Protein AF-A0A497SKI9-F1 (afdb_monomer)

Structure (mmCIF, N/CA/C/O backbone):
data_AF-A0A497SKI9-F1
#
_entry.id   AF-A0A497SKI9-F1
#
loop_
_atom_site.group_PDB
_atom_site.id
_atom_site.type_symbol
_atom_site.label_atom_id
_atom_site.label_alt_id
_atom_site.label_comp_id
_atom_site.label_asym_id
_atom_site.label_entity_id
_atom_site.label_seq_id
_atom_site.pdbx_PDB_ins_code
_atom_site.Cartn_x
_atom_site.Cartn_y
_atom_site.Cartn_z
_atom_site.occupancy
_atom_site.B_iso_or_equiv
_atom_site.auth_seq_id
_atom_site.auth_comp_id
_atom_site.auth_asym_id
_atom_site.auth_atom_id
_atom_site.pdbx_PDB_model_num
ATOM 1 N N . MET A 1 1 ? 0.895 -19.087 17.345 1.00 83.62 1 MET A N 1
ATOM 2 C CA . MET A 1 1 ? 0.773 -17.660 17.003 1.00 83.62 1 MET A CA 1
ATOM 3 C C . MET A 1 1 ? 1.154 -16.841 18.219 1.00 83.62 1 MET A C 1
ATOM 5 O O . MET A 1 1 ? 0.869 -17.272 19.336 1.00 83.62 1 MET A O 1
ATOM 9 N N . LYS A 1 2 ? 1.775 -15.691 17.990 1.00 93.12 2 LYS A N 1
ATOM 10 C CA . LYS A 1 2 ? 1.976 -14.620 18.953 1.00 93.12 2 LYS A CA 1
ATOM 11 C C . LYS A 1 2 ? 0.888 -13.569 18.758 1.00 93.12 2 LYS A C 1
ATOM 13 O O . LYS A 1 2 ? 0.806 -12.960 17.693 1.00 93.12 2 LYS A O 1
ATOM 18 N N . ILE A 1 3 ? 0.028 -13.395 19.753 1.00 95.25 3 ILE A N 1
ATOM 19 C CA . ILE A 1 3 ? -1.214 -12.624 19.640 1.00 95.25 3 ILE A CA 1
ATOM 20 C C . ILE A 1 3 ? -1.179 -11.478 20.643 1.00 95.25 3 ILE A C 1
ATOM 22 O O . ILE A 1 3 ? -1.045 -11.704 21.842 1.00 95.25 3 ILE A O 1
ATOM 26 N N . MET A 1 4 ? -1.317 -10.248 20.154 1.00 97.62 4 MET A N 1
ATOM 27 C CA . MET A 1 4 ? -1.417 -9.055 20.988 1.00 97.62 4 MET A CA 1
ATOM 28 C C . MET A 1 4 ? -2.877 -8.606 21.097 1.00 97.62 4 MET A C 1
ATOM 30 O O . MET A 1 4 ? -3.451 -8.109 20.130 1.00 97.62 4 MET A O 1
ATOM 34 N N . HIS A 1 5 ? -3.484 -8.767 22.268 1.00 97.00 5 HIS A N 1
ATOM 35 C CA . HIS A 1 5 ? -4.804 -8.225 22.576 1.00 97.00 5 HIS A CA 1
ATOM 36 C C . HIS A 1 5 ? -4.682 -6.792 23.079 1.00 97.00 5 HIS A C 1
ATOM 38 O O . HIS A 1 5 ? -3.843 -6.515 23.928 1.00 97.00 5 HIS A O 1
ATOM 44 N N . VAL A 1 6 ? -5.534 -5.891 22.592 1.00 96.38 6 VAL A N 1
ATOM 45 C CA . VAL A 1 6 ? -5.572 -4.490 23.037 1.00 96.38 6 VAL A CA 1
ATOM 46 C C . VAL A 1 6 ? -6.971 -4.147 23.521 1.00 96.38 6 VAL A C 1
ATOM 48 O O . VAL A 1 6 ? -7.936 -4.386 22.798 1.00 96.38 6 VAL A O 1
ATOM 51 N N . SER A 1 7 ? -7.101 -3.574 24.715 1.00 94.69 7 SER A N 1
ATOM 52 C CA . SER A 1 7 ? -8.398 -3.188 25.283 1.00 94.69 7 SER A CA 1
ATOM 53 C C . SER A 1 7 ? -8.265 -1.997 26.237 1.00 94.69 7 SER A C 1
ATOM 55 O O . SER A 1 7 ? -7.311 -1.953 27.008 1.00 94.69 7 SER A O 1
ATOM 57 N N . PRO A 1 8 ? -9.223 -1.052 26.273 1.00 90.44 8 PRO A N 1
ATOM 58 C CA . PRO A 1 8 ? -9.278 -0.034 27.323 1.00 90.44 8 PRO A CA 1
ATOM 59 C C . PRO A 1 8 ? -9.804 -0.575 28.666 1.00 90.44 8 PRO A C 1
ATOM 61 O O . PRO A 1 8 ? -9.713 0.089 29.696 1.00 90.44 8 PRO A O 1
ATOM 64 N N . ILE A 1 9 ? -10.372 -1.784 28.662 1.00 86.12 9 ILE A N 1
ATOM 65 C CA . ILE A 1 9 ? -10.920 -2.462 29.840 1.00 86.12 9 ILE A CA 1
ATOM 66 C C . ILE A 1 9 ? -9.992 -3.613 30.226 1.00 86.12 9 ILE A C 1
ATOM 68 O O . ILE A 1 9 ? -9.627 -4.417 29.369 1.00 86.12 9 ILE A O 1
ATOM 72 N N . GLU A 1 10 ? -9.650 -3.693 31.511 1.00 81.19 10 GLU A N 1
ATOM 73 C CA . GLU A 1 10 ? -8.789 -4.735 32.083 1.00 81.19 10 GLU A CA 1
ATOM 74 C C . GLU A 1 10 ? -9.455 -6.112 32.068 1.00 81.19 10 GLU A C 1
ATOM 76 O O . GLU A 1 10 ? -8.919 -7.056 31.492 1.00 81.19 10 GLU A O 1
ATOM 81 N N . GLU A 1 11 ? -10.661 -6.210 32.627 1.00 80.81 11 GLU A N 1
ATOM 82 C CA . GLU A 1 11 ? -11.453 -7.432 32.602 1.00 80.81 11 GLU A CA 1
ATOM 83 C C . GLU A 1 11 ? -12.870 -7.182 32.089 1.00 80.81 11 GLU A C 1
ATOM 85 O O . GLU A 1 11 ? -13.574 -6.279 32.541 1.00 80.81 11 GLU A O 1
ATOM 90 N N . HIS A 1 12 ? -13.305 -8.009 31.141 1.00 81.31 12 HIS A N 1
ATOM 91 C CA . HIS A 1 12 ? -14.657 -7.990 30.606 1.00 81.31 12 HIS A CA 1
ATOM 92 C C . HIS A 1 12 ? -15.122 -9.405 30.250 1.00 81.31 12 HIS A C 1
ATOM 94 O O . HIS A 1 12 ? -14.380 -10.213 29.680 1.00 81.31 12 HIS A O 1
ATOM 100 N N . SER A 1 13 ? -16.394 -9.701 30.524 1.00 74.56 13 SER A N 1
ATOM 101 C CA . SER A 1 13 ? -16.980 -11.041 30.372 1.00 74.56 13 SER A CA 1
ATOM 102 C C . SER A 1 13 ? -16.916 -11.603 28.945 1.00 74.56 13 SER A C 1
ATOM 104 O O . SER A 1 13 ? -16.889 -12.820 28.770 1.00 74.56 13 SER A O 1
ATOM 106 N N . CYS A 1 14 ? -16.854 -10.738 27.929 1.00 79.94 14 CYS A N 1
ATOM 107 C CA . CYS A 1 14 ? -16.852 -11.137 26.519 1.00 79.94 14 CYS A CA 1
ATOM 108 C C . CYS A 1 14 ? -15.480 -11.568 25.963 1.00 79.94 14 CYS A C 1
ATOM 110 O O . CYS A 1 14 ? -15.448 -12.309 24.980 1.00 79.94 14 CYS A O 1
ATOM 112 N N . PHE A 1 15 ? -14.352 -11.137 26.548 1.00 86.94 15 PHE A N 1
ATOM 113 C CA . PHE A 1 15 ? -13.018 -11.459 26.010 1.00 86.94 15 PHE A CA 1
ATOM 114 C C . PHE A 1 15 ? -11.995 -11.926 27.052 1.00 86.94 15 PHE A C 1
ATOM 116 O O . PHE A 1 15 ? -11.067 -12.634 26.675 1.00 86.94 15 PHE A O 1
ATOM 123 N N . SER A 1 16 ? -12.144 -11.633 28.350 1.00 86.94 16 SER A N 1
ATOM 124 C CA . SER A 1 16 ? -11.145 -12.061 29.348 1.00 86.94 16 SER A CA 1
ATOM 125 C C . SER A 1 16 ? -10.989 -13.578 29.404 1.00 86.94 16 SER A C 1
ATOM 127 O O . SER A 1 16 ? -9.886 -14.091 29.570 1.00 86.94 16 SER A O 1
ATOM 129 N N . TYR A 1 17 ? -12.080 -14.323 29.201 1.00 82.94 17 TYR A N 1
ATOM 130 C CA . TYR A 1 17 ? -11.987 -15.775 29.082 1.00 82.94 17 TYR A CA 1
ATOM 131 C C . TYR A 1 17 ? -11.288 -16.203 27.784 1.00 82.94 17 TYR A C 1
ATOM 133 O O . TYR A 1 17 ? -10.477 -17.123 27.828 1.00 82.94 17 TYR A O 1
ATOM 141 N N . LEU A 1 18 ? -11.572 -15.550 26.647 1.00 87.81 18 LEU A N 1
ATOM 142 C CA . LEU A 1 18 ? -10.911 -15.836 25.365 1.00 87.81 18 LEU A CA 1
ATOM 143 C C . LEU A 1 18 ? -9.387 -15.730 25.519 1.00 87.81 18 LEU A C 1
ATOM 145 O O . LEU A 1 18 ? -8.681 -16.672 25.176 1.00 87.81 18 LEU A O 1
ATOM 149 N N . ILE A 1 19 ? -8.907 -14.640 26.123 1.00 90.31 19 ILE A N 1
ATOM 150 C CA . ILE A 1 19 ? -7.480 -14.402 26.387 1.00 90.31 19 ILE A CA 1
ATOM 151 C C . ILE A 1 19 ? -6.894 -15.531 27.250 1.00 90.31 19 ILE A C 1
ATOM 153 O O . ILE A 1 19 ? -5.965 -16.213 26.818 1.00 90.31 19 ILE A O 1
ATOM 157 N N . ARG A 1 20 ? -7.508 -15.834 28.406 1.00 87.44 20 ARG A N 1
ATOM 158 C CA . ARG A 1 20 ? -7.080 -16.940 29.293 1.00 87.44 20 ARG A CA 1
ATOM 159 C C . ARG A 1 20 ? -7.086 -18.307 28.598 1.00 87.44 20 ARG A C 1
ATOM 161 O O . ARG A 1 20 ? -6.282 -19.191 28.895 1.00 87.44 20 ARG A O 1
ATOM 168 N N . ARG A 1 21 ? -8.025 -18.527 27.675 1.00 86.31 21 ARG A N 1
ATOM 169 C CA . ARG A 1 21 ? -8.133 -19.765 26.892 1.00 86.31 21 ARG A CA 1
ATOM 170 C C . ARG A 1 21 ? -7.034 -19.867 25.834 1.00 86.31 21 ARG A C 1
ATOM 172 O O . ARG A 1 21 ? -6.575 -20.986 25.573 1.00 86.31 21 ARG A O 1
ATOM 179 N N . GLN A 1 22 ? -6.641 -18.737 25.251 1.00 89.81 22 GLN A N 1
ATOM 180 C CA . GLN A 1 22 ? -5.603 -18.611 24.230 1.00 89.81 22 GLN A CA 1
ATOM 181 C C . GLN A 1 22 ? -4.199 -18.740 24.805 1.00 89.81 22 GLN A C 1
ATOM 183 O O . GLN A 1 22 ? -3.368 -19.391 24.183 1.00 89.81 22 GLN A O 1
ATOM 188 N N . GLU A 1 23 ? -3.954 -18.258 26.022 1.00 88.75 23 GLU A N 1
ATOM 189 C CA . GLU A 1 23 ? -2.678 -18.442 26.737 1.00 88.75 23 GLU A CA 1
ATOM 190 C C . GLU A 1 23 ? -2.268 -19.916 26.876 1.00 88.75 23 GLU A C 1
ATOM 192 O O . GLU A 1 23 ? -1.084 -20.238 26.932 1.00 88.75 23 GLU A O 1
ATOM 197 N N . LYS A 1 24 ? -3.239 -20.841 26.872 1.00 86.38 24 LYS A N 1
ATOM 198 C CA . LYS A 1 24 ? -2.980 -22.290 26.897 1.00 86.38 24 LYS A CA 1
ATOM 199 C C . LYS A 1 24 ? -2.429 -22.844 25.574 1.00 86.38 24 LYS A C 1
ATOM 201 O O . LYS A 1 24 ? -1.963 -23.978 25.554 1.00 86.38 24 LYS A O 1
ATOM 206 N N . LYS A 1 25 ? -2.559 -22.112 24.461 1.00 83.00 25 LYS A N 1
ATOM 207 C CA . LYS A 1 25 ? -2.236 -22.564 23.090 1.00 83.00 25 LYS A CA 1
ATOM 208 C C . LYS A 1 25 ? -1.298 -21.621 22.323 1.00 83.00 25 LYS A C 1
ATOM 210 O O . LYS A 1 25 ? -0.687 -22.036 21.337 1.00 83.00 25 LYS A O 1
ATOM 215 N N . HIS A 1 26 ? -1.220 -20.354 22.709 1.00 88.69 26 HIS A N 1
ATOM 216 C CA . HIS A 1 26 ? -0.573 -19.275 21.967 1.00 88.69 26 HIS A CA 1
ATOM 217 C C . HIS A 1 26 ? 0.283 -18.415 22.897 1.00 88.69 26 HIS A C 1
ATOM 219 O O . HIS A 1 26 ? 0.062 -18.375 24.105 1.00 88.69 26 HIS A O 1
ATOM 225 N N . GLU A 1 27 ? 1.255 -17.704 22.327 1.00 92.00 27 GLU A N 1
ATOM 226 C CA . GLU A 1 27 ? 1.978 -16.666 23.060 1.00 92.00 27 GLU A CA 1
ATOM 227 C C . GLU A 1 27 ? 1.107 -15.408 23.062 1.00 92.00 27 GLU A C 1
ATOM 229 O O . GLU A 1 27 ? 0.940 -14.767 22.027 1.00 92.00 27 GLU A O 1
ATOM 234 N N . VAL A 1 28 ? 0.504 -15.079 24.203 1.00 94.31 28 VAL A N 1
ATOM 235 C CA . VAL A 1 28 ? -0.429 -13.952 24.313 1.00 94.31 28 VAL A CA 1
ATOM 236 C C . VAL A 1 28 ? 0.235 -12.780 25.029 1.00 94.31 28 VAL A C 1
ATOM 238 O O . VAL A 1 28 ? 0.902 -12.958 26.048 1.00 94.31 28 VAL A O 1
ATOM 241 N N . ILE A 1 29 ? 0.048 -11.585 24.471 1.00 95.81 29 ILE A N 1
ATOM 242 C CA . ILE A 1 29 ? 0.387 -10.303 25.088 1.00 95.81 29 ILE A CA 1
ATOM 243 C C . ILE A 1 29 ? -0.910 -9.515 25.234 1.00 95.81 29 ILE A C 1
ATOM 245 O O . ILE A 1 29 ? -1.614 -9.302 24.250 1.00 95.81 29 ILE A O 1
ATOM 249 N N . PHE A 1 30 ? -1.228 -9.064 26.438 1.00 95.44 30 PHE A N 1
ATOM 250 C CA . PHE A 1 30 ? -2.369 -8.205 26.709 1.00 95.44 30 PHE A CA 1
ATOM 251 C C . PHE A 1 30 ? -1.908 -6.769 26.957 1.00 95.44 30 PHE A C 1
ATOM 253 O O . PHE A 1 30 ? -1.062 -6.523 27.812 1.00 95.44 30 PHE A O 1
ATOM 260 N N . VAL A 1 31 ? -2.475 -5.825 26.209 1.00 95.88 31 VAL A N 1
ATOM 261 C CA . VAL A 1 31 ? -2.206 -4.391 26.305 1.00 95.88 31 VAL A CA 1
ATOM 262 C C . VAL A 1 31 ? -3.467 -3.672 26.780 1.00 95.88 31 VAL A C 1
ATOM 264 O O . VAL A 1 31 ? -4.463 -3.587 26.056 1.00 95.88 31 VAL A O 1
ATOM 267 N N . ARG A 1 32 ? -3.417 -3.121 27.990 1.00 94.38 32 ARG A N 1
ATOM 268 C CA . ARG A 1 32 ? -4.465 -2.284 28.570 1.00 94.38 32 ARG A CA 1
ATOM 269 C C . ARG A 1 32 ? -4.230 -0.815 28.219 1.00 94.38 32 ARG A C 1
ATOM 271 O O . ARG A 1 32 ? -3.152 -0.291 28.474 1.00 94.38 32 ARG A O 1
ATOM 278 N N . LEU A 1 33 ? -5.250 -0.131 27.703 1.00 93.31 33 LEU A N 1
ATOM 279 C CA . LEU A 1 33 ? -5.250 1.324 27.508 1.00 93.31 33 LEU A CA 1
ATOM 280 C C . LEU A 1 33 ? -5.953 1.991 28.698 1.00 93.31 33 LEU A C 1
ATOM 282 O O . LEU A 1 33 ? -7.175 1.948 28.809 1.00 93.31 33 LEU A O 1
ATOM 286 N N . SER A 1 34 ? -5.199 2.586 29.615 1.00 90.69 34 SER A N 1
ATOM 287 C CA . SER A 1 34 ? -5.774 3.357 30.717 1.00 90.69 34 SER A CA 1
ATOM 288 C C . SER A 1 34 ? -6.125 4.762 30.220 1.00 90.69 34 SER A C 1
ATOM 290 O O . SER A 1 34 ? -5.255 5.588 29.930 1.00 90.69 34 SER A O 1
ATOM 292 N N . MET A 1 35 ? -7.433 4.973 30.045 1.00 86.12 35 MET A N 1
ATOM 293 C CA . MET A 1 35 ? -7.995 6.113 29.326 1.00 86.12 35 MET A CA 1
ATOM 294 C C . MET A 1 35 ? -8.163 7.355 30.212 1.00 86.12 35 MET A C 1
ATOM 296 O O . MET A 1 35 ? -8.716 7.257 31.308 1.00 86.12 35 MET A O 1
ATOM 300 N N . THR A 1 36 ? -7.822 8.533 29.691 1.00 82.56 36 THR A N 1
ATOM 301 C CA . THR A 1 36 ? -7.955 9.846 30.351 1.00 82.56 36 THR A CA 1
ATOM 302 C C . THR A 1 36 ? -8.738 10.834 29.480 1.00 82.56 36 THR A C 1
ATOM 304 O O . THR A 1 36 ? -8.769 10.705 28.257 1.00 82.56 36 THR A O 1
ATOM 307 N N . ASP A 1 37 ? -9.382 11.837 30.084 1.00 76.38 37 ASP A N 1
ATOM 308 C CA . ASP A 1 37 ? -10.056 12.911 29.323 1.00 76.38 37 ASP A CA 1
ATOM 309 C C . ASP A 1 37 ? -9.069 13.992 28.842 1.00 76.38 37 ASP A C 1
ATOM 311 O O . ASP A 1 37 ? -9.330 14.723 27.884 1.00 76.38 37 ASP A O 1
ATOM 315 N N . GLU A 1 38 ? -7.893 14.050 29.467 1.00 69.06 38 GLU A N 1
ATOM 316 C CA . GLU A 1 38 ? -6.809 14.969 29.134 1.00 69.06 38 GLU A CA 1
ATOM 317 C C . GLU A 1 38 ? -5.701 14.262 28.344 1.00 69.06 38 GLU A C 1
ATOM 319 O O . GLU A 1 38 ? -5.434 13.076 28.540 1.00 69.06 38 GLU A O 1
ATOM 324 N N . HIS A 1 39 ? -5.028 14.995 27.450 1.00 61.34 39 HIS A N 1
ATOM 325 C CA . HIS A 1 39 ? -3.819 14.500 26.788 1.00 61.34 39 HIS A CA 1
ATOM 326 C C . HIS A 1 39 ? -2.644 14.514 27.770 1.00 61.34 39 HIS A C 1
ATOM 328 O O . HIS A 1 39 ? -2.064 15.574 28.011 1.00 61.34 39 HIS A O 1
ATOM 334 N N . THR A 1 40 ? -2.227 13.347 28.248 1.00 66.81 40 THR A N 1
ATOM 335 C CA . THR A 1 40 ? -1.027 13.191 29.082 1.00 66.81 40 THR A CA 1
ATOM 336 C C . THR A 1 40 ? 0.094 12.477 28.308 1.00 66.81 40 THR A C 1
ATOM 338 O O . THR A 1 40 ? -0.014 12.246 27.094 1.00 66.81 40 THR A O 1
ATOM 341 N N . GLU A 1 41 ? 1.257 12.271 28.930 1.00 76.50 41 GLU A N 1
ATOM 342 C CA . GLU A 1 41 ? 2.285 11.379 28.379 1.00 76.50 41 GLU A CA 1
ATOM 343 C C . GLU A 1 41 ? 1.900 9.918 28.621 1.00 76.50 41 GLU A C 1
ATOM 345 O O . GLU A 1 41 ? 1.187 9.613 29.578 1.00 76.50 41 GLU A O 1
ATOM 350 N N . HIS A 1 42 ? 2.337 9.031 27.723 1.00 84.50 42 HIS A N 1
ATOM 351 C CA . HIS A 1 42 ? 2.071 7.607 27.863 1.00 84.50 42 HIS A CA 1
ATOM 352 C C . HIS A 1 42 ? 3.131 6.957 28.747 1.00 84.50 42 HIS A C 1
ATOM 354 O O . HIS A 1 42 ? 4.278 6.818 28.326 1.00 84.50 42 HIS A O 1
ATOM 360 N N . GLU A 1 43 ? 2.738 6.515 29.938 1.00 85.19 43 GLU A N 1
ATOM 361 C CA . GLU A 1 43 ? 3.582 5.672 30.788 1.00 85.19 43 GLU A CA 1
ATOM 362 C C . GLU A 1 43 ? 3.275 4.201 30.501 1.00 85.19 43 GLU A C 1
ATOM 364 O O . GLU A 1 43 ? 2.110 3.817 30.380 1.00 85.19 43 GLU A O 1
ATOM 369 N N . ILE A 1 44 ? 4.317 3.380 30.353 1.00 88.75 44 ILE A N 1
ATOM 370 C CA . ILE A 1 44 ? 4.181 1.953 30.048 1.00 88.75 44 ILE A CA 1
ATOM 371 C C . ILE A 1 44 ? 4.643 1.150 31.258 1.00 88.75 44 ILE A C 1
ATOM 373 O O . ILE A 1 44 ? 5.810 1.214 31.640 1.00 88.75 44 ILE A O 1
ATOM 377 N N . GLU A 1 45 ? 3.739 0.357 31.819 1.00 89.00 45 GLU A N 1
ATOM 378 C CA . GLU A 1 45 ? 4.046 -0.608 32.871 1.00 89.00 45 GLU A CA 1
ATOM 379 C C . GLU A 1 45 ? 3.956 -2.028 32.308 1.00 89.00 45 GLU A C 1
ATOM 381 O O . GLU A 1 45 ? 2.949 -2.401 31.706 1.00 89.00 45 GLU A O 1
ATOM 386 N N . GLU A 1 46 ? 5.003 -2.828 32.505 1.00 86.75 46 GLU A N 1
ATOM 387 C CA . GLU A 1 46 ? 5.063 -4.218 32.051 1.00 86.75 46 GLU A CA 1
ATOM 388 C C . GLU A 1 46 ? 5.113 -5.176 33.241 1.00 86.75 46 GLU A C 1
ATOM 390 O O . GLU A 1 46 ? 5.904 -5.014 34.168 1.00 86.75 46 GLU A O 1
ATOM 395 N N . SER A 1 47 ? 4.291 -6.220 33.196 1.00 80.75 47 SER A N 1
ATOM 396 C CA . SER A 1 47 ? 4.217 -7.259 34.222 1.00 80.75 47 SER A CA 1
ATOM 397 C C . SER A 1 47 ? 4.083 -8.655 33.600 1.00 80.75 47 SER A C 1
ATOM 399 O O . SER A 1 47 ? 3.940 -8.819 32.382 1.00 80.75 47 SER A O 1
ATOM 401 N N . MET A 1 48 ? 4.204 -9.693 34.438 1.00 68.69 48 MET A N 1
ATOM 402 C CA . MET A 1 48 ? 4.150 -11.110 34.035 1.00 68.69 48 MET A CA 1
ATOM 403 C C . MET A 1 48 ? 5.112 -11.470 32.885 1.00 68.69 48 MET A C 1
ATOM 405 O O . MET A 1 48 ? 4.728 -12.110 31.906 1.00 68.69 48 MET A O 1
ATOM 409 N N . GLY A 1 49 ? 6.375 -11.038 32.978 1.00 62.53 49 GLY A N 1
ATOM 410 C CA . GLY A 1 49 ? 7.384 -11.314 31.947 1.00 62.53 49 GLY A CA 1
ATOM 411 C C . GLY A 1 49 ? 7.103 -10.605 30.617 1.00 62.53 49 GLY A C 1
ATOM 412 O O . GLY A 1 49 ? 7.290 -11.197 29.556 1.00 62.53 49 GLY A O 1
ATOM 413 N N . ASN A 1 50 ? 6.635 -9.353 30.679 1.00 65.12 50 ASN A N 1
ATOM 414 C CA . ASN A 1 50 ? 6.282 -8.492 29.540 1.00 65.12 50 ASN A CA 1
ATOM 415 C C . ASN A 1 50 ? 5.095 -9.009 28.705 1.00 65.12 50 ASN A C 1
ATOM 417 O O . ASN A 1 50 ? 4.981 -8.698 27.517 1.00 65.12 50 ASN A O 1
ATOM 421 N N . ARG A 1 51 ? 4.222 -9.824 29.313 1.00 79.19 51 ARG A N 1
ATOM 422 C CA . ARG A 1 51 ? 2.980 -10.311 28.689 1.00 79.19 51 ARG A CA 1
ATOM 423 C C . ARG A 1 51 ? 1.776 -9.445 29.024 1.00 79.19 51 ARG A C 1
ATOM 425 O O . ARG A 1 51 ? 0.830 -9.436 28.250 1.00 79.19 51 ARG A O 1
ATOM 432 N N . HIS A 1 52 ? 1.803 -8.720 30.137 1.00 88.88 52 HIS A N 1
ATOM 433 C CA . HIS A 1 52 ? 0.775 -7.749 30.498 1.00 88.88 52 HIS A CA 1
ATOM 434 C C . HIS A 1 52 ? 1.384 -6.353 30.452 1.00 88.88 52 HIS A C 1
ATOM 436 O O . HIS A 1 52 ? 2.353 -6.082 31.155 1.00 88.88 52 HIS A O 1
ATOM 442 N N . ILE A 1 53 ? 0.831 -5.489 29.609 1.00 92.88 53 ILE A N 1
ATOM 443 C CA . ILE A 1 53 ? 1.326 -4.137 29.359 1.00 92.88 53 ILE A CA 1
ATOM 444 C C . ILE A 1 53 ? 0.188 -3.166 29.643 1.00 92.88 53 ILE A C 1
ATOM 446 O O . ILE A 1 53 ? -0.877 -3.287 29.045 1.00 92.88 53 ILE A O 1
ATOM 450 N N . THR A 1 54 ? 0.397 -2.185 30.511 1.00 92.88 54 THR A N 1
ATOM 451 C CA . THR A 1 54 ? -0.559 -1.092 30.714 1.00 92.88 54 THR A CA 1
ATOM 452 C C . THR A 1 54 ? 0.027 0.192 30.157 1.00 92.88 54 THR A C 1
ATOM 454 O O . THR A 1 54 ? 1.133 0.576 30.520 1.00 92.88 54 THR A O 1
ATOM 457 N N . ILE A 1 55 ? -0.719 0.847 29.270 1.00 92.75 55 ILE A N 1
ATOM 458 C CA . ILE A 1 55 ? -0.408 2.170 28.736 1.00 92.75 55 ILE A CA 1
ATOM 459 C C . ILE A 1 55 ? -1.292 3.170 29.474 1.00 92.75 55 ILE A C 1
ATOM 461 O O . ILE A 1 55 ? -2.506 3.196 29.267 1.00 92.75 55 ILE A O 1
ATOM 465 N N . PHE A 1 56 ? -0.700 3.975 30.346 1.00 88.88 56 PHE A N 1
ATOM 466 C CA . PHE A 1 56 ? -1.382 5.056 31.049 1.00 88.88 56 PHE A CA 1
ATOM 467 C C . PHE A 1 56 ? -1.456 6.318 30.197 1.00 88.88 56 PHE A C 1
ATOM 469 O O . PHE A 1 56 ? -0.642 6.517 29.305 1.00 88.88 56 PHE A O 1
ATOM 476 N N . GLY A 1 57 ? -2.453 7.165 30.455 1.00 84.81 57 GLY A N 1
ATOM 477 C CA . GLY A 1 57 ? -2.543 8.485 29.832 1.00 84.81 57 GLY A CA 1
ATOM 478 C C . GLY A 1 57 ? -3.082 8.520 28.401 1.00 84.81 57 GLY A C 1
ATOM 479 O O . GLY A 1 57 ? -2.831 9.478 27.667 1.00 84.81 57 GLY A O 1
ATOM 480 N N . VAL A 1 58 ? -3.802 7.479 27.978 1.00 85.69 58 VAL A N 1
ATOM 481 C CA . VAL A 1 58 ? -4.358 7.407 26.622 1.00 85.69 58 VAL A CA 1
ATOM 482 C C . VAL A 1 58 ? -5.598 8.293 26.535 1.00 85.69 58 VAL A C 1
ATOM 484 O O . VAL A 1 58 ? -6.612 8.014 27.173 1.00 85.69 58 VAL A O 1
ATOM 487 N N . LYS A 1 59 ? -5.569 9.353 25.722 1.00 84.00 59 LYS A N 1
ATOM 488 C CA . LYS A 1 59 ? -6.726 10.254 25.613 1.00 84.00 59 LYS A CA 1
ATOM 489 C C . LYS A 1 59 ? -7.945 9.538 25.025 1.00 84.00 59 LYS A C 1
ATOM 491 O O . LYS A 1 59 ? -7.860 8.890 23.981 1.00 84.00 59 LYS A O 1
ATOM 496 N N . ARG A 1 60 ? -9.115 9.756 25.631 1.00 85.06 60 ARG A N 1
ATOM 497 C CA . ARG A 1 60 ? -10.405 9.369 25.051 1.00 85.06 60 ARG A CA 1
ATOM 498 C C . ARG A 1 60 ? -10.675 10.127 23.760 1.00 85.06 60 ARG A C 1
ATOM 500 O O . ARG A 1 60 ? -10.831 11.347 23.731 1.00 85.06 60 ARG A O 1
ATOM 507 N N . ASN A 1 61 ? -10.773 9.362 22.687 1.00 81.31 61 ASN A N 1
ATOM 508 C CA . ASN A 1 61 ? -10.998 9.839 21.344 1.00 81.31 61 ASN A CA 1
ATOM 509 C C . ASN A 1 61 ? -12.298 9.257 20.778 1.00 81.31 61 ASN A C 1
ATOM 511 O O . ASN A 1 61 ? -12.354 8.132 20.280 1.00 81.31 61 ASN A O 1
ATOM 515 N N . HIS A 1 62 ? -13.369 10.033 20.901 1.00 78.31 62 HIS A N 1
ATOM 516 C CA . HIS A 1 62 ? -14.708 9.613 20.505 1.00 78.31 62 HIS A CA 1
ATOM 517 C C . HIS A 1 62 ? -14.968 9.741 19.000 1.00 78.31 62 HIS A C 1
ATOM 519 O O . HIS A 1 62 ? -15.899 9.120 18.498 1.00 78.31 62 HIS A O 1
ATOM 525 N N . ASP A 1 63 ? -14.170 10.514 18.263 1.00 70.75 63 ASP A N 1
ATOM 526 C CA . ASP A 1 63 ? -14.396 10.788 16.841 1.00 70.75 63 ASP A CA 1
ATOM 527 C C . ASP A 1 63 ? -13.461 10.038 15.890 1.00 70.75 63 ASP A C 1
ATOM 529 O O . ASP A 1 63 ? -13.538 10.245 14.682 1.00 70.75 63 ASP A O 1
ATOM 533 N N . GLN A 1 64 ? -12.632 9.136 16.426 1.00 79.50 64 GLN A N 1
ATOM 534 C CA . GLN A 1 64 ? -11.597 8.411 15.682 1.00 79.50 64 GLN A CA 1
ATOM 535 C C . GLN A 1 64 ? -10.550 9.336 15.044 1.00 79.50 64 GLN A C 1
ATOM 537 O O . GLN A 1 64 ? -9.836 8.911 14.133 1.00 79.50 64 GLN A O 1
ATOM 542 N N . SER A 1 65 ? -10.412 10.579 15.522 1.00 72.38 65 SER A N 1
ATOM 543 C CA . SER A 1 65 ? -9.337 11.458 15.067 1.00 72.38 65 SER A CA 1
ATOM 544 C C . SER A 1 65 ? -7.968 10.807 15.281 1.00 72.38 65 SER A C 1
ATOM 546 O O . SER A 1 65 ? -7.767 9.935 16.134 1.00 72.38 65 SER A O 1
ATOM 548 N N . TYR A 1 66 ? -7.008 11.187 14.450 1.00 76.25 66 TYR A N 1
ATOM 549 C CA . TYR A 1 66 ? -5.713 10.529 14.445 1.00 76.25 66 TYR A CA 1
ATOM 550 C C . TYR A 1 66 ? -4.890 10.896 15.690 1.00 76.25 66 TYR A C 1
ATOM 552 O O . TYR A 1 66 ? -4.613 12.069 15.927 1.00 76.25 66 TYR A O 1
ATOM 560 N N . ASP A 1 67 ? -4.491 9.893 16.478 1.00 81.81 67 ASP A N 1
ATOM 561 C CA . ASP A 1 67 ? -3.646 10.060 17.667 1.00 81.81 67 ASP A CA 1
ATOM 562 C C . ASP A 1 67 ? -2.195 9.632 17.381 1.00 81.81 67 ASP A C 1
ATOM 564 O O . ASP A 1 67 ? -1.845 8.449 17.400 1.00 81.81 67 ASP A O 1
ATOM 568 N N . ASP A 1 68 ? -1.331 10.613 17.112 1.00 78.25 68 ASP A N 1
ATOM 569 C CA . ASP A 1 68 ? 0.086 10.377 16.822 1.00 78.25 68 ASP A CA 1
ATOM 570 C C . ASP A 1 68 ? 0.885 9.841 18.018 1.00 78.25 68 ASP A C 1
ATOM 572 O O . ASP A 1 68 ? 1.860 9.113 17.813 1.00 78.25 68 ASP A O 1
ATOM 576 N N . LYS A 1 69 ? 0.497 10.160 19.260 1.00 83.56 69 LYS A N 1
ATOM 577 C CA . LYS A 1 69 ? 1.178 9.623 20.450 1.00 83.56 69 LYS A CA 1
ATOM 578 C C . LYS A 1 69 ? 0.895 8.136 20.570 1.00 83.56 69 LYS A C 1
ATOM 580 O O . LYS A 1 69 ? 1.816 7.339 20.733 1.00 83.56 69 LYS A O 1
ATOM 585 N N . LEU A 1 70 ? -0.370 7.756 20.401 1.00 86.19 70 LEU A N 1
ATOM 586 C CA . LEU A 1 70 ? -0.775 6.356 20.390 1.00 86.19 70 LEU A CA 1
ATOM 587 C C . LEU A 1 70 ? -0.093 5.597 19.243 1.00 86.19 70 LEU A C 1
ATOM 589 O O . LEU A 1 70 ? 0.382 4.481 19.454 1.00 86.19 70 LEU A O 1
ATOM 593 N N . ARG A 1 71 ? 0.059 6.226 18.064 1.00 90.19 71 ARG A N 1
ATOM 594 C CA . ARG A 1 71 ? 0.858 5.683 16.950 1.00 90.19 71 ARG A CA 1
ATOM 595 C C . ARG A 1 71 ? 2.295 5.377 17.375 1.00 90.19 71 ARG A C 1
ATOM 597 O O . ARG A 1 71 ? 2.786 4.288 17.106 1.00 90.19 71 ARG A O 1
ATOM 604 N N . GLN A 1 72 ? 2.983 6.333 17.999 1.00 84.19 72 GLN A N 1
ATOM 605 C CA . GLN A 1 72 ? 4.385 6.179 18.406 1.00 84.19 72 GLN A CA 1
ATOM 606 C C . GLN A 1 72 ? 4.548 5.089 19.467 1.00 84.19 72 GLN A C 1
ATOM 608 O O . GLN A 1 72 ? 5.432 4.243 19.344 1.00 84.19 72 GLN A O 1
ATOM 613 N N . THR A 1 73 ? 3.659 5.056 20.462 1.00 90.31 73 THR A N 1
ATOM 614 C CA . THR A 1 73 ? 3.659 4.013 21.493 1.00 90.31 73 THR A CA 1
ATOM 615 C C . THR A 1 73 ? 3.498 2.625 20.877 1.00 90.31 73 THR A C 1
ATOM 617 O O . THR A 1 73 ? 4.281 1.723 21.177 1.00 90.31 73 THR A O 1
ATOM 620 N N . PHE A 1 74 ? 2.544 2.451 19.958 1.00 92.38 74 PHE A N 1
ATOM 621 C CA . PHE A 1 74 ? 2.357 1.170 19.278 1.00 92.38 74 PHE A CA 1
ATOM 622 C C . PHE A 1 74 ? 3.464 0.843 18.268 1.00 92.38 74 PHE A C 1
ATOM 624 O O . PHE A 1 74 ? 3.756 -0.333 18.087 1.00 92.38 74 PHE A O 1
ATOM 631 N N . ASP A 1 75 ? 4.129 1.824 17.652 1.00 84.00 75 ASP A N 1
ATOM 632 C CA . ASP A 1 75 ? 5.318 1.586 16.815 1.00 84.00 75 ASP A CA 1
ATOM 633 C C . ASP A 1 75 ? 6.449 0.947 17.624 1.00 84.00 75 ASP A C 1
ATOM 635 O O . ASP A 1 75 ? 7.017 -0.062 17.202 1.00 84.00 75 ASP A O 1
ATOM 639 N N . THR A 1 76 ? 6.703 1.461 18.828 1.00 87.62 76 THR A N 1
ATOM 640 C CA . THR A 1 76 ? 7.680 0.882 19.756 1.00 87.62 76 THR A CA 1
ATOM 641 C C . THR A 1 76 ? 7.261 -0.512 20.220 1.00 87.62 76 THR A C 1
ATOM 643 O O . THR A 1 76 ? 8.041 -1.460 20.103 1.00 87.62 76 THR A O 1
ATOM 646 N N . LEU A 1 77 ? 6.025 -0.669 20.706 1.00 90.88 77 LEU A N 1
ATOM 647 C CA . LEU A 1 77 ? 5.539 -1.948 21.234 1.00 90.88 77 LEU A CA 1
ATOM 648 C C . LEU A 1 77 ? 5.496 -3.039 20.158 1.00 90.88 77 LEU A C 1
ATOM 650 O O . LEU A 1 77 ? 5.975 -4.151 20.381 1.00 90.88 77 LEU A O 1
ATOM 654 N N . LEU A 1 78 ? 4.980 -2.735 18.966 1.00 90.38 78 LEU A N 1
ATOM 655 C CA . LEU A 1 78 ? 4.868 -3.724 17.896 1.00 90.38 78 LEU A CA 1
ATOM 656 C C . LEU A 1 78 ? 6.233 -4.108 17.318 1.00 90.38 78 LEU A C 1
ATOM 658 O O . LEU A 1 78 ? 6.435 -5.284 17.036 1.00 90.38 78 LEU A O 1
ATOM 662 N N . LYS A 1 79 ? 7.200 -3.185 17.219 1.00 81.56 79 LYS A N 1
ATOM 663 C CA . LYS A 1 79 ? 8.579 -3.528 16.817 1.00 81.56 79 LYS A CA 1
ATOM 664 C C . LYS A 1 79 ? 9.324 -4.340 17.871 1.00 81.56 79 LYS A C 1
ATOM 666 O O . LYS A 1 79 ? 10.143 -5.181 17.515 1.00 81.56 79 LYS A O 1
ATOM 671 N N . ARG A 1 80 ? 9.057 -4.092 19.156 1.00 86.31 80 ARG A N 1
ATOM 672 C CA . ARG A 1 80 ? 9.680 -4.835 20.258 1.00 86.31 80 ARG A CA 1
ATOM 673 C C . ARG A 1 80 ? 9.146 -6.259 20.351 1.00 86.31 80 ARG A C 1
ATOM 675 O O . ARG A 1 80 ? 9.925 -7.193 20.511 1.00 86.31 80 ARG A O 1
ATOM 682 N N . HIS A 1 81 ? 7.828 -6.424 20.275 1.00 86.50 81 HIS A N 1
ATOM 683 C CA . HIS A 1 81 ? 7.194 -7.720 20.501 1.00 86.50 81 HIS A CA 1
ATOM 684 C C . HIS A 1 81 ? 6.969 -8.523 19.218 1.00 86.50 81 HIS A C 1
ATOM 686 O O . HIS A 1 81 ? 6.901 -9.747 19.312 1.00 86.50 81 HIS A O 1
ATOM 692 N N . MET A 1 82 ? 6.869 -7.870 18.053 1.00 84.38 82 MET A N 1
ATOM 693 C CA . MET A 1 82 ? 6.628 -8.484 16.738 1.00 84.38 82 MET A CA 1
ATOM 694 C C . MET A 1 82 ? 5.550 -9.585 16.780 1.00 84.38 82 MET A C 1
ATOM 696 O O . MET A 1 82 ? 5.849 -10.742 16.485 1.00 84.38 82 MET A O 1
ATOM 700 N N . PRO A 1 83 ? 4.308 -9.278 17.210 1.00 93.12 83 PRO A N 1
ATOM 701 C CA . PRO A 1 83 ? 3.246 -10.276 17.213 1.00 93.12 83 PRO A CA 1
ATOM 702 C C . PRO A 1 83 ? 2.859 -10.676 15.783 1.00 93.12 83 PRO A C 1
ATOM 704 O O . PRO A 1 83 ? 2.916 -9.858 14.867 1.00 93.12 83 PRO A O 1
ATOM 707 N N . ASP A 1 84 ? 2.394 -11.912 15.604 1.00 88.88 84 ASP A N 1
ATOM 708 C CA . ASP A 1 84 ? 1.825 -12.373 14.333 1.00 88.88 84 ASP A CA 1
ATOM 709 C C . ASP A 1 84 ? 0.499 -11.637 14.045 1.00 88.88 84 ASP A C 1
ATOM 711 O O . ASP A 1 84 ? 0.177 -11.301 12.900 1.00 88.88 84 ASP A O 1
ATOM 715 N N . MET A 1 85 ? -0.284 -11.380 15.101 1.00 94.50 85 MET A N 1
ATOM 716 C CA . MET A 1 85 ? -1.601 -10.742 15.045 1.00 94.50 85 MET A CA 1
ATOM 717 C C . MET A 1 85 ? -1.811 -9.754 16.187 1.00 94.50 85 MET A C 1
ATOM 719 O O . MET A 1 85 ? -1.402 -9.997 17.321 1.00 94.50 85 MET A O 1
ATOM 723 N N . ILE A 1 86 ? -2.551 -8.688 15.898 1.00 97.50 86 ILE A N 1
ATOM 724 C CA . ILE A 1 86 ? -3.163 -7.805 16.882 1.00 97.50 86 ILE A CA 1
ATOM 725 C C . ILE A 1 86 ? -4.692 -7.959 16.846 1.00 97.50 86 ILE A C 1
ATOM 727 O O . ILE A 1 86 ? -5.302 -7.872 15.776 1.00 97.50 86 ILE A O 1
ATOM 731 N N . HIS A 1 87 ? -5.312 -8.187 18.007 1.00 97.25 87 HIS A N 1
ATOM 732 C CA . HIS A 1 87 ? -6.764 -8.162 18.182 1.00 97.25 87 HIS A CA 1
ATOM 733 C C . HIS A 1 87 ? -7.165 -6.998 19.093 1.00 97.25 87 HIS A C 1
ATOM 735 O O . HIS A 1 87 ? -6.929 -7.017 20.299 1.00 97.25 87 HIS A O 1
ATOM 741 N N . ILE A 1 88 ? -7.791 -5.976 18.512 1.00 96.56 88 ILE A N 1
ATOM 742 C CA . ILE A 1 88 ? -8.251 -4.789 19.236 1.00 96.56 88 ILE A CA 1
ATOM 743 C C . ILE A 1 88 ? -9.714 -4.974 19.660 1.00 96.56 88 ILE A C 1
ATOM 745 O O . ILE A 1 88 ? -10.602 -5.151 18.826 1.00 96.56 88 ILE A O 1
ATOM 749 N N . HIS A 1 89 ? -9.974 -4.903 20.960 1.00 94.88 89 HIS A N 1
ATOM 750 C CA . HIS A 1 89 ? -11.306 -4.864 21.554 1.00 94.88 89 HIS A CA 1
ATOM 751 C C . HIS A 1 89 ? -11.760 -3.404 21.661 1.00 94.88 89 HIS A C 1
ATOM 753 O O . HIS A 1 89 ? -11.456 -2.707 22.629 1.00 94.88 89 HIS A O 1
ATOM 759 N N . ALA A 1 90 ? -12.458 -2.930 20.628 1.00 90.69 90 ALA A N 1
ATOM 760 C CA . ALA A 1 90 ? -12.843 -1.535 20.487 1.00 90.69 90 ALA A CA 1
ATOM 761 C C . ALA A 1 90 ? -14.068 -1.195 21.348 1.00 90.69 90 ALA A C 1
ATOM 763 O O . ALA A 1 90 ? -15.132 -1.799 21.199 1.00 90.69 90 ALA A O 1
ATOM 764 N N . PHE A 1 91 ? -13.895 -0.192 22.205 1.00 88.12 91 PHE A N 1
ATOM 765 C CA . PHE A 1 91 ? -14.950 0.511 22.930 1.00 88.12 91 PHE A CA 1
ATOM 766 C C . PHE A 1 91 ? -14.828 2.014 22.641 1.00 88.12 91 PHE A C 1
ATOM 768 O O . PHE A 1 91 ? -13.777 2.494 22.204 1.00 88.12 91 PHE A O 1
ATOM 775 N N . SER A 1 92 ? -15.891 2.763 22.915 1.00 83.12 92 SER A N 1
ATOM 776 C CA . SER A 1 92 ? -15.961 4.207 22.726 1.00 83.12 92 SER A CA 1
ATOM 777 C C . SER A 1 92 ? -14.802 4.917 23.420 1.00 83.12 92 SER A C 1
ATOM 779 O O . SER A 1 92 ? -14.549 4.721 24.610 1.00 83.12 92 SER A O 1
ATOM 781 N N . GLY A 1 93 ? -14.099 5.754 22.655 1.00 78.44 93 GLY A N 1
ATOM 782 C CA . GLY A 1 93 ? -12.928 6.493 23.115 1.00 78.44 93 GLY A CA 1
ATOM 783 C C . GLY A 1 93 ? -11.584 5.925 22.648 1.00 78.44 93 GLY A C 1
ATOM 784 O O . GLY A 1 93 ? -10.576 6.589 22.852 1.00 78.44 93 GLY A O 1
ATOM 785 N N . VAL A 1 94 ? -11.525 4.747 22.018 1.00 84.38 94 VAL A N 1
ATOM 786 C CA . VAL A 1 94 ? -10.266 4.207 21.467 1.00 84.38 94 VAL A CA 1
ATOM 787 C C . VAL A 1 94 ? -10.068 4.674 20.025 1.00 84.38 94 VAL A C 1
ATOM 789 O O . VAL A 1 94 ? -10.895 4.364 19.170 1.00 84.38 94 VAL A O 1
ATOM 792 N N . SER A 1 95 ? -8.953 5.355 19.730 1.00 87.88 95 SER A N 1
ATOM 793 C CA . SER A 1 95 ? -8.566 5.698 18.350 1.00 87.88 95 SER A CA 1
ATOM 794 C C . SER A 1 95 ? -7.910 4.494 17.663 1.00 87.88 95 SER A C 1
ATOM 796 O O . SER A 1 95 ? -6.806 4.079 18.021 1.00 87.88 95 SER A O 1
ATOM 798 N N . LEU A 1 96 ? -8.598 3.901 16.684 1.00 91.88 96 LEU A N 1
ATOM 799 C CA . LEU A 1 96 ? -8.179 2.639 16.060 1.00 91.88 96 LEU A CA 1
ATOM 800 C C . LEU A 1 96 ? -7.121 2.826 14.965 1.00 91.88 96 LEU A C 1
ATOM 802 O O . LEU A 1 96 ? -6.193 2.022 14.843 1.00 91.88 96 LEU A O 1
ATOM 806 N N . LEU A 1 97 ? -7.258 3.878 14.153 1.00 87.88 97 LEU A N 1
ATOM 807 C CA . LEU A 1 97 ? -6.442 4.085 12.954 1.00 87.88 97 LEU A CA 1
ATOM 808 C C . LEU A 1 97 ? -4.924 4.186 13.235 1.00 87.88 97 LEU A C 1
ATOM 810 O O . LEU A 1 97 ? -4.161 3.577 12.480 1.00 87.88 97 LEU A O 1
ATOM 814 N N . PRO A 1 98 ? -4.449 4.859 14.306 1.00 88.94 98 PRO A N 1
ATOM 815 C CA . PRO A 1 98 ? -3.027 4.892 14.661 1.00 88.94 98 PRO A CA 1
ATOM 816 C C . PRO A 1 98 ? -2.429 3.506 14.913 1.00 88.94 98 PRO A C 1
ATOM 818 O O . PRO A 1 98 ? -1.365 3.184 14.384 1.00 88.94 98 PRO A O 1
ATOM 821 N N . ILE A 1 99 ? -3.141 2.666 15.670 1.00 93.88 99 ILE A N 1
ATOM 822 C CA . ILE A 1 99 ? -2.713 1.306 16.018 1.00 93.88 99 ILE A CA 1
ATOM 823 C C . ILE A 1 99 ? -2.675 0.434 14.754 1.00 93.88 99 ILE A C 1
ATOM 825 O O . ILE A 1 99 ? -1.690 -0.257 14.479 1.00 93.88 99 ILE A O 1
ATOM 829 N N . ILE A 1 100 ? -3.736 0.507 13.944 1.00 92.75 100 ILE A N 1
ATOM 830 C CA . ILE A 1 100 ? -3.884 -0.279 12.712 1.00 92.75 100 ILE A CA 1
ATOM 831 C C . ILE A 1 100 ? -2.828 0.103 11.671 1.00 92.75 100 ILE A C 1
ATOM 833 O O . ILE A 1 100 ? -2.274 -0.784 11.022 1.00 92.75 100 ILE A O 1
ATOM 837 N N . ASN A 1 101 ? -2.516 1.393 11.508 1.00 83.31 101 ASN A N 1
ATOM 838 C CA . ASN A 1 101 ? -1.518 1.857 10.541 1.00 83.31 101 ASN A CA 1
ATOM 839 C C . ASN A 1 101 ? -0.119 1.313 10.850 1.00 83.31 101 ASN A C 1
ATOM 841 O O . ASN A 1 101 ? 0.574 0.856 9.938 1.00 83.31 101 ASN A O 1
ATOM 845 N N . VAL A 1 102 ? 0.279 1.313 12.124 1.00 83.62 102 VAL A N 1
ATOM 846 C CA . VAL A 1 102 ? 1.561 0.738 12.547 1.00 83.62 102 VAL A CA 1
ATOM 847 C C . VAL A 1 102 ? 1.588 -0.761 12.275 1.00 83.62 102 VAL A C 1
ATOM 849 O O . VAL A 1 102 ? 2.493 -1.237 11.588 1.00 83.62 102 VAL A O 1
ATOM 852 N N . ALA A 1 103 ? 0.575 -1.498 12.741 1.00 84.00 103 ALA A N 1
ATOM 853 C CA . ALA A 1 103 ? 0.478 -2.937 12.509 1.00 84.00 103 ALA A CA 1
ATOM 854 C C . ALA A 1 103 ? 0.508 -3.279 11.007 1.00 84.00 103 ALA A C 1
ATOM 856 O O . ALA A 1 103 ? 1.190 -4.214 10.590 1.00 84.00 103 ALA A O 1
ATOM 857 N N . CYS A 1 104 ? -0.164 -2.478 10.175 1.00 77.00 104 CYS A N 1
ATOM 858 C CA . CYS A 1 104 ? -0.148 -2.612 8.721 1.00 77.00 104 CYS A CA 1
ATOM 859 C C . CYS A 1 104 ? 1.260 -2.416 8.135 1.00 77.00 104 CYS A C 1
ATOM 861 O O . CYS A 1 104 ? 1.716 -3.249 7.352 1.00 77.00 104 CYS A O 1
ATOM 863 N N . SER A 1 105 ? 1.989 -1.381 8.566 1.00 62.56 105 SER A N 1
ATOM 864 C CA . SER A 1 105 ? 3.361 -1.109 8.102 1.00 62.56 105 SER A CA 1
ATOM 865 C C . SER A 1 105 ? 4.367 -2.221 8.434 1.00 62.56 105 SER A C 1
ATOM 867 O O . SER A 1 105 ? 5.360 -2.387 7.726 1.00 62.56 105 SER A O 1
ATOM 869 N N . LEU A 1 106 ? 4.083 -3.009 9.476 1.00 68.56 106 LEU A N 1
ATOM 870 C CA . LEU A 1 106 ? 4.883 -4.150 9.926 1.00 68.56 106 LEU A CA 1
ATOM 871 C C . LEU A 1 106 ? 4.366 -5.496 9.391 1.00 68.56 106 LEU A C 1
ATOM 873 O O . LEU A 1 106 ? 4.891 -6.541 9.756 1.00 68.56 106 LEU A O 1
ATOM 877 N N . SER A 1 107 ? 3.354 -5.488 8.514 1.00 76.50 107 SER A N 1
ATOM 878 C CA . SER A 1 107 ? 2.700 -6.693 7.974 1.00 76.50 107 SER A CA 1
ATOM 879 C C . SER A 1 107 ? 2.058 -7.613 9.032 1.00 76.50 107 SER A C 1
ATOM 881 O O . SER A 1 107 ? 1.834 -8.792 8.767 1.00 76.50 107 SER A O 1
ATOM 883 N N . ILE A 1 108 ? 1.698 -7.072 10.200 1.00 86.81 108 ILE A N 1
ATOM 884 C CA . ILE A 1 108 ? 1.020 -7.785 11.298 1.00 86.81 108 ILE A CA 1
ATOM 885 C C . ILE A 1 108 ? -0.477 -7.884 10.994 1.00 86.81 108 ILE A C 1
ATOM 887 O O . ILE A 1 108 ? -1.080 -6.895 10.565 1.00 86.81 108 ILE A O 1
ATOM 891 N N . LYS A 1 109 ? -1.102 -9.045 11.230 1.00 92.94 109 LYS A N 1
ATOM 892 C CA . LYS A 1 109 ? -2.542 -9.251 10.990 1.00 92.94 109 LYS A CA 1
ATOM 893 C C . LYS A 1 109 ? -3.403 -8.495 11.992 1.00 92.94 109 LYS A C 1
ATOM 895 O O . LYS A 1 109 ? -3.075 -8.453 13.169 1.00 92.94 109 LYS A O 1
ATOM 900 N N . ARG A 1 110 ? -4.501 -7.888 11.537 1.00 96.00 110 ARG A N 1
ATOM 901 C CA . ARG A 1 110 ? -5.327 -6.962 12.330 1.00 96.00 110 ARG A CA 1
ATOM 902 C C . ARG A 1 110 ? -6.770 -7.446 12.396 1.00 96.00 110 ARG A C 1
ATOM 904 O O . ARG A 1 110 ? -7.475 -7.428 11.384 1.00 96.00 110 ARG A O 1
ATOM 911 N N . VAL A 1 111 ? -7.204 -7.824 13.594 1.00 96.94 111 VAL A N 1
ATOM 912 C CA . VAL A 1 111 ? -8.596 -8.153 13.921 1.00 96.94 111 VAL A CA 1
ATOM 913 C C . VAL A 1 111 ? -9.142 -7.092 14.871 1.00 96.94 111 VAL A C 1
ATOM 915 O O . VAL A 1 111 ? -8.452 -6.667 15.796 1.00 96.94 111 VAL A O 1
ATOM 918 N N . VAL A 1 112 ? -10.376 -6.643 14.659 1.00 96.62 112 VAL A N 1
ATOM 919 C CA . VAL A 1 112 ? -11.037 -5.670 15.544 1.00 96.62 112 VAL A CA 1
ATOM 920 C C . VAL A 1 112 ? -12.406 -6.199 15.949 1.00 96.62 112 VAL A C 1
ATOM 922 O O . VAL A 1 112 ? -13.206 -6.496 15.073 1.00 96.62 112 VAL A O 1
ATOM 925 N N . THR A 1 113 ? -12.710 -6.284 17.244 1.00 95.69 113 THR A N 1
ATOM 926 C CA . THR A 1 113 ? -14.087 -6.503 17.727 1.00 95.69 113 THR A CA 1
ATOM 927 C C . THR A 1 113 ? -14.718 -5.175 18.099 1.00 95.69 113 THR A C 1
ATOM 929 O O . THR A 1 113 ? -14.176 -4.464 18.943 1.00 95.69 113 THR A O 1
ATOM 932 N N . LEU A 1 114 ? -15.872 -4.861 17.511 1.00 94.00 114 LEU A N 1
ATOM 933 C CA . LEU A 1 114 ? -16.636 -3.650 17.808 1.00 94.00 114 LEU A CA 1
ATOM 934 C C . LEU A 1 114 ? -17.653 -3.929 18.923 1.00 94.00 114 LEU A C 1
ATOM 936 O O . LEU A 1 114 ? -18.770 -4.373 18.652 1.00 94.00 114 LEU A O 1
ATOM 940 N N . HIS A 1 115 ? -17.279 -3.674 20.182 1.00 92.06 115 HIS A N 1
ATOM 941 C CA . HIS A 1 115 ? -18.170 -3.897 21.333 1.00 92.06 115 HIS A CA 1
ATOM 942 C C . HIS A 1 115 ? -19.287 -2.847 21.431 1.00 92.06 115 HIS A C 1
ATOM 944 O O . HIS A 1 115 ? -20.274 -3.064 22.126 1.00 92.06 115 HIS A O 1
ATOM 950 N N . ASP A 1 116 ? -19.187 -1.743 20.695 1.00 90.12 116 ASP A N 1
ATOM 951 C CA . ASP A 1 116 ? -20.214 -0.710 20.550 1.00 90.12 116 ASP A CA 1
ATOM 952 C C . ASP A 1 116 ? -20.211 -0.122 19.119 1.00 90.12 116 ASP A C 1
ATOM 954 O O . ASP A 1 116 ? -19.541 -0.633 18.220 1.00 90.12 116 ASP A O 1
ATOM 958 N N . HIS A 1 117 ? -20.984 0.936 18.864 1.00 90.56 117 HIS A N 1
ATOM 959 C CA . HIS A 1 117 ? -21.066 1.603 17.553 1.00 90.56 117 HIS A CA 1
ATOM 960 C C . HIS A 1 117 ? -20.032 2.731 17.380 1.00 90.56 117 HIS A C 1
ATOM 962 O O . HIS A 1 117 ? -20.237 3.628 16.562 1.00 90.56 117 HIS A O 1
ATOM 968 N N . SER A 1 118 ? -18.928 2.728 18.138 1.00 87.94 118 SER A N 1
ATOM 969 C CA . SER A 1 118 ? -17.931 3.819 18.156 1.00 87.94 118 SER A CA 1
ATOM 970 C C . SER A 1 118 ? -17.265 4.113 16.811 1.00 87.94 118 SER A C 1
ATOM 972 O O . SER A 1 118 ? -16.845 5.244 16.574 1.00 87.94 118 SER A O 1
ATOM 974 N N . LEU A 1 119 ? -17.227 3.141 15.895 1.00 89.69 119 LEU A N 1
ATOM 975 C CA . LEU A 1 119 ? -16.687 3.335 14.546 1.00 89.69 119 LEU A CA 1
ATOM 976 C C . LEU A 1 119 ? -17.508 4.339 13.713 1.00 89.69 119 LEU A C 1
ATOM 978 O O . LEU A 1 119 ? -16.955 5.049 12.881 1.00 89.69 119 LEU A O 1
ATOM 982 N N . VAL A 1 120 ? -18.825 4.409 13.939 1.00 89.31 120 VAL A N 1
ATOM 983 C CA . VAL A 1 120 ? -19.769 5.243 13.165 1.00 89.31 120 VAL A CA 1
ATOM 984 C C . VAL A 1 120 ? -20.542 6.244 14.028 1.00 89.31 120 VAL A C 1
ATOM 986 O O . VAL A 1 120 ? -21.224 7.129 13.512 1.00 89.31 120 VAL A O 1
ATOM 989 N N . CYS A 1 121 ? -20.407 6.179 15.353 1.00 88.12 121 CYS A N 1
ATOM 990 C CA . CYS A 1 121 ? -21.101 7.039 16.304 1.00 88.12 121 CYS A CA 1
ATOM 991 C C . CYS A 1 121 ? -20.148 7.545 17.387 1.00 88.12 121 CYS A C 1
ATOM 993 O O . CYS A 1 121 ? -19.621 6.752 18.157 1.00 88.12 121 CYS A O 1
ATOM 995 N N . THR A 1 122 ? -20.027 8.866 17.540 1.00 84.00 122 THR A N 1
ATOM 996 C CA . THR A 1 122 ? -19.181 9.473 18.585 1.00 84.00 122 THR A CA 1
ATOM 997 C C . THR A 1 122 ? -19.595 9.094 20.005 1.00 84.00 122 THR A C 1
ATOM 999 O O . THR A 1 122 ? -18.764 8.937 20.892 1.00 84.00 122 THR A O 1
ATOM 1002 N N . ARG A 1 123 ? -20.894 8.876 20.234 1.00 83.00 123 ARG A N 1
ATOM 1003 C CA . ARG A 1 123 ? -21.414 8.396 21.525 1.00 83.00 123 ARG A CA 1
ATOM 1004 C C . ARG A 1 123 ? -21.260 6.883 21.714 1.00 83.00 123 ARG A C 1
ATOM 1006 O O . ARG A 1 123 ? -21.516 6.395 22.806 1.00 83.00 123 ARG A O 1
ATOM 1013 N N . GLY A 1 124 ? -20.951 6.123 20.662 1.00 87.62 124 GLY A N 1
ATOM 1014 C CA . GLY A 1 124 ? -20.894 4.655 20.678 1.00 87.62 124 GLY A CA 1
ATOM 1015 C C . GLY A 1 124 ? -22.245 3.931 20.781 1.00 87.62 124 GLY A C 1
ATOM 1016 O O . GLY A 1 124 ? -22.302 2.730 20.554 1.00 87.62 124 GLY A O 1
ATOM 1017 N N . ILE A 1 125 ? -23.350 4.625 21.070 1.00 87.94 125 ILE A N 1
ATOM 1018 C CA . ILE A 1 125 ? -24.658 3.989 21.340 1.00 87.94 125 ILE A CA 1
ATOM 1019 C C . ILE A 1 125 ? -25.759 4.324 20.325 1.00 87.94 125 ILE A C 1
ATOM 1021 O O . ILE A 1 125 ? -26.862 3.807 20.440 1.00 87.94 125 ILE A O 1
ATOM 1025 N N . MET A 1 126 ? -25.504 5.210 19.355 1.00 87.56 126 MET A N 1
ATOM 1026 C CA . MET A 1 126 ? -26.501 5.650 18.357 1.00 87.56 126 MET A CA 1
ATOM 1027 C C . MET A 1 126 ? -27.849 6.080 18.971 1.00 87.56 126 MET A C 1
ATOM 1029 O O . MET A 1 126 ? -28.911 5.838 18.409 1.00 87.56 126 MET A O 1
ATOM 1033 N N . TYR A 1 127 ? -27.806 6.748 20.123 1.00 86.06 127 TYR A N 1
ATOM 1034 C CA . TYR A 1 127 ? -28.961 7.306 20.827 1.00 86.06 127 TYR A CA 1
ATOM 1035 C C . TYR A 1 127 ? -28.615 8.716 21.306 1.00 86.06 127 TYR A C 1
ATOM 1037 O O . TYR A 1 127 ? -27.575 8.920 21.943 1.00 86.06 127 TYR A O 1
ATOM 1045 N N . ASP A 1 128 ? -29.458 9.692 20.970 1.00 77.81 128 ASP A N 1
ATOM 1046 C CA . ASP A 1 128 ? -29.195 11.117 21.221 1.00 77.81 128 ASP A CA 1
ATOM 1047 C C . ASP A 1 128 ? -29.746 11.629 22.562 1.00 77.81 128 ASP A C 1
ATOM 1049 O O . ASP A 1 128 ? -29.569 12.800 22.890 1.00 77.81 128 ASP A O 1
ATOM 1053 N N . GLY A 1 129 ? -30.383 10.758 23.349 1.00 75.88 129 GLY A N 1
ATOM 1054 C CA . GLY A 1 129 ? -31.077 11.121 24.586 1.00 75.88 129 GLY A CA 1
ATOM 1055 C C . GLY A 1 129 ? -32.599 11.105 24.453 1.00 75.88 129 GLY A C 1
ATOM 1056 O O . GLY A 1 129 ? -33.277 10.917 25.461 1.00 75.88 129 GLY A O 1
ATOM 1057 N N . LYS A 1 130 ? -33.136 11.222 23.231 1.00 74.31 130 LYS A N 1
ATOM 1058 C CA . LYS A 1 130 ? -34.580 11.206 22.948 1.00 74.31 130 LYS A CA 1
ATOM 1059 C C . LYS A 1 130 ? -34.990 10.057 22.035 1.00 74.31 130 LYS A C 1
ATOM 1061 O O . LYS A 1 130 ? -36.017 9.434 22.279 1.00 74.31 130 LYS A O 1
ATOM 1066 N N . LYS A 1 131 ? -34.214 9.782 20.986 1.00 79.06 131 LYS A N 1
ATOM 1067 C CA . LYS A 1 131 ? -34.515 8.732 20.006 1.00 79.06 131 LYS A CA 1
ATOM 1068 C C . LYS A 1 131 ? -33.261 8.020 19.517 1.00 79.06 131 LYS A C 1
ATOM 1070 O O . LYS A 1 131 ? -32.144 8.540 19.575 1.00 79.06 131 LYS A O 1
ATOM 1075 N N . THR A 1 132 ? -33.461 6.811 19.006 1.00 80.19 132 THR A N 1
ATOM 1076 C CA . THR A 1 132 ? -32.426 6.067 18.288 1.00 80.19 132 THR A CA 1
ATOM 1077 C C . THR A 1 132 ? -32.089 6.796 16.983 1.00 80.19 132 THR A C 1
ATOM 1079 O O . THR A 1 132 ? -32.968 7.286 16.273 1.00 80.19 132 THR A O 1
ATOM 1082 N N . CYS A 1 133 ? -30.800 6.916 16.686 1.00 81.38 133 CYS A N 1
ATOM 1083 C CA . CYS A 1 133 ? -30.287 7.592 15.504 1.00 81.38 133 CYS A CA 1
ATOM 1084 C C . CYS A 1 133 ? -30.357 6.648 14.298 1.00 81.38 133 CYS A C 1
ATOM 1086 O O . CYS A 1 133 ? -29.686 5.620 14.291 1.00 81.38 133 CYS A O 1
ATOM 1088 N N . ILE A 1 134 ? -31.146 7.010 13.285 1.00 78.94 134 ILE A N 1
ATOM 1089 C CA . ILE A 1 134 ? -31.279 6.272 12.022 1.00 78.94 134 ILE A CA 1
ATOM 1090 C C . ILE A 1 134 ? -30.999 7.268 10.895 1.00 78.94 134 ILE A C 1
ATOM 1092 O O . ILE A 1 134 ? -31.771 8.204 10.694 1.00 78.94 134 ILE A O 1
ATOM 1096 N N . VAL A 1 135 ? -29.870 7.109 10.203 1.00 80.81 135 VAL A N 1
ATOM 1097 C CA . VAL A 1 135 ? -29.388 8.057 9.175 1.00 80.81 135 VAL A CA 1
ATOM 1098 C C . VAL A 1 135 ? -28.986 7.322 7.907 1.00 80.81 135 VAL A C 1
ATOM 1100 O O . VAL A 1 135 ? -28.329 6.297 8.016 1.00 80.81 135 VAL A O 1
ATOM 1103 N N . GLY A 1 136 ? -29.352 7.807 6.716 1.00 75.50 136 GLY A N 1
ATOM 1104 C CA . GLY A 1 136 ? -29.031 7.158 5.433 1.00 75.50 136 GLY A CA 1
ATOM 1105 C C . GLY A 1 136 ? -27.525 7.045 5.188 1.00 75.50 136 GLY A C 1
ATOM 1106 O O . GLY A 1 136 ? -27.031 5.972 4.848 1.00 75.50 136 GLY A O 1
ATOM 1107 N N . SER A 1 137 ? -26.811 8.130 5.468 1.00 83.00 137 SER A N 1
ATOM 1108 C CA . SER A 1 137 ? -25.355 8.262 5.466 1.00 83.00 137 SER A CA 1
ATOM 1109 C C . SER A 1 137 ? -24.883 8.942 6.757 1.00 83.00 137 SER A C 1
ATOM 1111 O O . SER A 1 137 ? -25.646 9.639 7.431 1.00 83.00 137 SER A O 1
ATOM 1113 N N . LEU A 1 138 ? -23.596 8.803 7.094 1.00 83.81 138 LEU A N 1
ATOM 1114 C CA . LEU A 1 138 ? -22.971 9.595 8.159 1.00 83.81 138 LEU A CA 1
ATOM 1115 C C . LEU A 1 138 ? -23.089 11.101 7.909 1.00 83.81 138 LEU A C 1
ATOM 1117 O O . LEU A 1 138 ? -23.237 11.865 8.864 1.00 83.81 138 LEU A O 1
ATOM 1121 N N . LYS A 1 139 ? -23.106 11.517 6.638 1.00 84.19 139 LYS A N 1
ATOM 1122 C CA . LYS A 1 139 ? -23.309 12.913 6.242 1.00 84.19 139 LYS A CA 1
ATOM 1123 C C . LYS A 1 139 ? -24.674 13.453 6.628 1.00 84.19 139 LYS A C 1
ATOM 1125 O O . LYS A 1 139 ? -24.774 14.656 6.805 1.00 84.19 139 LYS A O 1
ATOM 1130 N N . ASP A 1 140 ? -25.681 12.608 6.845 1.00 84.62 140 ASP A N 1
ATOM 1131 C CA . ASP A 1 140 ? -27.025 13.037 7.256 1.00 84.62 140 ASP A CA 1
ATOM 1132 C C . ASP A 1 140 ? -27.141 13.228 8.776 1.00 84.62 140 ASP A C 1
ATOM 1134 O O . ASP A 1 140 ? -28.166 13.683 9.287 1.00 84.62 140 ASP A O 1
ATOM 1138 N N . CYS A 1 141 ? -26.100 12.880 9.541 1.00 86.00 141 CYS A N 1
ATOM 1139 C CA . CYS A 1 141 ? -26.142 12.994 10.990 1.00 86.00 141 CYS A CA 1
ATOM 1140 C C . CYS A 1 141 ? -26.117 14.465 11.428 1.00 86.00 141 CYS A C 1
ATOM 1142 O O . CYS A 1 141 ? -25.194 15.221 11.113 1.00 86.00 141 CYS A O 1
ATOM 1144 N N . ARG A 1 142 ? -27.138 14.867 12.193 1.00 85.38 142 ARG A N 1
ATOM 1145 C CA . ARG A 1 142 ? -27.323 16.231 12.723 1.00 85.38 142 ARG A CA 1
ATOM 1146 C C . ARG A 1 142 ? -27.456 16.280 14.250 1.00 85.38 142 ARG A C 1
ATOM 1148 O O . ARG A 1 142 ? -27.995 17.241 14.789 1.00 85.38 142 ARG A O 1
ATOM 1155 N N . CYS A 1 143 ? -27.017 15.242 14.969 1.00 85.81 143 CYS A N 1
ATOM 1156 C CA . CYS A 1 143 ? -27.197 15.190 16.423 1.00 85.81 143 CYS A CA 1
ATOM 1157 C C . CYS A 1 143 ? -26.326 16.227 17.158 1.00 85.81 143 CYS A C 1
ATOM 1159 O O . CYS A 1 143 ? -25.252 16.605 16.683 1.00 85.81 143 CYS A O 1
ATOM 1161 N N . HIS A 1 144 ? -26.776 16.648 18.347 1.00 85.50 144 HIS A N 1
ATOM 1162 C CA . HIS A 1 144 ? -26.104 17.674 19.154 1.00 85.50 144 HIS A CA 1
ATOM 1163 C C . HIS A 1 144 ? -24.628 17.350 19.427 1.00 85.50 144 HIS A C 1
ATOM 1165 O O . HIS A 1 144 ? -23.789 18.241 19.347 1.00 85.50 144 HIS A O 1
ATOM 1171 N N . GLU A 1 145 ? -24.285 16.082 19.680 1.00 83.62 145 GLU A N 1
ATOM 1172 C CA . GLU A 1 145 ? -22.885 15.702 19.907 1.00 83.62 145 GLU A CA 1
ATOM 1173 C C . GLU A 1 145 ? -22.026 15.856 18.653 1.00 83.62 145 GLU A C 1
ATOM 1175 O O . GLU A 1 145 ? -20.934 16.398 18.746 1.00 83.62 145 GLU A O 1
ATOM 1180 N N . CYS A 1 146 ? -22.499 15.446 17.471 1.00 85.69 146 CYS A N 1
ATOM 1181 C CA . CYS A 1 146 ? -21.718 15.630 16.241 1.00 85.69 146 CYS A CA 1
ATOM 1182 C C . CYS A 1 146 ? -21.524 17.120 15.924 1.00 85.69 146 CYS A C 1
ATOM 1184 O O . CYS A 1 146 ? -20.432 17.513 15.532 1.00 85.69 146 CYS A O 1
ATOM 1186 N N . VAL A 1 147 ? -22.540 17.958 16.173 1.00 87.06 147 VAL A N 1
ATOM 1187 C CA . VAL A 1 147 ? -22.436 19.426 16.057 1.00 87.06 147 VAL A CA 1
ATOM 1188 C C . VAL A 1 147 ? -21.431 19.995 17.061 1.00 87.06 147 VAL A C 1
ATOM 1190 O O . VAL A 1 147 ? -20.645 20.882 16.733 1.00 87.06 147 VAL A O 1
ATOM 1193 N N . ARG A 1 148 ? -21.457 19.509 18.304 1.00 87.75 148 ARG A N 1
ATOM 1194 C CA . ARG A 1 148 ? -20.527 19.931 19.353 1.00 87.75 148 ARG A CA 1
ATOM 1195 C C . ARG A 1 148 ? -19.091 19.559 18.987 1.00 87.75 148 ARG A C 1
ATOM 1197 O O . ARG A 1 148 ? -18.215 20.415 19.080 1.00 87.75 148 ARG A O 1
ATOM 1204 N N . PHE A 1 149 ? -18.862 18.325 18.538 1.00 84.44 149 PHE A N 1
ATOM 1205 C CA . PHE A 1 149 ? -17.535 17.868 18.138 1.00 84.44 149 PHE A CA 1
ATOM 1206 C C . PHE A 1 149 ? -17.032 18.586 16.882 1.00 84.44 149 PHE A C 1
ATOM 1208 O O . PHE A 1 149 ? -15.895 19.050 16.897 1.00 84.44 149 PHE A O 1
A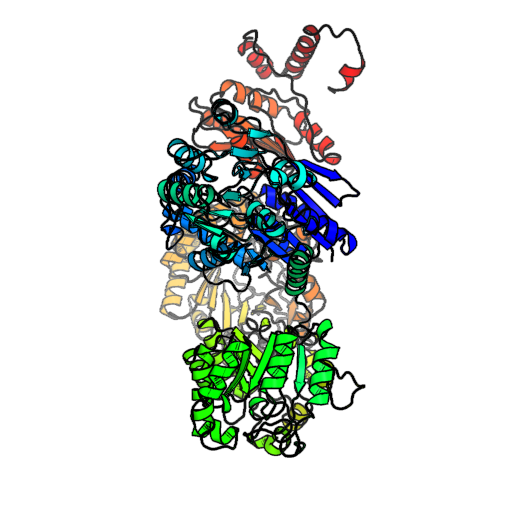TOM 1215 N N . SER A 1 150 ? -17.875 18.790 15.859 1.00 87.56 150 SER A N 1
ATOM 1216 C CA . SER A 1 150 ? -17.479 19.525 14.648 1.00 87.56 150 SER A CA 1
ATOM 1217 C C . SER A 1 150 ? -17.018 20.949 14.976 1.00 87.56 150 SER A C 1
ATOM 1219 O O . SER A 1 150 ? -15.977 21.399 14.501 1.00 87.56 150 SER A O 1
ATOM 1221 N N . LYS A 1 151 ? -17.738 21.635 15.876 1.00 86.56 151 LYS A N 1
ATOM 1222 C CA . LYS A 1 151 ? -17.332 22.949 16.395 1.00 86.56 151 LYS A CA 1
ATOM 1223 C C . LYS A 1 151 ? -16.024 22.873 17.179 1.00 86.56 151 LYS A C 1
ATOM 1225 O O . LYS A 1 151 ? -15.159 23.717 16.979 1.00 86.56 151 LYS A O 1
ATOM 1230 N N . SER A 1 152 ? -15.863 21.860 18.034 1.00 80.88 152 SER A N 1
ATOM 1231 C CA . SER A 1 152 ? -14.648 21.691 18.845 1.00 80.88 152 SER A CA 1
ATOM 1232 C C . SER A 1 152 ? -13.385 21.449 18.012 1.00 80.88 152 SER A C 1
ATOM 1234 O O . SER A 1 152 ? -12.295 21.783 18.463 1.00 80.88 152 SER A O 1
ATOM 1236 N N . CYS A 1 153 ? -13.521 20.915 16.794 1.00 76.38 153 CYS A N 1
ATOM 1237 C CA . CYS A 1 153 ? -12.410 20.712 15.867 1.00 76.38 153 CYS A CA 1
ATOM 1238 C C . CYS A 1 153 ? -12.329 21.771 14.751 1.00 76.38 153 CYS A C 1
ATOM 1240 O O . CYS A 1 153 ? -11.573 21.577 13.802 1.00 76.38 153 CYS A O 1
ATOM 1242 N N . GLY A 1 154 ? -13.103 22.862 14.829 1.00 84.56 154 GLY A N 1
ATOM 1243 C CA . GLY A 1 154 ? -13.061 23.960 13.855 1.00 84.56 154 GLY A CA 1
ATOM 1244 C C . GLY A 1 154 ? -13.553 23.602 12.447 1.00 84.56 154 GLY A C 1
ATOM 1245 O O . GLY A 1 154 ? -13.149 24.251 11.488 1.00 84.56 154 GLY A O 1
ATOM 1246 N N . LYS A 1 155 ? -14.399 22.573 12.306 1.00 86.69 155 LYS A N 1
ATOM 1247 C CA . LYS A 1 155 ? -14.922 22.094 11.014 1.00 86.69 155 LYS A CA 1
ATOM 1248 C C . LYS A 1 155 ? -16.417 22.354 10.886 1.00 86.69 155 LYS A C 1
ATOM 1250 O O . LYS A 1 155 ? -17.158 22.363 11.877 1.00 86.69 155 LYS A O 1
ATOM 1255 N N . THR A 1 156 ? -16.894 22.493 9.652 1.00 91.56 156 THR A N 1
ATOM 1256 C CA . THR A 1 156 ? -18.331 22.363 9.393 1.00 91.56 156 THR A CA 1
ATOM 1257 C C . THR A 1 156 ? -18.783 20.935 9.710 1.00 91.56 156 THR A C 1
ATOM 1259 O O . THR A 1 156 ? -17.994 19.987 9.719 1.00 91.56 156 THR A O 1
ATOM 1262 N N . LEU A 1 157 ? -20.071 20.757 10.004 1.00 89.44 157 LEU A N 1
ATOM 1263 C CA . LEU A 1 157 ? -20.610 19.436 10.329 1.00 89.44 157 LEU A CA 1
ATOM 1264 C C . LEU A 1 157 ? -20.473 18.444 9.163 1.00 89.44 157 LEU A C 1
ATOM 1266 O O . LEU A 1 157 ? -20.239 17.259 9.396 1.00 89.44 157 LEU A O 1
ATOM 1270 N N . ASP A 1 158 ? -20.593 18.924 7.925 1.00 88.12 158 ASP A N 1
ATOM 1271 C CA . ASP A 1 158 ? -20.475 18.088 6.729 1.00 88.12 158 ASP A CA 1
ATOM 1272 C C . ASP A 1 158 ? -19.027 17.648 6.477 1.00 88.12 158 ASP A C 1
ATOM 1274 O O . ASP A 1 158 ? -18.798 16.473 6.183 1.00 88.12 158 ASP A O 1
ATOM 1278 N N . GLU A 1 159 ? -18.044 18.537 6.667 1.00 87.06 159 GLU A N 1
ATOM 1279 C CA . GLU A 1 159 ? -16.615 18.180 6.636 1.00 87.06 159 GLU A CA 1
ATOM 1280 C C . GLU A 1 159 ? -16.290 17.154 7.725 1.00 87.06 159 GLU A C 1
ATOM 1282 O O . GLU A 1 159 ? -15.741 16.094 7.439 1.00 87.06 159 GLU A O 1
ATOM 1287 N N . TYR A 1 160 ? -16.720 17.415 8.962 1.00 89.06 160 TYR A N 1
ATOM 1288 C CA . TYR A 1 160 ? -16.496 16.519 10.094 1.00 89.06 160 TYR A CA 1
ATOM 1289 C C . TYR A 1 160 ? -17.090 15.119 9.876 1.00 89.06 160 TYR A C 1
ATOM 1291 O O . TYR A 1 160 ? -16.436 14.107 10.133 1.00 89.06 160 TYR A O 1
ATOM 1299 N N . ASN A 1 161 ? -18.330 15.034 9.388 1.00 89.31 161 ASN A N 1
ATOM 1300 C CA . ASN A 1 161 ? -18.960 13.746 9.103 1.00 89.31 161 ASN A CA 1
ATOM 1301 C C . ASN A 1 161 ? -18.318 13.036 7.902 1.00 89.31 161 ASN A C 1
ATOM 1303 O O . ASN A 1 161 ? -18.254 11.807 7.909 1.00 89.31 161 ASN A O 1
ATOM 1307 N N . THR A 1 162 ? -17.820 13.782 6.910 1.00 87.94 162 THR A N 1
ATOM 1308 C CA . THR A 1 162 ? -17.065 13.216 5.781 1.00 87.94 162 THR A CA 1
ATOM 1309 C C . THR A 1 162 ? -15.750 12.605 6.264 1.00 87.94 162 THR A C 1
ATOM 1311 O O . THR A 1 162 ? -15.490 11.440 5.981 1.00 87.94 162 THR A O 1
ATOM 1314 N N . ASP A 1 163 ? -14.987 13.316 7.097 1.00 85.62 163 ASP A N 1
ATOM 1315 C CA . ASP A 1 163 ? -13.732 12.805 7.662 1.00 85.62 163 ASP A CA 1
ATOM 1316 C C . ASP A 1 163 ? -13.937 11.538 8.497 1.00 85.62 163 ASP A C 1
ATOM 1318 O O . ASP A 1 163 ? -13.125 10.611 8.455 1.00 85.62 163 ASP A O 1
ATOM 1322 N N . ARG A 1 164 ? -15.034 11.477 9.260 1.00 88.38 164 ARG A N 1
ATOM 1323 C CA . ARG A 1 164 ? -15.408 10.284 10.032 1.00 88.38 164 ARG A CA 1
ATOM 1324 C C . ARG A 1 164 ? -15.731 9.103 9.128 1.00 88.38 164 ARG A C 1
ATOM 1326 O O . ARG A 1 164 ? -15.301 7.988 9.417 1.00 88.38 164 ARG A O 1
ATOM 1333 N N . GLU A 1 165 ? -16.474 9.337 8.050 1.00 88.62 165 GLU A N 1
ATOM 1334 C CA . GLU A 1 165 ? -16.790 8.309 7.058 1.00 88.62 165 GLU A CA 1
ATOM 1335 C C . GLU A 1 165 ? -15.519 7.781 6.379 1.00 88.62 165 GLU A C 1
ATOM 1337 O O . GLU A 1 165 ? -15.322 6.566 6.304 1.00 88.62 165 GLU A O 1
ATOM 1342 N N . ASP A 1 166 ? -14.622 8.677 5.967 1.00 86.06 166 ASP A N 1
ATOM 1343 C CA . ASP A 1 166 ? -13.351 8.328 5.331 1.00 86.06 166 ASP A CA 1
ATOM 1344 C C . ASP A 1 166 ? -12.419 7.587 6.295 1.00 86.06 166 ASP A C 1
ATOM 1346 O O . ASP A 1 166 ? -11.812 6.578 5.927 1.00 86.06 166 ASP A O 1
ATOM 1350 N N . THR A 1 167 ? -12.364 8.017 7.557 1.00 86.75 167 THR A N 1
ATOM 1351 C CA . THR A 1 167 ? -11.604 7.344 8.620 1.00 86.75 167 THR A CA 1
ATOM 1352 C C . THR A 1 167 ? -12.145 5.942 8.882 1.00 86.75 167 THR A C 1
ATOM 1354 O O . THR A 1 167 ? -11.375 4.980 8.937 1.00 86.75 167 THR A O 1
ATOM 1357 N N . ALA A 1 168 ? -13.466 5.786 8.989 1.00 89.56 168 ALA A N 1
ATOM 1358 C CA . ALA A 1 168 ? -14.092 4.487 9.195 1.00 89.56 168 ALA A CA 1
ATOM 1359 C C . ALA A 1 168 ? -13.836 3.544 8.007 1.00 89.56 168 ALA A C 1
ATOM 1361 O O . ALA A 1 168 ? -13.430 2.397 8.207 1.00 89.56 168 ALA A O 1
ATOM 1362 N N . LYS A 1 169 ? -13.971 4.033 6.767 1.00 88.25 169 LYS A N 1
ATOM 1363 C CA . LYS A 1 169 ? -13.616 3.284 5.549 1.00 88.25 169 LYS A CA 1
ATOM 1364 C C . LYS A 1 169 ? -12.137 2.903 5.521 1.00 88.25 169 LYS A C 1
ATOM 1366 O O . LYS A 1 169 ? -11.805 1.771 5.172 1.00 88.25 169 LYS A O 1
ATOM 1371 N N . ALA A 1 170 ? -11.252 3.810 5.931 1.00 83.06 170 ALA A N 1
ATOM 1372 C CA . ALA A 1 170 ? -9.815 3.575 6.003 1.00 83.06 170 ALA A CA 1
ATOM 1373 C C . ALA A 1 170 ? -9.439 2.503 7.037 1.00 83.06 170 ALA A C 1
ATOM 1375 O O . ALA A 1 170 ? -8.540 1.699 6.774 1.00 83.06 170 ALA A O 1
ATOM 1376 N N . ILE A 1 171 ? -10.117 2.479 8.188 1.00 89.19 171 ILE A N 1
ATOM 1377 C CA . ILE A 1 171 ? -9.992 1.423 9.199 1.00 89.19 171 ILE A CA 1
ATOM 1378 C C . ILE A 1 171 ? -10.440 0.090 8.595 1.00 89.19 171 ILE A C 1
ATOM 1380 O O . ILE A 1 171 ? -9.661 -0.865 8.574 1.00 89.19 171 ILE A O 1
ATOM 1384 N N . LEU A 1 172 ? -11.651 0.042 8.025 1.00 89.44 172 LEU A N 1
ATOM 1385 C CA . LEU A 1 172 ? -12.194 -1.173 7.419 1.00 89.44 172 LEU A CA 1
ATOM 1386 C C . LEU A 1 172 ? -11.280 -1.718 6.319 1.00 89.44 172 LEU A C 1
ATOM 1388 O O . LEU A 1 172 ? -11.012 -2.912 6.302 1.00 89.44 172 LEU A O 1
ATOM 1392 N N . SER A 1 173 ? -10.739 -0.880 5.435 1.00 83.69 173 SER A N 1
ATOM 1393 C CA . SER A 1 173 ? -9.892 -1.349 4.331 1.00 83.69 173 SER A CA 1
ATOM 1394 C C . SER A 1 173 ? -8.543 -1.927 4.781 1.00 83.69 173 SER A C 1
ATOM 1396 O O . SER A 1 173 ? -7.872 -2.588 3.992 1.00 83.69 173 SER A O 1
ATOM 1398 N N . ARG A 1 174 ? -8.109 -1.649 6.019 1.00 86.69 174 ARG A N 1
ATOM 1399 C CA . ARG A 1 174 ? -6.805 -2.063 6.571 1.00 86.69 174 ARG A CA 1
ATOM 1400 C C . ARG A 1 174 ? -6.905 -3.226 7.562 1.00 86.69 174 ARG A C 1
ATOM 1402 O O . ARG A 1 174 ? -5.880 -3.810 7.910 1.00 86.69 174 ARG A O 1
ATOM 1409 N N . CYS A 1 175 ? -8.105 -3.582 8.015 1.00 90.44 175 CYS A N 1
ATOM 1410 C CA . CYS A 1 175 ? -8.331 -4.742 8.878 1.00 90.44 175 CYS A CA 1
ATOM 1411 C C . CYS A 1 175 ? -8.464 -6.034 8.061 1.00 90.44 175 CYS A C 1
ATOM 1413 O O . CYS A 1 175 ? -9.205 -6.075 7.079 1.00 90.44 175 CYS A O 1
ATOM 1415 N N . ASP A 1 176 ? -7.827 -7.120 8.511 1.00 91.75 176 ASP A N 1
ATOM 1416 C CA . ASP A 1 176 ? -8.041 -8.450 7.921 1.00 91.75 176 ASP A CA 1
ATOM 1417 C C . ASP A 1 176 ? -9.434 -8.989 8.284 1.00 91.75 176 ASP A C 1
ATOM 1419 O O . ASP A 1 176 ? -10.068 -9.663 7.471 1.00 91.75 176 ASP A O 1
ATOM 1423 N N . ALA A 1 177 ? -9.932 -8.665 9.483 1.00 94.12 177 ALA A N 1
ATOM 1424 C CA . ALA A 1 177 ? -11.300 -8.952 9.904 1.00 94.12 177 ALA A CA 1
ATOM 1425 C C . ALA A 1 177 ? -11.827 -7.940 10.929 1.00 94.12 177 ALA A C 1
ATOM 1427 O O . ALA A 1 177 ? -11.082 -7.440 11.773 1.00 94.12 177 ALA A O 1
ATOM 1428 N N . VAL A 1 178 ? -13.135 -7.692 10.886 1.00 95.69 178 VAL A N 1
ATOM 1429 C CA . VAL A 1 178 ? -13.859 -6.892 11.879 1.00 95.69 178 VAL A CA 1
ATOM 1430 C C . VAL A 1 178 ? -15.041 -7.707 12.399 1.00 95.69 178 VAL A C 1
ATOM 1432 O O . VAL A 1 178 ? -15.905 -8.115 11.622 1.00 95.69 178 VAL A O 1
ATOM 1435 N N . ILE A 1 179 ? -15.058 -7.977 13.703 1.00 96.06 179 ILE A N 1
ATOM 1436 C CA . ILE A 1 179 ? -16.082 -8.754 14.398 1.00 96.06 179 ILE A CA 1
ATOM 1437 C C . ILE A 1 179 ? -17.209 -7.826 14.861 1.00 96.06 179 ILE A C 1
ATOM 1439 O O . ILE A 1 179 ? -16.991 -6.911 15.659 1.00 96.06 179 ILE A O 1
ATOM 1443 N N . CYS A 1 180 ? -18.419 -8.122 14.392 1.00 95.19 180 CYS A N 1
ATOM 1444 C CA . CYS A 1 180 ? -19.674 -7.518 14.817 1.00 95.19 180 CYS A CA 1
ATOM 1445 C C . CYS A 1 180 ? -20.442 -8.503 15.723 1.00 95.19 180 CYS A C 1
ATOM 1447 O O . CYS A 1 180 ? -20.780 -9.595 15.258 1.00 95.19 180 CYS A O 1
ATOM 1449 N N . PRO A 1 181 ? -20.755 -8.172 16.989 1.00 93.06 181 PRO A N 1
ATOM 1450 C CA . PRO A 1 181 ? -21.467 -9.088 17.888 1.00 93.06 181 PRO A CA 1
ATOM 1451 C C . PRO A 1 181 ? -22.952 -9.335 17.553 1.00 93.06 181 PRO A C 1
ATOM 1453 O O . PRO A 1 181 ? -23.565 -10.250 18.116 1.00 93.06 181 PRO A O 1
ATOM 1456 N N . SER A 1 182 ? -23.540 -8.559 16.635 1.00 91.75 182 SER A N 1
ATOM 1457 C CA . SER A 1 182 ? -24.909 -8.736 16.125 1.00 91.75 182 SER A CA 1
ATOM 1458 C C . SER A 1 182 ? -24.996 -8.573 14.610 1.00 91.75 182 SER A C 1
ATOM 1460 O O . SER A 1 182 ? -24.204 -7.845 13.998 1.00 91.75 182 SER A O 1
ATOM 1462 N N . MET A 1 183 ? -26.010 -9.203 14.001 1.00 90.94 183 MET A N 1
ATOM 1463 C CA . MET A 1 183 ? -26.304 -8.982 12.583 1.00 90.94 183 MET A CA 1
ATOM 1464 C C . MET A 1 183 ? -26.832 -7.569 12.357 1.00 90.94 183 MET A C 1
ATOM 1466 O O . MET A 1 183 ? -26.497 -6.957 11.346 1.00 90.94 183 MET A O 1
ATOM 1470 N N . GLN A 1 184 ? -27.581 -7.021 13.317 1.00 91.69 184 GLN A N 1
ATOM 1471 C CA . GLN A 1 184 ? -28.009 -5.622 13.294 1.00 91.69 184 GLN A CA 1
ATOM 1472 C C . GLN A 1 184 ? -26.819 -4.654 13.148 1.00 91.69 184 GLN A C 1
ATOM 1474 O O . GLN A 1 184 ? -26.841 -3.817 12.248 1.00 91.69 184 GLN A O 1
ATOM 1479 N N . GLN A 1 185 ? -25.759 -4.789 13.958 1.00 92.81 185 GLN A N 1
ATOM 1480 C CA . GLN A 1 185 ? -24.587 -3.906 13.869 1.00 92.81 185 GLN A CA 1
ATOM 1481 C C . GLN A 1 185 ? -23.855 -4.084 12.535 1.00 92.81 185 GLN A C 1
ATOM 1483 O O . GLN A 1 185 ? -23.447 -3.102 11.915 1.00 92.81 185 GLN A O 1
ATOM 1488 N N . LYS A 1 186 ? -23.713 -5.330 12.067 1.00 93.12 186 LYS A N 1
ATOM 1489 C CA . LYS A 1 186 ? -23.095 -5.617 10.769 1.00 93.12 186 LYS A CA 1
ATOM 1490 C C . LYS A 1 186 ? -23.858 -4.943 9.624 1.00 93.12 186 LYS A C 1
ATOM 1492 O O . LYS A 1 186 ? -23.247 -4.257 8.810 1.00 93.12 186 LYS A O 1
ATOM 1497 N N . ASN A 1 187 ? -25.178 -5.124 9.578 1.00 90.38 187 ASN A N 1
ATOM 1498 C CA . ASN A 1 187 ? -26.035 -4.541 8.548 1.00 90.38 187 ASN A CA 1
ATOM 1499 C C . ASN A 1 187 ? -25.974 -3.011 8.578 1.00 90.38 187 ASN A C 1
ATOM 1501 O O . ASN A 1 187 ? -25.928 -2.381 7.526 1.00 90.38 187 ASN A O 1
ATOM 1505 N N . GLU A 1 188 ? -25.926 -2.418 9.771 1.00 90.31 188 GLU A N 1
ATOM 1506 C CA . GLU A 1 188 ? -25.820 -0.970 9.931 1.00 90.31 188 GLU A CA 1
ATOM 1507 C C . GLU A 1 188 ? -24.485 -0.423 9.400 1.00 90.31 188 GLU A C 1
ATOM 1509 O O . GLU A 1 188 ? -24.469 0.578 8.684 1.00 90.31 188 GLU A O 1
ATOM 1514 N N . LEU A 1 189 ? -23.368 -1.112 9.656 1.00 91.81 189 LEU A N 1
ATOM 1515 C CA . LEU A 1 189 ? -22.065 -0.752 9.084 1.00 91.81 189 LEU A CA 1
ATOM 1516 C C . LEU A 1 189 ? -22.041 -0.900 7.559 1.00 91.81 189 LEU A C 1
ATOM 1518 O O . LEU A 1 189 ? -21.562 0.001 6.873 1.00 91.81 189 LEU A O 1
ATOM 1522 N N . GLU A 1 190 ? -22.579 -1.998 7.020 1.00 90.81 190 GLU A N 1
ATOM 1523 C CA . GLU A 1 190 ? -22.663 -2.206 5.567 1.00 90.81 190 GLU A CA 1
ATOM 1524 C C . GLU A 1 190 ? -23.530 -1.140 4.887 1.00 90.81 190 GLU A C 1
ATOM 1526 O O . GLU A 1 190 ? -23.222 -0.704 3.777 1.00 90.81 190 GLU A O 1
ATOM 1531 N N . ARG A 1 191 ? -24.594 -0.697 5.560 1.00 88.44 191 ARG A N 1
ATOM 1532 C CA . ARG A 1 191 ? -25.494 0.351 5.078 1.00 88.44 191 ARG A CA 1
ATOM 1533 C C . ARG A 1 191 ? -24.824 1.727 5.070 1.00 88.44 191 ARG A C 1
ATOM 1535 O O . ARG A 1 191 ? -25.009 2.469 4.112 1.00 88.44 191 ARG A O 1
ATOM 1542 N N . LEU A 1 192 ? -24.054 2.061 6.109 1.00 87.19 192 LEU A N 1
ATOM 1543 C CA . LEU A 1 192 ? -23.414 3.375 6.259 1.00 87.19 192 LEU A CA 1
ATOM 1544 C C . LEU A 1 192 ? -22.098 3.517 5.483 1.00 87.19 192 LEU A C 1
ATOM 1546 O O . LEU A 1 192 ? -21.789 4.609 5.014 1.00 87.19 192 LEU A O 1
ATOM 1550 N N . LEU A 1 193 ? -21.307 2.445 5.374 1.00 87.62 193 LEU A N 1
ATOM 1551 C CA . LEU A 1 193 ? -19.937 2.490 4.840 1.00 87.62 193 LEU A CA 1
ATOM 1552 C C . LEU A 1 193 ? -19.753 1.677 3.547 1.00 87.62 193 LEU A C 1
ATOM 1554 O O . LEU A 1 193 ? -18.714 1.803 2.897 1.00 87.62 193 LEU A O 1
ATOM 1558 N N . GLY A 1 194 ? -20.755 0.883 3.154 1.00 78.69 194 GLY A N 1
ATOM 1559 C CA . GLY A 1 194 ? -20.703 -0.051 2.028 1.00 78.69 194 GLY A CA 1
ATOM 1560 C C . GLY A 1 194 ? -20.371 -1.488 2.454 1.00 78.69 194 GLY A C 1
ATOM 1561 O O . GLY A 1 194 ? -19.829 -1.738 3.532 1.00 78.69 194 GLY A O 1
ATOM 1562 N N . ARG A 1 195 ? -20.694 -2.468 1.597 1.00 72.44 195 ARG A N 1
ATOM 1563 C CA . ARG A 1 195 ? -20.422 -3.893 1.864 1.00 72.44 195 ARG A CA 1
ATOM 1564 C C . ARG A 1 195 ? -18.916 -4.174 1.908 1.00 72.44 195 ARG A C 1
ATOM 1566 O O . ARG A 1 195 ? -18.235 -4.090 0.888 1.00 72.44 195 ARG A O 1
ATOM 1573 N N . GLY A 1 196 ? -18.412 -4.576 3.075 1.00 62.75 196 GLY A N 1
ATOM 1574 C CA . GLY A 1 196 ? -17.018 -4.978 3.286 1.00 62.75 196 GLY A CA 1
ATOM 1575 C C . GLY A 1 196 ? -16.857 -6.496 3.420 1.00 62.75 196 GLY A C 1
ATOM 1576 O O . GLY A 1 196 ? -17.487 -7.120 4.271 1.00 62.75 196 GLY A O 1
ATOM 1577 N N . LYS A 1 197 ? -15.961 -7.113 2.631 1.00 61.94 197 LYS A N 1
ATOM 1578 C CA . LYS A 1 197 ? -15.693 -8.574 2.674 1.00 61.94 197 LYS A CA 1
ATOM 1579 C C . LYS A 1 197 ? -15.143 -9.061 4.034 1.00 61.94 197 LYS A C 1
ATOM 1581 O O . LYS A 1 197 ? -15.227 -10.254 4.355 1.00 61.94 197 LYS A O 1
ATOM 1586 N N . ASN A 1 198 ? -14.595 -8.152 4.839 1.00 84.50 198 ASN A N 1
ATOM 1587 C CA . ASN A 1 198 ? -13.945 -8.421 6.122 1.00 84.50 198 ASN A CA 1
ATOM 1588 C C . ASN A 1 198 ? -14.858 -8.273 7.358 1.00 84.50 198 ASN A C 1
ATOM 1590 O O . ASN A 1 198 ? -14.423 -8.623 8.453 1.00 84.50 198 ASN A O 1
ATOM 1594 N N . LEU A 1 199 ? -16.116 -7.836 7.208 1.00 91.25 199 LEU A N 1
ATOM 1595 C CA . LEU A 1 199 ? -17.086 -7.778 8.311 1.00 91.25 199 LEU A CA 1
ATOM 1596 C C . LEU A 1 199 ? -17.650 -9.174 8.622 1.00 91.25 199 LEU A C 1
ATOM 1598 O O . LEU A 1 199 ? -18.211 -9.844 7.745 1.00 91.25 199 LEU A O 1
ATOM 1602 N N . LYS A 1 200 ? -17.525 -9.625 9.874 1.00 92.75 200 LYS A N 1
ATOM 1603 C CA . LYS A 1 200 ? -17.957 -10.951 10.347 1.00 92.75 200 LYS A CA 1
ATOM 1604 C C . LYS A 1 200 ? -18.888 -10.813 11.541 1.00 92.75 200 LYS A C 1
ATOM 1606 O O . LYS A 1 200 ? -18.523 -10.207 12.537 1.00 92.75 200 LYS A O 1
ATOM 1611 N N . CYS A 1 201 ? -20.076 -11.404 11.455 1.00 92.38 201 CYS A N 1
ATOM 1612 C CA . CYS A 1 201 ? -20.969 -11.484 12.604 1.00 92.38 201 CYS A CA 1
ATOM 1613 C C . CYS A 1 201 ? -20.574 -12.684 13.470 1.00 92.38 201 CYS A C 1
ATOM 1615 O O . CYS A 1 201 ? -20.693 -13.817 13.008 1.00 92.38 201 CYS A O 1
ATOM 1617 N N . ILE A 1 202 ? -20.117 -12.441 14.700 1.00 92.31 202 ILE A N 1
ATOM 1618 C CA . ILE A 1 202 ? -19.806 -13.481 15.692 1.00 92.31 202 ILE A CA 1
ATOM 1619 C C . ILE A 1 202 ? -20.477 -13.078 17.003 1.00 92.31 202 ILE A C 1
ATOM 1621 O O . ILE A 1 202 ? -19.999 -12.201 17.718 1.00 92.31 202 ILE A O 1
ATOM 1625 N N . HIS A 1 203 ? -21.597 -13.725 17.326 1.00 90.56 203 HIS A N 1
ATOM 1626 C CA . HIS A 1 203 ? -22.280 -13.521 18.605 1.00 90.56 203 HIS A CA 1
ATOM 1627 C C . HIS A 1 203 ? -21.421 -14.002 19.779 1.00 90.56 203 HIS A C 1
ATOM 1629 O O . HIS A 1 203 ? -20.803 -15.064 19.679 1.00 90.56 203 HIS A O 1
ATOM 1635 N N . TYR A 1 204 ? -21.441 -13.269 20.897 1.00 90.44 204 TYR A N 1
ATOM 1636 C CA . TYR A 1 204 ? -20.769 -13.683 22.132 1.00 90.44 204 TYR A CA 1
ATOM 1637 C C . TYR A 1 204 ? -21.313 -15.004 22.683 1.00 90.44 204 TYR A C 1
ATOM 1639 O O . TYR A 1 204 ? -22.482 -15.345 22.487 1.00 90.44 204 TYR A O 1
ATOM 1647 N N . GLY A 1 205 ? -20.455 -15.715 23.416 1.00 86.75 205 GLY A N 1
ATOM 1648 C CA . GLY A 1 205 ? -20.805 -16.940 24.128 1.00 86.75 205 GLY A CA 1
ATOM 1649 C C . GLY A 1 205 ? -20.909 -16.748 25.644 1.00 86.75 205 GLY A C 1
ATOM 1650 O O . GLY A 1 205 ? -20.163 -15.966 26.235 1.00 86.75 205 GLY A O 1
ATOM 1651 N N . VAL A 1 206 ? -21.800 -17.507 26.284 1.00 84.25 206 VAL A N 1
ATOM 1652 C CA . VAL A 1 206 ? -22.041 -17.495 27.743 1.00 84.25 206 VAL A CA 1
ATOM 1653 C C . VAL A 1 206 ? -21.684 -18.832 28.406 1.00 84.25 206 VAL A C 1
ATOM 1655 O O . VAL A 1 206 ? -21.506 -19.842 27.721 1.00 84.25 206 VAL A O 1
ATOM 1658 N N . ASN A 1 207 ? -21.490 -18.835 29.733 1.00 74.06 207 ASN A N 1
ATOM 1659 C CA . ASN A 1 207 ? -21.164 -20.053 30.489 1.00 74.06 207 ASN A CA 1
ATOM 1660 C C . ASN A 1 207 ? -22.438 -20.875 30.790 1.00 74.06 207 ASN A C 1
ATOM 1662 O O . ASN A 1 207 ? -23.458 -20.303 31.166 1.00 74.06 207 ASN A O 1
ATOM 1666 N N . VAL A 1 208 ? -22.377 -22.202 30.623 1.00 60.97 208 VAL A N 1
ATOM 1667 C CA . VAL A 1 208 ? -23.546 -23.113 30.527 1.00 60.97 208 VAL A CA 1
ATOM 1668 C C . VAL A 1 208 ? -23.741 -23.978 31.790 1.00 60.97 208 VAL A C 1
ATOM 1670 O O . VAL A 1 208 ? -24.599 -24.852 31.839 1.00 60.97 208 VAL A O 1
ATOM 1673 N N . GLU A 1 209 ? -22.964 -23.750 32.847 1.00 56.28 209 GLU A N 1
ATOM 1674 C CA . GLU A 1 209 ? -22.793 -24.729 33.936 1.00 56.28 209 GLU A CA 1
ATOM 1675 C C . GLU A 1 209 ? -23.858 -24.726 35.049 1.00 56.28 209 GLU A C 1
ATOM 1677 O O . GLU A 1 209 ? -23.767 -25.536 35.968 1.00 56.28 209 GLU A O 1
ATOM 1682 N N . LYS A 1 210 ? -24.886 -23.870 35.012 1.00 53.97 210 LYS A N 1
ATOM 1683 C CA . LYS A 1 210 ? -25.898 -23.819 36.087 1.00 53.97 210 LYS A CA 1
ATOM 1684 C C . LYS A 1 210 ? -27.297 -24.094 35.536 1.00 53.97 210 LYS A C 1
ATOM 1686 O O . LYS A 1 210 ? -27.864 -23.283 34.810 1.00 53.97 210 LYS A O 1
ATOM 1691 N N . GLY A 1 211 ? -27.837 -25.269 35.866 1.00 54.38 211 GLY A N 1
ATOM 1692 C CA . GLY A 1 211 ? -29.221 -25.640 35.571 1.00 54.38 211 GLY A CA 1
ATOM 1693 C C . GLY A 1 211 ? -30.216 -24.796 36.371 1.00 54.38 211 GLY A C 1
ATOM 1694 O O . GLY A 1 211 ? -29.934 -24.400 37.502 1.00 54.38 211 GLY A O 1
ATOM 1695 N N . ARG A 1 212 ? -31.382 -24.526 35.775 1.00 61.94 212 ARG A N 1
ATOM 1696 C CA . ARG A 1 212 ? -32.464 -23.740 36.379 1.00 61.94 212 ARG A CA 1
ATOM 1697 C C . ARG A 1 212 ? -32.944 -24.381 37.683 1.00 61.94 212 ARG A C 1
ATOM 1699 O O . ARG A 1 212 ? -33.396 -25.524 37.669 1.00 61.94 212 ARG A O 1
ATOM 1706 N N . VAL A 1 213 ? -32.957 -23.618 38.773 1.00 55.44 213 VAL A N 1
ATOM 1707 C CA . VAL A 1 213 ? -33.777 -23.932 39.950 1.00 55.44 213 VAL A CA 1
ATOM 1708 C C . VAL A 1 213 ? -34.968 -22.982 39.928 1.00 55.44 213 VAL A C 1
ATOM 1710 O O . VAL A 1 213 ? -34.814 -21.786 40.157 1.00 55.44 213 VAL A O 1
ATOM 1713 N N . MET A 1 214 ? -36.155 -23.491 39.588 1.00 53.44 214 MET A N 1
ATOM 1714 C CA . MET A 1 214 ? -37.384 -22.716 39.765 1.00 53.44 214 MET A CA 1
ATOM 1715 C C . MET A 1 214 ? -37.666 -22.599 41.256 1.00 53.44 214 MET A C 1
ATOM 1717 O O . MET A 1 214 ? -37.905 -23.600 41.930 1.00 53.44 214 MET A O 1
ATOM 1721 N N . HIS A 1 215 ? -37.649 -21.378 41.765 1.00 57.69 215 HIS A N 1
ATOM 1722 C CA . HIS A 1 215 ? -38.031 -21.108 43.135 1.00 57.69 215 HIS A CA 1
ATOM 1723 C C . HIS A 1 215 ? -39.490 -20.654 43.167 1.00 57.69 215 HIS A C 1
ATOM 1725 O O . HIS A 1 215 ? -39.872 -19.712 42.482 1.00 57.69 215 HIS A O 1
ATOM 1731 N N . ASN A 1 216 ? -40.321 -21.318 43.971 1.00 59.06 216 ASN A N 1
ATOM 1732 C CA . ASN A 1 216 ? -41.689 -20.865 44.195 1.00 59.06 216 ASN A CA 1
ATOM 1733 C C . ASN A 1 216 ? -41.663 -19.731 45.231 1.00 59.06 216 ASN A C 1
ATOM 1735 O O . ASN A 1 216 ? -41.558 -19.974 46.433 1.00 59.06 216 ASN A O 1
ATOM 1739 N N . HIS A 1 217 ? -41.649 -18.488 44.755 1.00 62.44 217 HIS A N 1
ATOM 1740 C CA . HIS A 1 217 ? -41.442 -17.298 45.582 1.00 62.44 217 HIS A CA 1
ATOM 1741 C C . HIS A 1 217 ? -42.729 -16.673 46.146 1.00 62.44 217 HIS A C 1
ATOM 1743 O O . HIS A 1 217 ? -42.647 -15.681 46.869 1.00 62.44 217 HIS A O 1
ATOM 1749 N N . GLY A 1 218 ? -43.904 -17.227 45.830 1.00 68.00 218 GLY A N 1
ATOM 1750 C CA . GLY A 1 218 ? -45.212 -16.732 46.280 1.00 68.00 218 GLY A CA 1
ATOM 1751 C C . GLY A 1 218 ? -45.728 -15.484 45.544 1.00 68.00 218 GLY A C 1
ATOM 1752 O O . GLY A 1 218 ? -46.938 -15.327 45.425 1.00 68.00 218 GLY A O 1
ATOM 1753 N N . ARG A 1 219 ? -44.840 -14.635 45.006 1.00 82.19 219 ARG A N 1
ATOM 1754 C CA . ARG A 1 219 ? -45.140 -13.487 44.125 1.00 82.19 219 ARG A CA 1
ATOM 1755 C C . ARG A 1 219 ? -44.193 -13.472 42.924 1.00 82.19 219 ARG A C 1
ATOM 1757 O O . ARG A 1 219 ? -43.041 -13.881 43.066 1.00 82.19 219 ARG A O 1
ATOM 1764 N N . THR A 1 220 ? -44.661 -12.963 41.783 1.00 89.19 220 THR A N 1
ATOM 1765 C CA . THR A 1 220 ? -43.848 -12.799 40.566 1.00 89.19 220 THR A CA 1
ATOM 1766 C C . THR A 1 220 ? -42.748 -11.766 40.792 1.00 89.19 220 THR A C 1
ATOM 1768 O O . THR A 1 220 ? -43.021 -10.634 41.201 1.00 89.19 220 THR A O 1
ATOM 1771 N N . ARG A 1 221 ? -41.499 -12.136 40.497 1.00 91.31 221 ARG A N 1
ATOM 1772 C CA . ARG A 1 221 ? -40.327 -11.270 40.658 1.00 91.31 221 ARG A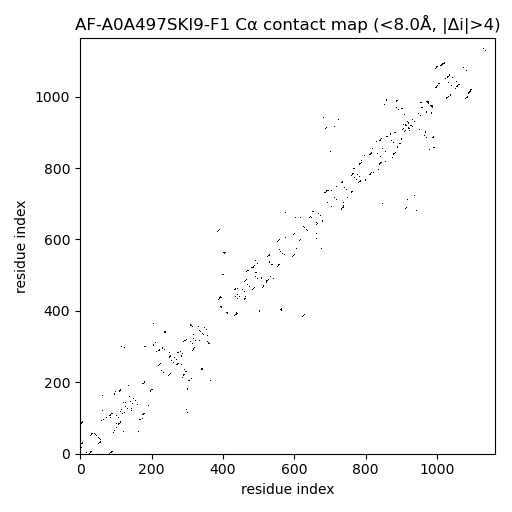 CA 1
ATOM 1773 C C . ARG A 1 221 ? -39.729 -10.880 39.317 1.00 91.31 221 ARG A C 1
ATOM 1775 O O . ARG A 1 221 ? -39.197 -11.719 38.590 1.00 91.31 221 ARG A O 1
ATOM 1782 N N . PHE A 1 222 ? -39.751 -9.589 39.019 1.00 94.50 222 PHE A N 1
ATOM 1783 C CA . PHE A 1 222 ? -39.074 -9.025 37.860 1.00 94.50 222 PHE A CA 1
ATOM 1784 C C . PHE A 1 222 ? -37.656 -8.585 38.231 1.00 94.50 222 PHE A C 1
ATOM 1786 O O . PHE A 1 222 ? -37.409 -8.074 39.324 1.00 94.50 222 PHE A O 1
ATOM 1793 N N . GLY A 1 223 ? -36.710 -8.787 37.321 1.00 94.62 223 GLY A N 1
ATOM 1794 C CA . GLY A 1 223 ? -35.314 -8.397 37.474 1.00 94.62 223 GLY A CA 1
ATOM 1795 C C . GLY A 1 223 ? -34.889 -7.327 36.477 1.00 94.62 223 GLY A C 1
ATOM 1796 O O . GLY A 1 223 ? -35.329 -7.343 35.334 1.00 94.62 223 GLY A O 1
ATOM 1797 N N . PHE A 1 224 ? -33.964 -6.460 36.877 1.00 95.06 224 PHE A N 1
ATOM 1798 C CA . PHE A 1 224 ? -33.175 -5.609 35.983 1.00 95.06 224 PHE A CA 1
ATOM 1799 C C . PHE A 1 224 ? -31.700 -5.692 36.386 1.00 95.06 224 PHE A C 1
ATOM 1801 O O . PHE A 1 224 ? -31.385 -5.606 37.572 1.00 95.06 224 PHE A O 1
ATOM 1808 N N . LEU A 1 225 ? -30.795 -5.857 35.419 1.00 91.25 225 LEU A N 1
ATOM 1809 C CA . LEU A 1 225 ? -29.355 -5.957 35.671 1.00 91.25 225 LEU A CA 1
ATOM 1810 C C . LEU A 1 225 ? -28.573 -5.091 34.679 1.00 91.25 225 LEU A C 1
ATOM 1812 O O . LEU A 1 225 ? -28.588 -5.346 33.476 1.00 91.25 225 LEU A O 1
ATOM 1816 N N . GLY A 1 226 ? -27.878 -4.075 35.191 1.00 88.31 226 GLY A N 1
ATOM 1817 C CA . GLY A 1 226 ? -27.085 -3.154 34.378 1.00 88.31 226 GLY A CA 1
ATOM 1818 C C . GLY A 1 226 ? -26.809 -1.816 35.064 1.00 88.31 226 GLY A C 1
ATOM 1819 O O . GLY A 1 226 ? -27.194 -1.596 36.210 1.00 88.31 226 GLY A O 1
ATOM 1820 N N . LEU A 1 227 ? -26.133 -0.914 34.346 1.00 87.31 227 LEU A N 1
ATOM 1821 C CA . LEU A 1 227 ? -25.897 0.464 34.792 1.00 87.31 227 LEU A CA 1
ATOM 1822 C C . LEU A 1 227 ? -27.213 1.255 34.835 1.00 87.31 227 LEU A C 1
ATOM 1824 O O . LEU A 1 227 ? -28.088 1.055 33.992 1.00 87.31 227 LEU A O 1
ATOM 1828 N N . LEU A 1 228 ? -27.328 2.199 35.772 1.00 88.38 228 LEU A N 1
ATOM 1829 C CA . LEU A 1 228 ? -28.533 3.016 35.981 1.00 88.38 228 LEU A CA 1
ATOM 1830 C C . LEU A 1 228 ? -28.565 4.259 35.068 1.00 88.38 228 LEU A C 1
ATOM 1832 O O . LEU A 1 228 ? -28.948 5.352 35.486 1.00 88.38 228 LEU A O 1
ATOM 1836 N N . SER A 1 229 ? -28.156 4.096 33.807 1.00 86.31 229 SER A N 1
ATOM 1837 C CA . SER A 1 229 ? -28.154 5.162 32.801 1.00 86.31 229 SER A CA 1
ATOM 1838 C C . SER A 1 229 ? -29.483 5.246 32.049 1.00 86.31 229 SER A C 1
ATOM 1840 O O . SER A 1 229 ? -30.168 4.243 31.841 1.00 86.31 229 SER A O 1
ATOM 1842 N N . ASP A 1 230 ? -29.817 6.429 31.533 1.00 85.31 230 ASP A N 1
ATOM 1843 C CA . ASP A 1 230 ? -31.067 6.642 30.785 1.00 85.31 230 ASP A CA 1
ATOM 1844 C C . ASP A 1 230 ? -31.185 5.748 29.541 1.00 85.31 230 ASP A C 1
ATOM 1846 O O . ASP A 1 230 ? -32.280 5.314 29.181 1.00 85.31 230 ASP A O 1
ATOM 1850 N N . SER A 1 231 ? -30.054 5.425 28.902 1.00 87.12 231 SER A N 1
ATOM 1851 C CA . SER A 1 231 ? -29.979 4.513 27.753 1.00 87.12 231 SER A CA 1
ATOM 1852 C C . SER A 1 231 ? -30.345 3.065 28.092 1.00 87.12 231 SER A C 1
ATOM 1854 O O . SER A 1 231 ? -30.764 2.325 27.201 1.00 87.12 231 SER A O 1
ATOM 1856 N N . LYS A 1 232 ? -30.192 2.659 29.358 1.00 89.69 232 LYS A N 1
ATOM 1857 C CA . LYS A 1 232 ? -30.533 1.322 29.860 1.00 89.69 232 LYS A CA 1
ATOM 1858 C C . LYS A 1 232 ? -31.974 1.224 30.354 1.00 89.69 232 LYS A C 1
ATOM 1860 O O . LYS A 1 232 ? -32.419 0.117 30.604 1.00 89.69 232 LYS A O 1
ATOM 1865 N N . GLY A 1 233 ? -32.696 2.346 30.444 1.00 90.62 233 GLY A N 1
ATOM 1866 C CA . GLY A 1 233 ? -34.159 2.380 30.517 1.00 90.62 233 GLY A CA 1
ATOM 1867 C C . GLY A 1 233 ? -34.794 1.969 31.846 1.00 90.62 233 GLY A C 1
ATOM 1868 O O . GLY A 1 233 ? -35.964 1.603 31.848 1.00 90.62 233 GLY A O 1
ATOM 1869 N N . ILE A 1 234 ? -34.083 2.043 32.977 1.00 90.62 234 ILE A N 1
ATOM 1870 C CA . ILE A 1 234 ? -34.664 1.703 34.293 1.00 90.62 234 ILE A CA 1
ATOM 1871 C C . ILE A 1 234 ? -35.940 2.507 34.601 1.00 90.62 234 ILE A C 1
ATOM 1873 O O . ILE A 1 234 ? -36.891 1.961 35.154 1.00 90.62 234 ILE A O 1
ATOM 1877 N N . ASP A 1 235 ? -36.009 3.766 34.164 1.00 90.19 235 ASP A N 1
ATOM 1878 C CA . ASP A 1 235 ? -37.183 4.623 34.371 1.00 90.19 235 ASP A CA 1
ATOM 1879 C C . ASP A 1 235 ? -38.436 4.054 33.678 1.00 90.19 235 ASP A C 1
ATOM 1881 O O . ASP A 1 235 ? -39.524 4.105 34.240 1.00 90.19 235 ASP A O 1
ATOM 1885 N N . THR A 1 236 ? -38.276 3.399 32.519 1.00 91.88 236 THR A N 1
ATOM 1886 C CA . THR A 1 236 ? -39.367 2.718 31.797 1.00 91.88 236 THR A CA 1
ATOM 1887 C C . THR A 1 236 ? -39.990 1.604 32.643 1.00 91.88 236 THR A C 1
ATOM 1889 O O . THR A 1 236 ? -41.206 1.427 32.628 1.00 91.88 236 THR A O 1
ATOM 1892 N N . ILE A 1 237 ? -39.180 0.884 33.428 1.00 92.88 237 ILE A N 1
ATOM 1893 C CA . ILE A 1 237 ? -39.673 -0.147 34.354 1.00 92.88 237 ILE A CA 1
ATOM 1894 C C . ILE A 1 237 ? -40.421 0.503 35.517 1.00 92.88 237 ILE A C 1
ATOM 1896 O O . ILE A 1 237 ? -41.490 0.034 35.906 1.00 92.88 237 ILE A O 1
ATOM 1900 N N . MET A 1 238 ? -39.876 1.587 36.070 1.00 90.94 238 MET A N 1
ATOM 1901 C CA . MET A 1 238 ? -40.490 2.281 37.203 1.00 90.94 238 MET A CA 1
ATOM 1902 C C . MET A 1 238 ? -41.841 2.900 36.824 1.00 90.94 238 MET A C 1
ATOM 1904 O O . MET A 1 238 ? -42.805 2.771 37.579 1.00 90.94 238 MET A O 1
ATOM 1908 N N . ASP A 1 239 ? -41.949 3.494 35.637 1.00 91.12 239 ASP A N 1
ATOM 1909 C CA . ASP A 1 239 ? -43.203 4.059 35.130 1.00 91.12 239 ASP A CA 1
ATOM 1910 C C . ASP A 1 239 ? -44.238 2.978 34.780 1.00 91.12 239 ASP A C 1
ATOM 1912 O O . ASP A 1 239 ? -45.437 3.158 35.022 1.00 91.12 239 ASP A O 1
ATOM 1916 N N . ALA A 1 240 ? -43.799 1.815 34.285 1.00 92.00 240 ALA A N 1
ATOM 1917 C CA . ALA A 1 240 ? -44.688 0.669 34.094 1.00 92.00 240 ALA A CA 1
ATOM 1918 C C . ALA A 1 240 ? -45.235 0.185 35.447 1.00 92.00 240 ALA A C 1
ATOM 1920 O O . ALA A 1 240 ? -46.445 -0.005 35.589 1.00 92.00 240 ALA A O 1
ATOM 1921 N N . ARG A 1 241 ? -44.363 0.095 36.464 1.00 89.50 241 ARG A N 1
ATOM 1922 C CA . ARG A 1 241 ? -44.689 -0.363 37.823 1.00 89.50 241 ARG A CA 1
ATOM 1923 C C . ARG A 1 241 ? -45.658 0.559 38.568 1.00 89.50 241 ARG A C 1
ATOM 1925 O O . ARG A 1 241 ? -46.510 0.053 39.289 1.00 89.50 241 ARG A O 1
ATOM 1932 N N . ARG A 1 242 ? -45.571 1.886 38.401 1.00 86.62 242 ARG A N 1
ATOM 1933 C CA . ARG A 1 242 ? -46.464 2.853 39.084 1.00 86.62 242 ARG A CA 1
ATOM 1934 C C . ARG A 1 242 ? -47.953 2.640 38.791 1.00 86.62 242 ARG A C 1
ATOM 1936 O O . ARG A 1 242 ? -48.775 2.982 39.631 1.00 86.62 242 ARG A O 1
ATOM 1943 N N . GLY A 1 243 ? -48.285 2.114 37.614 1.00 77.94 243 GLY A N 1
ATOM 1944 C CA . GLY A 1 243 ? -49.663 1.852 37.185 1.00 77.94 243 GLY A CA 1
ATOM 1945 C C . GLY A 1 243 ? -50.037 0.370 37.142 1.00 77.94 243 GLY A C 1
ATOM 1946 O O . GLY A 1 243 ? -51.026 0.035 36.505 1.00 77.94 243 GLY A O 1
ATOM 1947 N N . LEU A 1 244 ? -49.223 -0.510 37.730 1.00 86.00 244 LEU A N 1
ATOM 1948 C CA . LEU A 1 244 ? -49.371 -1.960 37.618 1.00 86.00 244 LEU A CA 1
ATOM 1949 C C . LEU A 1 244 ? -50.492 -2.485 38.531 1.00 86.00 244 LEU A C 1
ATOM 1951 O O . LEU A 1 244 ? -50.436 -2.288 39.747 1.00 86.00 244 LEU A O 1
ATOM 1955 N N . ASN A 1 245 ? -51.465 -3.208 37.971 1.00 75.06 245 ASN A N 1
ATOM 1956 C CA . ASN A 1 245 ? -52.467 -3.926 38.758 1.00 75.06 245 ASN A CA 1
ATOM 1957 C C . ASN A 1 245 ? -51.934 -5.309 39.167 1.00 75.06 245 ASN A C 1
ATOM 1959 O O . ASN A 1 245 ? -51.821 -6.211 38.341 1.00 75.06 245 ASN A O 1
ATOM 1963 N N . GLY A 1 246 ? -51.601 -5.480 40.450 1.00 71.38 246 GLY A N 1
ATOM 1964 C CA . GLY A 1 246 ? -51.159 -6.756 41.023 1.00 71.38 246 GLY A CA 1
ATOM 1965 C C . GLY A 1 246 ? -49.825 -6.677 41.773 1.00 71.38 246 GLY A C 1
ATOM 1966 O O . GLY A 1 246 ? -48.983 -5.816 41.520 1.00 71.38 246 GLY A O 1
ATOM 1967 N N . ASP A 1 247 ? -49.627 -7.597 42.718 1.00 78.06 247 ASP A N 1
ATOM 1968 C CA . ASP A 1 247 ? -48.426 -7.641 43.554 1.00 78.06 247 ASP A CA 1
ATOM 1969 C C . ASP A 1 247 ? -47.245 -8.305 42.828 1.00 78.06 247 ASP A C 1
ATOM 1971 O O . ASP A 1 247 ? -47.276 -9.494 42.504 1.00 78.06 247 ASP A O 1
ATOM 1975 N N . SER A 1 248 ? -46.155 -7.558 42.641 1.00 88.31 248 SER A N 1
ATOM 1976 C CA . SER A 1 248 ? -44.883 -8.077 42.122 1.00 88.31 248 SER A CA 1
ATOM 1977 C C . SER A 1 248 ? -43.679 -7.449 42.821 1.00 88.31 248 SER A C 1
ATOM 1979 O O . SER A 1 248 ? -43.722 -6.288 43.245 1.00 88.31 248 SER A O 1
ATOM 1981 N N . ASP A 1 249 ? -42.567 -8.179 42.882 1.00 90.25 249 ASP A N 1
ATOM 1982 C CA . ASP A 1 249 ? -41.292 -7.643 43.369 1.00 90.25 249 ASP A CA 1
ATOM 1983 C C . ASP A 1 249 ? -40.424 -7.179 42.191 1.00 90.25 249 ASP A C 1
ATOM 1985 O O . ASP A 1 249 ? -40.444 -7.782 41.117 1.00 90.25 249 ASP A O 1
ATOM 1989 N N . LEU A 1 250 ? -39.617 -6.137 42.409 1.00 92.81 250 LEU A N 1
ATOM 1990 C CA . LEU A 1 250 ? -38.561 -5.726 41.484 1.00 92.81 250 LEU A CA 1
ATOM 1991 C C . LEU A 1 250 ? -37.197 -5.889 42.161 1.00 92.81 250 LEU A C 1
ATOM 1993 O O . LEU A 1 250 ? -36.961 -5.348 43.244 1.00 92.81 250 LEU A O 1
ATOM 1997 N N . VAL A 1 251 ? -36.298 -6.625 41.508 1.00 93.50 251 VAL A N 1
ATOM 1998 C CA . VAL A 1 251 ? -34.910 -6.819 41.935 1.00 93.50 251 VAL A CA 1
ATOM 1999 C C . VAL A 1 251 ? -33.983 -6.116 40.949 1.00 93.50 251 VAL A C 1
ATOM 2001 O O . VAL A 1 251 ? -33.972 -6.434 39.763 1.00 93.50 251 VAL A O 1
ATOM 2004 N N . VAL A 1 252 ? -33.173 -5.178 41.436 1.00 93.50 252 VAL A N 1
ATOM 2005 C CA . VAL A 1 252 ? -32.221 -4.414 40.618 1.00 93.50 252 VAL A CA 1
ATOM 2006 C C . VAL A 1 252 ? -30.798 -4.806 40.988 1.00 93.50 252 VAL A C 1
ATOM 2008 O O . VAL A 1 252 ? -30.369 -4.598 42.118 1.00 93.50 252 VAL A O 1
ATOM 2011 N N . GLY A 1 253 ? -30.051 -5.364 40.040 1.00 91.19 253 GLY A N 1
ATOM 2012 C CA . GLY A 1 253 ? -28.614 -5.589 40.154 1.00 91.19 253 GLY A CA 1
ATOM 2013 C C . GLY A 1 253 ? -27.841 -4.487 39.437 1.00 91.19 253 GLY A C 1
ATOM 2014 O O . GLY A 1 253 ? -28.103 -4.207 38.269 1.00 91.19 253 GLY A O 1
ATOM 2015 N N . THR A 1 254 ? -26.877 -3.861 40.111 1.00 88.81 254 THR A N 1
ATOM 2016 C CA . THR A 1 254 ? -26.046 -2.821 39.485 1.00 88.81 254 THR A CA 1
ATOM 2017 C C . THR A 1 254 ? -24.645 -2.752 40.087 1.00 88.81 254 THR A C 1
ATOM 2019 O O . THR A 1 254 ? -24.432 -3.013 41.276 1.00 88.81 254 THR A O 1
ATOM 2022 N N . SER A 1 255 ? -23.679 -2.397 39.242 1.00 83.62 255 SER A N 1
ATOM 2023 C CA . SER A 1 255 ? -22.318 -2.017 39.631 1.00 83.62 255 SER A CA 1
ATOM 2024 C C . SER A 1 255 ? -22.155 -0.501 39.820 1.00 83.62 255 SER A C 1
ATOM 2026 O O . SER A 1 255 ? -21.112 -0.062 40.293 1.00 83.62 255 SER A O 1
ATOM 2028 N N . ASP A 1 256 ? -23.180 0.298 39.503 1.00 83.69 256 ASP A N 1
ATOM 2029 C CA . ASP A 1 256 ? -23.173 1.763 39.593 1.00 83.69 256 ASP A CA 1
ATOM 2030 C C . ASP A 1 256 ? -23.515 2.241 41.015 1.00 83.69 256 ASP A C 1
ATOM 2032 O O . ASP A 1 256 ? -24.558 2.842 41.271 1.00 83.69 256 ASP A O 1
ATOM 2036 N N . ILE A 1 257 ? -22.656 1.880 41.973 1.00 84.31 257 ILE A N 1
ATOM 2037 C CA . ILE A 1 257 ? -22.906 2.026 43.419 1.00 84.31 257 ILE A CA 1
ATOM 2038 C C . ILE A 1 257 ? -23.018 3.477 43.907 1.00 84.31 257 ILE A C 1
ATOM 2040 O O . ILE A 1 257 ? -23.517 3.699 45.005 1.00 84.31 257 ILE A O 1
ATOM 2044 N N . ASN A 1 258 ? -22.578 4.444 43.099 1.00 83.31 258 ASN A N 1
ATOM 2045 C CA . ASN A 1 258 ? -22.587 5.870 43.432 1.00 83.31 258 ASN A CA 1
ATOM 2046 C C . ASN A 1 258 ? -23.719 6.635 42.725 1.00 83.31 258 ASN A C 1
ATOM 2048 O O . ASN A 1 258 ? -23.757 7.863 42.773 1.00 83.31 258 ASN A O 1
ATOM 2052 N N . ASN A 1 259 ? -24.624 5.941 42.029 1.00 86.25 259 ASN A N 1
ATOM 2053 C CA . ASN A 1 259 ? -25.681 6.596 41.271 1.00 86.25 259 ASN A CA 1
ATOM 2054 C C . ASN A 1 259 ? -26.796 7.122 42.196 1.00 86.25 259 ASN A C 1
ATOM 2056 O O . ASN A 1 259 ? -27.349 6.338 42.975 1.00 86.25 259 ASN A O 1
ATOM 2060 N N . PRO A 1 260 ? -27.212 8.397 42.073 1.00 85.50 260 PRO A N 1
ATOM 2061 C CA . PRO A 1 260 ? -28.264 8.973 42.914 1.00 85.50 260 PRO A CA 1
ATOM 2062 C C . PRO A 1 260 ? -29.627 8.277 42.759 1.00 85.50 260 PRO A C 1
ATOM 2064 O O . PRO A 1 260 ? -30.449 8.332 43.671 1.00 85.50 260 PRO A O 1
ATOM 2067 N N . LYS A 1 261 ? -29.877 7.559 41.649 1.00 87.69 261 LYS A N 1
ATOM 2068 C CA . LYS A 1 261 ? -31.112 6.776 41.463 1.00 87.69 261 LYS A CA 1
ATOM 2069 C C . LYS A 1 261 ? -31.242 5.615 42.467 1.00 87.69 261 LYS A C 1
ATOM 2071 O O . LYS A 1 261 ? -32.338 5.089 42.627 1.00 87.69 261 LYS A O 1
ATOM 2076 N N . LEU A 1 262 ? -30.172 5.208 43.159 1.00 87.69 262 LEU A N 1
ATOM 2077 C CA . LEU A 1 262 ? -30.211 4.099 44.123 1.00 87.69 262 LEU A CA 1
ATOM 2078 C C . LEU A 1 262 ? -31.138 4.366 45.313 1.00 87.69 262 LEU A C 1
ATOM 2080 O O . LEU A 1 262 ? -31.989 3.530 45.610 1.00 87.69 262 LEU A O 1
ATOM 2084 N N . GLU A 1 263 ? -31.016 5.530 45.953 1.00 84.38 263 GLU A N 1
ATOM 2085 C CA . GLU A 1 263 ? -31.858 5.908 47.100 1.00 84.38 263 GLU A CA 1
ATOM 2086 C C . GLU A 1 263 ? -33.334 6.020 46.690 1.00 84.38 263 GLU A C 1
ATOM 2088 O O . GLU A 1 263 ? -34.248 5.621 47.419 1.00 84.38 263 GLU A O 1
ATOM 2093 N N . GLN A 1 264 ? -33.579 6.501 45.468 1.00 86.88 264 GLN A N 1
ATOM 2094 C CA . GLN A 1 264 ? -34.917 6.578 44.892 1.00 86.88 264 GLN A CA 1
ATOM 2095 C C . GLN A 1 264 ? -35.529 5.186 44.659 1.00 86.88 264 GLN A C 1
ATOM 2097 O O . GLN A 1 264 ? -36.715 4.990 44.912 1.00 86.88 264 GLN A O 1
ATOM 2102 N N . LEU A 1 265 ? -34.743 4.214 44.192 1.00 89.31 265 LEU A N 1
ATOM 2103 C CA . LEU A 1 265 ? -35.207 2.837 44.001 1.00 89.31 265 LEU A CA 1
ATOM 2104 C C . LEU A 1 265 ? -35.511 2.165 45.349 1.00 89.31 265 LEU A C 1
ATOM 2106 O O . LEU A 1 265 ? -36.577 1.573 45.518 1.00 89.31 265 LEU A O 1
ATOM 2110 N N . GLU A 1 266 ? -34.607 2.292 46.323 1.00 88.06 266 GLU A N 1
ATOM 2111 C CA . GLU A 1 266 ? -34.759 1.687 47.653 1.00 88.06 266 GLU A CA 1
ATOM 2112 C C . GLU A 1 266 ? -35.972 2.267 48.408 1.00 88.06 266 GLU A C 1
ATOM 2114 O O . GLU A 1 266 ? -36.763 1.509 48.972 1.00 88.06 266 GLU A O 1
ATOM 2119 N N . SER A 1 267 ? -36.197 3.586 48.342 1.00 85.88 267 SER A N 1
ATOM 2120 C CA . SER A 1 267 ? -37.382 4.236 48.938 1.00 85.88 267 SER A CA 1
ATOM 2121 C C . SER A 1 267 ? -38.709 3.836 48.282 1.00 85.88 267 SER A C 1
ATOM 2123 O O . SER A 1 267 ? -39.757 3.912 48.919 1.00 85.88 267 SER A O 1
ATOM 2125 N N . GLN A 1 268 ? -38.678 3.354 47.037 1.00 86.12 268 GLN A N 1
ATOM 2126 C CA . GLN A 1 268 ? -39.843 2.828 46.315 1.00 86.12 268 GLN A CA 1
ATOM 2127 C C . GLN A 1 268 ? -40.033 1.311 46.510 1.00 86.12 268 GLN A C 1
ATOM 2129 O O . GLN A 1 268 ? -40.792 0.675 45.776 1.00 86.12 268 GLN A O 1
ATOM 2134 N N . GLY A 1 269 ? -39.348 0.717 47.495 1.00 83.75 269 GLY A N 1
ATOM 2135 C CA . GLY A 1 269 ? -39.480 -0.699 47.843 1.00 83.75 269 GLY A CA 1
ATOM 2136 C C . GLY A 1 269 ? -38.810 -1.655 46.851 1.00 83.75 269 GLY A C 1
ATOM 2137 O O . GLY A 1 269 ? -39.125 -2.845 46.842 1.00 83.75 269 GLY A O 1
ATOM 2138 N N . VAL A 1 270 ? -37.902 -1.164 46.000 1.00 89.94 270 VAL A N 1
ATOM 2139 C CA . VAL A 1 270 ? -37.134 -1.997 45.064 1.00 89.94 270 VAL A CA 1
ATOM 2140 C C . VAL A 1 270 ? -35.970 -2.656 45.795 1.00 89.94 270 VAL A C 1
ATOM 2142 O O . VAL A 1 270 ? -35.198 -2.003 46.497 1.00 89.94 270 VAL A O 1
ATOM 2145 N N . LYS A 1 271 ? -35.791 -3.965 45.595 1.00 91.38 271 LYS A N 1
ATOM 2146 C CA . LYS A 1 271 ? -34.675 -4.701 46.192 1.00 91.38 271 LYS A CA 1
ATOM 2147 C C . LYS A 1 271 ? -33.413 -4.505 45.361 1.00 91.38 271 LYS A C 1
ATOM 2149 O O . LYS A 1 271 ? -33.248 -5.136 44.317 1.00 91.38 271 LYS A O 1
ATOM 2154 N N . VAL A 1 272 ? -32.498 -3.675 45.848 1.00 90.31 272 VAL A N 1
ATOM 2155 C CA . VAL A 1 272 ? -31.239 -3.394 45.154 1.00 90.31 272 VAL A CA 1
ATOM 2156 C C . VAL A 1 272 ? -30.120 -4.327 45.622 1.00 90.31 272 VAL A C 1
ATOM 2158 O O . VAL A 1 272 ? -29.930 -4.576 46.811 1.00 90.31 272 VAL A O 1
ATOM 2161 N N . ILE A 1 273 ? -29.355 -4.855 44.669 1.00 88.81 273 ILE A N 1
ATOM 2162 C CA . ILE A 1 273 ? -28.194 -5.711 44.891 1.00 88.81 273 ILE A CA 1
ATOM 2163 C C . ILE A 1 273 ? -26.971 -5.006 44.311 1.00 88.81 273 ILE A C 1
ATOM 2165 O O . ILE A 1 273 ? -26.772 -4.951 43.096 1.00 88.81 273 ILE A O 1
ATOM 2169 N N . LYS A 1 274 ? -26.159 -4.458 45.214 1.00 88.12 274 LYS A N 1
ATOM 2170 C CA . LYS A 1 274 ? -24.957 -3.685 44.892 1.00 88.12 274 LYS A CA 1
ATOM 2171 C C . LYS A 1 274 ? -23.761 -4.622 44.684 1.00 88.12 274 LYS A C 1
ATOM 2173 O O . LYS A 1 274 ? -23.604 -5.603 45.420 1.00 88.12 274 LYS A O 1
ATOM 2178 N N . SER A 1 275 ? -22.917 -4.283 43.707 1.00 78.50 275 SER A N 1
ATOM 2179 C CA . SER A 1 275 ? -21.598 -4.887 43.460 1.00 78.50 275 SER A CA 1
ATOM 2180 C C . SER A 1 275 ? -21.637 -6.419 43.322 1.00 78.50 275 SER A C 1
ATOM 2182 O O . SER A 1 275 ? -21.325 -7.173 44.250 1.00 78.50 275 SER A O 1
ATOM 2184 N N . ILE A 1 276 ? -22.099 -6.889 42.159 1.00 74.50 276 ILE A N 1
ATOM 2185 C CA . ILE A 1 276 ? -22.217 -8.317 41.836 1.00 74.50 276 ILE A CA 1
ATOM 2186 C C . ILE A 1 276 ? -21.059 -8.713 40.922 1.00 74.50 276 ILE A C 1
ATOM 2188 O O . ILE A 1 276 ? -20.972 -8.238 39.792 1.00 74.50 276 ILE A O 1
ATOM 2192 N N . GLY A 1 277 ? -20.177 -9.582 41.418 1.00 67.31 277 GLY A N 1
ATOM 2193 C CA . GLY A 1 277 ? -19.146 -10.214 40.601 1.00 67.31 277 GLY A CA 1
ATOM 2194 C C . GLY A 1 277 ? -19.751 -11.209 39.610 1.00 67.31 277 GLY A C 1
ATOM 2195 O O . GLY A 1 277 ? -20.828 -11.761 39.840 1.00 67.31 277 GLY A O 1
ATOM 2196 N N . TYR A 1 278 ? -19.046 -11.458 38.508 1.00 70.62 278 TYR A N 1
ATOM 2197 C CA . TYR A 1 278 ? -19.527 -12.328 37.433 1.00 70.62 278 TYR A CA 1
ATOM 2198 C C . TYR A 1 278 ? -19.866 -13.753 37.908 1.00 70.62 278 TYR A C 1
ATOM 2200 O O . TYR A 1 278 ? -20.902 -14.307 37.543 1.00 70.62 278 TYR A O 1
ATOM 2208 N N . ASP A 1 279 ? -19.029 -14.338 38.765 1.00 70.81 279 ASP A N 1
ATOM 2209 C CA . ASP A 1 279 ? -19.204 -15.724 39.224 1.00 70.81 279 ASP A CA 1
ATOM 2210 C C . ASP A 1 279 ? -20.389 -15.890 40.199 1.00 70.81 279 ASP A C 1
ATOM 2212 O O . ASP A 1 279 ? -21.012 -16.960 40.279 1.00 70.81 279 ASP A O 1
ATOM 2216 N N . ASP A 1 280 ? -20.773 -14.792 40.856 1.00 77.06 280 ASP A N 1
ATOM 2217 C CA . ASP A 1 280 ? -21.890 -14.703 41.797 1.00 77.06 280 ASP A CA 1
ATOM 2218 C C . ASP A 1 280 ? -23.212 -14.282 41.143 1.00 77.06 280 ASP A C 1
ATOM 2220 O O . ASP A 1 280 ? -24.253 -14.261 41.805 1.00 77.06 280 ASP A O 1
ATOM 2224 N N . LEU A 1 281 ? -23.204 -13.945 39.850 1.00 79.81 281 LEU A N 1
ATOM 2225 C CA . LEU A 1 281 ? -24.365 -13.400 39.140 1.00 79.81 281 LEU A CA 1
ATOM 2226 C C . LEU A 1 281 ? -25.593 -14.315 39.272 1.00 79.81 281 LEU A C 1
ATOM 2228 O O . LEU A 1 281 ? -26.710 -13.859 39.525 1.00 79.81 281 LEU A O 1
ATOM 2232 N N . TYR A 1 282 ? -25.366 -15.629 39.197 1.00 79.94 282 TYR A N 1
ATOM 2233 C CA . TYR A 1 282 ? -26.416 -16.620 39.401 1.00 79.94 282 TYR A CA 1
ATOM 2234 C C . TYR A 1 282 ? -26.948 -16.630 40.840 1.00 79.94 282 TYR A C 1
ATOM 2236 O O . TYR A 1 282 ? -28.145 -16.467 41.061 1.00 79.94 282 TYR A O 1
ATOM 2244 N N . SER A 1 283 ? -26.067 -16.821 41.827 1.00 81.00 283 SER A N 1
ATOM 2245 C CA . SER A 1 283 ? -26.457 -17.026 43.229 1.00 81.00 283 SER A CA 1
ATOM 2246 C C . SER A 1 283 ? -27.034 -15.762 43.862 1.00 81.00 283 SER A C 1
ATOM 2248 O O . SER A 1 283 ? -27.938 -15.850 44.694 1.00 81.00 283 SER A O 1
ATOM 2250 N N . ARG A 1 284 ? -26.534 -14.584 43.472 1.00 84.12 284 ARG A N 1
ATOM 2251 C CA . ARG A 1 284 ? -26.917 -13.306 44.073 1.00 84.12 284 ARG A CA 1
ATOM 2252 C C . ARG A 1 284 ? -28.048 -12.603 43.342 1.00 84.12 284 ARG A C 1
ATOM 2254 O O . ARG A 1 284 ? -28.776 -11.897 44.039 1.00 84.12 284 ARG A O 1
ATOM 2261 N N . PHE A 1 285 ? -28.211 -12.776 42.028 1.00 89.56 285 PHE A N 1
ATOM 2262 C CA . PHE A 1 285 ? -29.226 -12.067 41.239 1.00 89.56 285 PHE A CA 1
ATOM 2263 C C . PHE A 1 285 ? -30.220 -13.004 40.551 1.00 89.56 285 PHE A C 1
ATOM 2265 O O . PHE A 1 285 ? -31.399 -12.970 40.897 1.00 89.56 285 PHE A O 1
ATOM 2272 N N . PHE A 1 286 ? -29.772 -13.858 39.625 1.00 87.75 286 PHE A N 1
ATOM 2273 C CA . PHE A 1 286 ? -30.697 -14.660 38.814 1.00 87.75 286 PHE A CA 1
ATOM 2274 C C . PHE A 1 286 ? -31.541 -15.651 39.630 1.00 87.75 286 PHE A C 1
ATOM 2276 O O . PHE A 1 286 ? -32.690 -15.890 39.287 1.00 87.75 286 PHE A O 1
ATOM 2283 N N . SER A 1 287 ? -31.024 -16.163 40.750 1.00 85.06 287 SER A N 1
ATOM 2284 C CA . SER A 1 287 ? -31.771 -17.013 41.695 1.00 85.06 287 SER A CA 1
ATOM 2285 C C . SER A 1 287 ? -32.948 -16.313 42.393 1.00 85.06 287 SER A C 1
ATOM 2287 O O . SER A 1 287 ? -33.701 -16.956 43.120 1.00 85.06 287 SER A O 1
ATOM 2289 N N . LYS A 1 288 ? -33.087 -14.990 42.242 1.00 87.50 288 LYS A N 1
ATOM 2290 C CA . LYS A 1 288 ? -34.081 -14.170 42.949 1.00 87.50 288 LYS A CA 1
ATOM 2291 C C . LYS A 1 288 ? -35.168 -13.614 42.035 1.00 87.50 288 LYS A C 1
ATOM 2293 O O . LYS A 1 288 ? -35.986 -12.838 42.527 1.00 87.50 288 LYS A O 1
ATOM 2298 N N . ILE A 1 289 ? -35.150 -13.947 40.747 1.00 90.19 289 ILE A N 1
ATOM 2299 C CA . ILE A 1 289 ? -36.066 -13.388 39.749 1.00 90.19 289 ILE A CA 1
ATOM 2300 C C . ILE A 1 289 ? -36.714 -14.499 38.924 1.00 90.19 289 ILE A C 1
ATOM 2302 O O . ILE A 1 289 ? -36.110 -15.546 38.700 1.00 90.19 289 ILE A O 1
ATOM 2306 N N . ASP A 1 290 ? -37.920 -14.231 38.435 1.00 89.38 290 ASP A N 1
ATOM 2307 C CA . ASP A 1 290 ? -38.666 -15.122 37.543 1.00 89.38 290 ASP A CA 1
ATOM 2308 C C . ASP A 1 290 ? -38.554 -14.675 36.080 1.00 89.38 290 ASP A C 1
ATOM 2310 O O . ASP A 1 290 ? -38.458 -15.509 35.181 1.00 89.38 290 ASP A O 1
ATOM 2314 N N . TYR A 1 291 ? -38.527 -13.358 35.855 1.00 93.31 291 TYR A N 1
ATOM 2315 C CA . TYR A 1 291 ? -38.428 -12.722 34.541 1.00 93.31 291 TYR A CA 1
ATOM 2316 C C . TYR A 1 291 ? -37.393 -11.600 34.581 1.00 93.31 291 TYR A C 1
ATOM 2318 O O . TYR A 1 291 ? -37.336 -10.840 35.547 1.00 93.31 291 TYR A O 1
ATOM 2326 N N . LEU A 1 292 ? -36.601 -11.449 33.522 1.00 95.12 292 LEU A N 1
ATOM 2327 C CA . LEU A 1 292 ? -35.659 -10.335 33.377 1.00 95.12 292 LEU A CA 1
ATOM 2328 C C . LEU A 1 292 ? -36.208 -9.297 32.390 1.00 95.12 292 LEU A C 1
ATOM 2330 O O . LEU A 1 292 ? -36.580 -9.648 31.276 1.00 95.12 292 LEU A O 1
ATOM 2334 N N . ILE A 1 293 ? -36.197 -8.018 32.760 1.00 97.12 293 ILE A N 1
ATOM 2335 C CA . ILE A 1 293 ? -36.606 -6.903 31.901 1.00 97.12 293 ILE A CA 1
ATOM 2336 C C . ILE A 1 293 ? -35.366 -6.170 31.377 1.00 97.12 293 ILE A C 1
ATOM 2338 O O . ILE A 1 293 ? -34.492 -5.775 32.151 1.00 97.12 293 ILE A O 1
ATOM 2342 N N . ILE A 1 294 ? -35.302 -5.962 30.060 1.00 96.12 294 ILE A N 1
ATOM 2343 C CA . ILE A 1 294 ? -34.218 -5.271 29.349 1.00 96.12 294 ILE A CA 1
ATOM 2344 C C . ILE A 1 294 ? -34.823 -4.124 28.514 1.00 96.12 294 ILE A C 1
ATOM 2346 O O . ILE A 1 294 ? -35.107 -4.294 27.327 1.00 96.12 294 ILE A O 1
ATOM 2350 N N . PRO A 1 295 ? -35.047 -2.945 29.122 1.00 95.19 295 PRO A N 1
ATOM 2351 C CA . PRO A 1 295 ? -35.753 -1.812 28.515 1.00 95.19 295 PRO A CA 1
ATOM 2352 C C . PRO A 1 295 ? -34.819 -0.863 27.748 1.00 95.19 295 PRO A C 1
ATOM 2354 O O . PRO A 1 295 ? -34.997 0.356 27.753 1.00 95.19 295 PRO A O 1
ATOM 2357 N N . SER A 1 296 ? -33.780 -1.400 27.114 1.00 93.50 296 SER A N 1
ATOM 2358 C CA . SER A 1 296 ? -32.732 -0.593 26.488 1.00 93.50 296 SER A CA 1
ATOM 2359 C C . SER A 1 296 ? -33.280 0.286 25.362 1.00 93.50 296 SER A C 1
ATOM 2361 O O . SER A 1 296 ? -34.015 -0.172 24.493 1.00 93.50 296 SER A O 1
ATOM 2363 N N . LYS A 1 297 ? -32.895 1.566 25.345 1.00 90.44 297 LYS A N 1
ATOM 2364 C CA . LYS A 1 297 ? -33.369 2.565 24.360 1.00 90.44 297 LYS A CA 1
ATOM 2365 C C . LYS A 1 297 ? -32.501 2.636 23.096 1.00 90.44 297 LYS A C 1
ATOM 2367 O O . LYS A 1 297 ? -32.619 3.554 22.284 1.00 90.44 297 LYS A O 1
ATOM 2372 N N . TRP A 1 298 ? -31.580 1.691 22.949 1.00 89.75 298 TRP A N 1
ATOM 2373 C CA . TRP A 1 298 ? -30.630 1.618 21.848 1.00 89.75 298 TRP A CA 1
ATOM 2374 C C . TRP A 1 298 ? -30.357 0.163 21.464 1.00 89.75 298 TRP A C 1
ATOM 2376 O O . TRP A 1 298 ? -30.536 -0.747 22.276 1.00 89.75 298 TRP A O 1
ATOM 2386 N N . ASN A 1 299 ? -29.890 -0.046 20.232 1.00 88.25 299 ASN A N 1
ATOM 2387 C CA . ASN A 1 299 ? -29.516 -1.366 19.733 1.00 88.25 299 ASN A CA 1
ATOM 2388 C C . ASN A 1 299 ? -28.201 -1.836 20.367 1.00 88.25 299 ASN A C 1
ATOM 2390 O O . ASN A 1 299 ? -27.113 -1.528 19.870 1.00 88.25 299 ASN A O 1
ATOM 2394 N N . GLU A 1 300 ? -28.310 -2.611 21.447 1.00 87.69 300 GLU A N 1
ATOM 2395 C CA . GLU A 1 300 ? -27.162 -3.252 22.087 1.00 87.69 300 GLU A CA 1
ATOM 2396 C C . GLU A 1 300 ? -26.477 -4.223 21.125 1.00 87.69 300 GLU A C 1
ATOM 2398 O O . GLU A 1 300 ? -27.106 -5.140 20.599 1.00 87.69 300 GLU A O 1
ATOM 2403 N N . THR A 1 301 ? -25.179 -4.054 20.913 1.00 87.19 301 THR A N 1
ATOM 2404 C CA . THR A 1 301 ? -24.370 -4.883 20.005 1.00 87.19 301 THR A CA 1
ATOM 2405 C C . THR A 1 301 ? -24.340 -6.348 20.452 1.00 87.19 301 THR A C 1
ATOM 2407 O O . THR A 1 301 ? -24.584 -7.251 19.654 1.00 87.19 301 THR A O 1
ATOM 2410 N N . GLY A 1 302 ? -24.133 -6.602 21.745 1.00 86.88 302 GLY A N 1
ATOM 2411 C CA . GLY A 1 302 ? -24.106 -7.943 22.327 1.00 86.88 302 GLY A CA 1
ATOM 2412 C C . GLY A 1 302 ? -24.544 -7.947 23.794 1.00 86.88 302 GLY A C 1
ATOM 2413 O O . GLY A 1 302 ? -23.683 -7.989 24.671 1.00 86.88 302 GLY A O 1
ATOM 2414 N N . PRO A 1 303 ? -25.859 -7.906 24.081 1.00 88.38 303 PRO A N 1
ATOM 2415 C CA . PRO A 1 303 ? -26.391 -7.865 25.446 1.00 88.38 303 PRO A CA 1
ATOM 2416 C C . PRO A 1 303 ? -26.073 -9.163 26.208 1.00 88.38 303 PRO A C 1
ATOM 2418 O O . PRO A 1 303 ? -26.799 -10.151 26.113 1.00 88.38 303 PRO A O 1
ATOM 2421 N N . MET A 1 304 ? -24.982 -9.175 26.980 1.00 86.69 304 MET A N 1
ATOM 2422 C CA . MET A 1 304 ? -24.537 -10.361 27.731 1.00 86.69 304 MET A CA 1
ATOM 2423 C C . MET A 1 304 ? -25.583 -10.841 28.739 1.00 86.69 304 MET A C 1
ATOM 2425 O O . MET A 1 304 ? -25.840 -12.036 28.818 1.00 86.69 304 MET A O 1
ATOM 2429 N N . VAL A 1 305 ? -26.250 -9.912 29.425 1.00 88.00 305 VAL A N 1
ATOM 2430 C CA . VAL A 1 305 ? -27.279 -10.225 30.427 1.00 88.00 305 VAL A CA 1
ATOM 2431 C C . VAL A 1 305 ? -28.469 -10.970 29.805 1.00 88.00 305 VAL A C 1
ATOM 2433 O O . VAL A 1 305 ? -28.988 -11.912 30.401 1.00 88.00 305 VAL A O 1
ATOM 2436 N N . LEU A 1 306 ? -28.867 -10.594 28.580 1.00 91.19 306 LEU A N 1
ATOM 2437 C CA . LEU A 1 306 ? -29.892 -11.305 27.809 1.00 91.19 306 LEU A CA 1
ATOM 2438 C C . LEU A 1 306 ? -29.467 -12.754 27.561 1.00 91.19 306 LEU A C 1
ATOM 2440 O O . LEU A 1 306 ? -30.223 -13.684 27.829 1.00 91.19 306 LEU A O 1
ATOM 2444 N N . LEU A 1 307 ? -28.245 -12.946 27.063 1.00 88.88 307 LEU A N 1
ATOM 2445 C CA . LEU A 1 307 ? -27.712 -14.278 26.792 1.00 88.88 307 LEU A CA 1
ATOM 2446 C C . LEU A 1 307 ? -27.603 -15.095 28.089 1.00 88.88 307 LEU A C 1
ATOM 2448 O O . LEU A 1 307 ? -27.963 -16.263 28.113 1.00 88.88 307 LEU A O 1
ATOM 2452 N N . GLU A 1 308 ? -27.173 -14.498 29.193 1.00 86.69 308 GLU A N 1
ATOM 2453 C CA . GLU A 1 308 ? -27.033 -15.184 30.480 1.00 86.69 308 GLU A CA 1
ATOM 2454 C C . GLU A 1 308 ? -28.376 -15.656 31.036 1.00 86.69 308 GLU A C 1
ATOM 2456 O O . GLU A 1 308 ? -28.481 -16.817 31.431 1.00 86.69 308 GLU A O 1
ATOM 2461 N N . ALA A 1 309 ? -29.411 -14.810 30.982 1.00 88.56 309 ALA A N 1
ATOM 2462 C CA . ALA A 1 309 ? -30.765 -15.175 31.393 1.00 88.56 309 ALA A CA 1
ATOM 2463 C C . ALA A 1 309 ? -31.315 -16.349 30.570 1.00 88.56 309 ALA A C 1
ATOM 2465 O O . ALA A 1 309 ? -31.783 -17.339 31.136 1.00 88.56 309 ALA A O 1
ATOM 2466 N N . LEU A 1 310 ? -31.182 -16.287 29.241 1.00 87.88 310 LEU A N 1
ATOM 2467 C CA . LEU A 1 310 ? -31.632 -17.360 28.349 1.00 87.88 310 LEU A CA 1
ATOM 2468 C C . LEU A 1 310 ? -30.858 -18.668 28.566 1.00 87.88 310 LEU A C 1
ATOM 2470 O O . LEU A 1 310 ? -31.427 -19.749 28.435 1.00 87.88 310 LEU A O 1
ATOM 2474 N N . CYS A 1 311 ? -29.570 -18.596 28.912 1.00 84.00 311 CYS A N 1
ATOM 2475 C CA . CYS A 1 311 ? -28.735 -19.775 29.156 1.00 84.00 311 CYS A CA 1
ATOM 2476 C C . CYS A 1 311 ? -29.248 -20.621 30.329 1.00 84.00 311 CYS A C 1
ATOM 2478 O O . CYS A 1 311 ? -29.309 -21.849 30.238 1.00 84.00 311 CYS A O 1
ATOM 2480 N N . ILE A 1 312 ? -29.653 -19.950 31.410 1.00 82.56 312 ILE A N 1
ATOM 2481 C CA . ILE A 1 312 ? -30.167 -20.574 32.637 1.00 82.56 312 ILE A CA 1
ATOM 2482 C C . ILE A 1 312 ? -31.698 -20.720 32.640 1.00 82.56 312 ILE A C 1
ATOM 2484 O O . ILE A 1 312 ? -32.276 -21.153 33.636 1.00 82.56 312 ILE A O 1
ATOM 2488 N N . GLY A 1 313 ? -32.361 -20.376 31.531 1.00 85.06 313 GLY A N 1
ATOM 2489 C CA . GLY A 1 313 ? -33.793 -20.586 31.326 1.00 85.06 313 GLY A CA 1
ATOM 2490 C C . GLY A 1 313 ? -34.711 -19.552 31.984 1.00 85.06 313 GLY A C 1
ATOM 2491 O O . GLY A 1 313 ? -35.862 -19.882 32.277 1.00 85.06 313 GLY A O 1
ATOM 2492 N N . ILE A 1 314 ? -34.235 -18.325 32.218 1.00 89.06 314 ILE A N 1
ATOM 2493 C CA . ILE A 1 314 ? -35.060 -17.186 32.649 1.00 89.06 314 ILE A CA 1
ATOM 2494 C C . ILE A 1 314 ? -35.630 -16.486 31.405 1.00 89.06 314 ILE A C 1
ATOM 2496 O O . ILE A 1 314 ? -34.852 -16.013 30.571 1.00 89.06 314 ILE A O 1
ATOM 2500 N N . PRO A 1 315 ? -36.964 -16.408 31.250 1.00 92.62 315 PRO A N 1
ATOM 2501 C CA . PRO A 1 315 ? -37.578 -15.650 30.169 1.00 92.62 315 PRO A CA 1
ATOM 2502 C C . PRO A 1 315 ? -37.360 -14.143 30.320 1.00 92.62 315 PRO A C 1
ATOM 2504 O O . PRO A 1 315 ? -37.183 -13.624 31.426 1.00 92.62 315 PRO A O 1
ATOM 2507 N N . VAL A 1 316 ? -37.414 -13.430 29.198 1.00 95.06 316 VAL A N 1
ATOM 2508 C CA . VAL A 1 316 ? -37.057 -12.007 29.146 1.00 95.06 316 VAL A CA 1
ATOM 2509 C C . VAL A 1 316 ? -38.173 -11.125 28.585 1.00 95.06 316 VAL A C 1
ATOM 2511 O O . VAL A 1 316 ? -38.923 -11.526 27.701 1.00 95.06 316 VAL A O 1
ATOM 2514 N N . LEU A 1 317 ? -38.262 -9.890 29.064 1.00 97.06 317 LEU A N 1
ATOM 2515 C CA . LEU A 1 317 ? -39.069 -8.822 28.481 1.00 97.06 317 LEU A CA 1
ATOM 2516 C C . LEU A 1 317 ? -38.100 -7.816 27.869 1.00 97.06 317 LEU A C 1
ATOM 2518 O O . LEU A 1 317 ? -37.304 -7.227 28.597 1.00 97.06 317 LEU A O 1
ATOM 2522 N N . ILE A 1 318 ? -38.121 -7.638 26.552 1.00 96.12 318 ILE A N 1
ATOM 2523 C CA . ILE A 1 318 ? -37.146 -6.797 25.843 1.00 96.12 318 ILE A CA 1
ATOM 2524 C C . ILE A 1 318 ? -37.842 -5.647 25.121 1.00 96.12 318 ILE A C 1
ATOM 2526 O O . ILE A 1 318 ? -38.949 -5.813 24.614 1.00 96.12 318 ILE A O 1
ATOM 2530 N N . SER A 1 319 ? -37.191 -4.489 25.039 1.00 94.94 319 SER A N 1
ATOM 2531 C CA . SER A 1 319 ? -37.669 -3.424 24.156 1.00 94.94 319 SER A CA 1
ATOM 2532 C C . SER A 1 319 ? -37.561 -3.836 22.680 1.00 94.94 319 SER A C 1
ATOM 2534 O O . SER A 1 319 ? -36.756 -4.703 22.321 1.00 94.94 319 SER A O 1
ATOM 2536 N N . ASP A 1 320 ? -38.363 -3.212 21.813 1.00 93.38 320 ASP A N 1
ATOM 2537 C CA . ASP A 1 320 ? -38.386 -3.464 20.365 1.00 93.38 320 ASP A CA 1
ATOM 2538 C C . ASP A 1 320 ? -37.109 -2.969 19.659 1.00 93.38 320 ASP A C 1
ATOM 2540 O O . ASP A 1 320 ? -37.073 -1.929 19.002 1.00 93.38 320 ASP A O 1
ATOM 2544 N N . MET A 1 321 ? -36.026 -3.727 19.837 1.00 91.81 321 MET A N 1
ATOM 2545 C CA . MET A 1 321 ? -34.710 -3.483 19.252 1.00 91.81 321 MET A CA 1
ATOM 2546 C C . MET A 1 321 ? -34.272 -4.710 18.454 1.00 91.81 321 MET A C 1
ATOM 2548 O O . MET A 1 321 ? -34.209 -5.828 18.978 1.00 91.81 321 MET A O 1
ATOM 2552 N N . ASP A 1 322 ? -33.922 -4.512 17.184 1.00 88.50 322 ASP A N 1
ATOM 2553 C CA . ASP A 1 322 ? -33.557 -5.595 16.260 1.00 88.50 322 ASP A CA 1
ATOM 2554 C C . ASP A 1 322 ? -32.377 -6.431 16.770 1.00 88.50 322 ASP A C 1
ATOM 2556 O O . ASP A 1 322 ? -32.374 -7.658 16.638 1.00 88.50 322 ASP A O 1
ATOM 2560 N N . SER A 1 323 ? -31.408 -5.789 17.429 1.00 88.19 323 SER A N 1
ATOM 2561 C CA . SER A 1 323 ? -30.236 -6.477 17.975 1.00 88.19 323 SER A CA 1
ATOM 2562 C C . SER A 1 323 ? -30.560 -7.436 19.129 1.00 88.19 323 SER A C 1
ATOM 2564 O O . SER A 1 323 ? -29.788 -8.364 19.393 1.00 88.19 323 SER A O 1
ATOM 2566 N N . MET A 1 324 ? -31.686 -7.240 19.820 1.00 91.00 324 MET A N 1
ATOM 2567 C CA . MET A 1 324 ? -32.177 -8.142 20.864 1.00 91.00 324 MET A CA 1
ATOM 2568 C C . MET A 1 324 ? -33.121 -9.197 20.283 1.00 91.00 324 MET A C 1
ATOM 2570 O O . MET A 1 324 ? -32.986 -10.376 20.617 1.00 91.00 324 MET A O 1
ATOM 2574 N N . LYS A 1 325 ? -34.004 -8.804 19.354 1.00 91.00 325 LYS A N 1
ATOM 2575 C CA . LYS A 1 325 ? -34.958 -9.708 18.686 1.00 91.00 325 LYS A CA 1
ATOM 2576 C C . LYS A 1 325 ? -34.277 -10.877 17.975 1.00 91.00 325 LYS A C 1
ATOM 2578 O O . LYS A 1 325 ? -34.753 -12.003 18.073 1.00 91.00 325 LYS A O 1
ATOM 2583 N N . GLU A 1 326 ? -33.118 -10.665 17.346 1.00 89.75 326 GLU A N 1
ATOM 2584 C CA . GLU A 1 326 ? -32.368 -11.750 16.680 1.00 89.75 326 GLU A CA 1
ATOM 2585 C C . GLU A 1 326 ? -31.928 -12.884 17.649 1.00 89.75 326 GLU A C 1
ATOM 2587 O O . GLU A 1 326 ? -31.661 -14.018 17.228 1.00 89.75 326 GLU A O 1
ATOM 2592 N N . LYS A 1 327 ? -31.871 -12.608 18.962 1.00 87.75 327 LYS A N 1
ATOM 2593 C CA . LYS A 1 327 ? -31.377 -13.532 20.001 1.00 87.75 327 LYS A CA 1
ATOM 2594 C C . LYS A 1 327 ? -32.490 -14.346 20.668 1.00 87.75 327 LYS A C 1
ATOM 2596 O O . LYS A 1 327 ? -32.196 -15.377 21.269 1.00 87.75 327 LYS A O 1
ATOM 2601 N N . VAL A 1 328 ? -33.750 -13.948 20.508 1.00 90.88 328 VAL A N 1
ATOM 2602 C CA . VAL A 1 328 ? -34.912 -14.550 21.185 1.00 90.88 328 VAL A CA 1
ATOM 2603 C C . VAL A 1 328 ? -35.899 -15.182 20.197 1.00 90.88 328 VAL A C 1
ATOM 2605 O O . VAL A 1 328 ? -35.690 -15.166 18.985 1.00 90.88 328 VAL A O 1
ATOM 2608 N N . VAL A 1 329 ? -36.960 -15.788 20.728 1.00 90.12 329 VAL A N 1
ATOM 2609 C CA . VAL A 1 329 ? -38.159 -16.212 20.004 1.00 90.12 329 VAL A CA 1
ATOM 2610 C C . VAL A 1 329 ? -39.363 -15.622 20.737 1.00 90.12 329 VAL A C 1
ATOM 2612 O O . VAL A 1 329 ? -39.719 -16.070 21.832 1.00 90.12 329 VAL A O 1
ATOM 2615 N N . GLU A 1 330 ? -39.958 -14.593 20.138 1.00 92.06 330 GLU A N 1
ATOM 2616 C CA . GLU A 1 330 ? -41.103 -13.871 20.695 1.00 92.06 330 GLU A CA 1
ATOM 2617 C C . GLU A 1 330 ? -42.292 -14.807 20.968 1.00 92.06 330 GLU A C 1
ATOM 2619 O O . GLU A 1 330 ? -42.555 -15.748 20.215 1.00 92.06 330 GLU A O 1
ATOM 2624 N N . GLY A 1 331 ? -42.966 -14.592 22.100 1.00 88.81 331 GLY A N 1
ATOM 2625 C CA . GLY A 1 331 ? -44.063 -15.424 22.593 1.00 88.81 331 GLY A CA 1
ATOM 2626 C C . GLY A 1 331 ? -43.628 -16.768 23.184 1.00 88.81 331 GLY A C 1
ATOM 2627 O O . GLY A 1 331 ? -44.471 -17.508 23.685 1.00 88.81 331 GLY A O 1
ATOM 2628 N N . LYS A 1 332 ? -42.330 -17.107 23.141 1.00 89.00 332 LYS A N 1
ATOM 2629 C CA . LYS A 1 332 ? -41.795 -18.342 23.733 1.00 89.00 332 LYS A CA 1
ATOM 2630 C C . LYS A 1 332 ? -40.858 -18.068 24.893 1.00 89.00 332 LYS A C 1
ATOM 2632 O O . LYS A 1 332 ? -41.243 -18.310 26.026 1.00 89.00 332 LYS A O 1
ATOM 2637 N N . ASN A 1 333 ? -39.651 -17.568 24.631 1.00 91.06 333 ASN A N 1
ATOM 2638 C CA . ASN A 1 333 ? -38.677 -17.237 25.681 1.00 91.06 333 ASN A CA 1
ATOM 2639 C C . ASN A 1 333 ? -38.567 -15.728 25.937 1.00 91.06 333 ASN A C 1
ATOM 2641 O O . ASN A 1 333 ? -37.857 -15.321 26.857 1.00 91.06 333 ASN A O 1
ATOM 2645 N N . ALA A 1 334 ? -39.266 -14.913 25.143 1.00 94.62 334 ALA A N 1
ATOM 2646 C CA . ALA A 1 334 ? -39.299 -13.470 25.296 1.00 94.62 334 ALA A CA 1
ATOM 2647 C C . ALA A 1 334 ? -40.655 -12.859 24.923 1.00 94.62 334 ALA A C 1
ATOM 2649 O O . ALA A 1 334 ? -41.367 -13.414 24.088 1.00 94.62 334 ALA A O 1
ATOM 2650 N N . MET A 1 335 ? -40.954 -11.685 25.476 1.00 96.44 335 MET A N 1
ATOM 2651 C CA . MET A 1 335 ? -41.963 -10.755 24.951 1.00 96.44 335 MET A CA 1
ATOM 2652 C C . MET A 1 335 ? -41.297 -9.434 24.579 1.00 96.44 335 MET A C 1
ATOM 2654 O O . MET A 1 335 ? -40.365 -8.998 25.262 1.00 96.44 335 MET A O 1
ATOM 2658 N N . VAL A 1 336 ? -41.777 -8.811 23.506 1.00 96.31 336 VAL A N 1
ATOM 2659 C CA . VAL A 1 336 ? -41.276 -7.528 23.008 1.00 96.31 336 VAL A CA 1
ATOM 2660 C C . VAL A 1 336 ? -42.251 -6.419 23.398 1.00 96.31 336 VAL A C 1
ATOM 2662 O O . VAL A 1 336 ? -43.460 -6.614 23.321 1.00 96.31 336 VAL A O 1
ATOM 2665 N N . PHE A 1 337 ? -41.736 -5.266 23.825 1.00 96.44 337 PHE A N 1
ATOM 2666 C CA . PHE A 1 337 ? -42.544 -4.079 24.111 1.00 96.44 337 PHE A CA 1
ATOM 2667 C C . PHE A 1 337 ? -41.969 -2.824 23.451 1.00 96.44 337 PHE A C 1
ATOM 2669 O O . PHE A 1 337 ? -40.752 -2.656 23.338 1.00 96.44 337 PHE A O 1
ATOM 2676 N N . ARG A 1 338 ? -42.851 -1.919 23.028 1.00 92.38 338 ARG A N 1
ATOM 2677 C CA . ARG A 1 338 ? -42.498 -0.661 22.353 1.00 92.38 338 ARG A CA 1
ATOM 2678 C C . ARG A 1 338 ? -42.545 0.542 23.287 1.00 92.38 338 ARG A C 1
ATOM 2680 O O . ARG A 1 338 ? -41.773 1.481 23.104 1.00 92.38 338 ARG A O 1
ATOM 2687 N N . ASP A 1 339 ? -43.410 0.502 24.293 1.00 92.31 339 ASP A N 1
ATOM 2688 C CA . ASP A 1 339 ? -43.643 1.592 25.237 1.00 92.31 339 ASP A CA 1
ATOM 2689 C C . ASP A 1 339 ? -43.943 1.083 26.661 1.00 92.31 339 ASP A C 1
ATOM 2691 O O . ASP A 1 339 ? -43.867 -0.114 26.961 1.00 92.31 339 ASP A O 1
ATOM 2695 N N . VAL A 1 340 ? -44.195 2.028 27.571 1.00 94.12 340 VAL A N 1
ATOM 2696 C CA . VAL A 1 340 ? -44.447 1.764 28.994 1.00 94.12 340 VAL A CA 1
ATOM 2697 C C . VAL A 1 340 ? -45.775 1.022 29.182 1.00 94.12 340 VAL A C 1
ATOM 2699 O O . VAL A 1 340 ? -45.879 0.150 30.045 1.00 94.12 340 VAL A O 1
ATOM 2702 N N . GLU A 1 341 ? -46.783 1.351 28.379 1.00 94.25 341 GLU A N 1
ATOM 2703 C CA . GLU A 1 341 ? -48.121 0.765 28.409 1.00 94.25 341 GLU A CA 1
ATOM 2704 C C . GLU A 1 341 ? -48.099 -0.709 27.994 1.00 94.25 341 GLU A C 1
ATOM 2706 O O . GLU A 1 341 ? -48.688 -1.551 28.674 1.00 94.25 341 GLU A O 1
ATOM 2711 N N . GLU A 1 342 ? -47.382 -1.040 26.920 1.00 95.62 342 GLU A N 1
ATOM 2712 C CA . GLU A 1 342 ? -47.214 -2.409 26.439 1.00 95.62 342 GLU A CA 1
ATOM 2713 C C . GLU A 1 342 ? -46.404 -3.246 27.437 1.00 95.62 342 GLU A C 1
ATOM 2715 O O . GLU A 1 342 ? -46.807 -4.363 27.765 1.00 95.62 342 GLU A O 1
ATOM 2720 N N . LEU A 1 343 ? -45.330 -2.685 28.015 1.00 96.12 343 LEU A N 1
ATOM 2721 C CA . LEU A 1 343 ? -44.585 -3.346 29.093 1.00 96.12 343 LEU A CA 1
ATOM 2722 C C . LEU A 1 343 ? -45.490 -3.650 30.294 1.00 96.12 343 LEU A C 1
ATOM 2724 O O . LEU A 1 343 ? -45.480 -4.772 30.802 1.00 96.12 343 LEU A O 1
ATOM 2728 N N . ARG A 1 344 ? -46.296 -2.675 30.728 1.00 95.44 344 ARG A N 1
ATOM 2729 C CA . ARG A 1 344 ? -47.242 -2.833 31.841 1.00 95.44 344 ARG A CA 1
ATOM 2730 C C . ARG A 1 344 ? -48.259 -3.938 31.558 1.00 95.44 344 ARG A C 1
ATOM 2732 O O . ARG A 1 344 ? -48.411 -4.830 32.385 1.00 95.44 344 ARG A O 1
ATOM 2739 N N . SER A 1 345 ? -48.879 -3.926 30.379 1.00 94.19 345 SER A N 1
ATOM 2740 C CA . SER A 1 345 ? -49.845 -4.947 29.949 1.00 94.19 345 SER A CA 1
ATOM 2741 C C . SER A 1 345 ? -49.239 -6.356 29.949 1.00 94.19 345 SER A C 1
ATOM 2743 O O . SER A 1 345 ? -49.851 -7.313 30.427 1.00 94.19 345 SER A O 1
ATOM 2745 N N . ILE A 1 346 ? -47.992 -6.494 29.484 1.00 95.19 346 ILE A N 1
ATOM 2746 C CA . ILE A 1 346 ? -47.279 -7.776 29.509 1.00 95.19 346 ILE A CA 1
ATOM 2747 C C . ILE A 1 346 ? -46.994 -8.221 30.950 1.00 95.19 346 ILE A C 1
ATOM 2749 O O . ILE A 1 346 ? -47.185 -9.394 31.276 1.00 95.19 346 ILE A O 1
ATOM 2753 N N . MET A 1 347 ? -46.563 -7.307 31.823 1.00 94.81 347 MET A N 1
ATOM 2754 C CA . MET A 1 347 ? -46.322 -7.610 33.237 1.00 94.81 347 MET A CA 1
ATOM 2755 C C . MET A 1 347 ? -47.608 -8.058 33.948 1.00 94.81 347 MET A C 1
ATOM 2757 O O . MET A 1 347 ? -47.578 -9.067 34.651 1.00 94.81 347 MET A O 1
ATOM 2761 N N . GLU A 1 348 ? -48.733 -7.375 33.725 1.00 94.06 348 GLU A N 1
ATOM 2762 C CA . GLU A 1 348 ? -50.052 -7.761 34.252 1.00 94.06 348 GLU A CA 1
ATOM 2763 C C . GLU A 1 348 ? -50.487 -9.131 33.718 1.00 94.06 348 GLU A C 1
ATOM 2765 O O . GLU A 1 348 ? -50.883 -10.006 34.486 1.00 94.06 348 GLU A O 1
ATOM 2770 N N . GLY A 1 349 ? -50.320 -9.377 32.415 1.00 92.44 349 GLY A N 1
ATOM 2771 C CA . GLY A 1 349 ? -50.612 -10.674 31.807 1.00 92.44 349 GLY A CA 1
ATOM 2772 C C . GLY A 1 349 ? -49.786 -11.821 32.400 1.00 92.44 349 GLY A C 1
ATOM 2773 O O . GLY A 1 349 ? -50.292 -12.937 32.518 1.00 92.44 349 GLY A O 1
ATOM 2774 N N . ILE A 1 350 ? -48.540 -11.563 32.801 1.00 92.81 350 ILE A N 1
ATOM 2775 C CA . ILE A 1 350 ? -47.688 -12.540 33.493 1.00 92.81 350 ILE A CA 1
ATOM 2776 C C . ILE A 1 350 ? -48.164 -12.771 34.932 1.00 92.81 350 ILE A C 1
ATOM 2778 O O . ILE A 1 350 ? -48.240 -13.923 35.360 1.00 92.81 350 ILE A O 1
ATOM 2782 N N . ILE A 1 351 ? -48.489 -11.707 35.673 1.00 90.75 351 ILE A N 1
ATOM 2783 C CA . ILE A 1 351 ? -48.981 -11.789 37.061 1.00 90.75 351 ILE A CA 1
ATOM 2784 C C . ILE A 1 351 ? -50.299 -12.571 37.124 1.00 90.75 351 ILE A C 1
ATOM 2786 O O . ILE A 1 351 ? -50.434 -13.476 37.945 1.00 90.75 351 ILE A O 1
ATOM 2790 N N . ASP A 1 352 ? -51.216 -12.301 36.195 1.00 89.38 352 ASP A N 1
ATOM 2791 C CA . ASP A 1 352 ? -52.501 -12.997 36.059 1.00 89.38 352 ASP A CA 1
ATOM 2792 C C . ASP A 1 352 ? -52.367 -14.429 35.505 1.00 89.38 352 ASP A C 1
ATOM 2794 O O . ASP A 1 352 ? -53.351 -15.165 35.401 1.00 89.38 352 ASP A O 1
ATOM 2798 N N . GLY A 1 353 ? -51.168 -14.830 35.069 1.00 85.44 353 GLY A N 1
ATOM 2799 C CA . GLY A 1 353 ? -50.908 -16.131 34.454 1.00 85.44 353 GLY A CA 1
ATOM 2800 C C . GLY A 1 353 ? -51.461 -16.310 33.032 1.00 85.44 353 GLY A C 1
ATOM 2801 O O . GLY A 1 353 ? -51.414 -17.430 32.516 1.00 85.44 353 GLY A O 1
ATOM 2802 N N . LYS A 1 354 ? -51.952 -15.237 32.391 1.00 89.44 354 LYS A N 1
ATOM 2803 C CA . LYS A 1 354 ? -52.414 -15.203 30.986 1.00 89.44 354 LYS A CA 1
ATOM 2804 C C . LYS A 1 354 ? -51.256 -15.346 29.995 1.00 89.44 354 LYS A C 1
ATOM 2806 O O . LYS A 1 354 ? -51.429 -15.924 28.926 1.00 89.44 354 LYS A O 1
ATOM 2811 N N . ILE A 1 355 ? -50.079 -14.835 30.354 1.00 89.75 355 ILE A N 1
ATOM 2812 C CA . ILE A 1 355 ? -48.839 -14.949 29.583 1.00 89.75 355 ILE A CA 1
ATOM 2813 C C . ILE A 1 355 ? -47.906 -15.904 30.326 1.00 89.75 355 ILE A C 1
ATOM 2815 O O . ILE A 1 355 ? -47.570 -15.688 31.489 1.00 89.75 355 ILE A O 1
ATOM 2819 N N . ARG A 1 356 ? -47.467 -16.965 29.645 1.00 86.00 356 ARG A N 1
ATOM 2820 C CA . ARG A 1 356 ? -46.460 -17.905 30.151 1.00 86.00 356 ARG A CA 1
ATOM 2821 C C . ARG A 1 356 ? -45.350 -18.056 29.129 1.00 86.00 356 ARG A C 1
ATOM 2823 O O . ARG A 1 356 ? -45.615 -18.392 27.980 1.00 86.00 356 ARG A O 1
ATOM 2830 N N . LEU A 1 357 ? -44.120 -17.841 29.576 1.00 87.19 357 LEU A N 1
ATOM 2831 C CA . LEU A 1 357 ? -42.929 -17.980 28.751 1.00 87.19 357 LEU A CA 1
ATOM 2832 C C . LEU A 1 357 ? -42.079 -19.154 29.240 1.00 87.19 357 LEU A C 1
ATOM 2834 O O . LEU A 1 357 ? -41.957 -19.401 30.441 1.00 87.19 357 LEU A O 1
ATOM 2838 N N . ASP A 1 358 ? -41.461 -19.854 28.296 1.00 81.25 358 ASP A N 1
ATOM 2839 C CA . ASP A 1 358 ? -40.480 -20.902 28.538 1.00 81.25 358 ASP A CA 1
ATOM 2840 C C . ASP A 1 358 ? -39.081 -20.426 28.129 1.00 81.25 358 ASP A C 1
ATOM 2842 O O . ASP A 1 358 ? -38.739 -20.336 26.946 1.00 81.25 358 ASP A O 1
ATOM 2846 N N . GLY A 1 359 ? -38.242 -20.157 29.130 1.00 70.38 359 GLY A N 1
ATOM 2847 C CA . GLY A 1 359 ? -36.862 -19.724 28.930 1.00 70.38 359 GLY A CA 1
ATOM 2848 C C . GLY A 1 359 ? -35.955 -20.788 28.298 1.00 70.38 359 GLY A C 1
ATOM 2849 O O . GLY A 1 359 ? -34.885 -20.438 27.811 1.00 70.38 359 GLY A O 1
ATOM 2850 N N . ASN A 1 360 ? -36.367 -22.062 28.235 1.00 72.38 360 ASN A N 1
ATOM 2851 C CA . ASN A 1 360 ? -35.560 -23.146 27.661 1.00 72.38 360 ASN A CA 1
ATOM 2852 C C . ASN A 1 360 ? -35.693 -23.302 26.135 1.00 72.38 360 ASN A C 1
ATOM 2854 O O . ASN A 1 360 ? -35.057 -24.187 25.562 1.00 72.38 360 ASN A O 1
ATOM 2858 N N . HIS A 1 361 ? -36.487 -22.467 25.456 1.00 74.38 361 HIS A N 1
ATOM 2859 C CA . HIS A 1 361 ? -36.819 -22.694 24.047 1.00 74.38 361 HIS A CA 1
ATOM 2860 C C . HIS A 1 361 ? -35.629 -22.579 23.075 1.00 74.38 361 HIS A C 1
ATOM 2862 O O . HIS A 1 361 ? -35.459 -23.420 22.194 1.00 74.38 361 HIS A O 1
ATOM 2868 N N . LYS A 1 362 ? -34.807 -21.531 23.213 1.00 73.81 362 LYS A N 1
ATOM 2869 C CA . LYS A 1 362 ? -33.624 -21.279 22.373 1.00 73.81 362 LYS A CA 1
ATOM 2870 C C . LYS A 1 362 ? -32.450 -20.957 23.282 1.00 73.81 362 LYS A C 1
ATOM 2872 O O . LYS A 1 362 ? -32.397 -19.869 23.853 1.00 73.81 362 LYS A O 1
ATOM 2877 N N . LYS A 1 363 ? -31.520 -21.905 23.414 1.00 76.88 363 LYS A N 1
ATOM 2878 C CA . LYS A 1 363 ? -30.300 -21.679 24.185 1.00 76.88 363 LYS A CA 1
ATOM 2879 C C . LYS A 1 363 ? -29.327 -20.789 23.401 1.00 76.88 363 LYS A C 1
ATOM 2881 O O . LYS A 1 363 ? -29.189 -20.960 22.188 1.00 76.88 363 LYS A O 1
ATOM 2886 N N . PRO A 1 364 ? -28.675 -19.834 24.074 1.00 82.25 364 PRO A N 1
ATOM 2887 C CA . PRO A 1 364 ? -27.650 -18.992 23.479 1.00 82.25 364 PRO A CA 1
ATOM 2888 C C . PRO A 1 364 ? -26.374 -19.794 23.201 1.00 82.25 364 PRO A C 1
ATOM 2890 O O . PRO A 1 364 ? -26.170 -20.886 23.733 1.00 82.25 364 PRO A O 1
ATOM 2893 N N . LYS A 1 365 ? -25.498 -19.205 22.386 1.00 86.12 365 LYS A N 1
ATOM 2894 C CA . LYS A 1 365 ? -24.183 -19.755 22.054 1.00 86.12 365 LYS A CA 1
ATOM 2895 C C . LYS A 1 365 ? -23.344 -19.977 23.318 1.00 86.12 365 LYS A C 1
ATOM 2897 O O . LYS A 1 365 ? -23.261 -19.099 24.181 1.00 86.12 365 LYS A O 1
ATOM 2902 N N . GLY A 1 366 ? -22.692 -21.133 23.413 1.00 86.00 366 GLY A N 1
ATOM 2903 C CA . GLY A 1 366 ? -21.751 -21.420 24.496 1.00 86.00 366 GLY A CA 1
ATOM 2904 C C . GLY A 1 366 ? -20.411 -20.697 24.310 1.00 86.00 366 GLY A C 1
ATOM 2905 O O . GLY A 1 366 ? -20.007 -20.378 23.192 1.00 86.00 366 GLY A O 1
ATOM 2906 N N . ARG A 1 367 ? -19.679 -20.466 25.404 1.00 84.69 367 ARG A N 1
ATOM 2907 C CA . ARG A 1 367 ? -18.324 -19.877 25.370 1.00 84.69 367 ARG A CA 1
ATOM 2908 C C . ARG A 1 367 ? -17.350 -20.612 24.442 1.00 84.69 367 ARG A C 1
ATOM 2910 O O . ARG A 1 367 ? -16.698 -19.964 23.632 1.00 84.69 367 ARG A O 1
ATOM 2917 N N . GLU A 1 368 ? -17.285 -21.941 24.515 1.00 84.50 368 GLU A N 1
ATOM 2918 C CA . GLU A 1 368 ? -16.373 -22.732 23.669 1.00 84.50 368 GLU A CA 1
ATOM 2919 C C . GLU A 1 368 ? -16.693 -22.608 22.172 1.00 84.50 368 GLU A C 1
ATOM 2921 O O . GLU A 1 368 ? -15.785 -22.545 21.346 1.00 84.50 368 GLU A O 1
ATOM 2926 N N . GLU A 1 369 ? -17.975 -22.510 21.818 1.00 86.81 369 GLU A N 1
ATOM 2927 C CA . GLU A 1 369 ? -18.407 -22.293 20.435 1.00 86.81 369 GLU A CA 1
ATOM 2928 C C . GLU A 1 369 ? -17.987 -20.903 19.937 1.00 86.81 369 GLU A C 1
ATOM 2930 O O . GLU A 1 369 ? -17.404 -20.782 18.859 1.00 86.81 369 GLU A O 1
ATOM 2935 N N . TYR A 1 370 ? -18.175 -19.867 20.762 1.00 88.75 370 TYR A N 1
ATOM 2936 C CA . TYR A 1 370 ? -17.683 -18.518 20.477 1.00 88.75 370 TYR A CA 1
ATOM 2937 C C . TYR A 1 370 ? -16.159 -18.483 20.275 1.00 88.75 370 TYR A C 1
ATOM 2939 O O . TYR A 1 370 ? -15.687 -17.895 19.303 1.00 88.75 370 TYR A O 1
ATOM 2947 N N . PHE A 1 371 ? -15.373 -19.149 21.129 1.00 86.75 371 PHE A N 1
ATOM 2948 C CA . PHE A 1 371 ? -13.914 -19.183 20.956 1.00 86.75 371 PHE A CA 1
ATOM 2949 C C . PHE A 1 371 ? -13.502 -19.900 19.684 1.00 86.75 371 PHE A C 1
ATOM 2951 O O . PHE A 1 371 ? -12.617 -19.417 18.985 1.00 86.75 371 PHE A O 1
ATOM 2958 N N . LYS A 1 372 ? -14.156 -21.020 19.357 1.00 85.75 372 LYS A N 1
ATOM 2959 C CA . LYS A 1 372 ? -13.876 -21.748 18.120 1.00 85.75 372 LYS A CA 1
ATOM 2960 C C . LYS A 1 372 ? -14.124 -20.867 16.893 1.00 85.75 372 LYS A C 1
ATOM 2962 O O . LYS A 1 372 ? -13.322 -20.890 15.969 1.00 85.75 372 LYS A O 1
ATOM 2967 N N . GLU A 1 373 ? -15.181 -20.055 16.890 1.00 89.75 373 GLU A N 1
ATOM 2968 C CA . GLU A 1 373 ? -15.437 -19.099 15.805 1.00 89.75 373 GLU A CA 1
ATOM 2969 C C . GLU A 1 373 ? -14.368 -18.002 15.703 1.00 89.75 373 GLU A C 1
ATOM 2971 O O . GLU A 1 373 ? -13.932 -17.686 14.594 1.00 89.75 373 GLU A O 1
ATOM 2976 N N . VAL A 1 374 ? -13.918 -17.444 16.833 1.00 90.88 374 VAL A N 1
ATOM 2977 C CA . VAL A 1 374 ? -12.855 -16.422 16.846 1.00 90.88 374 VAL A CA 1
ATOM 2978 C C . VAL A 1 374 ? -11.506 -17.008 16.410 1.00 90.88 374 VAL A C 1
ATOM 2980 O O . VAL A 1 374 ? -10.808 -16.390 15.612 1.00 90.88 374 VAL A O 1
ATOM 2983 N N . GLU A 1 375 ? -11.158 -18.218 16.850 1.00 87.00 375 GLU A N 1
ATOM 2984 C CA . GLU A 1 375 ? -9.951 -18.931 16.403 1.00 87.00 375 GLU A CA 1
ATOM 2985 C C . GLU A 1 375 ? -9.991 -19.241 14.903 1.00 87.00 375 GLU A C 1
ATOM 2987 O O . GLU A 1 375 ? -9.059 -18.912 14.170 1.00 87.00 375 GLU A O 1
ATOM 2992 N N . ASN A 1 376 ? -11.109 -19.781 14.409 1.00 82.38 376 ASN A N 1
ATOM 2993 C CA . ASN A 1 376 ? -11.297 -20.027 12.977 1.00 82.38 376 ASN A CA 1
ATOM 2994 C C . ASN A 1 376 ? -11.141 -18.734 12.159 1.00 82.38 376 ASN A C 1
ATOM 2996 O O . ASN A 1 376 ? -10.626 -18.750 11.036 1.00 82.38 376 ASN A O 1
ATOM 3000 N N . LEU A 1 377 ? -11.587 -17.599 12.710 1.00 87.81 377 LEU A N 1
ATOM 3001 C CA . LEU A 1 377 ? -11.391 -16.295 12.092 1.00 87.81 377 LEU A CA 1
ATOM 3002 C C . LEU A 1 377 ? -9.912 -15.907 12.055 1.00 87.81 377 LEU A C 1
ATOM 3004 O O . LEU A 1 377 ? -9.443 -15.495 10.993 1.00 87.81 377 LEU A O 1
ATOM 3008 N N . TYR A 1 378 ? -9.181 -16.052 13.162 1.00 88.88 378 TYR A N 1
ATOM 3009 C CA . TYR A 1 378 ? -7.749 -15.749 13.209 1.00 88.88 378 TYR A CA 1
ATOM 3010 C C . TYR A 1 378 ? -6.985 -16.544 12.157 1.00 88.88 378 TYR A C 1
ATOM 3012 O O . TYR A 1 378 ? -6.246 -15.962 11.362 1.00 88.88 378 TYR A O 1
ATOM 3020 N N . GLU A 1 379 ? -7.231 -17.852 12.092 1.00 78.12 379 GLU A N 1
ATOM 3021 C CA . GLU A 1 379 ? -6.643 -18.728 11.083 1.00 78.12 379 GLU A CA 1
ATOM 3022 C C . GLU A 1 379 ? -6.959 -18.222 9.668 1.00 78.12 379 GLU A C 1
ATOM 3024 O O . GLU A 1 379 ? -6.072 -18.147 8.821 1.00 78.12 379 GLU A O 1
ATOM 3029 N N . SER A 1 380 ? -8.195 -17.779 9.407 1.00 74.25 380 SER A N 1
ATOM 3030 C CA . SER A 1 380 ? -8.569 -17.214 8.105 1.00 74.25 380 SER A CA 1
ATOM 3031 C C . SER A 1 380 ? -7.821 -15.916 7.747 1.00 74.25 380 SER A C 1
ATOM 3033 O O . SER A 1 380 ? -7.562 -15.681 6.565 1.00 74.25 380 SER A O 1
ATOM 3035 N N . CYS A 1 381 ? -7.428 -15.095 8.733 1.00 76.44 381 CYS A N 1
ATOM 3036 C CA . CYS A 1 381 ? -6.737 -13.814 8.524 1.00 76.44 381 CYS A CA 1
ATOM 3037 C C . CYS A 1 381 ? -5.291 -13.980 8.056 1.00 76.44 381 CYS A C 1
ATOM 3039 O O . CYS A 1 381 ? -4.812 -13.188 7.241 1.00 76.44 381 CYS A O 1
ATOM 3041 N N . PHE A 1 382 ? -4.592 -15.022 8.507 1.00 64.31 382 PHE A N 1
ATOM 3042 C CA . PHE A 1 382 ? -3.251 -15.343 8.004 1.00 64.31 382 PHE A CA 1
ATOM 3043 C C . PHE A 1 382 ? -3.261 -15.859 6.567 1.00 64.31 382 PHE A C 1
ATOM 3045 O O . PHE A 1 382 ? -2.207 -16.086 5.980 1.00 64.31 382 PHE A O 1
ATOM 3052 N N . GLY A 1 383 ? -4.460 -16.000 5.994 1.00 46.03 383 GLY A N 1
ATOM 3053 C CA . GLY A 1 383 ? -4.700 -17.073 5.072 1.00 46.03 383 GLY A CA 1
ATOM 3054 C C . GLY A 1 383 ? -4.427 -18.353 5.842 1.00 46.03 383 GLY A C 1
ATOM 3055 O O . GLY A 1 383 ? -3.277 -18.757 6.010 1.00 46.03 383 GLY A O 1
ATOM 3056 N N . LYS A 1 384 ? -5.480 -19.088 6.202 1.00 37.66 384 LYS A N 1
ATOM 3057 C CA . LYS A 1 384 ? -5.312 -20.526 6.080 1.00 37.66 384 LYS A CA 1
ATOM 3058 C C . LYS A 1 384 ? -4.723 -20.704 4.686 1.00 37.66 384 LYS A C 1
ATOM 3060 O O . LYS A 1 384 ? -5.221 -20.110 3.720 1.00 37.66 384 LYS A O 1
ATOM 3065 N N . ILE A 1 385 ? -3.694 -21.531 4.568 1.00 42.53 385 ILE A N 1
ATOM 3066 C CA . ILE A 1 385 ? -3.676 -22.421 3.419 1.00 42.53 385 ILE A CA 1
ATOM 3067 C C . ILE A 1 385 ? -5.098 -22.955 3.396 1.00 42.53 385 ILE A C 1
ATOM 3069 O O . ILE A 1 385 ? -5.439 -23.758 4.261 1.00 42.53 385 ILE A O 1
ATOM 3073 N N . LYS A 1 386 ? -5.977 -22.386 2.561 1.00 47.19 386 LYS A N 1
ATOM 3074 C CA . LYS A 1 386 ? -7.328 -22.898 2.429 1.00 47.19 386 LYS A CA 1
ATOM 3075 C C . LYS A 1 386 ? -7.074 -24.312 1.975 1.00 47.19 386 LYS A C 1
ATOM 3077 O O . LYS A 1 386 ? -6.659 -24.522 0.832 1.00 47.19 386 LYS A O 1
ATOM 3082 N N . ARG A 1 387 ? -7.203 -25.257 2.900 1.00 55.34 387 ARG A N 1
ATOM 3083 C CA . ARG A 1 387 ? -7.019 -26.654 2.585 1.00 55.34 387 ARG A CA 1
ATOM 3084 C C . ARG A 1 387 ? -8.282 -26.976 1.818 1.00 55.34 387 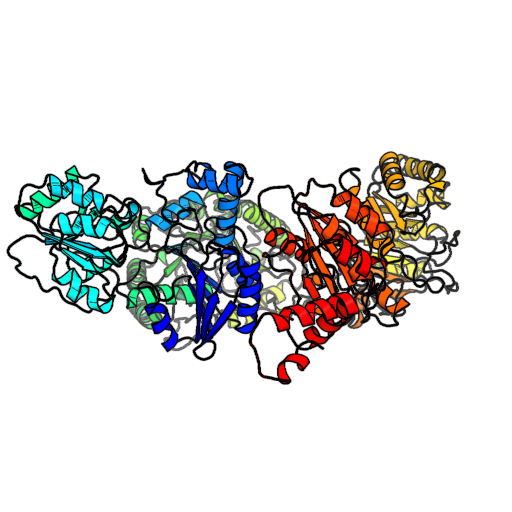ARG A C 1
ATOM 3086 O O . ARG A 1 387 ? -9.369 -27.117 2.370 1.00 55.34 387 ARG A O 1
ATOM 3093 N N . MET A 1 388 ? -8.136 -26.902 0.500 1.00 62.78 388 MET A N 1
ATOM 3094 C CA . MET A 1 388 ? -9.197 -27.122 -0.461 1.00 62.78 388 MET A CA 1
ATOM 3095 C C . MET A 1 388 ? -9.154 -28.582 -0.861 1.00 62.78 388 MET A C 1
ATOM 3097 O O . MET A 1 388 ? -8.204 -29.037 -1.501 1.00 62.78 388 MET A O 1
ATOM 3101 N N . LEU A 1 389 ? -10.199 -29.315 -0.512 1.00 76.62 389 LEU A N 1
ATOM 3102 C CA . LEU A 1 389 ? -10.346 -30.682 -0.957 1.00 76.62 389 LEU A CA 1
ATOM 3103 C C . LEU A 1 389 ? -10.862 -30.666 -2.397 1.00 76.62 389 LEU A C 1
ATOM 3105 O O . LEU A 1 389 ? -12.049 -30.458 -2.642 1.00 76.62 389 LEU A O 1
ATOM 3109 N N . PHE A 1 390 ? -9.983 -30.888 -3.373 1.00 73.38 390 PHE A N 1
ATOM 3110 C CA . PHE A 1 390 ? -10.396 -31.079 -4.765 1.00 73.38 390 PHE A CA 1
ATOM 3111 C C . PHE A 1 390 ? -10.991 -32.476 -4.952 1.00 73.38 390 PHE A C 1
ATOM 3113 O O . PHE A 1 390 ? -10.288 -33.445 -5.244 1.00 73.38 390 PHE A O 1
ATOM 3120 N N . LEU A 1 391 ? -12.311 -32.582 -4.823 1.00 84.44 391 LEU A N 1
ATOM 3121 C CA . LEU A 1 391 ? -13.021 -33.842 -4.963 1.00 84.44 391 LEU A CA 1
ATOM 3122 C C . LEU A 1 391 ? -13.500 -34.028 -6.407 1.00 84.44 391 LEU A C 1
ATOM 3124 O O . LEU A 1 391 ? -14.474 -33.419 -6.856 1.00 84.44 391 LEU A O 1
ATOM 3128 N N . LYS A 1 392 ? -12.814 -34.899 -7.156 1.00 84.38 392 LYS A N 1
ATOM 3129 C CA . LYS A 1 392 ? -13.283 -35.331 -8.478 1.00 84.38 392 LYS A CA 1
ATOM 3130 C C . LYS A 1 392 ? -14.434 -36.312 -8.307 1.00 84.38 392 LYS A C 1
ATOM 3132 O O . LYS A 1 392 ? -14.264 -37.326 -7.644 1.00 84.38 392 LYS A O 1
ATOM 3137 N N . LEU A 1 393 ? -15.576 -36.042 -8.936 1.00 86.88 393 LEU A N 1
ATOM 3138 C CA . LEU A 1 393 ? -16.722 -36.965 -8.893 1.00 86.88 393 LEU A CA 1
ATOM 3139 C C . LEU A 1 393 ? -16.643 -38.052 -9.973 1.00 86.88 393 LEU A C 1
ATOM 3141 O O . LEU A 1 393 ? -17.273 -39.100 -9.869 1.00 86.88 393 LEU A O 1
ATOM 3145 N N . GLY A 1 394 ? -15.864 -37.794 -11.020 1.00 83.38 394 GLY A N 1
ATOM 3146 C CA . GLY A 1 394 ? -15.691 -38.627 -12.204 1.00 83.38 394 GLY A CA 1
ATOM 3147 C C . GLY A 1 394 ? -15.235 -37.765 -13.378 1.00 83.38 394 GLY A C 1
ATOM 3148 O O . GLY A 1 394 ? -14.940 -36.582 -13.208 1.00 83.38 394 GLY A O 1
ATOM 3149 N N . TYR A 1 395 ? -15.182 -38.336 -14.579 1.00 84.38 395 TYR A N 1
ATOM 3150 C CA . TYR A 1 395 ? -14.679 -37.641 -15.775 1.00 84.38 395 TYR A CA 1
ATOM 3151 C C . TYR A 1 395 ? -15.715 -37.527 -16.904 1.00 84.38 395 TYR A C 1
ATOM 3153 O O . TYR A 1 395 ? -15.421 -36.946 -17.950 1.00 84.38 395 TYR A O 1
ATOM 3161 N N . ILE A 1 396 ? -16.929 -38.045 -16.696 1.00 87.88 396 ILE A N 1
ATOM 3162 C CA . ILE A 1 396 ? -18.049 -37.909 -17.634 1.00 87.88 396 ILE A CA 1
ATOM 3163 C C . ILE A 1 396 ? -18.486 -36.444 -17.672 1.00 87.88 396 ILE A C 1
ATOM 3165 O O . ILE A 1 396 ? -18.591 -35.794 -16.636 1.00 87.88 396 ILE A O 1
ATOM 3169 N N . CYS A 1 397 ? -18.726 -35.912 -18.867 1.00 90.81 397 CYS A N 1
ATOM 3170 C CA . CYS A 1 397 ? -19.127 -34.527 -19.073 1.00 90.81 397 CYS A CA 1
ATOM 3171 C C . CYS A 1 397 ? -20.086 -34.446 -20.261 1.00 90.81 397 CYS A C 1
ATOM 3173 O O . CYS A 1 397 ? -19.881 -35.125 -21.266 1.00 90.81 397 CYS A O 1
ATOM 3175 N N . ASN A 1 398 ? -21.096 -33.585 -20.161 1.00 92.38 398 ASN A N 1
ATOM 3176 C CA . ASN A 1 398 ? -22.038 -33.291 -21.242 1.00 92.38 398 ASN A CA 1
ATOM 3177 C C . ASN A 1 398 ? -21.458 -32.336 -22.310 1.00 92.38 398 ASN A C 1
ATOM 3179 O O . ASN A 1 398 ? -22.155 -32.060 -23.282 1.00 92.38 398 ASN A O 1
ATOM 3183 N N . ASN A 1 399 ? -20.203 -31.878 -22.173 1.00 92.25 399 ASN A N 1
ATOM 3184 C CA . ASN A 1 399 ? -19.426 -31.178 -23.208 1.00 92.25 399 ASN A CA 1
ATOM 3185 C C . ASN A 1 399 ? -18.290 -32.054 -23.783 1.00 92.25 399 ASN A C 1
ATOM 3187 O O . ASN A 1 399 ? -17.741 -32.941 -23.112 1.00 92.25 399 ASN A O 1
ATOM 3191 N N . ASN A 1 400 ? -17.857 -31.725 -25.004 1.00 91.25 400 ASN A N 1
ATOM 3192 C CA . ASN A 1 400 ? -16.745 -32.358 -25.716 1.00 91.25 400 ASN A CA 1
ATOM 3193 C C . ASN A 1 400 ? -15.675 -31.328 -26.140 1.00 91.25 400 ASN A C 1
ATOM 3195 O O . ASN A 1 400 ? -15.311 -31.225 -27.309 1.00 91.25 400 ASN A O 1
ATOM 3199 N N . CYS A 1 401 ? -15.204 -30.519 -25.183 1.00 92.69 401 CYS A N 1
ATOM 3200 C CA . CYS A 1 401 ? -14.356 -29.361 -25.473 1.00 92.69 401 CYS A CA 1
ATOM 3201 C C . CYS A 1 401 ? -13.030 -29.727 -26.158 1.00 92.69 401 CYS A C 1
ATOM 3203 O O . CYS A 1 401 ? -12.320 -30.634 -25.706 1.00 92.69 401 CYS A O 1
ATOM 3205 N N . LEU A 1 402 ? -12.624 -28.923 -27.147 1.00 92.19 402 LEU A N 1
ATOM 3206 C CA . LEU A 1 402 ? -11.359 -29.093 -27.878 1.00 92.19 402 LEU A CA 1
ATOM 3207 C C . LEU A 1 402 ? -10.122 -29.011 -26.965 1.00 92.19 402 LEU A C 1
ATOM 3209 O O . LEU A 1 402 ? -9.116 -29.662 -27.236 1.00 92.19 402 LEU A O 1
ATOM 3213 N N . PHE A 1 403 ? -10.214 -28.260 -25.863 1.00 91.00 403 PHE A N 1
ATOM 3214 C CA . PHE A 1 403 ? -9.144 -28.043 -24.883 1.00 91.00 403 PHE A CA 1
ATOM 3215 C C . PHE A 1 403 ? -9.186 -28.994 -23.669 1.00 91.00 403 PHE A C 1
ATOM 3217 O O . PHE A 1 403 ? -8.486 -28.774 -22.681 1.00 91.00 403 PHE A O 1
ATOM 3224 N N . CYS A 1 404 ? -10.030 -30.030 -23.672 1.00 88.81 404 CYS A N 1
ATOM 3225 C CA . CYS A 1 404 ? -10.196 -30.887 -22.495 1.00 88.81 404 CYS A CA 1
ATOM 3226 C C . CYS A 1 404 ? -8.901 -31.649 -22.145 1.00 88.81 404 CYS A C 1
ATOM 3228 O O . CYS A 1 404 ? -8.411 -32.444 -22.948 1.00 88.81 404 CYS A O 1
ATOM 3230 N N . VAL A 1 405 ? -8.410 -31.495 -20.908 1.00 82.44 405 VAL A N 1
ATOM 3231 C CA . VAL A 1 405 ? -7.188 -32.164 -20.410 1.00 82.44 405 VAL A CA 1
ATOM 3232 C C . VAL A 1 405 ? -7.323 -33.686 -20.259 1.00 82.44 405 VAL A C 1
ATOM 3234 O O . VAL A 1 405 ? -6.319 -34.385 -20.197 1.00 82.44 405 VAL A O 1
ATOM 3237 N N . THR A 1 406 ? -8.555 -34.215 -20.222 1.00 78.81 406 THR A N 1
ATOM 3238 C CA . THR A 1 406 ? -8.830 -35.671 -20.189 1.00 78.81 406 THR A CA 1
ATOM 3239 C C . THR A 1 406 ? -9.233 -36.206 -21.571 1.00 78.81 406 THR A C 1
ATOM 3241 O O . THR A 1 406 ? -8.788 -37.275 -21.985 1.00 78.81 406 THR A O 1
ATOM 3244 N N . GLY A 1 407 ? -10.030 -35.445 -22.330 1.00 78.50 407 GLY A N 1
ATOM 3245 C CA . GLY A 1 407 ? -10.398 -35.772 -23.711 1.00 78.50 407 GLY A CA 1
ATOM 3246 C C . GLY A 1 407 ? -11.150 -37.098 -23.867 1.00 78.50 407 GLY A C 1
ATOM 3247 O O . GLY A 1 407 ? -12.077 -37.367 -23.115 1.00 78.50 407 GLY A O 1
ATOM 3248 N N . ASN A 1 408 ? -10.735 -37.930 -24.828 1.00 67.62 408 ASN A N 1
ATOM 3249 C CA . ASN A 1 408 ? -11.352 -39.247 -25.093 1.00 67.62 408 ASN A CA 1
ATOM 3250 C C . ASN A 1 408 ? -10.876 -40.336 -24.119 1.00 67.62 408 ASN A C 1
ATOM 3252 O O . ASN A 1 408 ? -11.404 -41.439 -24.140 1.00 67.62 408 ASN A O 1
ATOM 3256 N N . ASN A 1 409 ? -9.910 -40.032 -23.247 1.00 67.31 409 ASN A N 1
ATOM 3257 C CA . ASN A 1 409 ? -9.390 -40.975 -22.255 1.00 67.31 409 ASN A CA 1
ATOM 3258 C C . ASN A 1 409 ? -10.210 -40.930 -20.952 1.00 67.31 409 ASN A C 1
ATOM 3260 O O . ASN A 1 409 ? -9.687 -41.219 -19.877 1.00 67.31 409 ASN A O 1
ATOM 3264 N N . ARG A 1 410 ? -11.474 -40.485 -21.019 1.00 74.06 410 ARG A N 1
ATOM 3265 C CA . ARG A 1 410 ? -12.375 -40.410 -19.863 1.00 74.06 410 ARG A CA 1
ATOM 3266 C C . ARG A 1 410 ? -12.739 -41.835 -19.426 1.00 74.06 410 ARG A C 1
ATOM 3268 O O . ARG A 1 410 ? -13.256 -42.586 -20.253 1.00 74.06 410 ARG A O 1
ATOM 3275 N N . PRO A 1 411 ? -12.525 -42.204 -18.151 1.00 72.69 411 PRO A N 1
ATOM 3276 C CA . PRO A 1 411 ? -13.186 -43.366 -17.567 1.00 72.69 411 PRO A CA 1
ATOM 3277 C C . PRO A 1 411 ? -14.699 -43.315 -17.816 1.00 72.69 411 PRO A C 1
ATOM 3279 O O . PRO A 1 411 ? -15.289 -42.230 -17.780 1.00 72.69 411 PRO A O 1
ATOM 3282 N N . LYS A 1 412 ? -15.305 -44.476 -18.093 1.00 73.50 412 LYS A N 1
ATOM 3283 C CA . LYS A 1 412 ? -16.724 -44.578 -18.471 1.00 73.50 412 LYS A CA 1
ATOM 3284 C C . LYS A 1 412 ? -17.689 -44.403 -17.296 1.00 73.50 412 LYS A C 1
ATOM 3286 O O . LYS A 1 412 ? -18.840 -44.068 -17.545 1.00 73.50 412 LYS A O 1
ATOM 3291 N N . ASP A 1 413 ? -17.207 -44.543 -16.062 1.00 76.44 413 ASP A N 1
ATOM 3292 C CA . ASP A 1 413 ? -18.026 -44.503 -14.851 1.00 76.44 413 ASP A CA 1
ATOM 3293 C C . ASP A 1 413 ? -17.654 -43.328 -13.931 1.00 76.44 413 ASP A C 1
ATOM 3295 O O . ASP A 1 413 ? -16.514 -42.846 -13.908 1.00 76.44 413 ASP A O 1
ATOM 3299 N N . PHE A 1 414 ? -18.641 -42.846 -13.168 1.00 83.25 414 PHE A N 1
ATOM 3300 C CA . PHE A 1 414 ? -18.396 -41.953 -12.033 1.00 83.25 414 PHE A CA 1
ATOM 3301 C C . PHE A 1 414 ? -17.714 -42.718 -10.895 1.00 83.25 414 PHE A C 1
ATOM 3303 O O . PHE A 1 414 ? -17.822 -43.938 -10.800 1.00 83.25 414 PHE A O 1
ATOM 3310 N N . ILE A 1 415 ? -17.045 -41.993 -9.999 1.00 83.81 415 ILE A N 1
ATOM 3311 C CA . ILE A 1 415 ? -16.524 -42.592 -8.770 1.00 83.81 415 ILE A CA 1
ATOM 3312 C C . ILE A 1 415 ? -17.712 -43.014 -7.895 1.00 83.81 415 ILE A C 1
ATOM 3314 O O . ILE A 1 415 ? -18.727 -42.305 -7.819 1.00 83.81 415 ILE A O 1
ATOM 3318 N N . ASP A 1 416 ? -17.577 -44.185 -7.272 1.00 86.25 416 ASP A N 1
ATOM 3319 C CA . ASP A 1 416 ? -18.580 -44.764 -6.384 1.00 86.25 416 ASP A CA 1
ATOM 3320 C C . ASP A 1 416 ? -18.926 -43.819 -5.220 1.00 86.25 416 ASP A C 1
ATOM 3322 O O . ASP A 1 416 ? -18.052 -43.194 -4.606 1.00 86.25 416 ASP A O 1
ATOM 3326 N N . PHE A 1 417 ? -20.219 -43.730 -4.905 1.00 86.81 417 PHE A N 1
ATOM 3327 C CA . PHE A 1 417 ? -20.739 -42.851 -3.858 1.00 86.81 417 PHE A CA 1
ATOM 3328 C C . PHE A 1 417 ? -20.152 -43.175 -2.480 1.00 86.81 417 PHE A C 1
ATOM 3330 O O . PHE A 1 417 ? -19.815 -42.266 -1.720 1.00 86.81 417 PHE A O 1
ATOM 3337 N N . GLY A 1 418 ? -19.999 -44.462 -2.154 1.00 82.12 418 GLY A N 1
ATOM 3338 C CA . GLY A 1 418 ? -19.476 -44.915 -0.869 1.00 82.12 418 GLY A CA 1
ATOM 3339 C C . GLY A 1 418 ? -18.037 -44.459 -0.635 1.00 82.12 418 GLY A C 1
ATOM 3340 O O . GLY A 1 418 ? -17.698 -44.050 0.478 1.00 82.12 418 GLY A O 1
ATOM 3341 N N . ILE A 1 419 ? -17.211 -44.453 -1.685 1.00 84.00 419 ILE A N 1
ATOM 3342 C CA . ILE A 1 419 ? -15.831 -43.943 -1.636 1.00 84.00 419 ILE A CA 1
ATOM 3343 C C . ILE A 1 419 ? -15.822 -42.433 -1.371 1.00 84.00 419 ILE A C 1
ATOM 3345 O O . ILE A 1 419 ? -15.122 -41.966 -0.469 1.00 84.00 419 ILE A O 1
ATOM 3349 N N . LEU A 1 420 ? -16.626 -41.667 -2.116 1.00 86.00 420 LEU A N 1
ATOM 3350 C CA .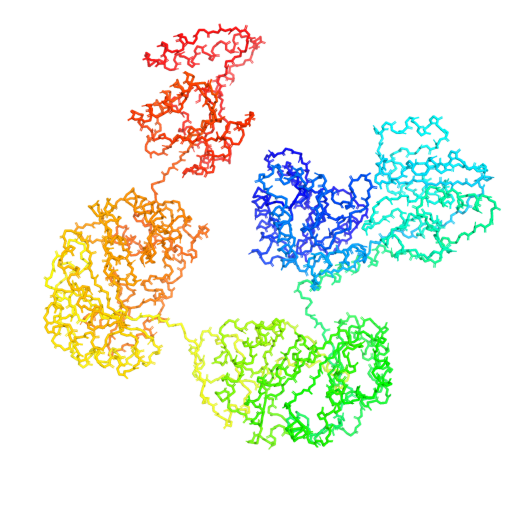 LEU A 1 420 ? -16.715 -40.209 -1.967 1.00 86.00 420 LEU A CA 1
ATOM 3351 C C . LEU A 1 420 ? -17.231 -39.814 -0.579 1.00 86.00 420 LEU A C 1
ATOM 3353 O O . LEU A 1 420 ? -16.666 -38.926 0.059 1.00 86.00 420 LEU A O 1
ATOM 3357 N N . ARG A 1 421 ? -18.253 -40.520 -0.081 1.00 87.00 421 ARG A N 1
ATOM 3358 C CA . ARG A 1 421 ? -18.801 -40.337 1.267 1.00 87.00 421 ARG A CA 1
ATOM 3359 C C . ARG A 1 421 ? -17.744 -40.579 2.340 1.00 87.00 421 ARG A C 1
ATOM 3361 O O . ARG A 1 421 ? -17.589 -39.741 3.222 1.00 87.00 421 ARG A O 1
ATOM 3368 N N . LYS A 1 422 ? -17.013 -41.699 2.274 1.00 84.50 422 LYS A N 1
ATOM 3369 C CA . LYS A 1 422 ? -15.942 -42.003 3.240 1.00 84.50 422 LYS A CA 1
ATOM 3370 C C . LYS A 1 422 ? -14.863 -40.921 3.236 1.00 84.50 422 LYS A C 1
ATOM 3372 O O . LYS A 1 422 ? -14.426 -40.516 4.305 1.00 84.50 422 LYS A O 1
ATOM 3377 N N . LYS A 1 423 ? -14.481 -40.425 2.055 1.00 82.38 423 LYS A N 1
ATOM 3378 C CA . LYS A 1 423 ? -13.467 -39.373 1.914 1.00 82.38 423 LYS A CA 1
ATOM 3379 C C . LYS A 1 423 ? -13.912 -38.040 2.518 1.00 82.38 423 LYS A C 1
ATOM 3381 O O . LYS A 1 423 ? -13.160 -37.461 3.286 1.00 82.38 423 LYS A O 1
ATOM 3386 N N . LEU A 1 424 ? -15.137 -37.594 2.227 1.00 85.19 424 LEU A N 1
ATOM 3387 C CA . LEU A 1 424 ? -15.699 -36.369 2.813 1.00 85.19 424 LEU A CA 1
ATOM 3388 C C . LEU A 1 424 ? -15.786 -36.432 4.341 1.00 85.19 424 LEU A C 1
ATOM 3390 O O . LEU A 1 424 ? -15.582 -35.426 5.000 1.00 85.19 424 LEU A O 1
ATOM 3394 N N . ILE A 1 425 ? -16.107 -37.601 4.902 1.00 84.38 425 ILE A N 1
ATOM 3395 C CA . ILE A 1 425 ? -16.191 -37.774 6.358 1.00 84.38 425 ILE A CA 1
ATOM 3396 C C . ILE A 1 425 ? -14.793 -37.811 6.984 1.00 84.38 425 ILE A C 1
ATOM 3398 O O . ILE A 1 425 ? -14.584 -37.216 8.033 1.00 84.38 425 ILE A O 1
ATOM 3402 N N . ARG A 1 426 ? -13.840 -38.509 6.355 1.00 80.00 426 ARG A N 1
ATOM 3403 C CA . ARG A 1 426 ? -12.472 -38.656 6.869 1.00 80.00 426 ARG A CA 1
ATOM 3404 C C . ARG A 1 426 ? -11.702 -37.335 6.848 1.00 80.00 426 ARG A C 1
ATOM 3406 O O . ARG A 1 426 ? -11.009 -37.033 7.805 1.00 80.00 426 ARG A O 1
ATOM 3413 N N . ASP A 1 427 ? -11.834 -36.566 5.772 1.00 76.62 427 ASP A N 1
ATOM 3414 C CA . ASP A 1 427 ? -10.988 -35.398 5.507 1.00 76.62 427 ASP A CA 1
ATOM 3415 C C . ASP A 1 427 ? -11.627 -34.082 6.021 1.00 76.62 427 ASP A C 1
ATOM 3417 O O . ASP A 1 427 ? -11.196 -32.991 5.650 1.00 76.62 427 ASP A O 1
ATOM 3421 N N . VAL A 1 428 ? -12.699 -34.136 6.825 1.00 77.88 428 VAL A N 1
ATOM 3422 C CA . VAL A 1 428 ? -13.417 -32.928 7.293 1.00 77.88 428 VAL A CA 1
ATOM 3423 C C . VAL A 1 428 ? -12.604 -32.091 8.276 1.00 77.88 428 VAL A C 1
ATOM 3425 O O . VAL A 1 428 ? -12.723 -30.871 8.288 1.00 77.88 428 VAL A O 1
ATOM 3428 N N . GLU A 1 429 ? -11.748 -32.725 9.077 1.00 71.75 429 GLU A N 1
ATOM 3429 C CA . GLU A 1 429 ? -10.913 -32.016 10.056 1.00 71.75 429 GLU A CA 1
ATOM 3430 C C . GLU A 1 429 ? -9.725 -31.292 9.400 1.00 71.75 429 GLU A C 1
ATOM 3432 O O . GLU A 1 429 ? -9.219 -30.309 9.943 1.00 71.75 429 GLU A O 1
ATOM 3437 N N . ASP A 1 430 ? -9.318 -31.736 8.206 1.00 65.38 430 ASP A N 1
ATOM 3438 C CA . ASP A 1 430 ? -8.136 -31.231 7.505 1.00 65.38 430 ASP A CA 1
ATOM 3439 C C . ASP A 1 430 ? -8.441 -30.137 6.476 1.00 65.38 430 ASP A C 1
ATOM 3441 O O . ASP A 1 430 ? -7.548 -29.362 6.134 1.00 65.38 430 ASP A O 1
ATOM 3445 N N . TYR A 1 431 ? -9.674 -30.055 5.967 1.00 72.06 431 TYR A N 1
ATOM 3446 C CA . TYR A 1 431 ? -10.036 -29.199 4.833 1.00 72.06 431 TYR A CA 1
ATOM 3447 C C . TYR A 1 431 ? -11.270 -28.333 5.140 1.00 72.06 431 TYR A C 1
ATOM 3449 O O . TYR A 1 431 ? -12.296 -28.836 5.579 1.00 72.06 431 TYR A O 1
ATOM 3457 N N . ASP A 1 432 ? -11.208 -27.029 4.843 1.00 72.19 432 ASP A N 1
ATOM 3458 C CA . ASP A 1 432 ? -12.302 -26.074 5.122 1.00 72.19 432 ASP A CA 1
ATOM 3459 C C . ASP A 1 432 ? -13.285 -25.909 3.949 1.00 72.19 432 ASP A C 1
ATOM 3461 O O . ASP A 1 432 ? -14.440 -25.505 4.113 1.00 72.19 432 ASP A O 1
ATOM 3465 N N . GLU A 1 433 ? -12.805 -26.154 2.730 1.00 82.56 433 GLU A N 1
ATOM 3466 C CA . GLU A 1 433 ? -13.543 -25.949 1.484 1.00 82.56 433 GLU A CA 1
ATOM 3467 C C . GLU A 1 433 ? -13.414 -27.197 0.613 1.00 82.56 433 GLU A C 1
ATOM 3469 O O . GLU A 1 433 ? -12.313 -27.699 0.396 1.00 82.56 433 GLU A O 1
ATOM 3474 N N . VAL A 1 434 ? -14.528 -27.695 0.081 1.00 88.75 434 VAL A N 1
ATOM 3475 C CA . VAL A 1 434 ? -14.530 -28.771 -0.911 1.00 88.75 434 VAL A CA 1
ATOM 3476 C C . VAL A 1 434 ? -14.842 -28.200 -2.287 1.00 88.75 434 VAL A C 1
ATOM 3478 O O . VAL A 1 434 ? -15.845 -27.516 -2.497 1.00 88.75 434 VAL A O 1
ATOM 3481 N N . ILE A 1 435 ? -13.975 -28.506 -3.249 1.00 88.44 435 ILE A N 1
ATOM 3482 C CA . ILE A 1 435 ? -14.158 -28.156 -4.652 1.00 88.44 435 ILE A CA 1
ATOM 3483 C C . ILE A 1 435 ? -14.634 -29.399 -5.394 1.00 88.44 435 ILE A C 1
ATOM 3485 O O . ILE A 1 435 ? -13.846 -30.299 -5.693 1.00 88.44 435 ILE A O 1
ATOM 3489 N N . LEU A 1 436 ? -15.921 -29.431 -5.733 1.00 91.88 436 LEU A N 1
ATOM 3490 C CA . LEU A 1 436 ? -16.501 -30.473 -6.573 1.00 91.88 436 LEU A CA 1
ATOM 3491 C C . LEU A 1 436 ? -16.115 -30.208 -8.032 1.00 91.88 436 LEU A C 1
ATOM 3493 O O . LEU A 1 436 ? -16.511 -29.203 -8.627 1.00 91.88 436 LEU A O 1
ATOM 3497 N N . SER A 1 437 ? -15.308 -31.103 -8.600 1.00 88.56 437 SER A N 1
ATOM 3498 C CA . SER A 1 437 ? -14.748 -30.974 -9.952 1.00 88.56 437 SER A CA 1
ATOM 3499 C C . SER A 1 437 ? -14.703 -32.339 -10.665 1.00 88.56 437 SER A C 1
ATOM 3501 O O . SER A 1 437 ? -15.315 -33.318 -10.226 1.00 88.56 437 SER A O 1
ATOM 3503 N N . GLY A 1 438 ? -13.997 -32.419 -11.794 1.00 81.75 438 GLY A N 1
ATOM 3504 C CA . GLY A 1 438 ? -13.911 -33.595 -12.657 1.00 81.75 438 GLY A CA 1
ATOM 3505 C C . GLY A 1 438 ? -14.345 -33.285 -14.089 1.00 81.75 438 GLY A C 1
ATOM 3506 O O . GLY A 1 438 ? -13.868 -32.322 -14.681 1.00 81.75 438 GLY A O 1
ATOM 3507 N N . GLY A 1 439 ? -15.204 -34.134 -14.656 1.00 84.75 439 GLY A N 1
ATOM 3508 C CA . GLY A 1 439 ? -15.927 -33.858 -15.899 1.00 84.75 439 GLY A CA 1
ATOM 3509 C C . GLY A 1 439 ? -16.992 -32.776 -15.691 1.00 84.75 439 GLY A C 1
ATOM 3510 O O . GLY A 1 439 ? -16.662 -31.630 -15.421 1.00 84.75 439 GLY A O 1
ATOM 3511 N N . GLU A 1 440 ? -18.272 -33.124 -15.811 1.00 92.62 440 GLU A N 1
ATOM 3512 C CA . GLU A 1 440 ? -19.368 -32.278 -15.329 1.00 92.62 440 GLU A CA 1
ATOM 3513 C C . GLU A 1 440 ? -19.941 -32.905 -14.049 1.00 92.62 440 GLU A C 1
ATOM 3515 O O . GLU A 1 440 ? -20.560 -33.965 -14.128 1.00 92.62 440 GLU A O 1
ATOM 3520 N N . PRO A 1 441 ? -19.737 -32.315 -12.860 1.00 92.75 441 PRO A N 1
ATOM 3521 C CA . PRO A 1 441 ? -20.220 -32.912 -11.615 1.00 92.75 441 PRO A CA 1
ATOM 3522 C C . PRO A 1 441 ? -21.753 -32.937 -11.521 1.00 92.75 441 PRO A C 1
ATOM 3524 O O . PRO A 1 441 ? -22.316 -33.859 -10.937 1.00 92.75 441 PRO A O 1
ATOM 3527 N N . THR A 1 442 ? -22.440 -31.966 -12.128 1.00 94.75 442 THR A N 1
ATOM 3528 C CA . THR A 1 442 ? -23.890 -31.755 -11.950 1.00 94.75 442 THR A CA 1
ATOM 3529 C C . THR A 1 442 ? -24.784 -32.788 -12.640 1.00 94.75 442 THR A C 1
ATOM 3531 O O . THR A 1 442 ? -25.978 -32.840 -12.360 1.00 94.75 442 THR A O 1
ATOM 3534 N N . ILE A 1 443 ? -24.232 -33.623 -13.529 1.00 94.19 443 ILE A N 1
ATOM 3535 C CA . ILE A 1 443 ? -24.977 -34.702 -14.204 1.00 94.19 443 ILE A CA 1
ATOM 3536 C C . ILE A 1 443 ? -24.912 -36.037 -13.441 1.00 94.19 443 ILE A C 1
ATOM 3538 O O . ILE A 1 443 ? -25.523 -37.019 -13.866 1.00 94.19 443 ILE A O 1
ATOM 3542 N N . LYS A 1 444 ? -24.159 -36.105 -12.335 1.00 92.75 444 LYS A N 1
ATOM 3543 C CA . LYS A 1 444 ? -24.079 -37.299 -11.487 1.00 92.75 444 LYS A CA 1
ATOM 3544 C C . LYS A 1 444 ? -25.395 -37.481 -10.718 1.00 92.75 444 LYS A C 1
ATOM 3546 O O . LYS A 1 444 ? -25.912 -36.529 -10.139 1.00 92.75 444 LYS A O 1
ATOM 3551 N N . LYS A 1 445 ? -25.938 -38.706 -10.705 1.00 91.44 445 LYS A N 1
ATOM 3552 C CA . LYS A 1 445 ? -27.261 -39.016 -10.117 1.00 91.44 445 LYS A CA 1
ATOM 3553 C C . LYS A 1 445 ? -27.351 -38.645 -8.630 1.00 91.44 445 LYS A C 1
ATOM 3555 O O . LYS A 1 445 ? -28.339 -38.062 -8.204 1.00 91.44 445 LYS A O 1
ATOM 3560 N N . ASP A 1 446 ? -26.291 -38.933 -7.891 1.00 93.00 446 ASP A N 1
ATOM 3561 C CA . ASP A 1 446 ? -26.093 -38.727 -6.452 1.00 93.00 446 ASP A CA 1
ATOM 3562 C C . ASP A 1 446 ? -25.399 -37.386 -6.121 1.00 93.00 446 ASP A C 1
ATOM 3564 O O . ASP A 1 446 ? -24.859 -37.194 -5.033 1.00 93.00 446 ASP A O 1
ATOM 3568 N N . PHE A 1 447 ? -25.396 -36.420 -7.053 1.00 95.19 447 PHE A N 1
ATOM 3569 C CA . PHE A 1 447 ? -24.775 -35.103 -6.849 1.00 95.19 447 PHE A CA 1
ATOM 3570 C C . PHE A 1 447 ? -25.334 -34.369 -5.619 1.00 95.19 447 PHE A C 1
ATOM 3572 O O . PHE A 1 447 ? -24.572 -33.831 -4.819 1.00 95.19 447 PHE A O 1
ATOM 3579 N N . PHE A 1 448 ? -26.657 -34.369 -5.440 1.00 95.56 448 PHE A N 1
ATOM 3580 C CA . PHE A 1 448 ? -27.291 -33.694 -4.305 1.00 95.56 448 PHE A CA 1
ATOM 3581 C C . PHE A 1 448 ? -27.025 -34.395 -2.969 1.00 95.56 448 PHE A C 1
ATOM 3583 O O . PHE A 1 448 ? -26.937 -33.715 -1.952 1.00 95.56 448 PHE A O 1
ATOM 3590 N N . ASP A 1 449 ? -26.836 -35.715 -2.964 1.00 95.25 449 ASP A N 1
ATOM 3591 C CA . ASP A 1 449 ? -26.463 -36.455 -1.756 1.00 95.25 449 ASP A CA 1
ATOM 3592 C C . ASP A 1 449 ? -25.043 -36.084 -1.305 1.00 95.25 449 ASP A C 1
ATOM 3594 O O . ASP A 1 449 ? -24.788 -35.886 -0.118 1.00 95.25 449 ASP A O 1
ATOM 3598 N N . ILE A 1 450 ? -24.126 -35.903 -2.261 1.00 94.50 450 ILE A N 1
ATOM 3599 C CA . ILE A 1 450 ? -22.759 -35.426 -2.006 1.00 94.50 450 ILE A CA 1
ATOM 3600 C C . ILE A 1 450 ? -22.775 -33.989 -1.469 1.00 94.50 450 ILE A C 1
ATOM 3602 O O . ILE A 1 450 ? -22.110 -33.707 -0.472 1.00 94.50 450 ILE A O 1
ATOM 3606 N N . MET A 1 451 ? -23.553 -33.098 -2.096 1.00 95.31 451 MET A N 1
ATOM 3607 C CA . MET A 1 451 ? -23.747 -31.718 -1.626 1.00 95.31 451 MET A CA 1
ATOM 3608 C C . MET A 1 451 ? -24.305 -31.687 -0.198 1.00 95.31 451 MET A C 1
ATOM 3610 O O . MET A 1 451 ? -23.814 -30.934 0.637 1.00 95.31 451 MET A O 1
ATOM 3614 N N . GLU A 1 452 ? -25.298 -32.529 0.101 1.00 95.44 452 GLU A N 1
ATOM 3615 C CA . GLU A 1 452 ? -25.909 -32.637 1.428 1.00 95.44 452 GLU A CA 1
ATOM 3616 C C . GLU A 1 452 ? -24.911 -33.110 2.484 1.00 95.44 452 GLU A C 1
ATOM 3618 O O . GLU A 1 452 ? -24.868 -32.536 3.571 1.00 95.44 452 GLU A O 1
ATOM 3623 N N . ILE A 1 453 ? -24.090 -34.118 2.177 1.00 92.69 453 ILE A N 1
ATOM 3624 C CA . ILE A 1 453 ? -23.045 -34.586 3.094 1.00 92.69 453 ILE A CA 1
ATOM 3625 C C . ILE A 1 453 ? -22.025 -33.476 3.333 1.00 92.69 453 ILE A C 1
ATOM 3627 O O . ILE A 1 453 ? -21.763 -33.149 4.486 1.00 92.69 453 ILE A O 1
ATOM 3631 N N . ALA A 1 454 ? -21.487 -32.870 2.272 1.00 92.25 454 ALA A N 1
ATOM 3632 C CA . ALA A 1 454 ? -20.499 -31.804 2.400 1.00 92.25 454 ALA A CA 1
ATOM 3633 C C . ALA A 1 454 ? -21.030 -30.631 3.243 1.00 92.25 454 ALA A C 1
ATOM 3635 O O . ALA A 1 454 ? -20.347 -30.157 4.147 1.00 92.25 454 ALA A O 1
ATOM 3636 N N . PHE A 1 455 ? -22.282 -30.234 3.003 1.00 91.56 455 PHE A N 1
ATOM 3637 C CA . PHE A 1 455 ? -22.952 -29.169 3.743 1.00 91.56 455 PHE A CA 1
ATOM 3638 C C . PHE A 1 455 ? -23.144 -29.527 5.222 1.00 91.56 455 PHE A C 1
ATOM 3640 O O . PHE A 1 455 ? -22.829 -28.725 6.095 1.00 91.56 455 PHE A O 1
ATOM 3647 N N . ARG A 1 456 ? -23.600 -30.751 5.526 1.00 89.56 456 ARG A N 1
ATOM 3648 C CA . ARG A 1 456 ? -23.772 -31.223 6.914 1.00 89.56 456 ARG A CA 1
ATOM 3649 C C . ARG A 1 456 ? -22.456 -31.384 7.666 1.00 89.56 456 ARG A C 1
ATOM 3651 O O . ARG A 1 456 ? -22.445 -31.231 8.881 1.00 89.56 456 ARG A O 1
ATOM 3658 N N . MET A 1 457 ? -21.376 -31.709 6.962 1.00 84.50 457 MET A N 1
ATOM 3659 C CA . MET A 1 457 ? -20.027 -31.799 7.526 1.00 84.50 457 MET A CA 1
ATOM 3660 C C . MET A 1 457 ? -19.389 -30.416 7.747 1.00 84.50 457 MET A C 1
ATOM 3662 O O . MET A 1 457 ? -18.340 -30.328 8.371 1.00 84.50 457 MET A O 1
ATOM 3666 N N . GLY A 1 458 ? -20.028 -29.332 7.292 1.00 82.75 458 GLY A N 1
ATOM 3667 C CA . GLY A 1 458 ? -19.568 -27.962 7.529 1.00 82.75 458 GLY A CA 1
ATOM 3668 C C . GLY A 1 458 ? -18.575 -27.430 6.495 1.00 82.75 458 GLY A C 1
ATOM 3669 O O . GLY A 1 458 ? -17.994 -26.369 6.714 1.00 82.75 458 GLY A O 1
ATOM 3670 N N . TYR A 1 459 ? -18.390 -28.116 5.361 1.00 85.50 459 TYR A N 1
ATOM 3671 C CA . TYR A 1 459 ? -17.554 -27.601 4.278 1.00 85.50 459 TYR A CA 1
ATOM 3672 C C . TYR A 1 459 ? -18.166 -26.353 3.640 1.00 85.50 459 TYR A C 1
ATOM 3674 O O . TYR A 1 459 ? -19.362 -26.313 3.339 1.00 85.50 459 TYR A O 1
ATOM 3682 N N . LYS A 1 460 ? -17.316 -25.389 3.272 1.00 87.12 460 LYS A N 1
ATOM 3683 C CA . LYS A 1 460 ? -17.658 -24.463 2.183 1.00 87.12 460 LYS A CA 1
ATOM 3684 C C . LYS A 1 460 ? -17.641 -25.226 0.867 1.00 87.12 460 LYS A C 1
ATOM 3686 O O . LYS A 1 460 ? -16.687 -25.947 0.585 1.00 87.12 460 LYS A O 1
ATOM 3691 N N . ILE A 1 461 ? -18.682 -25.081 0.056 1.00 93.56 461 ILE A N 1
ATOM 3692 C CA . ILE A 1 461 ? -18.811 -25.848 -1.184 1.00 93.56 461 ILE A CA 1
ATOM 3693 C C . ILE A 1 461 ? -18.563 -24.934 -2.377 1.00 93.56 461 ILE A C 1
ATOM 3695 O O . ILE A 1 461 ? -19.278 -23.950 -2.574 1.00 93.56 461 ILE A O 1
ATOM 3699 N N . LYS A 1 462 ? -17.600 -25.310 -3.221 1.00 93.81 462 LYS A N 1
ATOM 3700 C CA . LYS A 1 462 ? -17.399 -24.706 -4.538 1.00 93.81 462 LYS A CA 1
ATOM 3701 C C . LYS A 1 462 ? -17.590 -25.747 -5.637 1.00 93.81 462 LYS A C 1
ATOM 3703 O O . LYS A 1 462 ? -17.042 -26.843 -5.569 1.00 93.81 462 LYS A O 1
ATOM 3708 N N . VAL A 1 463 ? -18.346 -25.412 -6.680 1.00 95.00 463 VAL A N 1
ATOM 3709 C CA . VAL A 1 463 ? -18.623 -26.317 -7.808 1.00 95.00 463 VAL A CA 1
ATOM 3710 C C . VAL A 1 463 ? -18.007 -25.762 -9.088 1.00 95.00 463 VAL A C 1
ATOM 3712 O O . VAL A 1 463 ? -18.306 -24.639 -9.488 1.00 95.00 463 VAL A O 1
ATOM 3715 N N . GLN A 1 464 ? -17.163 -26.550 -9.757 1.00 93.81 464 GLN A N 1
ATOM 3716 C CA . GLN A 1 464 ? -16.675 -26.244 -11.106 1.00 93.81 464 GLN A CA 1
ATOM 3717 C C . GLN A 1 464 ? -17.601 -26.891 -12.138 1.00 93.81 464 GLN A C 1
ATOM 3719 O O . GLN A 1 464 ? -17.730 -28.112 -12.168 1.00 93.81 464 GLN A O 1
ATOM 3724 N N . THR A 1 465 ? -18.260 -26.087 -12.974 1.00 94.81 465 THR A N 1
ATOM 3725 C CA . THR A 1 465 ? -19.337 -26.570 -13.855 1.00 94.81 465 THR A CA 1
ATOM 3726 C C . THR A 1 465 ? -19.447 -25.749 -15.132 1.00 94.81 465 THR A C 1
ATOM 3728 O O . THR A 1 465 ? -19.270 -24.535 -15.126 1.00 94.81 465 THR A O 1
ATOM 3731 N N . ASN A 1 466 ? -19.839 -26.373 -16.241 1.00 94.38 466 ASN A N 1
ATOM 3732 C CA . ASN A 1 466 ? -20.231 -25.639 -17.448 1.00 94.38 466 ASN A CA 1
ATOM 3733 C C . ASN A 1 466 ? -21.605 -24.942 -17.339 1.00 94.38 466 ASN A C 1
ATOM 3735 O O . ASN A 1 466 ? -22.059 -24.335 -18.309 1.00 94.38 466 ASN A O 1
ATOM 3739 N N . ALA A 1 467 ? -22.265 -25.039 -16.179 1.00 95.75 467 ALA A N 1
ATOM 3740 C CA . ALA A 1 467 ? -23.539 -24.418 -15.820 1.00 95.75 467 ALA A CA 1
ATOM 3741 C C . ALA A 1 467 ? -24.764 -24.873 -16.633 1.00 95.75 467 ALA A C 1
ATOM 3743 O O . ALA A 1 467 ? -25.870 -24.390 -16.399 1.00 95.75 467 ALA A O 1
ATOM 3744 N N . ARG A 1 468 ? -24.639 -25.832 -17.559 1.00 95.56 468 ARG A N 1
ATOM 3745 C CA . ARG A 1 468 ? -25.760 -26.215 -18.436 1.00 95.56 468 ARG A CA 1
ATOM 3746 C C . ARG A 1 468 ? -26.921 -26.849 -17.676 1.00 95.56 468 ARG A C 1
ATOM 3748 O O . ARG A 1 468 ? -28.074 -26.558 -17.989 1.00 95.56 468 ARG A O 1
ATOM 3755 N N . MET A 1 469 ? -26.647 -27.669 -16.658 1.00 95.81 469 MET A N 1
ATOM 3756 C CA . MET A 1 469 ? -27.700 -28.266 -15.818 1.00 95.81 469 MET A CA 1
ATOM 3757 C C . MET A 1 469 ? -28.478 -27.221 -15.015 1.00 95.81 469 MET A C 1
ATOM 3759 O O . MET A 1 469 ? -29.649 -27.424 -14.707 1.00 95.81 469 MET A O 1
ATOM 3763 N N . MET A 1 470 ? -27.873 -26.065 -14.749 1.00 95.31 470 MET A N 1
ATOM 3764 C CA . MET A 1 470 ? -28.532 -24.958 -14.067 1.00 95.31 470 MET A CA 1
ATOM 3765 C C . MET A 1 470 ? -29.515 -24.208 -14.970 1.00 95.31 470 MET A C 1
ATOM 3767 O O . MET A 1 470 ? -30.278 -23.378 -14.478 1.00 95.31 470 MET A O 1
ATOM 3771 N N . SER A 1 471 ? -29.560 -24.495 -16.277 1.00 95.69 471 SER A N 1
ATOM 3772 C CA . SER A 1 471 ? -30.610 -23.958 -17.153 1.00 95.69 471 SER A CA 1
ATOM 3773 C C . SER A 1 471 ? -32.005 -24.469 -16.774 1.00 95.69 471 SER A C 1
ATOM 3775 O O . SER A 1 471 ? -32.991 -23.778 -17.026 1.00 95.69 471 SER A O 1
ATOM 3777 N N . TYR A 1 472 ? -32.091 -25.628 -16.105 1.00 95.31 472 TYR A N 1
ATOM 3778 C CA . TYR A 1 472 ? -33.334 -26.193 -15.586 1.00 95.31 472 TYR A CA 1
ATOM 3779 C C . TYR A 1 472 ? -33.691 -25.555 -14.229 1.00 95.31 472 TYR A C 1
ATOM 3781 O O . TYR A 1 472 ? -33.005 -25.813 -13.235 1.00 95.31 472 TYR A O 1
ATOM 3789 N N . PRO A 1 473 ? -34.788 -24.778 -14.117 1.00 88.31 473 PRO A N 1
ATOM 3790 C CA . PRO A 1 473 ? -35.091 -24.018 -12.900 1.00 88.31 473 PRO A CA 1
ATOM 3791 C C . PRO A 1 473 ? -35.259 -24.883 -11.644 1.00 88.31 473 PRO A C 1
ATOM 3793 O O . PRO A 1 473 ? -34.856 -24.479 -10.557 1.00 88.31 473 PRO A O 1
ATOM 3796 N N . GLY A 1 474 ? -35.822 -26.090 -11.784 1.00 91.06 474 GLY A N 1
ATOM 3797 C CA . GLY A 1 474 ? -35.977 -27.030 -10.669 1.00 91.06 474 GLY A CA 1
ATOM 3798 C C . GLY A 1 474 ? -34.641 -27.528 -10.109 1.00 91.06 474 GLY A C 1
ATOM 3799 O O . GLY A 1 474 ? -34.520 -27.721 -8.902 1.00 91.06 474 GLY A O 1
ATOM 3800 N N . PHE A 1 475 ? -33.620 -27.675 -10.960 1.00 94.06 475 PHE A N 1
ATOM 3801 C CA . PHE A 1 475 ? -32.270 -28.031 -10.524 1.00 94.06 475 PHE A CA 1
ATOM 3802 C C . PHE A 1 475 ? -31.641 -26.874 -9.739 1.00 94.06 475 PHE A C 1
ATOM 3804 O O . PHE A 1 475 ? -31.176 -27.072 -8.620 1.00 94.06 475 PHE A O 1
ATOM 3811 N N . SER A 1 476 ? -31.706 -25.653 -10.278 1.00 92.50 476 SER A N 1
ATOM 3812 C CA . SER A 1 476 ? -31.110 -24.463 -9.654 1.00 92.50 476 SER A CA 1
ATOM 3813 C C . SER A 1 476 ? -31.769 -24.085 -8.330 1.00 92.50 476 SER A C 1
ATOM 3815 O O . SER A 1 476 ? -31.069 -23.783 -7.370 1.00 92.50 476 SER A O 1
ATOM 3817 N N . LYS A 1 477 ? -33.100 -24.193 -8.219 1.00 90.25 477 LYS A N 1
ATOM 3818 C CA . LYS A 1 477 ? -33.811 -23.956 -6.950 1.00 90.25 477 LYS A CA 1
ATOM 3819 C C . LYS A 1 477 ? -33.345 -24.889 -5.830 1.00 90.25 477 LYS A C 1
ATOM 3821 O O . LYS A 1 477 ? -33.250 -24.458 -4.687 1.00 90.25 477 LYS A O 1
ATOM 3826 N N . ARG A 1 478 ? -33.007 -26.146 -6.146 1.00 93.69 478 ARG A N 1
ATOM 3827 C CA . ARG A 1 478 ? -32.472 -27.096 -5.155 1.00 93.69 478 ARG A CA 1
ATOM 3828 C C . ARG A 1 478 ? -31.079 -26.706 -4.652 1.00 93.69 478 ARG A C 1
ATOM 3830 O O . ARG A 1 478 ? -30.729 -27.090 -3.542 1.00 93.69 478 ARG A O 1
ATOM 3837 N N . LEU A 1 479 ? -30.299 -25.948 -5.430 1.00 93.44 479 LEU A N 1
ATOM 3838 C CA . LEU A 1 479 ? -28.954 -25.508 -5.036 1.00 93.44 479 LEU A CA 1
ATOM 3839 C C . LEU A 1 479 ? -28.974 -24.444 -3.931 1.00 93.44 479 LEU A C 1
ATOM 3841 O O . LEU A 1 479 ? -28.028 -24.386 -3.149 1.00 93.44 479 LEU A O 1
ATOM 3845 N N . ALA A 1 480 ? -30.055 -23.661 -3.827 1.00 89.06 480 ALA A N 1
ATOM 3846 C CA . ALA A 1 480 ? -30.181 -22.552 -2.876 1.00 89.06 480 ALA A CA 1
ATOM 3847 C C . ALA A 1 480 ? -29.970 -22.972 -1.409 1.00 89.06 480 ALA A C 1
ATOM 3849 O O . ALA A 1 480 ? -29.523 -22.174 -0.593 1.00 89.06 480 ALA A O 1
ATOM 3850 N N . LYS A 1 481 ? -30.243 -24.242 -1.076 1.00 90.62 481 LYS A N 1
ATOM 3851 C CA . LYS A 1 481 ? -30.058 -24.791 0.274 1.00 90.62 481 LYS A CA 1
ATOM 3852 C C . LYS A 1 481 ? -28.589 -24.826 0.722 1.00 90.62 481 LYS A C 1
ATOM 3854 O O . LYS A 1 481 ? -28.329 -24.777 1.917 1.00 90.62 481 LYS A O 1
ATOM 3859 N N . TYR A 1 482 ? -27.641 -24.951 -0.207 1.00 90.25 482 TYR A N 1
ATOM 3860 C CA . TYR A 1 482 ? -26.259 -25.322 0.121 1.00 90.25 482 TYR A CA 1
ATOM 3861 C C . TYR A 1 482 ? -25.296 -24.143 0.272 1.00 90.25 482 TYR A C 1
ATOM 3863 O O . TYR A 1 482 ? -24.133 -24.380 0.585 1.00 90.25 482 TYR A O 1
ATOM 3871 N N . ASN A 1 483 ? -25.749 -22.906 0.020 1.00 86.75 483 ASN A N 1
ATOM 3872 C CA . ASN A 1 483 ? -24.907 -21.702 0.015 1.00 86.75 483 ASN A CA 1
ATOM 3873 C C . ASN A 1 483 ? -23.577 -21.918 -0.743 1.00 86.75 483 ASN A C 1
ATOM 3875 O O . ASN A 1 483 ? -22.496 -21.641 -0.236 1.00 86.75 483 ASN A O 1
ATOM 3879 N N . ALA A 1 484 ? -23.657 -22.525 -1.931 1.00 92.62 484 ALA A N 1
ATOM 3880 C CA . ALA A 1 484 ? -22.483 -22.923 -2.696 1.00 92.62 484 ALA A CA 1
ATOM 3881 C C . ALA A 1 484 ? -22.000 -21.799 -3.621 1.00 92.62 484 ALA A C 1
ATOM 3883 O O . ALA A 1 484 ? -22.795 -21.035 -4.178 1.00 92.62 484 ALA A O 1
ATOM 3884 N N . SER A 1 485 ? -20.689 -21.757 -3.838 1.00 93.88 485 SER A N 1
ATOM 3885 C CA . SER A 1 485 ? -20.041 -20.892 -4.823 1.00 93.88 485 SER A CA 1
ATOM 3886 C C . SER A 1 485 ? -19.797 -21.647 -6.137 1.00 93.88 485 SER A C 1
ATOM 3888 O O . SER A 1 485 ? -19.536 -22.851 -6.135 1.00 93.88 485 SER A O 1
ATOM 3890 N N . PHE A 1 486 ? -19.852 -20.965 -7.282 1.00 95.00 486 PHE A N 1
ATOM 3891 C CA . PHE A 1 486 ? -19.761 -21.618 -8.598 1.00 95.00 486 PHE A CA 1
ATOM 3892 C C . PHE A 1 486 ? -18.641 -21.033 -9.457 1.00 95.00 486 PHE A C 1
ATOM 3894 O O . PHE A 1 486 ? -18.535 -19.824 -9.614 1.00 95.00 486 PHE A O 1
ATOM 3901 N N . SER A 1 487 ? -17.818 -21.900 -10.047 1.00 94.56 487 SER A N 1
ATOM 3902 C CA . SER A 1 487 ? -16.857 -21.537 -11.093 1.00 94.56 487 SER A CA 1
ATOM 3903 C C . SER A 1 487 ? -17.437 -21.980 -12.435 1.00 94.56 487 SER A C 1
ATOM 3905 O O . SER A 1 487 ? -17.521 -23.183 -12.713 1.00 94.56 487 SER A O 1
ATOM 3907 N N . VAL A 1 488 ? -17.908 -21.011 -13.218 1.00 95.06 488 VAL A N 1
ATOM 3908 C CA . VAL A 1 488 ? -18.642 -21.226 -14.471 1.00 95.06 488 VAL A CA 1
ATOM 3909 C C . VAL A 1 488 ? -17.742 -20.980 -15.676 1.00 95.06 488 VAL A C 1
ATOM 3911 O O . VAL A 1 488 ? -16.907 -20.080 -15.668 1.00 95.06 488 VAL A O 1
ATOM 3914 N N . PHE A 1 489 ? -17.892 -21.788 -16.727 1.00 90.81 489 PHE A N 1
ATOM 3915 C CA . PHE A 1 489 ? -17.007 -21.740 -17.895 1.00 90.81 489 PHE A CA 1
ATOM 3916 C C . PHE A 1 489 ? -17.704 -21.144 -19.120 1.00 90.81 489 PHE A C 1
ATOM 3918 O O . PHE A 1 489 ? -18.684 -21.698 -19.617 1.00 90.81 489 PHE A O 1
ATOM 3925 N N . LEU A 1 490 ? -17.124 -20.081 -19.680 1.00 92.50 490 LEU A N 1
ATOM 3926 C CA . LEU A 1 490 ? -17.545 -19.453 -20.930 1.00 92.50 490 LEU A CA 1
ATOM 3927 C C . LEU A 1 490 ? -16.322 -19.198 -21.816 1.00 92.50 490 LEU A C 1
ATOM 3929 O O . LEU A 1 490 ? -15.378 -18.520 -21.424 1.00 92.50 490 LEU A O 1
ATOM 3933 N N . CYS A 1 491 ? -16.317 -19.779 -23.017 1.00 88.62 491 CYS A N 1
ATOM 3934 C CA . CYS A 1 491 ? -15.169 -19.717 -23.932 1.00 88.62 491 CYS A CA 1
ATOM 3935 C C . CYS A 1 491 ? -15.447 -18.947 -25.231 1.00 88.62 491 CYS A C 1
ATOM 3937 O O . CYS A 1 491 ? -14.564 -18.869 -26.083 1.00 88.62 491 CYS A O 1
ATOM 3939 N N . GLY A 1 492 ? -16.645 -18.386 -25.390 1.00 92.56 492 GLY A N 1
ATOM 3940 C CA . GLY A 1 492 ? -17.054 -17.619 -26.563 1.00 92.56 492 GLY A CA 1
ATOM 3941 C C . GLY A 1 492 ? -18.033 -16.516 -26.178 1.00 92.56 492 GLY A C 1
ATOM 3942 O O . GLY A 1 492 ? -18.651 -16.581 -25.117 1.00 92.56 492 GLY A O 1
ATOM 3943 N N . HIS A 1 493 ? -18.131 -15.502 -27.033 1.00 94.12 493 HIS A N 1
ATOM 3944 C CA . HIS A 1 493 ? -19.020 -14.351 -26.852 1.00 94.12 493 HIS A CA 1
ATOM 3945 C C . HIS A 1 493 ? -20.364 -14.509 -27.588 1.00 94.12 493 HIS A C 1
ATOM 3947 O O . HIS A 1 493 ? -21.256 -13.688 -27.403 1.00 94.12 493 HIS A O 1
ATOM 3953 N N . ASP A 1 494 ? -20.497 -15.557 -28.405 1.00 96.00 494 ASP A N 1
ATOM 3954 C CA . ASP A 1 494 ? -21.699 -15.948 -29.140 1.00 96.00 494 ASP A CA 1
ATOM 3955 C C . ASP A 1 494 ? -21.853 -17.485 -29.162 1.00 96.00 494 ASP A C 1
ATOM 3957 O O . ASP A 1 494 ? -20.961 -18.227 -28.721 1.00 96.00 494 ASP A O 1
ATOM 3961 N N . ASP A 1 495 ? -22.997 -17.964 -29.666 1.00 95.56 495 ASP A N 1
ATOM 3962 C CA . ASP A 1 495 ? -23.315 -19.393 -29.748 1.00 95.56 495 ASP A CA 1
ATOM 3963 C C . ASP A 1 495 ? -22.383 -20.134 -30.708 1.00 95.56 495 ASP A C 1
ATOM 3965 O O . ASP A 1 495 ? -21.805 -21.153 -30.334 1.00 95.56 495 ASP A O 1
ATOM 3969 N N . LYS A 1 496 ? -22.148 -19.589 -31.905 1.00 95.31 496 LYS A N 1
ATOM 3970 C CA . LYS A 1 496 ? -21.261 -20.188 -32.910 1.00 95.31 496 LYS A CA 1
ATOM 3971 C C . LYS A 1 496 ? -19.870 -20.497 -32.349 1.00 95.31 496 LYS A C 1
ATOM 3973 O O . LYS A 1 496 ? -19.350 -21.590 -32.574 1.00 95.31 496 LYS A O 1
ATOM 3978 N N . MET A 1 497 ? -19.254 -19.559 -31.634 1.00 95.25 497 MET A N 1
ATOM 3979 C CA . MET A 1 497 ? -17.907 -19.708 -31.087 1.00 95.25 497 MET A CA 1
ATOM 3980 C C . MET A 1 497 ? -17.875 -20.651 -29.891 1.00 95.25 497 MET A C 1
ATOM 3982 O O . MET A 1 497 ? -17.041 -21.559 -29.843 1.00 95.25 497 MET A O 1
ATOM 3986 N N . HIS A 1 498 ? -18.754 -20.434 -28.913 1.00 96.19 498 HIS A N 1
ATOM 3987 C CA . HIS A 1 498 ? -18.753 -21.233 -27.694 1.00 96.19 498 HIS A CA 1
ATOM 3988 C C . HIS A 1 498 ? -19.120 -22.695 -27.995 1.00 96.19 498 HIS A C 1
ATOM 3990 O O . HIS A 1 498 ? -18.436 -23.606 -27.519 1.00 96.19 498 HIS A O 1
ATOM 3996 N N . ASP A 1 499 ? -20.126 -22.940 -28.836 1.00 96.56 499 ASP A N 1
ATOM 3997 C CA . ASP A 1 499 ? -20.543 -24.288 -29.234 1.00 96.56 499 ASP A CA 1
ATOM 3998 C C . ASP A 1 499 ? -19.442 -24.998 -30.041 1.00 96.56 499 ASP A C 1
ATOM 4000 O O . ASP A 1 499 ? -19.187 -26.182 -29.819 1.00 96.56 499 ASP A O 1
ATOM 4004 N N . ASN A 1 500 ? -18.728 -24.281 -30.926 1.00 94.88 500 ASN A N 1
ATOM 4005 C CA . ASN A 1 500 ? -17.589 -24.836 -31.674 1.00 94.88 500 ASN A CA 1
ATOM 4006 C C . ASN A 1 500 ? -16.465 -25.298 -30.738 1.00 94.88 500 ASN A C 1
ATOM 4008 O O . ASN A 1 500 ? -15.937 -26.396 -30.893 1.00 94.88 500 ASN A O 1
ATOM 4012 N N . ILE A 1 501 ? -16.116 -24.477 -29.746 1.00 94.50 501 ILE A N 1
ATOM 4013 C CA . ILE A 1 501 ? -15.031 -24.784 -28.810 1.00 94.50 501 ILE A CA 1
ATOM 4014 C C . ILE A 1 501 ? -15.431 -25.906 -27.836 1.00 94.50 501 ILE A C 1
ATOM 4016 O O . ILE A 1 501 ? -14.595 -26.741 -27.479 1.00 94.50 501 ILE A O 1
ATOM 4020 N N . THR A 1 502 ? -16.692 -25.935 -27.393 1.00 93.88 502 THR A N 1
ATOM 4021 C CA . THR A 1 502 ? -17.212 -26.945 -26.451 1.00 93.88 502 THR A CA 1
ATOM 4022 C C . THR A 1 502 ? -17.672 -28.241 -27.119 1.00 93.88 502 THR A C 1
ATOM 4024 O O . THR A 1 502 ? -17.876 -29.237 -26.421 1.00 93.88 502 THR A O 1
ATOM 4027 N N . GLY A 1 503 ? -17.811 -28.249 -28.447 1.00 92.62 503 GLY A N 1
ATOM 4028 C CA . GLY A 1 503 ? -18.185 -29.413 -29.247 1.00 92.62 503 GLY A CA 1
ATOM 4029 C C . GLY A 1 503 ? -19.655 -29.822 -29.124 1.00 92.62 503 GLY A C 1
ATOM 4030 O O . GLY A 1 503 ? -19.980 -30.971 -29.418 1.00 92.62 503 GLY A O 1
ATOM 4031 N N . VAL A 1 504 ? -20.538 -28.933 -28.650 1.00 94.25 504 VAL A N 1
ATOM 4032 C CA . VAL A 1 504 ? -21.964 -29.231 -28.425 1.00 94.25 504 VAL A CA 1
ATOM 4033 C C . VAL A 1 504 ? -22.830 -28.048 -28.845 1.00 94.25 504 VAL A C 1
ATOM 4035 O O . VAL A 1 504 ? -22.678 -26.952 -28.321 1.00 94.25 504 VAL A O 1
ATOM 4038 N N . LYS A 1 505 ? -23.776 -28.284 -29.761 1.00 95.62 505 LYS A N 1
ATOM 4039 C CA . LYS A 1 505 ? -24.735 -27.269 -30.222 1.00 95.62 505 LYS A CA 1
ATOM 4040 C C . LYS A 1 505 ? -25.722 -26.894 -29.109 1.00 95.62 505 LYS A C 1
ATOM 4042 O O . LYS A 1 505 ? -26.267 -27.770 -28.441 1.00 95.62 505 LYS A O 1
ATOM 4047 N N . GLY A 1 506 ? -25.983 -25.600 -28.945 1.00 94.81 506 GLY A N 1
ATOM 4048 C CA . GLY A 1 506 ? -26.859 -25.027 -27.925 1.00 94.81 506 GLY A CA 1
ATOM 4049 C C . GLY A 1 506 ? -26.227 -24.902 -26.536 1.00 94.81 506 GLY A C 1
ATOM 4050 O O . GLY A 1 506 ? -26.921 -24.474 -25.608 1.00 94.81 506 GLY A O 1
ATOM 4051 N N . SER A 1 507 ? -24.946 -25.253 -26.363 1.00 96.19 507 SER A N 1
ATOM 4052 C CA . SER A 1 507 ? -24.285 -25.203 -25.055 1.00 96.19 507 SER A CA 1
ATOM 4053 C C . SER A 1 507 ? -24.167 -23.768 -24.545 1.00 96.19 507 SER A C 1
ATOM 4055 O O . SER A 1 507 ? -24.465 -23.537 -23.378 1.00 96.19 507 SER A O 1
ATOM 4057 N N . PHE A 1 508 ? -23.886 -22.795 -25.417 1.00 96.94 508 PHE A N 1
ATOM 4058 C CA . PHE A 1 508 ? -23.831 -21.377 -25.053 1.00 96.94 508 PHE A CA 1
ATOM 4059 C C . PHE A 1 508 ? -25.122 -20.883 -24.402 1.00 96.94 508 PHE A C 1
ATOM 4061 O O . PHE A 1 508 ? -25.102 -20.337 -23.302 1.00 96.94 508 PHE A O 1
ATOM 4068 N N . ARG A 1 509 ? -26.267 -21.117 -25.058 1.00 96.12 509 ARG A N 1
ATOM 4069 C CA . ARG A 1 509 ? -27.576 -20.654 -24.570 1.00 96.12 509 ARG A CA 1
ATOM 4070 C C . ARG A 1 509 ? -27.939 -21.313 -23.242 1.00 96.12 509 ARG A C 1
ATOM 4072 O O . ARG A 1 509 ? -28.447 -20.641 -22.348 1.00 96.12 509 ARG A O 1
ATOM 4079 N N . GLN A 1 510 ? -27.644 -22.607 -23.092 1.00 96.44 510 GLN A N 1
ATOM 4080 C CA . GLN A 1 510 ? -27.852 -23.317 -21.829 1.00 96.44 510 GLN A CA 1
ATOM 4081 C C . GLN A 1 510 ? -26.943 -22.787 -20.716 1.00 96.44 510 GLN A C 1
ATOM 4083 O O . GLN A 1 510 ? -27.419 -22.578 -19.605 1.00 96.44 510 GLN A O 1
ATOM 4088 N N . THR A 1 511 ? -25.665 -22.535 -20.998 1.00 96.50 511 THR A N 1
ATOM 4089 C CA . THR A 1 511 ? -24.725 -21.959 -20.029 1.00 96.50 511 THR A CA 1
ATOM 4090 C C . THR A 1 511 ? -25.157 -20.556 -19.610 1.00 96.50 511 THR A C 1
ATOM 4092 O O . THR A 1 511 ? -25.213 -20.291 -18.412 1.00 96.50 511 THR A O 1
ATOM 4095 N N . LEU A 1 512 ? -25.547 -19.684 -20.549 1.00 96.06 512 LEU A N 1
ATOM 4096 C CA . LEU A 1 512 ? -26.051 -18.347 -20.217 1.00 96.06 512 LEU A CA 1
ATOM 4097 C C . LEU A 1 512 ? -27.294 -18.414 -19.329 1.00 96.06 512 LEU A C 1
ATOM 4099 O O . LEU A 1 512 ? -27.341 -17.746 -18.297 1.00 96.06 512 LEU A O 1
ATOM 4103 N N . LYS A 1 513 ? -28.264 -19.269 -19.683 1.00 95.88 513 LYS A N 1
ATOM 4104 C CA . LYS A 1 513 ? -29.465 -19.454 -18.862 1.00 95.88 513 LYS A CA 1
ATOM 4105 C C . LYS A 1 513 ? -29.138 -20.037 -17.486 1.00 95.88 513 LYS A C 1
ATOM 4107 O O . LYS A 1 513 ? -29.778 -19.696 -16.497 1.00 95.88 513 LYS A O 1
ATOM 4112 N N . GLY A 1 514 ? -28.137 -20.910 -17.417 1.00 95.56 514 GLY A N 1
ATOM 4113 C CA . GLY A 1 514 ? -27.639 -21.473 -16.171 1.00 95.56 514 GLY A CA 1
ATOM 4114 C C . GLY A 1 514 ? -27.029 -20.428 -15.246 1.00 95.56 514 GLY A C 1
ATOM 4115 O O . GLY A 1 514 ? -27.388 -20.387 -14.074 1.00 95.56 514 GLY A O 1
ATOM 4116 N N . ILE A 1 515 ? -26.166 -19.558 -15.772 1.00 94.94 515 ILE A N 1
ATOM 4117 C CA . ILE A 1 515 ? -25.569 -18.446 -15.015 1.00 94.94 515 ILE A CA 1
ATOM 4118 C C . ILE A 1 515 ? -26.658 -17.466 -14.554 1.00 94.94 515 ILE A C 1
ATOM 4120 O O . ILE A 1 515 ? -26.654 -17.049 -13.399 1.00 94.94 515 ILE A O 1
ATOM 4124 N N . GLU A 1 516 ? -27.630 -17.149 -15.414 1.00 94.31 516 GLU A N 1
ATOM 4125 C CA . GLU A 1 516 ? -28.771 -16.300 -15.047 1.00 94.31 516 GLU A CA 1
ATOM 4126 C C . GLU A 1 516 ? -29.566 -16.898 -13.875 1.00 94.31 516 GLU A C 1
ATOM 4128 O O . GLU A 1 516 ? -29.835 -16.214 -12.892 1.00 94.31 516 GLU A O 1
ATOM 4133 N N . ASN A 1 517 ? -29.880 -18.195 -13.929 1.00 94.00 517 ASN A N 1
ATOM 4134 C CA . ASN A 1 517 ? -30.566 -18.875 -12.831 1.00 94.00 517 ASN A CA 1
ATOM 4135 C C . ASN A 1 517 ? -29.704 -18.934 -11.553 1.00 94.00 517 ASN A C 1
ATOM 4137 O O . ASN A 1 517 ? -30.248 -18.859 -10.451 1.00 94.00 517 ASN A O 1
ATOM 4141 N N . LEU A 1 518 ? -28.377 -19.064 -11.685 1.00 92.62 518 LEU A N 1
ATOM 4142 C CA . LEU A 1 518 ? -27.439 -19.090 -10.559 1.00 92.62 518 LEU A CA 1
ATOM 4143 C C . LEU A 1 518 ? -27.346 -17.750 -9.826 1.00 92.62 518 LEU A C 1
ATOM 4145 O O . LEU A 1 518 ? -27.156 -17.756 -8.613 1.00 92.62 518 LEU A O 1
ATOM 4149 N N . LYS A 1 519 ? -27.560 -16.621 -10.512 1.00 88.69 519 LYS A N 1
ATOM 4150 C CA . LYS A 1 519 ? -27.522 -15.270 -9.923 1.00 88.69 519 LYS A CA 1
ATOM 4151 C C . LYS A 1 519 ? -28.408 -15.108 -8.682 1.00 88.69 519 LYS A C 1
ATOM 4153 O O . LYS A 1 519 ? -28.121 -14.279 -7.827 1.00 88.69 519 LYS A O 1
ATOM 4158 N N . HIS A 1 520 ? -29.476 -15.896 -8.580 1.00 84.38 520 HIS A N 1
ATOM 4159 C CA . HIS A 1 520 ? -30.438 -15.831 -7.479 1.00 84.38 520 HIS A CA 1
ATOM 4160 C C . HIS A 1 520 ? -30.227 -16.890 -6.387 1.00 84.38 520 HIS A C 1
ATOM 4162 O O . HIS A 1 520 ? -30.941 -16.863 -5.388 1.00 84.38 520 HIS A O 1
ATOM 4168 N N . VAL A 1 521 ? -29.311 -17.846 -6.580 1.00 89.88 521 VAL A N 1
ATOM 4169 C CA . VAL A 1 521 ? -29.141 -19.004 -5.676 1.00 89.88 521 VAL A CA 1
ATOM 4170 C C . VAL A 1 521 ? -27.699 -19.259 -5.242 1.00 89.88 521 VAL A C 1
ATOM 4172 O O . VAL A 1 521 ? -27.487 -19.930 -4.236 1.00 89.88 521 VAL A O 1
ATOM 4175 N N . ALA A 1 522 ? -26.713 -18.782 -6.002 1.00 88.69 522 ALA A N 1
ATOM 4176 C CA . ALA A 1 522 ? -25.300 -18.923 -5.685 1.00 88.69 522 ALA A CA 1
ATOM 4177 C C . ALA A 1 522 ? -24.878 -17.917 -4.609 1.00 88.69 522 ALA A C 1
ATOM 4179 O O . ALA A 1 522 ? -25.302 -16.764 -4.642 1.00 88.69 522 ALA A O 1
ATOM 4180 N N . GLU A 1 523 ? -23.987 -18.333 -3.708 1.00 88.56 523 GLU A N 1
ATOM 4181 C CA . GLU A 1 523 ? -23.330 -17.415 -2.767 1.00 88.56 523 GLU A CA 1
ATOM 4182 C C . GLU A 1 523 ? -22.404 -16.444 -3.515 1.00 88.56 523 GLU A C 1
ATOM 4184 O O . GLU A 1 523 ? -22.380 -15.245 -3.249 1.00 88.56 523 GLU A O 1
ATOM 4189 N N . SER A 1 524 ? -21.636 -16.979 -4.468 1.00 89.88 524 SER A N 1
ATOM 4190 C CA . SER A 1 524 ? -20.756 -16.214 -5.347 1.00 89.88 524 SER A CA 1
ATOM 4191 C C . SER A 1 524 ? -20.501 -16.958 -6.661 1.00 89.88 524 SER A C 1
ATOM 4193 O O . SER A 1 524 ? -20.689 -18.179 -6.753 1.00 89.88 524 SER A O 1
ATOM 4195 N N . MET A 1 525 ? -20.068 -16.225 -7.691 1.00 92.31 525 MET A N 1
ATOM 4196 C CA . MET A 1 525 ? -19.729 -16.780 -9.002 1.00 92.31 525 MET A CA 1
ATOM 4197 C C . MET A 1 525 ? -18.364 -16.280 -9.485 1.00 92.31 525 MET A C 1
ATOM 4199 O O . MET A 1 525 ? -18.079 -15.089 -9.433 1.00 92.31 525 MET A O 1
ATOM 4203 N N . GLU A 1 526 ? -17.555 -17.203 -10.003 1.00 94.19 526 GLU A N 1
ATOM 4204 C CA . GLU A 1 526 ? -16.286 -16.946 -10.691 1.00 94.19 526 GLU A CA 1
ATOM 4205 C C . GLU A 1 526 ? -16.444 -17.345 -12.164 1.00 94.19 526 GLU A C 1
ATOM 4207 O O . GLU A 1 526 ? -16.799 -18.485 -12.474 1.00 94.19 526 GLU A O 1
ATOM 4212 N N . GLY A 1 527 ? -16.170 -16.423 -13.082 1.00 95.12 527 GLY A N 1
ATOM 4213 C CA . GLY A 1 527 ? -16.178 -16.679 -14.518 1.00 95.12 527 GLY A CA 1
ATOM 4214 C C . GLY A 1 527 ? -14.810 -17.149 -14.995 1.00 95.12 527 GLY A C 1
ATOM 4215 O O . GLY A 1 527 ? -13.829 -16.422 -14.885 1.00 95.12 527 GLY A O 1
ATOM 4216 N N . LYS A 1 528 ? -14.713 -18.347 -15.575 1.00 94.81 528 LYS A N 1
ATOM 4217 C CA . LYS A 1 528 ? -13.453 -18.906 -16.084 1.00 94.81 528 LYS A CA 1
ATOM 4218 C C . LYS A 1 528 ? -13.407 -18.887 -17.611 1.00 94.81 528 LYS A C 1
ATOM 4220 O O . LYS A 1 528 ? -14.342 -19.344 -18.272 1.00 94.81 528 LYS A O 1
ATOM 4225 N N . ILE A 1 529 ? -12.314 -18.372 -18.171 1.00 95.75 529 ILE A N 1
ATOM 4226 C CA . ILE A 1 529 ? -12.064 -18.277 -19.615 1.00 95.75 529 ILE A CA 1
ATOM 4227 C C . ILE A 1 529 ? -10.823 -19.098 -19.952 1.00 95.75 529 ILE A C 1
ATOM 4229 O O . ILE A 1 529 ? -9.732 -18.798 -19.474 1.00 95.75 529 ILE A O 1
ATOM 4233 N N . MET A 1 530 ? -10.974 -20.110 -20.807 1.00 94.44 530 MET A N 1
ATOM 4234 C CA . MET A 1 530 ? -9.832 -20.821 -21.389 1.00 94.44 530 MET A CA 1
ATOM 4235 C C . MET A 1 530 ? -9.420 -20.111 -22.680 1.00 94.44 530 MET A C 1
ATOM 4237 O O . MET A 1 530 ? -10.208 -20.044 -23.629 1.00 94.44 530 MET A O 1
ATOM 4241 N N . ILE A 1 531 ? -8.203 -19.570 -22.726 1.00 95.75 531 ILE A N 1
ATOM 4242 C CA . ILE A 1 531 ? -7.707 -18.863 -23.911 1.00 95.75 531 ILE A CA 1
ATOM 4243 C C . ILE A 1 531 ? -7.369 -19.883 -24.996 1.00 95.75 531 ILE A C 1
ATOM 4245 O O . ILE A 1 531 ? -6.612 -20.816 -24.769 1.00 95.75 531 ILE A O 1
ATOM 4249 N N . THR A 1 532 ? -7.891 -19.693 -26.200 1.00 96.19 532 THR A N 1
ATOM 4250 C CA . THR A 1 532 ? -7.612 -20.524 -27.371 1.00 96.19 532 THR A CA 1
ATOM 4251 C C . THR A 1 532 ? -7.294 -19.642 -28.572 1.00 96.19 532 THR A C 1
ATOM 4253 O O . THR A 1 532 ? -7.711 -18.485 -28.651 1.00 96.19 532 THR A O 1
ATOM 4256 N N . LYS A 1 533 ? -6.640 -20.217 -29.581 1.00 95.56 533 LYS A N 1
ATOM 4257 C CA . LYS A 1 533 ? -6.410 -19.598 -30.894 1.00 95.56 533 LYS A CA 1
ATOM 4258 C C . LYS A 1 533 ? -7.708 -19.135 -31.575 1.00 95.56 533 LYS A C 1
ATOM 4260 O O . LYS A 1 533 ? -7.678 -18.212 -32.385 1.00 95.56 533 LYS A O 1
ATOM 4265 N N . LYS A 1 534 ? -8.850 -19.733 -31.212 1.00 95.06 534 LYS A N 1
ATOM 4266 C CA . LYS A 1 534 ? -10.181 -19.395 -31.737 1.00 95.06 534 LYS A CA 1
ATOM 4267 C C . LYS A 1 534 ? -10.851 -18.218 -31.019 1.00 95.06 534 LYS A C 1
ATOM 4269 O O . LYS A 1 534 ? -11.670 -17.552 -31.643 1.00 95.06 534 LYS A O 1
ATOM 4274 N N . ASN A 1 535 ? -10.525 -17.942 -29.750 1.00 96.25 535 ASN A N 1
ATOM 4275 C CA . ASN A 1 535 ? -11.239 -16.930 -28.953 1.00 96.25 535 ASN A CA 1
ATOM 4276 C C . ASN A 1 535 ? -10.391 -15.744 -28.469 1.00 96.25 535 ASN A C 1
ATOM 4278 O O . ASN A 1 535 ? -10.979 -14.752 -28.050 1.00 96.25 535 ASN A O 1
ATOM 4282 N N . TYR A 1 536 ? -9.055 -15.794 -28.538 1.00 96.69 536 TYR A N 1
ATOM 4283 C CA . TYR A 1 536 ? -8.213 -14.790 -27.871 1.00 96.69 536 TYR A CA 1
ATOM 4284 C C . TYR A 1 536 ? -8.490 -13.339 -28.312 1.00 96.69 536 TYR A C 1
ATOM 4286 O O . TYR A 1 536 ? -8.459 -12.429 -27.491 1.00 96.69 536 TYR A O 1
ATOM 4294 N N . ARG A 1 537 ? -8.844 -13.124 -29.589 1.00 97.50 537 ARG A N 1
ATOM 4295 C CA . ARG A 1 537 ? -9.211 -11.801 -30.139 1.00 97.50 537 ARG A CA 1
ATOM 4296 C C . ARG A 1 537 ? -10.492 -11.217 -29.535 1.00 97.50 537 ARG A C 1
ATOM 4298 O O . ARG A 1 537 ? -10.770 -10.034 -29.682 1.00 97.50 537 ARG A O 1
ATOM 4305 N N . TYR A 1 538 ? -11.292 -12.059 -28.892 1.00 97.31 538 TYR A N 1
ATOM 4306 C CA . TYR A 1 538 ? -12.598 -11.722 -28.340 1.00 97.31 538 TYR A CA 1
ATOM 4307 C C . TYR A 1 538 ? -12.615 -11.771 -26.811 1.00 97.31 538 TYR A C 1
ATOM 4309 O O . TYR A 1 538 ? -13.688 -11.619 -26.230 1.00 97.31 538 TYR A O 1
ATOM 4317 N N . LEU A 1 539 ? -11.458 -11.936 -26.151 1.00 97.25 539 LEU A N 1
ATOM 4318 C CA . LEU A 1 539 ? -11.358 -11.884 -24.687 1.00 97.25 539 LEU A CA 1
ATOM 4319 C C . LEU A 1 539 ? -12.050 -10.645 -24.092 1.00 97.25 539 LEU A C 1
ATOM 4321 O O . LEU A 1 539 ? -12.874 -10.843 -23.199 1.00 97.25 539 LEU A O 1
ATOM 4325 N N . PRO A 1 540 ? -11.876 -9.416 -24.635 1.00 97.50 540 PRO A N 1
ATOM 4326 C CA . PRO A 1 540 ? -12.563 -8.243 -24.094 1.00 97.50 540 PRO A CA 1
ATOM 4327 C C . PRO A 1 540 ? -14.090 -8.368 -24.154 1.00 97.50 540 PRO A C 1
ATOM 4329 O O . PRO A 1 540 ? -14.787 -7.966 -23.225 1.00 97.50 540 PRO A O 1
ATOM 4332 N N . LYS A 1 541 ? -14.634 -8.972 -25.222 1.00 97.56 541 LYS A N 1
ATOM 4333 C CA . LYS A 1 541 ? -16.082 -9.198 -25.357 1.00 97.56 541 LYS A CA 1
ATOM 4334 C C . LYS A 1 541 ? -16.595 -10.241 -24.368 1.00 97.56 541 LYS A C 1
ATOM 4336 O O . LYS A 1 541 ? -17.679 -10.066 -23.824 1.00 97.56 541 LYS A O 1
ATOM 4341 N N . ILE A 1 542 ? -15.827 -11.304 -24.123 1.00 97.31 542 ILE A N 1
ATOM 4342 C CA . ILE A 1 542 ? -16.184 -12.339 -23.143 1.00 97.31 542 ILE A CA 1
ATOM 4343 C C . ILE A 1 542 ? -16.170 -11.744 -21.725 1.00 97.31 542 ILE A C 1
ATOM 4345 O O . ILE A 1 542 ? -17.117 -11.959 -20.974 1.00 97.31 542 ILE A O 1
ATOM 4349 N N . CYS A 1 543 ? -15.163 -10.935 -21.379 1.00 96.88 543 CYS A N 1
ATOM 4350 C CA . CYS A 1 543 ? -15.107 -10.241 -20.088 1.00 96.88 543 CYS A CA 1
ATOM 4351 C C . CYS A 1 543 ? -16.285 -9.274 -19.894 1.00 96.88 543 CYS A C 1
ATOM 4353 O O . CYS A 1 543 ? -16.903 -9.275 -18.833 1.00 96.88 543 CYS A O 1
ATOM 4355 N N . ARG A 1 544 ? -16.658 -8.503 -20.927 1.00 96.50 544 ARG A N 1
ATOM 4356 C CA . ARG A 1 544 ? -17.865 -7.652 -20.898 1.00 96.50 544 ARG A CA 1
ATOM 4357 C C . ARG A 1 544 ? -19.144 -8.465 -20.710 1.00 96.50 544 ARG A C 1
ATOM 4359 O O . ARG A 1 544 ? -20.039 -8.035 -19.993 1.00 96.50 544 ARG A O 1
ATOM 4366 N N . LEU A 1 545 ? -19.233 -9.639 -21.335 1.00 95.62 545 LEU A N 1
ATOM 4367 C CA . LEU A 1 545 ? -20.376 -10.530 -21.161 1.00 95.62 545 LEU A CA 1
ATOM 4368 C C . LEU A 1 545 ? -20.479 -11.021 -19.711 1.00 95.62 545 LEU A C 1
ATOM 4370 O O . LEU A 1 545 ? -21.562 -10.965 -19.142 1.00 95.62 545 LEU A O 1
ATOM 4374 N N . TYR A 1 546 ? -19.367 -11.407 -19.081 1.00 95.06 546 TYR A N 1
ATOM 4375 C CA . TYR A 1 546 ? -19.358 -11.740 -17.653 1.00 95.06 546 TYR A CA 1
ATOM 4376 C C . TYR A 1 546 ? -19.749 -10.564 -16.752 1.00 95.06 546 TYR A C 1
ATOM 4378 O O . TYR A 1 546 ? -20.587 -10.747 -15.868 1.00 95.06 546 TYR A O 1
ATOM 4386 N N . ALA A 1 547 ? -19.224 -9.364 -17.018 1.00 92.06 547 ALA A N 1
ATOM 4387 C CA . ALA A 1 547 ? -19.600 -8.151 -16.292 1.00 92.06 547 ALA A CA 1
ATOM 4388 C C . ALA A 1 547 ? -21.118 -7.894 -16.369 1.00 92.06 547 ALA A C 1
ATOM 4390 O O . ALA A 1 547 ? -21.781 -7.745 -15.346 1.00 92.06 547 ALA A O 1
ATOM 4391 N N . ASN A 1 548 ? -21.701 -7.968 -17.572 1.00 92.81 548 ASN A N 1
ATOM 4392 C CA . ASN A 1 548 ? -23.142 -7.785 -17.789 1.00 92.81 548 ASN A CA 1
ATOM 4393 C C . ASN A 1 548 ? -24.004 -8.834 -17.066 1.00 92.81 548 ASN A C 1
ATOM 4395 O O . ASN A 1 548 ? -25.163 -8.577 -16.739 1.00 92.81 548 ASN A O 1
ATOM 4399 N N . MET A 1 549 ? -23.455 -10.022 -16.812 1.00 89.88 549 MET A N 1
ATOM 4400 C CA . MET A 1 549 ? -24.143 -11.088 -16.082 1.00 89.88 549 MET A CA 1
ATOM 4401 C C . MET A 1 549 ? -24.029 -10.943 -14.556 1.00 89.88 549 MET A C 1
ATOM 4403 O O . MET A 1 549 ? -24.708 -11.671 -13.832 1.00 89.88 549 MET A O 1
ATOM 4407 N N . GLY A 1 550 ? -23.246 -9.977 -14.062 1.00 87.38 550 GLY A N 1
ATOM 4408 C CA . GLY A 1 550 ? -23.017 -9.746 -12.635 1.00 87.38 550 GLY A CA 1
ATOM 4409 C C . GLY A 1 550 ? -21.986 -10.692 -12.021 1.00 87.38 550 GLY A C 1
ATOM 4410 O O . GLY A 1 550 ? -22.121 -11.062 -10.860 1.00 87.38 550 GLY A O 1
ATOM 4411 N N . ILE A 1 551 ? -20.999 -11.140 -12.803 1.00 91.50 551 ILE A N 1
ATOM 4412 C CA . ILE A 1 551 ? -19.853 -11.890 -12.279 1.00 91.50 551 ILE A CA 1
ATOM 4413 C C . ILE A 1 551 ? -18.788 -10.906 -11.790 1.00 91.50 551 ILE A C 1
ATOM 4415 O O . ILE A 1 551 ? -18.364 -10.028 -12.538 1.00 91.50 551 ILE A O 1
ATOM 4419 N N . GLU A 1 552 ? -18.343 -11.097 -10.549 1.00 84.12 552 GLU A N 1
ATOM 4420 C CA . GLU A 1 552 ? -17.435 -10.186 -9.836 1.00 84.12 552 GLU A CA 1
ATOM 4421 C C . GLU A 1 552 ? -15.984 -10.706 -9.730 1.00 84.12 552 GLU A C 1
ATOM 4423 O O . GLU A 1 552 ? -15.113 -9.968 -9.274 1.00 84.12 552 GLU A O 1
ATOM 4428 N N . ASP A 1 553 ? -15.711 -11.953 -10.143 1.00 91.50 553 ASP A N 1
ATOM 4429 C CA . ASP A 1 553 ? -14.361 -12.549 -10.236 1.00 91.50 553 ASP A CA 1
ATOM 4430 C C . ASP A 1 553 ? -14.194 -13.252 -11.595 1.00 91.50 553 ASP A C 1
ATOM 4432 O O . ASP A 1 553 ? -14.996 -14.122 -11.954 1.00 91.50 553 ASP A O 1
ATOM 4436 N N . VAL A 1 554 ? -13.165 -12.887 -12.365 1.00 94.44 554 VAL A N 1
ATOM 4437 C CA . VAL A 1 554 ? -12.860 -13.474 -13.677 1.00 94.44 554 VAL A CA 1
ATOM 4438 C C . VAL A 1 554 ? -11.465 -14.095 -13.709 1.00 94.44 554 VAL A C 1
ATOM 4440 O O . VAL A 1 554 ? -10.441 -13.430 -13.562 1.00 94.44 554 VAL A O 1
ATOM 4443 N N . ARG A 1 555 ? -11.398 -15.387 -14.036 1.00 93.88 555 ARG A N 1
ATOM 4444 C CA . ARG A 1 555 ? -10.144 -16.122 -14.208 1.00 93.88 555 ARG A CA 1
ATOM 4445 C C . ARG A 1 555 ? -9.838 -16.389 -15.678 1.00 93.88 555 ARG A C 1
ATOM 4447 O O . ARG A 1 555 ? -10.549 -17.138 -16.349 1.00 93.88 555 ARG A O 1
ATOM 4454 N N . VAL A 1 556 ? -8.728 -15.841 -16.162 1.00 95.00 556 VAL A N 1
ATOM 4455 C CA . VAL A 1 556 ? -8.230 -16.011 -17.531 1.00 95.00 556 VAL A CA 1
ATOM 4456 C C . VAL A 1 556 ? -7.087 -17.023 -17.541 1.00 95.00 556 VAL A C 1
ATOM 4458 O O . VAL A 1 556 ? -6.033 -16.796 -16.954 1.00 95.00 556 VAL A O 1
ATOM 4461 N N . VAL A 1 557 ? -7.288 -18.161 -18.202 1.00 93.62 557 VAL A N 1
ATOM 4462 C CA . VAL A 1 557 ? -6.407 -19.330 -18.072 1.00 93.62 557 VAL A CA 1
ATOM 4463 C C . VAL A 1 557 ? -5.821 -19.744 -19.412 1.00 93.62 557 VAL A C 1
ATOM 4465 O O . VAL A 1 557 ? -6.543 -19.971 -20.387 1.00 93.62 557 VAL A O 1
ATOM 4468 N N . PHE A 1 558 ? -4.496 -19.881 -19.450 1.00 94.75 558 PHE A N 1
ATOM 4469 C CA . PHE A 1 558 ? -3.780 -20.453 -20.583 1.00 94.75 558 PHE A CA 1
ATOM 4470 C C . PHE A 1 558 ? -3.884 -21.986 -20.588 1.00 94.75 558 PHE A C 1
ATOM 4472 O O . PHE A 1 558 ? -3.955 -22.629 -19.542 1.00 94.75 558 PHE A O 1
ATOM 4479 N N . LEU A 1 559 ? -3.913 -22.596 -21.774 1.00 92.44 559 LEU A N 1
ATOM 4480 C CA . LEU A 1 559 ? -4.168 -24.032 -21.907 1.00 92.44 559 LEU A CA 1
ATOM 4481 C C . LEU A 1 559 ? -3.016 -24.887 -21.364 1.00 92.44 559 LEU A C 1
ATOM 4483 O O . LEU A 1 559 ? -1.840 -24.619 -21.612 1.00 92.44 559 LEU A O 1
ATOM 4487 N N . THR A 1 560 ? -3.369 -26.000 -20.722 1.00 89.44 560 THR A N 1
ATOM 4488 C CA . THR A 1 560 ? -2.428 -27.079 -20.406 1.00 89.44 560 THR A CA 1
ATOM 4489 C C . THR A 1 560 ? -2.398 -28.096 -21.559 1.00 89.44 560 THR A C 1
ATOM 4491 O O . THR A 1 560 ? -3.456 -28.610 -21.934 1.00 89.44 560 THR A O 1
ATOM 4494 N N . PRO A 1 561 ? -1.228 -28.436 -22.132 1.00 89.25 561 PRO A N 1
ATOM 4495 C CA . PRO A 1 561 ? -1.115 -29.328 -23.293 1.00 89.25 561 PRO A CA 1
ATOM 4496 C C . PRO A 1 561 ? -1.243 -30.814 -22.910 1.00 89.25 561 PRO A C 1
ATOM 4498 O O . PRO A 1 561 ? -0.293 -31.588 -23.0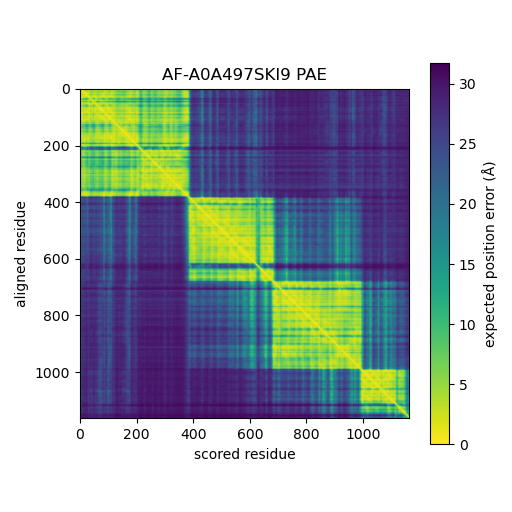13 1.00 89.25 561 PRO A O 1
ATOM 4501 N N . LEU A 1 562 ? -2.444 -31.225 -22.487 1.00 86.06 562 LEU A N 1
ATOM 4502 C CA . LEU A 1 562 ? -2.806 -32.602 -22.117 1.00 86.06 562 LEU A CA 1
ATOM 4503 C C . LEU A 1 562 ? -4.117 -33.045 -22.793 1.00 86.06 562 LEU A C 1
ATOM 4505 O O . LEU A 1 562 ? -4.906 -32.218 -23.243 1.00 86.06 562 LEU A O 1
ATOM 4509 N N . GLY A 1 563 ? -4.367 -34.355 -22.872 1.00 87.19 563 GLY A N 1
ATOM 4510 C CA . GLY A 1 563 ? -5.626 -34.909 -23.392 1.00 87.19 563 GLY A CA 1
ATOM 4511 C C . GLY A 1 563 ? -5.973 -34.446 -24.813 1.00 87.19 563 GLY A C 1
ATOM 4512 O O . GLY A 1 563 ? -5.132 -34.480 -25.712 1.00 87.19 563 GLY A O 1
ATOM 4513 N N . SER A 1 564 ? -7.217 -33.999 -25.022 1.00 89.06 564 SER A N 1
ATOM 4514 C CA . SER A 1 564 ? -7.642 -33.421 -26.306 1.00 89.06 564 SER A CA 1
ATOM 4515 C C . SER A 1 564 ? -6.886 -32.137 -26.639 1.00 89.06 564 SER A C 1
ATOM 4517 O O . SER A 1 564 ? -6.606 -31.917 -27.812 1.00 89.06 564 SER A O 1
ATOM 4519 N N . ALA A 1 565 ? -6.469 -31.351 -25.638 1.00 89.69 565 ALA A N 1
ATOM 4520 C CA . ALA A 1 565 ? -5.707 -30.135 -25.899 1.00 89.69 565 ALA A CA 1
ATOM 4521 C C . ALA A 1 565 ? -4.364 -30.429 -26.581 1.00 89.69 565 ALA A C 1
ATOM 4523 O O . ALA A 1 565 ? -3.985 -29.746 -27.527 1.00 89.69 565 ALA A O 1
ATOM 4524 N N . LYS A 1 566 ? -3.669 -31.491 -26.147 1.00 89.81 566 LYS A N 1
ATOM 4525 C CA . LYS A 1 566 ? -2.414 -31.941 -26.774 1.00 89.81 566 LYS A CA 1
ATOM 4526 C C . LYS A 1 566 ? -2.620 -32.464 -28.198 1.00 89.81 566 LYS A C 1
ATOM 4528 O O . LYS A 1 566 ? -1.763 -32.252 -29.049 1.00 89.81 566 LYS A O 1
ATOM 4533 N N . ARG A 1 567 ? -3.730 -33.164 -28.458 1.00 89.56 567 ARG A N 1
ATOM 4534 C CA . ARG A 1 567 ? -4.044 -33.700 -29.796 1.00 89.56 567 ARG A CA 1
ATOM 4535 C C . ARG A 1 567 ? -4.400 -32.597 -30.786 1.00 89.56 567 ARG A C 1
ATOM 4537 O O . ARG A 1 567 ? -3.945 -32.640 -31.918 1.00 89.56 567 ARG A O 1
ATOM 4544 N N . ASN A 1 568 ? -5.142 -31.594 -30.329 1.00 92.25 568 ASN A N 1
ATOM 4545 C CA . ASN A 1 568 ? -5.600 -30.475 -31.150 1.00 92.25 568 ASN A CA 1
ATOM 4546 C C . ASN A 1 568 ? -4.644 -29.271 -31.082 1.00 92.25 568 ASN A C 1
ATOM 4548 O O . ASN A 1 568 ? -5.081 -28.139 -31.280 1.00 92.25 568 ASN A O 1
ATOM 4552 N N . PHE A 1 569 ? -3.367 -29.488 -30.740 1.00 93.75 569 PHE A N 1
ATOM 4553 C CA . PHE A 1 569 ? -2.450 -28.420 -30.330 1.00 93.75 569 PHE A CA 1
ATOM 4554 C C . PHE A 1 569 ? -2.413 -27.256 -31.333 1.00 93.75 569 PHE A C 1
ATOM 4556 O O . PHE A 1 569 ? -2.650 -26.110 -30.953 1.00 93.75 569 PHE A O 1
ATOM 4563 N N . ASP A 1 570 ? -2.211 -27.560 -32.616 1.00 91.25 570 ASP A N 1
ATOM 4564 C CA . ASP A 1 570 ? -2.039 -26.561 -33.683 1.00 91.25 570 ASP A CA 1
ATOM 4565 C C . ASP A 1 570 ? -3.322 -25.764 -33.985 1.00 91.25 570 ASP A C 1
ATOM 4567 O O . ASP A 1 570 ? -3.278 -24.613 -34.446 1.00 91.25 570 ASP A O 1
ATOM 4571 N N . GLU A 1 571 ? -4.476 -26.364 -33.683 1.00 92.56 571 GLU A N 1
ATOM 4572 C CA . GLU A 1 571 ? -5.792 -25.754 -33.846 1.00 92.56 571 GLU A CA 1
ATOM 4573 C C . GLU A 1 571 ? -6.132 -24.801 -32.688 1.00 92.56 571 GLU A C 1
ATOM 4575 O O . GLU A 1 571 ? -6.799 -23.787 -32.910 1.00 92.56 571 GLU A O 1
ATOM 4580 N N . ILE A 1 572 ? -5.686 -25.096 -31.458 1.00 93.81 572 ILE A N 1
ATOM 4581 C CA . ILE A 1 572 ? -6.183 -24.403 -30.257 1.00 93.81 572 ILE A CA 1
ATOM 4582 C C . ILE A 1 572 ? -5.154 -23.570 -29.491 1.00 93.81 572 ILE A C 1
ATOM 4584 O O . ILE A 1 572 ? -5.584 -22.668 -28.774 1.00 93.81 572 ILE A O 1
ATOM 4588 N N . PHE A 1 573 ? -3.846 -23.818 -29.597 1.00 95.31 573 PHE A N 1
ATOM 4589 C CA . PHE A 1 573 ? -2.841 -23.050 -28.848 1.00 95.31 573 PHE A CA 1
ATOM 4590 C C . PHE A 1 573 ? -2.453 -21.765 -29.599 1.00 95.31 573 PHE A C 1
ATOM 4592 O O . PHE A 1 573 ? -1.958 -21.844 -30.726 1.00 95.31 573 PHE A O 1
ATOM 4599 N N . PRO A 1 574 ? -2.667 -20.571 -29.013 1.00 95.06 574 PRO A N 1
ATOM 4600 C CA . PRO A 1 574 ? -2.144 -19.323 -29.563 1.00 95.06 574 PRO A CA 1
ATOM 4601 C C . PRO A 1 574 ? -0.685 -19.093 -29.139 1.00 95.06 574 PRO A C 1
ATOM 4603 O O . PRO A 1 574 ? -0.214 -19.689 -28.168 1.00 95.06 574 PRO A O 1
ATOM 4606 N N . LEU A 1 575 ? 0.010 -18.177 -29.820 1.00 94.44 575 LEU A N 1
ATOM 4607 C CA . LEU A 1 575 ? 1.253 -17.608 -29.295 1.00 94.44 575 LEU A CA 1
ATOM 4608 C C . LEU A 1 575 ? 0.941 -16.629 -28.157 1.00 94.44 575 LEU A C 1
ATOM 4610 O O . LEU A 1 575 ? -0.014 -15.856 -28.243 1.00 94.44 575 LEU A O 1
ATOM 4614 N N . TYR A 1 576 ? 1.787 -16.588 -27.125 1.00 95.12 576 TYR A N 1
ATOM 4615 C CA . TYR A 1 576 ? 1.655 -15.601 -26.045 1.00 95.12 576 TYR A CA 1
ATOM 4616 C C . TYR A 1 576 ? 1.700 -14.147 -26.557 1.00 95.12 576 TYR A C 1
ATOM 4618 O O . TYR A 1 576 ? 0.952 -13.289 -26.086 1.00 95.12 576 TYR A O 1
ATOM 4626 N N . SER A 1 577 ? 2.517 -13.866 -27.576 1.00 91.62 577 SER A N 1
ATOM 4627 C CA . SER A 1 577 ? 2.567 -12.548 -28.224 1.00 91.62 577 SER A CA 1
ATOM 4628 C C . SER A 1 577 ? 1.227 -12.135 -28.833 1.00 91.62 577 SER A C 1
ATOM 4630 O O . SER A 1 577 ? 0.851 -10.970 -28.750 1.00 91.62 577 SER A O 1
ATOM 4632 N N . ASP A 1 578 ? 0.484 -13.086 -29.401 1.00 94.88 578 ASP A N 1
ATOM 4633 C CA . ASP A 1 578 ? -0.769 -12.807 -30.107 1.00 94.88 578 ASP A CA 1
ATOM 4634 C C . ASP A 1 578 ? -1.907 -12.505 -29.128 1.00 94.88 578 ASP A C 1
ATOM 4636 O O . ASP A 1 578 ? -2.806 -11.723 -29.440 1.00 94.88 578 ASP A O 1
ATOM 4640 N N . ILE A 1 579 ? -1.871 -13.105 -27.932 1.00 95.94 579 ILE A N 1
ATOM 4641 C CA . ILE A 1 579 ? -2.891 -12.872 -26.901 1.00 95.94 579 ILE A CA 1
ATOM 4642 C C . ILE A 1 579 ? -2.673 -11.556 -26.149 1.00 95.94 579 ILE A C 1
ATOM 4644 O O . ILE A 1 579 ? -3.630 -11.011 -25.606 1.00 95.94 579 ILE A O 1
ATOM 4648 N N . THR A 1 580 ? -1.437 -11.047 -26.104 1.00 94.12 580 THR A N 1
ATOM 4649 C CA . THR A 1 580 ? -1.033 -9.969 -25.181 1.00 94.12 580 THR A CA 1
ATOM 4650 C C . THR A 1 580 ? -1.851 -8.681 -25.356 1.00 94.12 580 THR A C 1
ATOM 4652 O O . THR A 1 580 ? -2.314 -8.157 -24.342 1.00 94.12 580 THR A O 1
ATOM 4655 N N . PRO A 1 581 ? -2.123 -8.178 -26.582 1.00 95.56 581 PRO A N 1
ATOM 4656 C CA . PRO A 1 581 ? -2.914 -6.954 -26.754 1.00 95.56 581 PRO A CA 1
ATOM 4657 C C . PRO A 1 581 ? -4.339 -7.086 -26.197 1.00 95.56 581 PRO A C 1
ATOM 4659 O O . PRO A 1 581 ? -4.820 -6.204 -25.489 1.00 95.56 581 PRO A O 1
ATOM 4662 N N . PHE A 1 582 ? -4.988 -8.224 -26.454 1.00 97.75 582 PHE A N 1
ATOM 4663 C CA . PHE A 1 582 ? -6.367 -8.489 -26.035 1.00 97.75 582 PHE A CA 1
ATOM 4664 C C . PHE A 1 582 ? -6.472 -8.812 -24.544 1.00 97.75 582 PHE A C 1
ATOM 4666 O O . PHE A 1 582 ? -7.444 -8.435 -23.889 1.00 97.75 582 PHE A O 1
ATOM 4673 N N . LEU A 1 583 ? -5.464 -9.492 -23.993 1.00 96.44 583 LEU A N 1
ATOM 4674 C CA . LEU A 1 583 ? -5.346 -9.735 -22.561 1.00 96.44 583 LEU A CA 1
ATOM 4675 C C . LEU A 1 583 ? -5.193 -8.412 -21.806 1.00 96.44 583 LEU A C 1
ATOM 4677 O O . LEU A 1 583 ? -5.918 -8.176 -20.844 1.00 96.44 583 LEU A O 1
ATOM 4681 N N . LYS A 1 584 ? -4.313 -7.524 -22.285 1.00 94.69 584 LYS A N 1
ATOM 4682 C CA . LYS A 1 584 ? -4.124 -6.179 -21.736 1.00 94.69 584 LYS A CA 1
ATOM 4683 C C . LYS A 1 584 ? -5.416 -5.363 -21.769 1.00 94.69 584 LYS A C 1
ATOM 4685 O O . LYS A 1 584 ? -5.790 -4.788 -20.750 1.00 94.69 584 LYS A O 1
ATOM 4690 N N . GLU A 1 585 ? -6.113 -5.324 -22.902 1.00 97.12 585 GLU A N 1
ATOM 4691 C CA . GLU A 1 585 ? -7.408 -4.637 -23.006 1.00 97.12 585 GLU A CA 1
ATOM 4692 C C . GLU A 1 585 ? -8.425 -5.195 -21.995 1.00 97.12 585 GLU A C 1
ATOM 4694 O O . GLU A 1 585 ? -9.089 -4.434 -21.294 1.00 97.12 585 GLU A O 1
ATOM 4699 N N . SER A 1 586 ? -8.494 -6.524 -21.866 1.00 97.00 586 SER A N 1
ATOM 4700 C CA . SER A 1 586 ? -9.420 -7.200 -20.951 1.00 97.00 586 SER A CA 1
ATOM 4701 C C . SER A 1 586 ? -9.121 -6.903 -19.479 1.00 97.00 586 SER A C 1
ATOM 4703 O O . SER A 1 586 ? -10.046 -6.602 -18.732 1.00 97.00 586 SER A O 1
ATOM 4705 N N . MET A 1 587 ? -7.851 -6.958 -19.058 1.00 95.44 587 MET A N 1
ATOM 4706 C CA . MET A 1 587 ? -7.446 -6.670 -17.672 1.00 95.44 587 MET A CA 1
ATOM 4707 C C . MET A 1 587 ? -7.711 -5.209 -17.301 1.00 95.44 587 MET A C 1
ATOM 4709 O O . MET A 1 587 ? -8.278 -4.945 -16.249 1.00 95.44 587 MET A O 1
ATOM 4713 N N . ASN A 1 588 ? -7.381 -4.265 -18.191 1.00 92.06 588 ASN A N 1
ATOM 4714 C CA . ASN A 1 588 ? -7.666 -2.845 -17.963 1.00 92.06 588 ASN A CA 1
ATOM 4715 C C . ASN A 1 588 ? -9.177 -2.566 -17.870 1.00 92.06 588 ASN A C 1
ATOM 4717 O O . ASN A 1 588 ? -9.593 -1.706 -17.099 1.00 92.06 588 ASN A O 1
ATOM 4721 N N . PHE A 1 589 ? -10.004 -3.283 -18.641 1.00 96.38 589 PHE A N 1
ATOM 4722 C CA . PHE A 1 589 ? -11.460 -3.195 -18.525 1.00 96.38 589 PHE A CA 1
ATOM 4723 C C . PHE A 1 589 ? -11.960 -3.723 -17.172 1.00 96.38 589 PHE A C 1
ATOM 4725 O O . PHE A 1 589 ? -12.696 -3.014 -16.498 1.00 96.38 589 PHE A O 1
ATOM 4732 N N . LEU A 1 590 ? -11.549 -4.928 -16.763 1.00 92.31 590 LEU A N 1
ATOM 4733 C CA . LEU A 1 590 ? -11.993 -5.540 -15.501 1.00 92.31 590 LEU A CA 1
ATOM 4734 C C . LEU A 1 590 ? -11.612 -4.683 -14.283 1.00 92.31 590 LEU A C 1
ATOM 4736 O O . LEU A 1 590 ? -12.459 -4.422 -13.435 1.00 92.31 590 LEU A O 1
ATOM 4740 N N . ASP A 1 591 ? -10.376 -4.180 -14.260 1.00 87.50 591 ASP A N 1
ATOM 4741 C CA . ASP A 1 591 ? -9.862 -3.266 -13.233 1.00 87.50 591 ASP A CA 1
ATOM 4742 C C . ASP A 1 591 ? -10.700 -1.979 -13.141 1.00 87.50 591 ASP A C 1
ATOM 4744 O O . ASP A 1 591 ? -11.129 -1.574 -12.063 1.00 87.50 591 ASP A O 1
ATOM 4748 N N . LYS A 1 592 ? -11.020 -1.372 -14.294 1.00 87.88 592 LYS A N 1
ATOM 4749 C CA . LYS A 1 592 ? -11.851 -0.163 -14.364 1.00 87.88 592 LYS A CA 1
ATOM 4750 C C . LYS A 1 592 ? -13.273 -0.384 -13.834 1.00 87.88 592 LYS A C 1
ATOM 4752 O O . LYS A 1 592 ? -13.830 0.524 -13.224 1.00 87.88 592 LYS A O 1
ATOM 4757 N N . GLU A 1 593 ? -13.856 -1.556 -14.072 1.00 84.50 593 GLU A N 1
ATOM 4758 C CA . GLU A 1 593 ? -15.203 -1.910 -13.602 1.00 84.50 593 GLU A CA 1
ATOM 4759 C C . GLU A 1 593 ? -15.221 -2.425 -12.149 1.00 84.50 593 GLU A C 1
ATOM 4761 O O . GLU A 1 593 ? -16.284 -2.755 -11.628 1.00 84.50 593 GLU A O 1
ATOM 4766 N N . GLY A 1 594 ? -14.064 -2.510 -11.478 1.00 83.38 594 GLY A N 1
ATOM 4767 C CA . GLY A 1 594 ? -13.961 -3.028 -10.110 1.00 83.38 594 GLY A CA 1
ATOM 4768 C C . GLY A 1 594 ? -14.208 -4.538 -9.992 1.00 83.38 594 GLY A C 1
ATOM 4769 O O . GLY A 1 594 ? -14.567 -5.016 -8.916 1.00 83.38 594 GLY A O 1
ATOM 4770 N N . ILE A 1 595 ? -14.035 -5.285 -11.087 1.00 85.12 595 ILE A N 1
ATOM 4771 C CA . ILE A 1 595 ? -14.191 -6.743 -11.138 1.00 85.12 595 ILE A CA 1
ATOM 4772 C C . ILE A 1 595 ? -12.837 -7.388 -10.824 1.00 85.12 595 ILE A C 1
ATOM 4774 O O . ILE A 1 595 ? -11.839 -7.095 -11.485 1.00 85.12 595 ILE A O 1
ATOM 4778 N N . ASP A 1 596 ? -12.798 -8.286 -9.834 1.00 84.94 596 ASP A N 1
ATOM 4779 C CA . ASP A 1 596 ? -11.569 -9.006 -9.484 1.00 84.94 596 ASP A CA 1
ATOM 4780 C C . ASP A 1 596 ? -11.168 -9.938 -10.633 1.00 84.94 596 ASP A C 1
ATOM 4782 O O . ASP A 1 596 ? -12.015 -10.496 -11.338 1.00 84.94 596 ASP A O 1
ATOM 4786 N N . PHE A 1 597 ? -9.868 -10.107 -10.854 1.00 90.56 597 PHE A N 1
ATOM 4787 C CA . PHE A 1 597 ? -9.402 -10.993 -11.908 1.00 90.56 597 PHE A CA 1
ATOM 4788 C C . PHE A 1 597 ? -8.059 -11.637 -11.615 1.00 90.56 597 PHE A C 1
ATOM 4790 O O . PHE A 1 597 ? -7.179 -11.077 -10.954 1.00 90.56 597 PHE A O 1
ATOM 4797 N N . ARG A 1 598 ? -7.884 -12.828 -12.193 1.00 90.56 598 ARG A N 1
ATOM 4798 C CA . ARG A 1 598 ? -6.637 -13.592 -12.131 1.00 90.56 598 ARG A CA 1
ATOM 4799 C C . ARG A 1 598 ? -6.232 -14.158 -13.479 1.00 90.56 598 ARG A C 1
ATOM 4801 O O . ARG A 1 598 ? -7.073 -14.606 -14.256 1.00 90.56 598 ARG A O 1
ATOM 4808 N N . THR A 1 599 ? -4.925 -14.203 -13.715 1.00 91.75 599 THR A N 1
ATOM 4809 C CA . THR A 1 599 ? -4.329 -14.927 -14.844 1.00 91.75 599 THR A CA 1
ATOM 4810 C C . THR A 1 599 ? -3.669 -16.217 -14.366 1.00 91.75 599 THR A C 1
ATOM 4812 O O . THR A 1 599 ? -3.123 -16.259 -13.270 1.00 91.75 599 THR A O 1
ATOM 4815 N N . GLU A 1 600 ? -3.737 -17.282 -15.163 1.00 89.50 600 GLU A N 1
ATOM 4816 C CA . GLU A 1 600 ? -3.136 -18.584 -14.843 1.00 89.50 600 GLU A CA 1
ATOM 4817 C C . GLU A 1 600 ? -2.378 -19.110 -16.068 1.00 89.50 600 GLU A C 1
ATOM 4819 O O . GLU A 1 600 ? -2.914 -19.128 -17.181 1.00 89.50 600 GLU A O 1
ATOM 4824 N N . GLY A 1 601 ? -1.126 -19.536 -15.886 1.00 88.50 601 GLY A N 1
ATOM 4825 C CA . GLY A 1 601 ? -0.289 -20.057 -16.969 1.00 88.50 601 GLY A CA 1
ATOM 4826 C C . GLY A 1 601 ? 0.268 -18.990 -17.918 1.00 88.50 601 GLY A C 1
ATOM 4827 O O . GLY A 1 601 ? 0.676 -19.335 -19.030 1.00 88.50 601 GLY A O 1
ATOM 4828 N N . ILE A 1 602 ? 0.293 -17.715 -17.508 1.00 92.75 602 ILE A N 1
ATOM 4829 C CA . ILE A 1 602 ? 0.811 -16.589 -18.303 1.00 92.75 602 ILE A CA 1
ATOM 4830 C C . ILE A 1 602 ? 2.074 -16.006 -17.639 1.00 92.75 602 ILE A C 1
ATOM 4832 O O . ILE A 1 602 ? 2.006 -15.556 -16.498 1.00 92.75 602 ILE A O 1
ATOM 4836 N N . PRO A 1 603 ? 3.238 -16.006 -18.315 1.00 92.31 603 PRO A N 1
ATOM 4837 C CA . PRO A 1 603 ? 4.479 -15.454 -17.764 1.00 92.31 603 PRO A CA 1
ATOM 4838 C C . PRO A 1 603 ? 4.450 -13.934 -17.555 1.00 92.31 603 PRO A C 1
ATOM 4840 O O . PRO A 1 603 ? 3.841 -13.205 -18.336 1.00 92.31 603 PRO A O 1
ATOM 4843 N N . TYR A 1 604 ? 5.242 -13.452 -16.590 1.00 90.19 604 TYR A N 1
ATOM 4844 C CA . TYR A 1 604 ? 5.417 -12.025 -16.267 1.00 90.19 604 TYR A CA 1
ATOM 4845 C C . TYR A 1 604 ? 5.719 -11.142 -17.484 1.00 90.19 604 TYR A C 1
ATOM 4847 O O . TYR A 1 604 ? 5.219 -10.031 -17.573 1.00 90.19 604 TYR A O 1
ATOM 4855 N N . CYS A 1 605 ? 6.508 -11.627 -18.448 1.00 91.50 605 CYS A N 1
ATOM 4856 C CA . CYS A 1 605 ? 6.887 -10.852 -19.633 1.00 91.50 605 CYS A CA 1
ATOM 4857 C C . CYS A 1 605 ? 5.734 -10.562 -20.616 1.00 91.50 605 CYS A C 1
ATOM 4859 O O . CYS A 1 605 ? 5.947 -9.834 -21.582 1.00 91.50 605 CYS A O 1
ATOM 4861 N N . PHE A 1 606 ? 4.530 -11.089 -20.364 1.00 93.12 606 PHE A N 1
ATOM 4862 C CA . PHE A 1 606 ? 3.307 -10.798 -21.122 1.00 93.12 606 PHE A CA 1
ATOM 4863 C C . PHE A 1 606 ? 2.225 -10.093 -20.282 1.00 93.12 606 PHE A C 1
ATOM 4865 O O . PHE A 1 606 ? 1.115 -9.883 -20.768 1.00 93.12 606 PHE A O 1
ATOM 4872 N N . ILE A 1 607 ? 2.535 -9.730 -19.032 1.00 90.62 607 ILE A N 1
ATOM 4873 C CA . ILE A 1 607 ? 1.638 -9.037 -18.098 1.00 90.62 607 ILE A CA 1
ATOM 4874 C C . ILE A 1 607 ? 2.238 -7.665 -17.759 1.00 90.62 607 ILE A C 1
ATOM 4876 O O . ILE A 1 607 ? 3.454 -7.507 -17.690 1.00 90.62 607 ILE A O 1
ATOM 4880 N N . GLU A 1 608 ? 1.396 -6.650 -17.566 1.00 83.00 608 GLU A N 1
ATOM 4881 C CA . GLU A 1 608 ? 1.858 -5.329 -17.121 1.00 83.00 608 GLU A CA 1
ATOM 4882 C C . GLU A 1 608 ? 2.259 -5.365 -15.639 1.00 83.00 608 GLU A C 1
ATOM 4884 O O . GLU A 1 608 ? 1.579 -5.994 -14.833 1.00 83.00 608 GLU A O 1
ATOM 4889 N N . GLU A 1 609 ? 3.325 -4.652 -15.258 1.00 77.88 609 GLU A N 1
ATOM 4890 C CA . GLU A 1 609 ? 3.903 -4.708 -13.901 1.00 77.88 609 GLU A CA 1
ATOM 4891 C C . GLU A 1 609 ? 2.895 -4.385 -12.787 1.00 77.88 609 GLU A C 1
ATOM 4893 O O . GLU A 1 609 ? 2.900 -5.036 -11.744 1.00 77.88 609 GLU A O 1
ATOM 4898 N N . LYS A 1 610 ? 1.945 -3.474 -13.044 1.00 77.81 610 LYS A N 1
ATOM 4899 C CA . LYS A 1 610 ? 0.848 -3.154 -12.113 1.00 77.81 610 LYS A CA 1
ATOM 4900 C C . LYS A 1 610 ? -0.087 -4.333 -11.790 1.00 77.81 610 LYS A C 1
ATOM 4902 O O . LYS A 1 610 ? -0.783 -4.274 -10.787 1.00 77.81 610 LYS A O 1
ATOM 4907 N N . TYR A 1 611 ? -0.094 -5.389 -12.606 1.00 83.56 611 TYR A N 1
ATOM 4908 C CA . TYR A 1 611 ? -0.955 -6.570 -12.454 1.00 83.56 611 TYR A CA 1
ATOM 4909 C C . TYR A 1 611 ? -0.181 -7.845 -12.092 1.00 83.56 611 TYR A C 1
ATOM 4911 O O . TYR A 1 611 ? -0.733 -8.943 -12.143 1.00 83.56 611 TYR A O 1
ATOM 4919 N N . PHE A 1 612 ? 1.094 -7.747 -11.704 1.00 82.81 612 PHE A N 1
ATOM 4920 C CA . PHE A 1 612 ? 1.874 -8.922 -11.293 1.00 82.81 612 PHE A CA 1
ATOM 4921 C C . PHE A 1 612 ? 1.273 -9.668 -10.096 1.00 82.81 612 PHE A C 1
ATOM 4923 O O . PHE A 1 612 ? 1.386 -10.890 -10.019 1.00 82.81 612 PHE A O 1
ATOM 4930 N N . THR A 1 613 ? 0.579 -8.967 -9.201 1.00 75.81 613 THR A N 1
ATOM 4931 C CA . THR A 1 613 ? -0.135 -9.567 -8.065 1.00 75.81 613 THR A CA 1
ATOM 4932 C C . THR A 1 613 ? -1.374 -10.369 -8.474 1.00 75.81 613 THR A C 1
ATOM 4934 O O . THR A 1 613 ? -1.861 -11.173 -7.683 1.00 75.81 613 THR A O 1
ATOM 4937 N N . ASN A 1 614 ? -1.870 -10.190 -9.703 1.00 81.56 614 ASN A N 1
ATOM 4938 C CA . ASN A 1 614 ? -3.026 -10.901 -10.262 1.00 81.56 614 ASN A CA 1
ATOM 4939 C C . ASN A 1 614 ? -2.629 -12.200 -10.992 1.00 81.56 614 ASN A C 1
ATOM 4941 O O . ASN A 1 614 ? -3.482 -12.882 -11.564 1.00 81.56 614 ASN A O 1
ATOM 4945 N N . ILE A 1 615 ? -1.344 -12.565 -10.998 1.00 81.50 615 ILE A N 1
ATOM 4946 C CA . ILE A 1 615 ? -0.872 -13.856 -11.511 1.00 81.50 615 ILE A CA 1
ATOM 4947 C C . ILE A 1 615 ? -1.140 -14.917 -10.436 1.00 81.50 615 ILE A C 1
ATOM 4949 O O . ILE A 1 615 ? -0.650 -14.801 -9.316 1.00 81.50 615 ILE A O 1
ATOM 4953 N N . ALA A 1 616 ? -1.907 -15.963 -10.748 1.00 72.50 616 ALA A N 1
ATOM 4954 C CA . ALA A 1 616 ? -2.271 -16.999 -9.778 1.00 72.50 616 ALA A CA 1
ATOM 4955 C C . ALA A 1 616 ? -1.027 -17.660 -9.157 1.00 72.50 616 ALA A C 1
ATOM 4957 O O . ALA A 1 616 ? -0.952 -17.833 -7.942 1.00 72.50 616 ALA A O 1
ATOM 4958 N N . GLU A 1 617 ? -0.000 -17.921 -9.970 1.00 73.56 617 GLU A N 1
ATOM 4959 C CA . GLU A 1 617 ? 1.280 -18.476 -9.527 1.00 73.56 617 GLU A CA 1
ATOM 4960 C C . GLU A 1 617 ? 2.053 -17.586 -8.530 1.00 73.56 617 GLU A C 1
ATOM 4962 O O . GLU A 1 617 ? 2.897 -18.099 -7.796 1.00 73.56 617 GLU A O 1
ATOM 4967 N N . TYR A 1 618 ? 1.773 -16.277 -8.470 1.00 54.19 618 TYR A N 1
ATOM 4968 C CA . TYR A 1 618 ? 2.361 -15.368 -7.475 1.00 54.19 618 TYR A CA 1
ATOM 4969 C C . TYR A 1 618 ? 1.821 -15.644 -6.064 1.00 54.19 618 TYR A C 1
ATOM 4971 O O . TYR A 1 618 ? 2.577 -15.636 -5.096 1.00 54.19 618 TYR A O 1
ATOM 4979 N N . LEU A 1 619 ? 0.520 -15.935 -5.948 1.00 47.72 619 LEU A N 1
ATOM 4980 C CA . LEU A 1 619 ? -0.166 -16.197 -4.675 1.00 47.72 619 LEU A CA 1
ATOM 4981 C C . LEU A 1 619 ? -0.014 -17.652 -4.211 1.00 47.72 619 LEU A C 1
ATOM 4983 O O . LEU A 1 619 ? -0.102 -17.949 -3.021 1.00 47.72 619 LEU A O 1
ATOM 4987 N N . GLU A 1 620 ? 0.242 -18.571 -5.142 1.00 53.50 620 GLU A N 1
ATOM 4988 C CA . GLU A 1 620 ? 0.344 -20.008 -4.874 1.00 53.50 620 GLU A CA 1
ATOM 4989 C C . GLU A 1 620 ? 1.714 -20.458 -4.325 1.00 53.50 620 GLU A C 1
ATOM 4991 O O . GLU A 1 620 ? 2.050 -21.642 -4.333 1.00 53.50 620 GLU A O 1
ATOM 4996 N N . GLN A 1 621 ? 2.515 -19.518 -3.816 1.00 40.50 621 GLN A N 1
ATOM 4997 C CA . GLN A 1 621 ? 3.755 -19.803 -3.084 1.00 40.50 621 GLN A CA 1
ATOM 4998 C C . GLN A 1 621 ? 3.503 -20.319 -1.648 1.00 40.50 621 GLN A C 1
ATOM 5000 O O . GLN A 1 621 ? 4.455 -20.650 -0.946 1.00 40.50 621 GLN A O 1
ATOM 5005 N N . CYS A 1 622 ? 2.237 -20.442 -1.223 1.00 32.25 622 CYS A N 1
ATOM 5006 C CA . CYS A 1 622 ? 1.834 -21.155 -0.006 1.00 32.25 622 CYS A CA 1
ATOM 5007 C C . CYS A 1 622 ? 1.812 -22.685 -0.215 1.00 32.25 622 CYS A C 1
ATOM 5009 O O . CYS A 1 622 ? 1.521 -23.138 -1.320 1.00 32.25 622 CYS A O 1
ATOM 5011 N N . PRO A 1 623 ? 2.079 -23.512 0.813 1.00 32.03 623 PRO A N 1
ATOM 5012 C CA . PRO A 1 623 ? 1.958 -24.967 0.710 1.00 32.03 623 PRO A CA 1
ATOM 5013 C C . PRO A 1 623 ? 0.498 -25.339 0.430 1.00 32.03 623 PRO A C 1
ATOM 5015 O O . PRO A 1 623 ? -0.358 -24.987 1.223 1.00 32.03 623 PRO A O 1
ATOM 5018 N N . PHE A 1 624 ? 0.183 -26.031 -0.667 1.00 41.50 624 PHE A N 1
ATOM 5019 C CA . PHE A 1 624 ? -1.144 -26.629 -0.872 1.00 41.50 624 PHE A CA 1
ATOM 5020 C C . PHE A 1 624 ? -1.035 -28.142 -0.695 1.00 41.50 624 PHE A C 1
ATOM 5022 O O . PHE A 1 624 ? -0.264 -28.794 -1.402 1.00 41.50 624 PHE A O 1
ATOM 5029 N N . GLU A 1 625 ? -1.839 -28.697 0.206 1.00 35.84 625 GLU A N 1
ATOM 5030 C CA . GLU A 1 625 ? -2.116 -30.131 0.283 1.00 35.84 625 GLU A CA 1
ATOM 5031 C C . GLU A 1 625 ? -3.439 -30.388 -0.438 1.00 35.84 625 GLU A C 1
ATOM 5033 O O . GLU A 1 625 ? -4.463 -29.794 -0.114 1.00 35.84 625 GLU A O 1
ATOM 5038 N N . GLY A 1 626 ? -3.411 -31.220 -1.476 1.00 39.25 626 GLY A N 1
ATOM 5039 C CA . GLY A 1 626 ? -4.607 -31.665 -2.181 1.00 39.25 626 GLY A CA 1
ATOM 5040 C C . GLY A 1 626 ? -4.538 -33.172 -2.353 1.00 39.25 626 GLY A C 1
ATOM 5041 O O . GLY A 1 626 ? -3.705 -33.666 -3.107 1.00 39.25 626 GLY A O 1
ATOM 5042 N N . SER A 1 627 ? -5.401 -33.911 -1.663 1.00 36.88 627 SER A N 1
ATOM 5043 C CA . SER A 1 627 ? -5.455 -35.371 -1.760 1.00 36.88 627 SER A CA 1
ATOM 5044 C C . SER A 1 627 ? -6.316 -35.822 -2.954 1.00 36.88 627 SER A C 1
ATOM 5046 O O . SER A 1 627 ? -7.475 -35.427 -3.107 1.00 36.88 627 SER A O 1
ATOM 5048 N N . TYR A 1 628 ? -5.755 -36.670 -3.825 1.00 48.88 628 TYR A N 1
ATOM 5049 C CA . TYR A 1 628 ? -6.417 -37.206 -5.023 1.00 48.88 628 TYR A CA 1
ATOM 5050 C C . TYR A 1 628 ? -6.877 -38.653 -4.793 1.00 48.88 628 TYR A C 1
ATOM 5052 O O . TYR A 1 628 ? -6.043 -39.511 -4.534 1.00 48.88 628 TYR A O 1
ATOM 5060 N N . PRO A 1 629 ? -8.161 -39.002 -4.986 1.00 39.22 629 PRO A N 1
ATOM 5061 C CA . PRO A 1 629 ? -8.579 -40.395 -4.955 1.00 39.22 629 PRO A CA 1
ATOM 5062 C C . PRO A 1 629 ? -8.418 -41.001 -6.357 1.00 39.22 629 PRO A C 1
ATOM 5064 O O . PRO A 1 629 ? -9.318 -40.916 -7.193 1.00 39.22 629 PRO A O 1
ATOM 5067 N N . ARG A 1 630 ? -7.259 -41.600 -6.646 1.00 39.47 630 ARG A N 1
ATOM 5068 C CA . ARG A 1 630 ? -7.175 -42.669 -7.668 1.00 39.47 630 ARG A CA 1
ATOM 5069 C C . ARG A 1 630 ? -6.963 -44.041 -7.033 1.00 39.47 630 ARG A C 1
ATOM 5071 O O . ARG A 1 630 ? -7.438 -45.027 -7.582 1.00 39.47 630 ARG A O 1
ATOM 5078 N N . THR A 1 631 ? -6.372 -44.066 -5.846 1.00 38.25 631 THR A N 1
ATOM 5079 C CA . THR A 1 631 ? -6.333 -45.177 -4.891 1.00 38.25 631 THR A CA 1
ATOM 5080 C C . THR A 1 631 ? -6.344 -44.586 -3.469 1.00 38.25 631 THR A C 1
ATOM 5082 O O . THR A 1 631 ? -6.057 -43.396 -3.323 1.00 38.25 631 THR A O 1
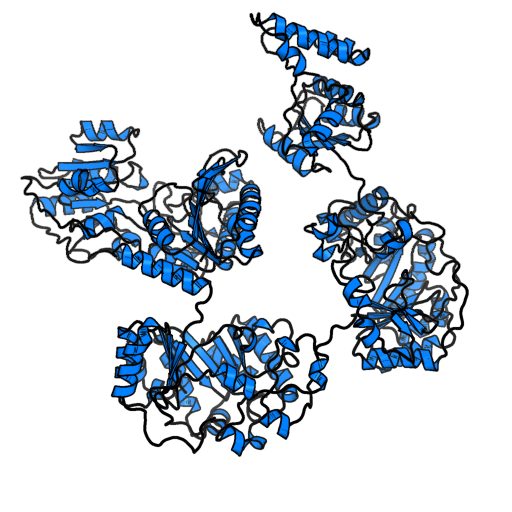ATOM 5085 N N . PRO A 1 632 ? -6.719 -45.348 -2.425 1.00 36.78 632 PRO A N 1
ATOM 5086 C CA . PRO A 1 632 ? -6.861 -44.832 -1.056 1.00 36.78 632 PRO A CA 1
ATOM 5087 C C . PRO A 1 632 ? -5.587 -44.250 -0.411 1.00 36.78 632 PRO A C 1
ATOM 5089 O O . PRO A 1 632 ? -5.720 -43.553 0.594 1.00 36.78 632 PRO A O 1
ATOM 5092 N N . ASP A 1 633 ? -4.401 -44.461 -1.004 1.00 33.25 633 ASP A N 1
ATOM 5093 C CA . ASP A 1 633 ? -3.111 -44.365 -0.298 1.00 33.25 633 ASP A CA 1
ATOM 5094 C C . ASP A 1 633 ? -2.035 -43.475 -0.970 1.00 33.25 633 ASP A C 1
ATOM 5096 O O . ASP A 1 633 ? -0.846 -43.660 -0.721 1.00 33.25 633 ASP A O 1
ATOM 5100 N N . GLN A 1 634 ? -2.387 -42.518 -1.844 1.00 39.59 634 GLN A N 1
ATOM 5101 C CA . GLN A 1 634 ? -1.392 -41.595 -2.430 1.00 39.59 634 GLN A CA 1
ATOM 5102 C C . GLN A 1 634 ? -1.832 -40.126 -2.401 1.00 39.59 634 GLN A C 1
ATOM 5104 O O . GLN A 1 634 ? -2.708 -39.706 -3.160 1.00 39.59 634 GLN A O 1
ATOM 5109 N N . ASP A 1 635 ? -1.153 -39.323 -1.579 1.00 41.22 635 ASP A N 1
ATOM 5110 C CA . ASP A 1 635 ? -1.239 -37.863 -1.623 1.00 41.22 635 ASP A CA 1
ATOM 5111 C C . ASP A 1 635 ? -0.428 -37.314 -2.808 1.00 41.22 635 ASP A C 1
ATOM 5113 O O . ASP A 1 635 ? 0.753 -37.613 -2.988 1.00 41.22 635 ASP A O 1
ATOM 5117 N N . TYR A 1 636 ? -1.077 -36.518 -3.662 1.00 48.22 636 TYR A N 1
ATOM 5118 C CA . TYR A 1 636 ? -0.541 -36.053 -4.945 1.00 48.22 636 TYR A CA 1
ATOM 5119 C C . TYR A 1 636 ? -0.514 -34.520 -4.987 1.00 48.22 636 TYR A C 1
ATOM 5121 O O . TYR A 1 636 ? -1.550 -33.870 -5.117 1.00 48.22 636 TYR A O 1
ATOM 5129 N N . ASN A 1 637 ? 0.674 -33.914 -4.915 1.00 55.78 637 ASN A N 1
ATOM 5130 C CA . ASN A 1 637 ? 0.829 -32.455 -4.900 1.00 55.78 637 ASN A CA 1
ATOM 5131 C C . ASN A 1 637 ? 0.740 -31.857 -6.321 1.00 55.78 637 ASN A C 1
ATOM 5133 O O . ASN A 1 637 ? 1.706 -31.863 -7.090 1.00 55.78 637 ASN A O 1
ATOM 5137 N N . CYS A 1 638 ? -0.424 -31.303 -6.671 1.00 54.47 638 CYS A N 1
ATOM 5138 C CA . CYS A 1 638 ? -0.699 -30.749 -8.002 1.00 54.47 638 CYS A CA 1
ATOM 5139 C C . CYS A 1 638 ? 0.189 -29.552 -8.391 1.00 54.47 638 CYS A C 1
ATOM 5141 O O . CYS A 1 638 ? 0.428 -29.342 -9.582 1.00 54.47 638 CYS A O 1
ATOM 5143 N N . ILE A 1 639 ? 0.710 -28.792 -7.422 1.00 58.56 639 ILE A N 1
ATOM 5144 C CA . ILE A 1 639 ? 1.592 -27.643 -7.674 1.00 58.56 639 ILE A CA 1
ATOM 5145 C C . ILE A 1 639 ? 2.989 -28.117 -8.044 1.00 58.56 639 ILE A C 1
ATOM 5147 O O . ILE A 1 639 ? 3.554 -27.636 -9.027 1.00 58.56 639 ILE A O 1
ATOM 5151 N N . LEU A 1 640 ? 3.538 -29.082 -7.301 1.00 63.03 640 LEU A N 1
ATOM 5152 C CA . LEU A 1 640 ? 4.830 -29.685 -7.637 1.00 63.03 640 LEU A CA 1
ATOM 5153 C C . LEU A 1 640 ? 4.788 -30.313 -9.032 1.00 63.03 640 LEU A C 1
ATOM 5155 O O . LEU A 1 640 ? 5.701 -30.120 -9.832 1.00 63.03 640 LEU A O 1
ATOM 5159 N N . GLU A 1 641 ? 3.692 -30.987 -9.363 1.00 65.62 641 GLU A N 1
ATOM 5160 C CA . GLU A 1 641 ? 3.495 -31.611 -10.670 1.00 65.62 641 GLU A CA 1
ATOM 5161 C C . GLU A 1 641 ? 3.303 -30.587 -11.796 1.00 65.62 641 GLU A C 1
ATOM 5163 O O . GLU A 1 641 ? 3.853 -30.766 -12.885 1.00 65.62 641 GLU A O 1
ATOM 5168 N N . ARG A 1 642 ? 2.608 -29.466 -11.545 1.00 72.06 642 ARG A N 1
ATOM 5169 C CA . ARG A 1 642 ? 2.561 -28.338 -12.490 1.00 72.06 642 ARG A CA 1
ATOM 5170 C C . ARG A 1 642 ? 3.952 -27.754 -12.719 1.00 72.06 642 ARG A C 1
ATOM 5172 O O . ARG A 1 642 ? 4.333 -27.556 -13.871 1.00 72.06 642 ARG A O 1
ATOM 5179 N N . LYS A 1 643 ? 4.707 -27.490 -11.647 1.00 73.25 643 LYS A N 1
ATOM 5180 C CA . LYS A 1 643 ? 6.065 -26.927 -11.718 1.00 73.25 643 LYS A CA 1
ATOM 5181 C C . LYS A 1 643 ? 7.011 -27.847 -12.492 1.00 73.25 643 LYS A C 1
ATOM 5183 O O . LYS A 1 643 ? 7.748 -27.362 -13.342 1.00 73.25 643 LYS A O 1
ATOM 5188 N N . ARG A 1 644 ? 6.920 -29.169 -12.296 1.00 79.88 644 ARG A N 1
ATOM 5189 C CA . ARG A 1 644 ? 7.667 -30.183 -13.073 1.00 79.88 644 ARG A CA 1
ATOM 5190 C C . ARG A 1 644 ? 7.344 -30.162 -14.570 1.00 79.88 644 ARG A C 1
ATOM 5192 O O . ARG A 1 644 ? 8.184 -30.521 -15.389 1.00 79.88 644 ARG A O 1
ATOM 5199 N N . GLN A 1 645 ? 6.135 -29.741 -14.938 1.00 82.75 645 GLN A N 1
ATOM 5200 C CA . GLN A 1 645 ? 5.693 -29.638 -16.329 1.00 82.75 645 GLN A CA 1
ATOM 5201 C C . GLN A 1 645 ? 6.003 -28.285 -16.975 1.00 82.75 645 GLN A C 1
ATOM 5203 O O . GLN A 1 645 ? 5.656 -28.104 -18.145 1.00 82.75 645 GLN A O 1
ATOM 5208 N N . LYS A 1 646 ? 6.626 -27.341 -16.260 1.00 89.25 646 LYS A N 1
ATOM 5209 C CA . LYS A 1 646 ? 7.009 -26.029 -16.789 1.00 89.25 646 LYS A CA 1
ATOM 5210 C C . LYS A 1 646 ? 8.525 -25.917 -16.974 1.00 89.25 646 LYS A C 1
ATOM 5212 O O . LYS A 1 646 ? 9.313 -26.587 -16.315 1.00 89.25 646 LYS A O 1
ATOM 5217 N N . THR A 1 647 ? 8.931 -25.064 -17.904 1.00 92.75 647 THR A N 1
ATOM 5218 C CA . THR A 1 647 ? 10.326 -24.792 -18.244 1.00 92.75 647 THR A CA 1
ATOM 5219 C C . THR A 1 647 ? 10.536 -23.305 -18.523 1.00 92.75 647 THR A C 1
ATOM 5221 O O . THR A 1 647 ? 9.595 -22.567 -18.835 1.00 92.75 647 THR A O 1
ATOM 5224 N N . LYS A 1 648 ? 11.789 -22.863 -18.415 1.00 93.12 648 LYS A N 1
ATOM 5225 C CA . LYS A 1 648 ? 12.245 -21.506 -18.727 1.00 93.12 648 LYS A CA 1
ATOM 5226 C C . LYS A 1 648 ? 13.251 -21.586 -19.866 1.00 93.12 648 LYS A C 1
ATOM 5228 O O . LYS A 1 648 ? 14.077 -22.494 -19.908 1.00 93.12 648 LYS A O 1
ATOM 5233 N N . PHE A 1 649 ? 13.200 -20.624 -20.777 1.00 92.50 649 PHE A N 1
ATOM 5234 C CA . PHE A 1 649 ? 14.159 -20.538 -21.875 1.00 92.50 649 PHE A CA 1
ATOM 5235 C C . PHE A 1 649 ? 15.514 -20.005 -21.391 1.00 92.50 649 PHE A C 1
ATOM 5237 O O . PHE A 1 649 ? 15.598 -19.378 -20.336 1.00 92.50 649 PHE A O 1
ATOM 5244 N N . ALA A 1 650 ? 16.570 -20.185 -22.190 1.00 88.12 650 ALA A N 1
ATOM 5245 C CA . ALA A 1 650 ? 17.905 -19.666 -21.873 1.00 88.12 650 ALA A CA 1
ATOM 5246 C C . ALA A 1 650 ? 17.901 -18.143 -21.633 1.00 88.12 650 ALA A C 1
ATOM 5248 O O . ALA A 1 650 ? 18.457 -17.680 -20.641 1.00 88.12 650 ALA A O 1
ATOM 5249 N N . ILE A 1 651 ? 17.162 -17.396 -22.462 1.00 82.94 651 ILE A N 1
ATOM 5250 C CA . ILE A 1 651 ? 16.970 -15.939 -22.340 1.00 82.94 651 ILE A CA 1
ATOM 5251 C C . ILE A 1 651 ? 16.346 -15.508 -21.005 1.00 82.94 651 ILE A C 1
ATOM 5253 O O . ILE A 1 651 ? 16.442 -14.349 -20.619 1.00 82.94 651 ILE A O 1
ATOM 5257 N N . CYS A 1 652 ? 15.676 -16.414 -20.282 1.00 88.25 652 CYS A N 1
ATOM 5258 C CA . CYS A 1 652 ? 15.055 -16.083 -19.005 1.00 88.25 652 CYS A CA 1
ATOM 5259 C C . CYS A 1 652 ? 16.088 -15.867 -17.895 1.00 88.25 652 CYS A C 1
ATOM 5261 O O . CYS A 1 652 ? 15.743 -15.222 -16.910 1.00 88.25 652 CYS A O 1
ATOM 5263 N N . LYS A 1 653 ? 17.324 -16.371 -18.038 1.00 83.69 653 LYS A N 1
ATOM 5264 C CA . LYS A 1 653 ? 18.391 -16.219 -17.031 1.00 83.69 653 LYS A CA 1
ATOM 5265 C C . LYS A 1 653 ? 18.720 -14.755 -16.722 1.00 83.69 653 LYS A C 1
ATOM 5267 O O . LYS A 1 653 ? 19.164 -14.449 -15.626 1.00 83.69 653 LYS A O 1
ATOM 5272 N N . GLU A 1 654 ? 18.455 -13.861 -17.667 1.00 76.44 654 GLU A N 1
ATOM 5273 C CA . GLU A 1 654 ? 18.696 -12.420 -17.545 1.00 76.44 654 GLU A CA 1
ATOM 5274 C C . GLU A 1 654 ? 17.497 -11.651 -16.956 1.00 76.44 654 GLU A C 1
ATOM 5276 O O . GLU A 1 654 ? 17.506 -10.425 -16.883 1.00 76.44 654 GLU A O 1
ATOM 5281 N N . CYS A 1 655 ? 16.415 -12.343 -16.589 1.00 79.62 655 CYS A N 1
ATOM 5282 C CA . CYS A 1 655 ? 15.179 -11.720 -16.125 1.00 79.62 655 CYS A CA 1
ATOM 5283 C C . CYS A 1 655 ? 15.222 -11.420 -14.620 1.00 79.62 655 CYS A C 1
ATOM 5285 O O . CYS A 1 655 ? 15.470 -12.320 -13.818 1.00 79.62 655 CYS A O 1
ATOM 5287 N N . LYS A 1 656 ? 14.823 -10.204 -14.216 1.00 78.56 656 LYS A N 1
ATOM 5288 C CA . LYS A 1 656 ? 14.694 -9.806 -12.799 1.00 78.56 656 LYS A CA 1
ATOM 5289 C C . LYS A 1 656 ? 13.682 -10.650 -12.005 1.00 78.56 656 LYS A C 1
ATOM 5291 O O . LYS A 1 656 ? 13.732 -10.683 -10.784 1.00 78.56 656 LYS A O 1
ATOM 5296 N N . HIS A 1 657 ? 12.773 -11.346 -12.694 1.00 80.88 657 HIS A N 1
ATOM 5297 C CA . HIS A 1 657 ? 11.760 -12.235 -12.105 1.00 80.88 657 HIS A CA 1
ATOM 5298 C C . HIS A 1 657 ? 12.076 -13.728 -12.287 1.00 80.88 657 HIS A C 1
ATOM 5300 O O . HIS A 1 657 ? 11.168 -14.560 -12.205 1.00 80.88 657 HIS A O 1
ATOM 5306 N N . PHE A 1 658 ? 13.330 -14.091 -12.579 1.00 81.44 658 PHE A N 1
ATOM 5307 C CA . PHE A 1 658 ? 13.707 -15.481 -12.844 1.00 81.44 658 PHE A CA 1
ATOM 5308 C C . PHE A 1 658 ? 13.311 -16.434 -11.709 1.00 81.44 658 PHE A C 1
ATOM 5310 O O . PHE A 1 658 ? 12.769 -17.502 -11.996 1.00 81.44 658 PHE A O 1
ATOM 5317 N N . ASP A 1 659 ? 13.509 -16.043 -10.450 1.00 76.25 659 ASP A N 1
ATOM 5318 C CA . ASP A 1 659 ? 13.275 -16.918 -9.292 1.00 76.25 659 ASP A CA 1
ATOM 5319 C C . ASP A 1 659 ? 11.789 -17.155 -8.997 1.00 76.25 659 ASP A C 1
ATOM 5321 O O . ASP A 1 659 ? 11.405 -18.239 -8.564 1.00 76.25 659 ASP A O 1
ATOM 5325 N N . VAL A 1 660 ? 10.934 -16.170 -9.288 1.00 77.75 660 VAL A N 1
ATOM 5326 C CA . VAL A 1 660 ? 9.497 -16.216 -8.960 1.00 77.75 660 VAL A CA 1
ATOM 5327 C C . VAL A 1 660 ? 8.619 -16.701 -10.113 1.00 77.75 660 VAL A C 1
ATOM 5329 O O . VAL A 1 660 ? 7.558 -17.277 -9.887 1.00 77.75 660 VAL A O 1
ATOM 5332 N N . CYS A 1 661 ? 9.037 -16.498 -11.363 1.00 83.88 661 CYS A N 1
ATOM 5333 C CA . CYS A 1 661 ? 8.285 -16.960 -12.526 1.00 83.88 661 CYS A CA 1
ATOM 5334 C C . CYS A 1 661 ? 8.373 -18.491 -12.640 1.00 83.88 661 CYS A C 1
ATOM 5336 O O . CYS A 1 661 ? 9.461 -19.047 -12.546 1.00 83.88 661 CYS A O 1
ATOM 5338 N N . GLU A 1 662 ? 7.271 -19.201 -12.902 1.00 87.12 662 GLU A N 1
ATOM 5339 C CA . GLU A 1 662 ? 7.321 -20.658 -13.137 1.00 87.12 662 GLU A CA 1
ATOM 5340 C C . GLU A 1 662 ? 7.734 -21.026 -14.578 1.00 87.12 662 GLU A C 1
ATOM 5342 O O . GLU A 1 662 ? 8.080 -22.174 -14.846 1.00 87.12 662 GLU A O 1
ATOM 5347 N N . GLY A 1 663 ? 7.721 -20.069 -15.512 1.00 90.19 663 GLY A N 1
ATOM 5348 C CA . GLY A 1 663 ? 7.922 -20.326 -16.942 1.00 90.19 663 GLY A CA 1
ATOM 5349 C C . GLY A 1 663 ? 6.653 -20.830 -17.642 1.00 90.19 663 GLY A C 1
ATOM 5350 O O . GLY A 1 663 ? 5.537 -20.515 -17.228 1.00 90.19 663 GLY A O 1
ATOM 5351 N N . VAL A 1 664 ? 6.815 -21.595 -18.723 1.00 93.31 664 VAL A N 1
ATOM 5352 C CA . VAL A 1 664 ? 5.710 -22.110 -19.561 1.00 93.31 664 VAL A CA 1
ATOM 5353 C C . VAL A 1 664 ? 5.728 -23.623 -19.652 1.00 93.31 664 VAL A C 1
ATOM 5355 O O . VAL A 1 664 ? 6.757 -24.239 -19.406 1.00 93.31 664 VAL A O 1
ATOM 5358 N N . TYR A 1 665 ? 4.609 -24.241 -20.034 1.00 92.50 665 TYR A N 1
ATOM 5359 C CA . TYR A 1 665 ? 4.540 -25.696 -20.160 1.00 92.50 665 TYR A CA 1
ATOM 5360 C C . TYR A 1 665 ? 5.593 -26.243 -21.135 1.00 92.50 665 TYR A C 1
ATOM 5362 O O . TYR A 1 665 ? 5.703 -25.784 -22.270 1.00 92.50 665 TYR A O 1
ATOM 5370 N N . THR A 1 666 ? 6.325 -27.274 -20.718 1.00 92.00 666 THR A N 1
ATOM 5371 C CA . THR A 1 666 ? 7.437 -27.877 -21.465 1.00 92.00 666 THR A CA 1
ATOM 5372 C C . THR A 1 666 ? 7.011 -28.373 -22.846 1.00 92.00 666 THR A C 1
ATOM 5374 O O . THR A 1 666 ? 7.726 -28.164 -23.820 1.00 92.00 666 THR A O 1
ATOM 5377 N N . GLU A 1 667 ? 5.832 -28.989 -22.971 1.00 90.25 667 GLU A N 1
ATOM 5378 C CA . GLU A 1 667 ? 5.298 -29.416 -24.276 1.00 90.25 667 GLU A CA 1
ATOM 5379 C C . GLU A 1 667 ? 4.989 -28.216 -25.189 1.00 90.25 667 GLU A C 1
ATOM 5381 O O . GLU A 1 667 ? 5.250 -28.285 -26.387 1.00 90.25 667 GLU A O 1
ATOM 5386 N N . TYR A 1 668 ? 4.496 -27.102 -24.634 1.00 93.56 668 TYR A N 1
ATOM 5387 C CA . TYR A 1 668 ? 4.293 -25.871 -25.401 1.00 93.56 668 TYR A CA 1
ATOM 5388 C C . TYR A 1 668 ? 5.636 -25.292 -25.862 1.00 93.56 668 TYR A C 1
ATOM 5390 O O . TYR A 1 668 ? 5.801 -25.001 -27.044 1.00 93.56 668 TYR A O 1
ATOM 5398 N N . ALA A 1 669 ? 6.618 -25.194 -24.959 1.00 92.44 669 ALA A N 1
ATOM 5399 C CA . ALA A 1 669 ? 7.957 -24.692 -25.267 1.00 92.44 669 ALA A CA 1
ATOM 5400 C C . ALA A 1 669 ? 8.652 -25.502 -26.373 1.00 92.44 669 ALA A C 1
ATOM 5402 O O . ALA A 1 669 ? 9.263 -24.915 -27.262 1.00 92.44 669 ALA A O 1
ATOM 5403 N N . LYS A 1 670 ? 8.516 -26.836 -26.354 1.00 91.81 670 LYS A N 1
ATOM 5404 C CA . LYS A 1 670 ? 9.078 -27.732 -27.379 1.00 91.81 670 LYS A CA 1
ATOM 5405 C C . LYS A 1 670 ? 8.507 -27.480 -28.776 1.00 91.81 670 LYS A C 1
ATOM 5407 O O . LYS A 1 670 ? 9.240 -27.609 -29.747 1.00 91.81 670 LYS A O 1
ATOM 5412 N N . ARG A 1 671 ? 7.215 -27.149 -28.879 1.00 92.06 671 ARG A N 1
ATOM 5413 C CA . ARG A 1 671 ? 6.535 -26.945 -30.171 1.00 92.06 671 ARG A CA 1
ATOM 5414 C C . ARG A 1 671 ? 6.615 -25.509 -30.680 1.00 92.06 671 ARG A C 1
ATOM 5416 O O . ARG A 1 671 ? 6.756 -25.300 -31.876 1.00 92.06 671 ARG A O 1
ATOM 5423 N N . MET A 1 672 ? 6.504 -24.529 -29.783 1.00 90.88 672 MET A N 1
ATOM 5424 C CA . MET A 1 672 ? 6.354 -23.110 -30.140 1.00 90.88 672 MET A CA 1
ATOM 5425 C C . MET A 1 672 ? 7.648 -22.300 -29.980 1.00 90.88 672 MET A C 1
ATOM 5427 O O . MET A 1 672 ? 7.732 -21.174 -30.474 1.00 90.88 672 MET A O 1
ATOM 5431 N N . GLY A 1 673 ? 8.655 -22.844 -29.291 1.00 90.75 673 GLY A N 1
ATOM 5432 C CA . GLY A 1 673 ? 9.899 -22.140 -28.989 1.00 90.75 673 GLY A CA 1
ATOM 5433 C C . GLY A 1 673 ? 9.696 -20.918 -28.084 1.00 90.75 673 GLY A C 1
ATOM 5434 O O . GLY A 1 673 ? 8.685 -20.778 -27.396 1.00 90.75 673 GLY A O 1
ATOM 5435 N N . ASN A 1 674 ? 10.679 -20.015 -28.086 1.00 89.12 674 ASN A N 1
ATOM 5436 C CA . ASN A 1 674 ? 10.725 -18.806 -27.254 1.00 89.12 674 ASN A CA 1
ATOM 5437 C C . ASN A 1 674 ? 10.243 -17.535 -27.983 1.00 89.12 674 ASN A C 1
ATOM 5439 O O . ASN A 1 674 ? 10.552 -16.422 -27.552 1.00 89.12 674 ASN A O 1
ATOM 5443 N N . LYS A 1 675 ? 9.496 -17.664 -29.087 1.00 86.38 675 LYS A N 1
ATOM 5444 C CA . LYS A 1 675 ? 9.063 -16.512 -29.891 1.00 86.38 675 LYS A CA 1
ATOM 5445 C C . LYS A 1 675 ? 8.221 -15.539 -29.054 1.00 86.38 675 LYS A C 1
ATOM 5447 O O . LYS A 1 675 ? 7.213 -15.924 -28.467 1.00 86.38 675 LYS A O 1
ATOM 5452 N N . GLY A 1 676 ? 8.638 -14.273 -29.015 1.00 82.19 676 GLY A N 1
ATOM 5453 C CA . GLY A 1 676 ? 7.959 -13.202 -28.275 1.00 82.19 676 GLY A CA 1
ATOM 5454 C C . GLY A 1 676 ? 8.306 -13.112 -26.785 1.00 82.19 676 GLY A C 1
ATOM 5455 O O . GLY A 1 676 ? 7.909 -12.145 -26.143 1.00 82.19 676 GLY A O 1
ATOM 5456 N N . PHE A 1 677 ? 9.068 -14.061 -26.232 1.00 90.12 677 PHE A N 1
ATOM 5457 C CA . PHE A 1 677 ? 9.521 -14.004 -24.843 1.00 90.12 677 PHE A CA 1
ATOM 5458 C C . PHE A 1 677 ? 10.692 -13.036 -24.714 1.00 90.12 677 PHE A C 1
ATOM 5460 O O . PHE A 1 677 ? 11.635 -13.085 -25.501 1.00 90.12 677 PHE A O 1
ATOM 5467 N N . LYS A 1 678 ? 10.648 -12.179 -23.693 1.00 86.38 678 LYS A N 1
ATOM 5468 C CA . LYS A 1 678 ? 11.715 -11.222 -23.391 1.00 86.38 678 LYS A CA 1
ATOM 5469 C C . LYS A 1 678 ? 12.002 -11.218 -21.888 1.00 86.38 678 LYS A C 1
ATOM 5471 O O . LYS A 1 678 ? 11.046 -11.252 -21.109 1.00 86.38 678 LYS A O 1
ATOM 5476 N N . PRO A 1 679 ? 13.273 -11.210 -21.452 1.00 83.81 679 PRO A N 1
ATOM 5477 C CA . PRO A 1 679 ? 13.586 -10.981 -20.049 1.00 83.81 679 PRO A CA 1
ATOM 5478 C C . PRO A 1 679 ? 13.141 -9.572 -19.647 1.00 83.81 679 PRO A C 1
ATOM 5480 O O . PRO A 1 679 ? 13.350 -8.609 -20.381 1.00 83.81 679 PRO A O 1
ATOM 5483 N N . LEU A 1 680 ? 12.528 -9.452 -18.471 1.00 79.88 680 LEU A N 1
ATOM 5484 C CA . LEU A 1 680 ? 12.271 -8.154 -17.858 1.00 79.88 680 LEU A CA 1
ATOM 5485 C C . LEU A 1 680 ? 13.562 -7.719 -17.165 1.00 79.88 680 LEU A C 1
ATOM 5487 O O . LEU A 1 680 ? 13.941 -8.308 -16.152 1.00 79.88 680 LEU A O 1
ATOM 5491 N N . ARG A 1 681 ? 14.259 -6.745 -17.751 1.00 74.00 681 ARG A N 1
ATOM 5492 C CA . ARG A 1 681 ? 15.534 -6.218 -17.250 1.00 74.00 681 ARG A CA 1
ATOM 5493 C C . ARG A 1 681 ? 15.308 -4.898 -16.513 1.00 74.00 681 ARG A C 1
ATOM 5495 O O . ARG A 1 681 ? 14.342 -4.190 -16.788 1.00 74.00 681 ARG A O 1
ATOM 5502 N N . ASP A 1 682 ? 16.192 -4.591 -15.572 1.00 73.81 682 ASP A N 1
ATOM 5503 C CA . ASP A 1 682 ? 16.303 -3.247 -15.002 1.00 73.81 682 ASP A CA 1
ATOM 5504 C C . ASP A 1 682 ? 17.062 -2.388 -16.025 1.00 73.81 682 ASP A C 1
ATOM 5506 O O . ASP A 1 682 ? 18.194 -2.725 -16.372 1.00 73.81 682 ASP A O 1
ATOM 5510 N N . LEU A 1 683 ? 16.432 -1.347 -16.570 1.00 82.62 683 LEU A N 1
ATOM 5511 C CA . LEU A 1 683 ? 16.997 -0.498 -17.628 1.00 82.62 683 LEU A CA 1
ATOM 5512 C C . LEU A 1 683 ? 17.141 0.939 -17.117 1.00 82.62 683 LEU A C 1
ATOM 5514 O O . LEU A 1 683 ? 16.274 1.384 -16.359 1.00 82.62 683 LEU A O 1
ATOM 5518 N N . PRO A 1 684 ? 18.180 1.684 -17.534 1.00 88.38 684 PRO A N 1
ATOM 5519 C CA . PRO A 1 684 ? 18.187 3.120 -17.321 1.00 88.38 684 PRO A CA 1
ATOM 5520 C C . PRO A 1 684 ? 17.040 3.750 -18.120 1.00 88.38 684 PRO A C 1
ATOM 5522 O O . PRO A 1 684 ? 16.693 3.300 -19.214 1.00 88.38 684 PRO A O 1
ATOM 5525 N N . GLU A 1 685 ? 16.456 4.811 -17.576 1.00 89.50 685 GLU A N 1
ATOM 5526 C CA . GLU A 1 685 ? 15.464 5.629 -18.275 1.00 89.50 685 GLU A CA 1
ATOM 5527 C C . GLU A 1 685 ? 16.109 6.386 -19.445 1.00 89.50 685 GLU A C 1
ATOM 5529 O O . GLU A 1 685 ? 15.461 6.628 -20.463 1.00 89.50 685 GLU A O 1
ATOM 5534 N N . GLU A 1 686 ? 17.393 6.730 -19.308 1.00 93.88 686 GLU A N 1
ATOM 5535 C CA . GLU A 1 686 ? 18.128 7.598 -20.226 1.00 93.88 686 GLU A CA 1
ATOM 5536 C C . GLU A 1 686 ? 19.640 7.308 -20.207 1.00 93.88 686 GLU A C 1
ATOM 5538 O O . GLU A 1 686 ? 20.228 7.087 -19.142 1.00 93.88 686 GLU A O 1
ATOM 5543 N N . VAL A 1 687 ? 20.285 7.386 -21.378 1.00 96.69 687 VAL A N 1
ATOM 5544 C CA . VAL A 1 687 ? 21.752 7.491 -21.498 1.00 96.69 687 VAL A CA 1
ATOM 5545 C C . VAL A 1 687 ? 22.152 8.940 -21.746 1.00 96.69 687 VAL A C 1
ATOM 5547 O O . VAL A 1 687 ? 21.658 9.580 -22.671 1.00 96.69 687 VAL A O 1
ATOM 5550 N N . LYS A 1 688 ? 23.074 9.461 -20.939 1.00 95.81 688 LYS A N 1
ATOM 5551 C CA . LYS A 1 688 ? 23.686 10.778 -21.130 1.00 95.81 688 LYS A CA 1
ATOM 5552 C C . LYS A 1 688 ? 25.003 10.608 -21.878 1.00 95.81 688 LYS A C 1
ATOM 5554 O O . LYS A 1 688 ? 25.950 10.059 -21.329 1.00 95.81 688 LYS A O 1
ATOM 5559 N N . PHE A 1 689 ? 25.058 11.072 -23.117 1.00 96.31 689 PHE A N 1
ATOM 5560 C CA . PHE A 1 689 ? 26.216 10.929 -23.984 1.00 96.31 689 PHE A CA 1
ATOM 5561 C C . PHE A 1 689 ? 26.943 12.267 -24.130 1.00 96.31 689 PHE A C 1
ATOM 5563 O O . PHE A 1 689 ? 26.445 13.204 -24.763 1.00 96.31 689 PHE A O 1
ATOM 5570 N N . GLN A 1 690 ? 28.113 12.363 -23.501 1.00 93.31 690 GLN A N 1
ATOM 5571 C CA . GLN A 1 690 ? 29.005 13.506 -23.598 1.00 93.31 690 GLN A CA 1
ATOM 5572 C C . GLN A 1 690 ? 29.822 13.395 -24.887 1.00 93.31 690 GLN A C 1
ATOM 5574 O O . GLN A 1 690 ? 30.855 12.747 -24.917 1.00 93.31 690 GLN A O 1
ATOM 5579 N N . VAL A 1 691 ? 29.347 14.002 -25.973 1.00 93.44 691 VAL A N 1
ATOM 5580 C CA . VAL A 1 691 ? 29.930 13.770 -27.309 1.00 93.44 691 VAL A CA 1
ATOM 5581 C C . VAL A 1 691 ? 31.231 14.524 -27.569 1.00 93.44 691 VAL A C 1
ATOM 5583 O O . VAL A 1 691 ? 31.965 14.177 -28.485 1.00 93.44 691 VAL A O 1
ATOM 5586 N N . THR A 1 692 ? 31.501 15.570 -26.793 1.00 90.56 692 THR A N 1
ATOM 5587 C CA . THR A 1 692 ? 32.720 16.381 -26.887 1.00 90.56 692 THR A CA 1
ATOM 5588 C C . THR A 1 692 ? 33.013 17.037 -25.544 1.00 90.56 692 THR A C 1
ATOM 5590 O O . THR A 1 692 ? 32.085 17.341 -24.781 1.00 90.56 692 THR A O 1
ATOM 5593 N N . ARG A 1 693 ? 34.293 17.284 -25.253 1.00 87.88 693 ARG A N 1
ATOM 5594 C CA . ARG A 1 693 ? 34.718 18.099 -24.100 1.00 87.88 693 ARG A CA 1
ATOM 5595 C C . ARG A 1 693 ? 34.904 19.574 -24.458 1.00 87.88 693 ARG A C 1
ATOM 5597 O O . ARG A 1 693 ? 34.913 20.407 -23.550 1.00 87.88 693 ARG A O 1
ATOM 5604 N N . GLU A 1 694 ? 34.986 19.917 -25.743 1.00 89.25 694 GLU A N 1
ATOM 5605 C CA . GLU A 1 694 ? 35.155 21.298 -26.193 1.00 89.25 694 GLU A CA 1
ATOM 5606 C C . GLU A 1 694 ? 33.936 22.160 -25.861 1.00 89.25 694 GLU A C 1
ATOM 5608 O O . GLU A 1 694 ? 32.788 21.732 -25.986 1.00 89.25 694 GLU A O 1
ATOM 5613 N N . CYS A 1 695 ? 34.173 23.405 -25.443 1.00 90.06 695 CYS A N 1
ATOM 5614 C CA . CYS A 1 695 ? 33.119 24.370 -25.152 1.00 90.06 695 CYS A CA 1
ATOM 5615 C C . CYS A 1 695 ? 33.550 25.786 -25.533 1.00 90.06 695 CYS A C 1
ATOM 5617 O O . CYS A 1 695 ? 34.663 26.215 -25.246 1.00 90.06 695 CYS A O 1
ATOM 5619 N N . ASN A 1 696 ? 32.625 26.565 -26.091 1.00 91.56 696 ASN A N 1
ATOM 5620 C CA . ASN A 1 696 ? 32.811 27.990 -26.383 1.00 91.56 696 ASN A CA 1
ATOM 5621 C C . ASN A 1 696 ? 32.471 28.902 -25.178 1.00 91.56 696 ASN A C 1
ATOM 5623 O O . ASN A 1 696 ? 32.228 30.103 -25.343 1.00 91.56 696 ASN A O 1
ATOM 5627 N N . MET A 1 697 ? 32.409 28.335 -23.968 1.00 89.12 697 MET A N 1
ATOM 5628 C CA . MET A 1 697 ? 32.174 29.022 -22.695 1.00 89.12 697 MET A CA 1
ATOM 5629 C C . MET A 1 697 ? 33.087 28.461 -21.595 1.00 89.12 697 MET A C 1
ATOM 5631 O O . MET A 1 697 ? 33.490 27.305 -21.647 1.00 89.12 697 MET A O 1
ATOM 5635 N N . ASN A 1 698 ? 33.360 29.262 -20.559 1.00 86.69 698 ASN A N 1
ATOM 5636 C CA . ASN A 1 698 ? 34.202 28.881 -19.418 1.00 86.69 698 ASN A CA 1
ATOM 5637 C C . ASN A 1 698 ? 33.498 29.187 -18.080 1.00 86.69 698 ASN A C 1
ATOM 5639 O O . ASN A 1 698 ? 33.906 30.067 -17.321 1.00 86.69 698 ASN A O 1
ATOM 5643 N N . CYS A 1 699 ? 32.358 28.534 -17.831 1.00 86.12 699 CYS A N 1
ATOM 5644 C CA . CYS A 1 699 ? 31.525 28.805 -16.657 1.00 86.12 699 CYS A CA 1
ATOM 5645 C C . CYS A 1 699 ? 32.241 28.434 -15.345 1.00 86.12 699 CYS A C 1
ATOM 5647 O O . CYS A 1 699 ? 32.858 27.375 -15.237 1.00 86.12 699 CYS A O 1
ATOM 5649 N N . SER A 1 700 ? 32.085 29.259 -14.305 1.00 81.81 700 SER A N 1
ATOM 5650 C CA . SER A 1 700 ? 32.749 29.070 -13.003 1.00 81.81 700 SER A CA 1
ATOM 5651 C C . SER A 1 700 ? 32.318 27.807 -12.244 1.00 81.81 700 SER A C 1
ATOM 5653 O O . SER A 1 700 ? 33.077 27.308 -11.420 1.00 81.81 700 SER A O 1
ATOM 5655 N N . PHE A 1 701 ? 31.123 27.289 -12.529 1.00 83.25 701 PHE A N 1
ATOM 5656 C CA . PHE A 1 701 ? 30.531 26.086 -11.929 1.00 83.25 701 PHE A CA 1
ATOM 5657 C C . PHE A 1 701 ? 30.610 24.850 -12.844 1.00 83.25 701 PHE A C 1
ATOM 5659 O O . PHE A 1 701 ? 29.981 23.833 -12.554 1.00 83.25 701 PHE A O 1
ATOM 5666 N N . CYS A 1 702 ? 31.311 24.937 -13.981 1.00 85.25 702 CYS A N 1
ATOM 5667 C CA . CYS A 1 702 ? 31.405 23.830 -14.928 1.00 85.25 702 CYS A CA 1
ATOM 5668 C C . CYS A 1 702 ? 32.195 22.662 -14.324 1.00 85.25 702 CYS A C 1
ATOM 5670 O O . CYS A 1 702 ? 33.284 22.855 -13.789 1.00 85.25 702 CYS A O 1
ATOM 5672 N N . PHE A 1 703 ? 31.668 21.445 -14.447 1.00 78.00 703 PHE A N 1
ATOM 5673 C CA . PHE A 1 703 ? 32.330 20.239 -13.947 1.00 78.00 703 PHE A CA 1
ATOM 5674 C C . PHE A 1 703 ? 33.429 19.717 -14.881 1.00 78.00 703 PHE A C 1
ATOM 5676 O O . PHE A 1 703 ? 34.349 19.066 -14.408 1.00 78.00 703 PHE A O 1
ATOM 5683 N N . ASN A 1 704 ? 33.380 20.068 -16.171 1.00 77.75 704 ASN A N 1
ATOM 5684 C CA . ASN A 1 704 ? 34.448 19.798 -17.144 1.00 77.75 704 ASN A CA 1
ATOM 5685 C C . ASN A 1 704 ? 35.604 20.812 -17.065 1.00 77.75 704 ASN A C 1
ATOM 5687 O O . ASN A 1 704 ? 36.536 20.768 -17.868 1.00 77.75 704 ASN A O 1
ATOM 5691 N N . LYS A 1 705 ? 35.543 21.778 -16.141 1.00 70.88 705 LYS A N 1
ATOM 5692 C CA . LYS A 1 705 ? 36.564 22.818 -16.018 1.00 70.88 705 LYS A CA 1
ATOM 5693 C C . LYS A 1 705 ? 37.907 22.178 -15.648 1.00 70.88 705 LYS A C 1
ATOM 5695 O O . LYS A 1 705 ? 37.965 21.377 -14.721 1.00 70.88 705 LYS A O 1
ATOM 5700 N N . ASN A 1 706 ? 38.970 22.539 -16.368 1.00 59.97 706 ASN A N 1
ATOM 5701 C CA . ASN A 1 706 ? 40.331 21.999 -16.210 1.00 59.97 706 ASN A CA 1
ATOM 5702 C C . ASN A 1 706 ? 40.490 20.504 -16.564 1.00 59.97 706 ASN A C 1
ATOM 5704 O O . ASN A 1 706 ? 41.470 19.887 -16.157 1.00 59.97 706 ASN A O 1
ATOM 5708 N N . THR A 1 707 ? 39.552 19.911 -17.309 1.00 63.94 707 THR A N 1
ATOM 5709 C CA . THR A 1 707 ? 39.751 18.570 -17.884 1.00 63.94 707 THR A CA 1
ATOM 5710 C C . THR A 1 707 ? 40.481 18.727 -19.215 1.00 63.94 707 THR A C 1
ATOM 5712 O O . THR A 1 707 ? 40.000 19.463 -20.077 1.00 63.94 707 THR A O 1
ATOM 5715 N N . GLU A 1 708 ? 41.641 18.088 -19.382 1.00 59.62 708 GLU A N 1
ATOM 5716 C CA . GLU A 1 708 ? 42.359 18.134 -20.660 1.00 59.62 708 GLU A CA 1
ATOM 5717 C C . GLU A 1 708 ? 41.504 17.494 -21.772 1.00 59.62 708 GLU A C 1
ATOM 5719 O O . GLU A 1 708 ? 40.836 16.476 -21.525 1.00 59.62 708 GLU A O 1
ATOM 5724 N N . PRO A 1 709 ? 41.473 18.079 -22.985 1.00 58.75 709 PRO A N 1
ATOM 5725 C CA . PRO A 1 709 ? 40.875 17.424 -24.141 1.00 58.75 709 PRO A CA 1
ATOM 5726 C C . PRO A 1 709 ? 41.605 16.094 -24.371 1.00 58.75 709 PRO A C 1
ATOM 5728 O O . PRO A 1 709 ? 42.799 16.087 -24.653 1.00 58.75 709 PRO A O 1
ATOM 5731 N N . GLY A 1 710 ? 40.905 14.976 -24.175 1.00 62.22 710 GLY A N 1
ATOM 5732 C CA . GLY A 1 710 ? 41.399 13.653 -24.565 1.00 62.22 710 GLY A CA 1
ATOM 5733 C C . GLY A 1 710 ? 41.043 13.353 -26.019 1.00 62.22 710 GLY A C 1
ATOM 5734 O O . GLY A 1 710 ? 40.313 14.127 -26.642 1.00 62.22 710 GLY A O 1
ATOM 5735 N N . ASP A 1 711 ? 41.503 12.213 -26.534 1.00 71.81 711 ASP A N 1
ATOM 5736 C CA . ASP A 1 711 ? 41.088 11.728 -27.852 1.00 71.81 711 ASP A CA 1
ATOM 5737 C C . ASP A 1 711 ? 39.578 11.448 -27.846 1.00 71.81 711 ASP A C 1
ATOM 5739 O O . ASP A 1 711 ? 39.082 10.579 -27.125 1.00 71.81 711 ASP A O 1
ATOM 5743 N N . GLU A 1 712 ? 38.827 12.234 -28.619 1.00 85.31 712 GLU A N 1
ATOM 5744 C CA . GLU A 1 712 ? 37.399 12.011 -28.801 1.00 85.31 712 GLU A CA 1
ATOM 5745 C C . GLU A 1 712 ? 37.167 10.800 -29.702 1.00 85.31 712 GLU A C 1
ATOM 5747 O O . GLU A 1 712 ? 37.821 10.632 -30.733 1.00 85.31 712 GLU A O 1
ATOM 5752 N N . ILE A 1 713 ? 36.181 9.983 -29.349 1.00 91.31 713 ILE A N 1
ATOM 5753 C CA . ILE A 1 713 ? 35.801 8.820 -30.147 1.00 91.31 713 ILE A CA 1
ATOM 5754 C C . ILE A 1 713 ? 35.360 9.227 -31.556 1.00 91.31 713 ILE A C 1
ATOM 5756 O O . ILE A 1 713 ? 34.777 10.303 -31.780 1.00 91.31 713 ILE A O 1
ATOM 5760 N N . SER A 1 714 ? 35.623 8.339 -32.514 1.00 93.31 714 SER A N 1
ATOM 5761 C CA . SER A 1 714 ? 35.316 8.566 -33.924 1.00 93.31 714 SER A CA 1
ATOM 5762 C C . SER A 1 714 ? 33.805 8.685 -34.171 1.00 93.31 714 SER A C 1
ATOM 5764 O O . SER A 1 714 ? 32.977 8.350 -33.319 1.00 93.31 714 SER A O 1
ATOM 5766 N N . THR A 1 715 ? 33.410 9.162 -35.356 1.00 94.44 715 THR A N 1
ATOM 5767 C CA . THR A 1 715 ? 31.992 9.167 -35.758 1.00 94.44 715 THR A CA 1
ATOM 5768 C C . THR A 1 715 ? 31.384 7.766 -35.698 1.00 94.44 715 THR A C 1
ATOM 5770 O O . THR A 1 715 ? 30.246 7.624 -35.257 1.00 94.44 715 THR A O 1
ATOM 5773 N N . ASP A 1 716 ? 32.129 6.742 -36.116 1.00 93.88 716 ASP A N 1
ATOM 5774 C CA . ASP A 1 716 ? 31.636 5.364 -36.173 1.00 93.88 716 ASP A CA 1
ATOM 5775 C C . ASP A 1 716 ? 31.441 4.786 -34.765 1.00 93.88 716 ASP A C 1
ATOM 5777 O O . ASP A 1 716 ? 30.399 4.191 -34.476 1.00 93.88 716 ASP A O 1
ATOM 5781 N N . ASP A 1 717 ? 32.368 5.068 -33.848 1.00 93.62 717 ASP A N 1
ATOM 5782 C CA . ASP A 1 717 ? 32.232 4.679 -32.442 1.00 93.62 717 ASP A CA 1
ATOM 5783 C C . ASP A 1 717 ? 31.043 5.388 -31.784 1.00 93.62 717 ASP A C 1
ATOM 5785 O O . ASP A 1 717 ? 30.236 4.755 -31.104 1.00 93.62 717 ASP A O 1
ATOM 5789 N N . ALA A 1 718 ? 30.852 6.685 -32.047 1.00 95.19 718 ALA A N 1
ATOM 5790 C CA . ALA A 1 718 ? 29.701 7.435 -31.546 1.00 95.19 718 ALA A CA 1
ATOM 5791 C C . ALA A 1 718 ? 28.359 6.912 -32.101 1.00 95.19 718 ALA A C 1
ATOM 5793 O O . ALA A 1 718 ? 27.356 6.902 -31.383 1.00 95.19 718 ALA A O 1
ATOM 5794 N N . MET A 1 719 ? 28.322 6.443 -33.354 1.00 96.06 719 MET A N 1
ATOM 5795 C CA . MET A 1 719 ? 27.152 5.753 -33.914 1.00 96.06 719 MET A CA 1
ATOM 5796 C C . MET A 1 719 ? 26.908 4.409 -33.218 1.00 96.06 719 MET A C 1
ATOM 5798 O O . MET A 1 719 ? 25.756 4.076 -32.930 1.00 96.06 719 MET A O 1
ATOM 5802 N N . SER A 1 720 ? 27.975 3.674 -32.882 1.00 94.75 720 SER A N 1
ATOM 5803 C CA . SER A 1 720 ? 27.876 2.392 -32.175 1.00 94.75 720 SER A CA 1
ATOM 5804 C C . SER A 1 720 ? 27.244 2.537 -30.784 1.00 94.75 720 SER A C 1
ATOM 5806 O O . SER A 1 720 ? 26.448 1.686 -30.388 1.00 94.75 720 SER A O 1
ATOM 5808 N N . VAL A 1 721 ? 27.490 3.656 -30.086 1.00 95.88 721 VAL A N 1
ATOM 5809 C CA . VAL A 1 721 ? 26.830 3.984 -28.808 1.00 95.88 721 VAL A CA 1
ATOM 5810 C C . VAL A 1 721 ? 25.317 4.060 -28.989 1.00 95.88 721 VAL A C 1
ATOM 5812 O O . VAL A 1 721 ? 24.565 3.466 -28.220 1.00 95.88 721 VAL A O 1
ATOM 5815 N N . ILE A 1 722 ? 24.854 4.760 -30.026 1.00 97.38 722 ILE A N 1
ATOM 5816 C CA . ILE A 1 722 ? 23.423 4.908 -30.331 1.00 97.38 722 ILE A CA 1
ATOM 5817 C C . ILE A 1 722 ? 22.802 3.545 -30.673 1.00 97.38 722 ILE A C 1
ATOM 5819 O O . ILE A 1 722 ? 21.691 3.240 -30.233 1.00 97.38 722 ILE A O 1
ATOM 5823 N N . ASP A 1 723 ? 23.524 2.715 -31.426 1.00 95.19 723 ASP A N 1
ATOM 5824 C CA . ASP A 1 723 ? 23.083 1.361 -31.760 1.00 95.19 723 ASP A CA 1
ATOM 5825 C C . ASP A 1 723 ? 23.012 0.450 -30.525 1.00 95.19 723 ASP A C 1
ATOM 5827 O O . ASP A 1 723 ? 22.114 -0.391 -30.441 1.00 95.19 723 ASP A O 1
ATOM 5831 N N . ASP A 1 724 ? 23.908 0.612 -29.548 1.00 93.56 724 ASP A N 1
ATOM 5832 C CA . ASP A 1 724 ? 23.848 -0.137 -28.291 1.00 93.56 724 ASP A CA 1
ATOM 5833 C C . ASP A 1 724 ? 22.678 0.321 -27.402 1.00 93.56 724 ASP A C 1
ATOM 5835 O O . ASP A 1 724 ? 21.971 -0.510 -26.830 1.00 93.56 724 ASP A O 1
ATOM 5839 N N . VAL A 1 725 ? 22.376 1.627 -27.364 1.00 94.56 725 VAL A N 1
ATOM 5840 C CA . VAL A 1 725 ? 21.181 2.174 -26.686 1.00 94.56 725 VAL A CA 1
ATOM 5841 C C . VAL A 1 725 ? 19.893 1.573 -27.259 1.00 94.56 725 VAL A C 1
ATOM 5843 O O . VAL A 1 725 ? 19.032 1.114 -26.498 1.00 94.56 725 VAL A O 1
ATOM 5846 N N . GLU A 1 726 ? 19.769 1.523 -28.589 1.00 93.38 726 GLU A N 1
ATOM 5847 C CA . GLU A 1 726 ? 18.628 0.899 -29.270 1.00 93.38 726 GLU A CA 1
ATOM 5848 C C . GLU A 1 726 ? 18.536 -0.599 -28.950 1.00 93.38 726 GLU A C 1
ATOM 5850 O O . GLU A 1 726 ? 17.482 -1.091 -28.537 1.00 93.38 726 GLU A O 1
ATOM 5855 N N . ARG A 1 727 ? 19.657 -1.320 -29.071 1.00 88.56 727 ARG A N 1
ATOM 5856 C CA . ARG A 1 727 ? 19.746 -2.763 -28.806 1.00 88.56 727 ARG A CA 1
ATOM 5857 C C . ARG A 1 727 ? 19.396 -3.114 -27.360 1.00 88.56 727 ARG A C 1
ATOM 5859 O O . ARG A 1 727 ? 18.734 -4.127 -27.116 1.00 88.56 727 ARG A O 1
ATOM 5866 N N . ALA A 1 728 ? 19.807 -2.282 -26.405 1.00 85.62 728 ALA A N 1
ATOM 5867 C CA . ALA A 1 728 ? 19.472 -2.422 -24.992 1.00 85.62 728 ALA A CA 1
ATOM 5868 C C . ALA A 1 728 ? 17.984 -2.138 -24.701 1.00 85.62 728 ALA A C 1
ATOM 5870 O O . ALA A 1 728 ? 17.476 -2.553 -23.656 1.00 85.62 728 ALA A O 1
ATOM 5871 N N . GLY A 1 729 ? 17.270 -1.477 -25.620 1.00 85.88 729 GLY A N 1
ATOM 5872 C CA . GLY A 1 729 ? 15.873 -1.074 -25.455 1.00 85.88 729 GLY A CA 1
ATOM 5873 C C . GLY A 1 729 ? 15.696 0.154 -24.559 1.00 85.88 729 GLY A C 1
ATOM 5874 O O . GLY A 1 729 ? 14.629 0.328 -23.962 1.00 85.88 729 GLY A O 1
ATOM 5875 N N . ILE A 1 730 ? 16.737 0.981 -24.433 1.00 91.31 730 ILE A N 1
ATOM 5876 C CA . ILE A 1 730 ? 16.700 2.229 -23.669 1.00 91.31 730 ILE A CA 1
ATOM 5877 C C . ILE A 1 730 ? 15.980 3.289 -24.509 1.00 91.31 730 ILE A C 1
ATOM 5879 O O . ILE A 1 730 ? 16.207 3.417 -25.709 1.00 91.31 730 ILE A O 1
ATOM 5883 N N . LYS A 1 731 ? 15.061 4.033 -23.889 1.00 89.00 731 LYS A N 1
ATOM 5884 C CA . LYS A 1 731 ? 14.082 4.850 -24.625 1.00 89.00 731 LYS A CA 1
ATOM 5885 C C . LYS A 1 731 ? 14.564 6.253 -24.980 1.00 89.00 731 LYS A C 1
ATOM 5887 O O . LYS A 1 731 ? 13.994 6.856 -25.886 1.00 89.00 731 LYS A O 1
ATOM 5892 N N . ALA A 1 732 ? 15.557 6.775 -24.267 1.00 97.12 732 ALA A N 1
ATOM 5893 C CA . ALA A 1 732 ? 16.021 8.146 -24.427 1.00 97.12 732 ALA A CA 1
ATOM 5894 C C . ALA A 1 732 ? 17.547 8.239 -24.417 1.00 97.12 732 ALA A C 1
ATOM 5896 O O . ALA A 1 732 ? 18.226 7.543 -23.655 1.00 97.12 732 ALA A O 1
ATOM 5897 N N . ILE A 1 733 ? 18.068 9.153 -25.235 1.00 97.94 733 ILE A N 1
ATOM 5898 C CA . ILE A 1 733 ? 19.478 9.533 -25.245 1.00 97.94 733 ILE A CA 1
ATOM 5899 C C . ILE A 1 733 ? 19.596 11.055 -25.184 1.00 97.94 733 ILE A C 1
ATOM 5901 O O . ILE A 1 733 ? 18.899 11.778 -25.900 1.00 97.94 733 ILE A O 1
ATOM 5905 N N . ARG A 1 734 ? 20.489 11.544 -24.323 1.00 97.62 734 ARG A N 1
ATOM 5906 C CA . ARG A 1 734 ? 20.795 12.965 -24.186 1.00 97.62 734 ARG A CA 1
ATOM 5907 C C . ARG A 1 734 ? 22.188 13.270 -24.676 1.00 97.62 734 ARG A C 1
ATOM 5909 O O . ARG A 1 734 ? 23.164 12.866 -24.054 1.00 97.62 734 ARG A O 1
ATOM 5916 N N . PHE A 1 735 ? 22.254 14.072 -25.723 1.00 97.56 735 PHE A N 1
ATOM 5917 C CA . PHE A 1 735 ? 23.476 14.662 -26.231 1.00 97.56 735 PHE A CA 1
ATOM 5918 C C . PHE A 1 735 ? 23.851 15.865 -25.367 1.00 97.56 735 PHE A C 1
ATOM 5920 O O . PHE A 1 735 ? 23.087 16.821 -25.212 1.00 97.56 735 PHE A O 1
ATOM 5927 N N . THR A 1 736 ? 25.029 15.787 -24.764 1.00 94.44 736 THR A N 1
ATOM 5928 C CA . THR A 1 736 ? 25.607 16.802 -23.879 1.00 94.44 736 THR A CA 1
ATOM 5929 C C . THR A 1 736 ? 27.113 16.879 -24.139 1.00 94.44 736 THR A C 1
ATOM 5931 O O . THR A 1 736 ? 27.621 16.224 -25.046 1.00 94.44 736 THR A O 1
ATOM 5934 N N . GLY A 1 737 ? 27.856 17.685 -23.389 1.00 88.06 737 GLY A N 1
ATOM 5935 C CA . GLY A 1 737 ? 29.264 17.918 -23.690 1.00 88.06 737 GLY A CA 1
ATOM 5936 C C . GLY A 1 737 ? 29.877 19.003 -22.828 1.00 88.06 737 GLY A C 1
ATOM 5937 O O . GLY A 1 737 ? 29.326 19.374 -21.790 1.00 88.06 737 GLY A O 1
ATOM 5938 N N . GLY A 1 738 ? 30.965 19.569 -23.340 1.00 87.81 738 GLY A N 1
ATOM 5939 C CA . GLY A 1 738 ? 31.171 21.007 -23.247 1.00 87.81 738 GLY A CA 1
ATOM 5940 C C . GLY A 1 738 ? 30.039 21.747 -23.979 1.00 87.81 738 GLY A C 1
ATOM 5941 O O . GLY A 1 738 ? 29.063 22.155 -23.354 1.00 87.81 738 GLY A O 1
ATOM 5942 N N . GLU A 1 739 ? 30.121 21.857 -25.304 1.00 92.88 739 GLU A N 1
ATOM 5943 C CA . GLU A 1 739 ? 29.032 22.303 -26.181 1.00 92.88 739 GLU A CA 1
ATOM 5944 C C . GLU A 1 739 ? 28.876 21.313 -27.350 1.00 92.88 739 GLU A C 1
ATOM 5946 O O . GLU A 1 739 ? 29.694 21.327 -28.271 1.00 92.88 739 GLU A O 1
ATOM 5951 N N . PRO A 1 740 ? 27.831 20.461 -27.363 1.00 94.50 740 PRO A N 1
ATOM 5952 C CA . PRO A 1 740 ? 27.696 19.401 -28.366 1.00 94.50 740 PRO A CA 1
ATOM 5953 C C . PRO A 1 740 ? 27.607 19.923 -29.803 1.00 94.50 740 PRO A C 1
ATOM 5955 O O . PRO A 1 740 ? 27.977 19.210 -30.732 1.00 94.50 740 PRO A O 1
ATOM 5958 N N . LEU A 1 741 ? 27.148 21.164 -30.008 1.00 94.38 741 LEU A N 1
ATOM 5959 C CA . LEU A 1 741 ? 27.061 21.773 -31.337 1.00 94.38 741 LEU A CA 1
ATOM 5960 C C . LEU A 1 741 ? 28.419 22.165 -31.944 1.00 94.38 741 LEU A C 1
ATOM 5962 O O . LEU A 1 741 ? 28.447 22.527 -33.119 1.00 94.38 741 LEU A O 1
ATOM 5966 N N . LEU A 1 742 ? 29.521 22.099 -31.188 1.00 92.19 742 LEU A N 1
ATOM 5967 C CA . LEU A 1 742 ? 30.875 22.265 -31.734 1.00 92.19 742 LEU A CA 1
ATOM 5968 C C . LEU A 1 742 ? 31.373 21.014 -32.463 1.00 92.19 742 LEU A C 1
ATOM 5970 O O . LEU A 1 742 ? 32.235 21.115 -33.331 1.00 92.19 742 LEU A O 1
ATOM 5974 N N . ARG A 1 743 ? 30.808 19.839 -32.163 1.00 91.81 743 ARG A N 1
ATOM 5975 C CA . ARG A 1 743 ? 31.229 18.591 -32.793 1.00 91.81 743 ARG A CA 1
ATOM 5976 C C . ARG A 1 743 ? 30.777 18.545 -34.258 1.00 91.81 743 ARG A C 1
ATOM 5978 O O . ARG A 1 743 ? 29.585 18.623 -34.560 1.00 91.81 743 ARG A O 1
ATOM 5985 N N . ASN A 1 744 ? 31.728 18.363 -35.174 1.00 90.69 744 ASN A N 1
ATOM 5986 C CA . ASN A 1 744 ? 31.515 18.482 -36.625 1.00 90.69 744 ASN A CA 1
ATOM 5987 C C . ASN A 1 744 ? 30.430 17.547 -37.199 1.00 90.69 744 ASN A C 1
ATOM 5989 O O . ASN A 1 744 ? 29.774 17.877 -38.189 1.00 90.69 744 ASN A O 1
ATOM 5993 N N . ASP A 1 745 ? 30.229 16.373 -36.602 1.00 94.25 745 ASP A N 1
ATOM 5994 C CA . ASP A 1 745 ? 29.296 15.337 -37.055 1.00 94.25 745 ASP A CA 1
ATOM 5995 C C . ASP A 1 745 ? 27.993 15.266 -36.230 1.00 94.25 745 ASP A C 1
ATOM 5997 O O . ASP A 1 745 ? 27.161 14.395 -36.494 1.00 94.25 745 ASP A O 1
ATOM 6001 N N . ILE A 1 746 ? 27.744 16.197 -35.296 1.00 95.50 746 ILE A N 1
ATOM 6002 C CA . ILE A 1 746 ? 26.606 16.135 -34.356 1.00 95.50 746 ILE A CA 1
ATOM 6003 C C . ILE A 1 746 ? 25.249 15.948 -35.045 1.00 95.50 746 ILE A C 1
ATOM 6005 O O . ILE A 1 746 ? 24.436 15.128 -34.624 1.00 95.50 746 ILE A O 1
ATOM 6009 N N . LYS A 1 747 ? 25.007 16.646 -36.163 1.00 95.75 747 LYS A N 1
ATOM 6010 C CA . LYS A 1 747 ? 23.752 16.524 -36.926 1.00 95.75 747 LYS A CA 1
ATOM 6011 C C . LYS A 1 747 ? 23.550 15.108 -37.473 1.00 95.75 747 LYS A C 1
ATOM 6013 O O . LYS A 1 747 ? 22.415 14.653 -37.579 1.00 95.75 747 LYS A O 1
ATOM 6018 N N . LYS A 1 748 ? 24.634 14.400 -37.815 1.00 96.69 748 LYS A N 1
ATOM 6019 C CA . LYS A 1 748 ? 24.563 13.001 -38.259 1.00 96.69 748 LYS A CA 1
ATOM 6020 C C . LYS A 1 748 ? 24.154 12.092 -37.098 1.00 96.69 748 LYS A C 1
ATOM 6022 O O . LYS A 1 748 ? 23.286 11.247 -37.296 1.00 96.69 748 LYS A O 1
ATOM 6027 N N . LEU A 1 749 ? 24.722 12.304 -35.908 1.00 97.69 749 LEU A N 1
ATOM 6028 C CA . LEU A 1 749 ? 24.413 11.525 -34.701 1.00 97.69 749 LEU A CA 1
ATOM 6029 C C . LEU A 1 749 ? 22.954 11.711 -34.256 1.00 97.69 749 LEU A C 1
ATOM 6031 O O . LEU A 1 749 ? 22.246 10.725 -34.055 1.00 97.69 749 LEU A O 1
ATOM 6035 N N . LEU A 1 750 ? 22.476 12.960 -34.186 1.00 97.81 750 LEU A N 1
ATOM 6036 C CA . LEU A 1 750 ? 21.081 13.277 -33.840 1.00 97.81 750 LEU A CA 1
ATOM 6037 C C . LEU A 1 750 ? 20.101 12.581 -34.796 1.00 97.81 750 LEU A C 1
ATOM 6039 O O . LEU A 1 750 ? 19.188 11.875 -34.367 1.00 97.81 750 LEU A O 1
ATOM 6043 N N . LYS A 1 751 ? 20.355 12.693 -36.104 1.00 97.56 751 LYS A N 1
ATOM 6044 C CA . LYS A 1 751 ? 19.554 12.045 -37.148 1.00 97.56 751 LYS A CA 1
ATOM 6045 C C . LYS A 1 751 ? 19.562 10.520 -37.052 1.00 97.56 751 LYS A C 1
ATOM 6047 O O . LYS A 1 751 ? 18.542 9.883 -37.323 1.00 97.56 751 LYS A O 1
ATOM 6052 N N . HIS A 1 752 ? 20.696 9.916 -36.698 1.00 97.69 752 HIS A N 1
ATOM 6053 C CA . HIS A 1 752 ? 20.797 8.465 -36.517 1.00 97.69 752 HIS A CA 1
ATOM 6054 C C . HIS A 1 752 ? 19.966 7.992 -35.323 1.00 97.69 752 HIS A C 1
ATOM 6056 O O . HIS A 1 752 ? 19.121 7.113 -35.488 1.00 97.69 752 HIS A O 1
ATOM 6062 N N . ALA A 1 753 ? 20.103 8.644 -34.163 1.00 97.44 753 ALA A N 1
ATOM 6063 C CA . ALA A 1 753 ? 19.300 8.338 -32.976 1.00 97.44 753 ALA A CA 1
ATOM 6064 C C . ALA A 1 753 ? 17.794 8.484 -33.246 1.00 97.44 753 ALA A C 1
ATOM 6066 O O . ALA A 1 753 ? 17.005 7.599 -32.902 1.00 97.44 753 ALA A O 1
ATOM 6067 N N . LYS A 1 754 ? 17.403 9.546 -33.962 1.00 96.00 754 LYS A N 1
ATOM 6068 C CA . LYS A 1 754 ? 16.010 9.785 -34.344 1.00 96.00 754 LYS A CA 1
ATOM 6069 C C . LYS A 1 754 ? 15.450 8.686 -35.250 1.00 96.00 754 LYS A C 1
ATOM 6071 O O . LYS A 1 754 ? 14.342 8.201 -35.025 1.00 96.00 754 LYS A O 1
ATOM 6076 N N . ARG A 1 755 ? 16.225 8.235 -36.244 1.00 96.50 755 ARG A N 1
ATOM 6077 C CA . ARG A 1 755 ? 15.848 7.126 -37.147 1.00 96.50 755 ARG A CA 1
ATOM 6078 C C . ARG A 1 755 ? 15.683 5.791 -36.426 1.00 96.50 755 ARG A C 1
ATOM 6080 O O . ARG A 1 755 ? 14.874 4.976 -36.859 1.00 96.50 755 ARG A O 1
ATOM 6087 N N . LYS A 1 756 ? 16.420 5.580 -35.337 1.00 95.31 756 LYS A N 1
ATOM 6088 C CA . LYS A 1 756 ? 16.302 4.402 -34.469 1.00 95.31 756 LYS A CA 1
ATOM 6089 C C . LYS A 1 756 ? 15.084 4.445 -33.539 1.00 95.31 756 LYS A C 1
ATOM 6091 O O . LYS A 1 756 ? 14.834 3.482 -32.824 1.00 95.31 756 LYS A O 1
ATOM 6096 N N . GLY A 1 757 ? 14.301 5.528 -33.563 1.00 93.44 757 GLY A N 1
ATOM 6097 C CA . GLY A 1 757 ? 13.105 5.680 -32.733 1.00 93.44 757 GLY A CA 1
ATOM 6098 C C . GLY A 1 757 ? 13.408 5.972 -31.262 1.00 93.44 757 GLY A C 1
ATOM 6099 O O . GLY A 1 757 ? 12.534 5.785 -30.417 1.00 93.44 757 GLY A O 1
ATOM 6100 N N . ILE A 1 758 ? 14.629 6.414 -30.953 1.00 97.00 758 ILE A N 1
ATOM 6101 C CA . ILE A 1 758 ? 15.033 6.843 -29.611 1.00 97.00 758 ILE A CA 1
ATOM 6102 C C . ILE A 1 758 ? 14.549 8.283 -29.404 1.00 97.00 758 ILE A C 1
ATOM 6104 O O . ILE A 1 758 ? 14.620 9.097 -30.324 1.00 97.00 758 ILE A O 1
ATOM 6108 N N . TYR A 1 759 ? 14.067 8.613 -28.204 1.00 97.88 759 TYR A N 1
ATOM 6109 C CA . TYR A 1 759 ? 13.725 9.988 -27.839 1.00 97.88 759 TYR A CA 1
ATOM 6110 C C . TYR A 1 759 ? 15.007 10.817 -27.679 1.00 97.88 759 TYR A C 1
ATOM 6112 O O . TYR A 1 759 ? 15.844 10.509 -26.821 1.00 97.88 759 TYR A O 1
ATOM 6120 N N . VAL A 1 760 ? 15.182 11.840 -28.520 1.00 98.19 760 VAL A N 1
ATOM 6121 C CA . VAL A 1 760 ? 16.446 12.586 -28.628 1.00 98.19 760 VAL A CA 1
ATOM 6122 C C . VAL A 1 760 ? 16.385 13.876 -27.824 1.00 98.19 760 VAL A C 1
ATOM 6124 O O . VAL A 1 760 ? 15.555 14.747 -28.091 1.00 98.19 760 VAL A O 1
ATOM 6127 N N . ILE A 1 761 ? 17.315 14.021 -26.879 1.00 98.00 761 ILE A N 1
ATOM 6128 C CA . ILE A 1 761 ? 17.427 15.200 -26.021 1.00 98.00 761 ILE A CA 1
ATOM 6129 C C . ILE A 1 761 ? 18.752 15.917 -26.288 1.00 98.00 761 ILE A C 1
ATOM 6131 O O . ILE A 1 761 ? 19.800 15.275 -26.333 1.00 98.00 761 ILE A O 1
ATOM 6135 N N . LEU A 1 762 ? 18.735 17.242 -26.435 1.00 97.81 762 LEU A N 1
ATOM 6136 C CA . LEU A 1 762 ? 19.933 18.056 -26.658 1.00 97.81 762 LEU A CA 1
ATOM 6137 C C . LEU A 1 762 ? 20.101 19.103 -25.552 1.00 97.81 762 LEU A C 1
ATOM 6139 O O . LEU A 1 762 ? 19.262 19.990 -25.397 1.00 97.81 762 LEU A O 1
ATOM 6143 N N . ASN A 1 763 ? 21.219 19.042 -24.828 1.00 96.31 763 ASN A N 1
ATOM 6144 C CA . ASN A 1 763 ? 21.635 20.085 -23.889 1.00 96.31 763 ASN A CA 1
ATOM 6145 C C . ASN A 1 763 ? 22.617 21.043 -24.568 1.00 96.31 763 ASN A C 1
ATOM 6147 O O . ASN A 1 763 ? 23.675 20.613 -25.012 1.00 96.31 763 ASN A O 1
ATOM 6151 N N . THR A 1 764 ? 22.316 22.339 -24.601 1.00 95.12 764 THR A N 1
ATOM 6152 C CA . THR A 1 764 ? 23.187 23.344 -25.239 1.00 95.12 764 THR A CA 1
ATOM 6153 C C . THR A 1 764 ? 23.163 24.672 -24.487 1.00 95.12 764 THR A C 1
ATOM 6155 O O . THR A 1 764 ? 22.178 25.035 -23.838 1.00 95.12 764 THR A O 1
ATOM 6158 N N . ASN A 1 765 ? 24.241 25.448 -24.593 1.00 93.56 765 ASN A N 1
ATOM 6159 C CA . ASN A 1 765 ? 24.262 26.826 -24.111 1.00 93.56 765 ASN A CA 1
ATOM 6160 C C . ASN A 1 765 ? 23.503 27.796 -25.040 1.00 93.56 765 ASN A C 1
ATOM 6162 O O . ASN A 1 765 ? 23.183 28.924 -24.647 1.00 93.56 765 ASN A O 1
ATOM 6166 N N . GLY A 1 766 ? 23.170 27.355 -26.257 1.00 93.12 766 GLY A N 1
ATOM 6167 C CA . GLY A 1 766 ? 22.322 28.064 -27.208 1.00 93.12 766 GLY A CA 1
ATOM 6168 C C . GLY A 1 766 ? 23.010 29.141 -28.053 1.00 93.12 766 GLY A C 1
ATOM 6169 O O . GLY A 1 766 ? 22.357 29.671 -28.949 1.00 93.12 766 GLY A O 1
ATOM 6170 N N . LYS A 1 767 ? 24.302 29.458 -27.853 1.00 90.94 767 LYS A N 1
ATOM 6171 C CA . LYS A 1 767 ? 25.002 30.476 -28.673 1.00 90.94 767 LYS A CA 1
ATOM 6172 C C . LYS A 1 767 ? 25.042 30.110 -30.157 1.00 90.94 767 LYS A C 1
ATOM 6174 O O . LYS A 1 767 ? 24.847 30.967 -31.012 1.00 90.94 767 LYS A O 1
ATOM 6179 N N . LEU A 1 768 ? 25.257 28.833 -30.468 1.00 92.19 768 LEU A N 1
ATOM 6180 C CA . LEU A 1 768 ? 25.358 28.350 -31.850 1.00 92.19 768 LEU A CA 1
ATOM 6181 C C . LEU A 1 768 ? 23.989 28.167 -32.529 1.00 92.19 768 LEU A C 1
ATOM 6183 O O . LEU A 1 768 ? 23.921 27.939 -33.734 1.00 92.19 768 LEU A O 1
ATOM 6187 N N . LEU A 1 769 ? 22.887 28.335 -31.791 1.00 92.69 769 LEU A N 1
ATOM 6188 C CA . LEU A 1 769 ? 21.528 28.292 -32.338 1.00 92.69 769 LEU A CA 1
ATOM 6189 C C . LEU A 1 769 ? 21.079 29.634 -32.949 1.00 92.69 769 LEU A C 1
ATOM 6191 O O . LEU A 1 769 ? 20.026 29.696 -33.583 1.00 92.69 769 LEU A O 1
ATOM 6195 N N . GLU A 1 770 ? 21.854 30.715 -32.798 1.00 80.25 770 GLU A N 1
ATOM 6196 C CA . GLU A 1 770 ? 21.528 32.032 -33.372 1.00 80.25 770 GLU A CA 1
ATOM 6197 C C . GLU A 1 770 ? 21.749 32.105 -34.905 1.00 80.25 770 GLU A C 1
ATOM 6199 O O . GLU A 1 770 ? 21.315 33.066 -35.540 1.00 80.25 770 GLU A O 1
ATOM 6204 N N . GLY A 1 771 ? 22.322 31.072 -35.536 1.00 79.81 771 GLY A N 1
ATOM 6205 C CA . GLY A 1 771 ? 22.543 30.966 -36.990 1.00 79.81 771 GLY A CA 1
ATOM 6206 C C . GLY A 1 771 ? 22.002 29.660 -37.588 1.00 79.81 771 GLY A C 1
ATOM 6207 O O . GLY A 1 771 ? 20.920 29.203 -37.213 1.00 79.81 771 GLY A O 1
ATOM 6208 N N . ASP A 1 772 ? 22.767 29.038 -38.488 1.00 82.81 772 ASP A N 1
ATOM 6209 C CA . ASP A 1 772 ? 22.421 27.756 -39.130 1.00 82.81 772 ASP A CA 1
ATOM 6210 C C . ASP A 1 772 ? 22.421 26.566 -38.161 1.00 82.81 772 ASP A C 1
ATOM 6212 O O . ASP A 1 772 ? 21.870 25.504 -38.470 1.00 82.81 772 ASP A O 1
ATOM 6216 N N . GLY A 1 773 ? 22.997 26.720 -36.965 1.00 85.38 773 GLY A N 1
ATOM 6217 C CA . GLY A 1 773 ? 22.994 25.682 -35.934 1.00 85.38 773 GLY A CA 1
ATOM 6218 C C . GLY A 1 773 ? 21.592 25.304 -35.455 1.00 85.38 773 GLY A C 1
ATOM 6219 O O . GLY A 1 773 ? 21.387 24.164 -35.051 1.00 85.38 773 GLY A O 1
ATOM 6220 N N . ILE A 1 774 ? 20.591 26.184 -35.609 1.00 92.88 774 ILE A N 1
ATOM 6221 C CA . ILE A 1 774 ? 19.193 25.872 -35.268 1.00 92.88 774 ILE A CA 1
ATOM 6222 C C . ILE A 1 774 ? 18.629 24.680 -36.061 1.00 92.88 774 ILE A C 1
ATOM 6224 O O . ILE A 1 774 ? 17.730 23.992 -35.589 1.00 92.88 774 ILE A O 1
ATOM 6228 N N . THR A 1 775 ? 19.187 24.391 -37.241 1.00 92.69 775 THR A N 1
ATOM 6229 C CA . THR A 1 775 ? 18.787 23.235 -38.064 1.00 92.69 775 THR A CA 1
ATOM 6230 C C . THR A 1 775 ? 19.121 21.890 -37.418 1.00 92.69 775 THR A C 1
ATOM 6232 O O . THR A 1 775 ? 18.546 20.882 -37.811 1.00 92.69 775 THR A O 1
ATOM 6235 N N . ALA A 1 776 ? 19.998 21.853 -36.408 1.00 91.44 776 ALA A N 1
ATOM 6236 C CA . ALA A 1 776 ? 20.248 20.640 -35.632 1.00 91.44 776 ALA A CA 1
ATOM 6237 C C . ALA A 1 776 ? 19.004 20.175 -34.850 1.00 91.44 776 ALA A C 1
ATOM 6239 O O . ALA A 1 776 ? 18.880 18.989 -34.568 1.00 91.44 776 ALA A O 1
ATOM 6240 N N . LEU A 1 777 ? 18.066 21.083 -34.541 1.00 95.81 777 LEU A N 1
ATOM 6241 C CA . LEU A 1 777 ? 16.854 20.766 -33.778 1.00 95.81 777 LEU A CA 1
ATOM 6242 C C . LEU A 1 777 ? 15.803 19.980 -34.576 1.00 95.81 777 LEU A C 1
ATOM 6244 O O . LEU A 1 777 ? 14.837 19.510 -33.991 1.00 95.81 777 LEU A O 1
ATOM 6248 N N . VAL A 1 778 ? 15.987 19.808 -35.891 1.00 95.81 778 VAL A N 1
ATOM 6249 C CA . VAL A 1 778 ? 15.066 19.033 -36.745 1.00 95.81 778 VAL A CA 1
ATOM 6250 C C . VAL A 1 778 ? 14.923 17.586 -36.263 1.00 95.81 778 VAL A C 1
ATOM 6252 O O . VAL A 1 778 ? 13.834 17.024 -36.329 1.00 95.81 778 VAL A O 1
ATOM 6255 N N . ASP A 1 779 ? 16.010 17.000 -35.760 1.00 95.75 779 ASP A N 1
ATOM 6256 C CA . ASP A 1 779 ? 16.062 15.612 -35.294 1.00 95.75 779 ASP A CA 1
ATOM 6257 C C . ASP A 1 779 ? 16.028 15.507 -33.752 1.00 95.75 779 ASP A C 1
ATOM 6259 O O . ASP A 1 779 ? 16.411 14.482 -33.190 1.00 95.75 779 ASP A O 1
ATOM 6263 N N . VAL A 1 780 ? 15.585 16.565 -33.059 1.00 97.44 780 VAL A N 1
ATOM 6264 C CA . VAL A 1 780 ? 15.543 16.659 -31.590 1.00 97.44 780 VAL A CA 1
ATOM 6265 C C . VAL A 1 780 ? 14.095 16.731 -31.108 1.00 97.44 780 VAL A C 1
ATOM 6267 O O . VAL A 1 780 ? 13.299 17.503 -31.633 1.00 97.44 780 VAL A O 1
ATOM 6270 N N . ASP A 1 781 ? 13.766 15.949 -30.081 1.00 97.56 781 ASP A N 1
ATOM 6271 C CA . ASP A 1 781 ? 12.449 15.966 -29.432 1.00 97.56 781 ASP A CA 1
ATOM 6272 C C . ASP A 1 781 ? 12.386 16.963 -28.268 1.00 97.56 781 ASP A C 1
ATOM 6274 O O . ASP A 1 781 ? 11.365 17.611 -28.034 1.00 97.56 781 ASP A O 1
ATOM 6278 N N . ASP A 1 782 ? 13.494 17.084 -27.536 1.00 97.25 782 ASP A N 1
ATOM 6279 C CA . ASP A 1 782 ? 13.610 17.881 -26.320 1.00 97.25 782 ASP A CA 1
ATOM 6280 C C . ASP A 1 782 ? 14.914 18.677 -26.333 1.00 97.25 782 ASP A C 1
ATOM 6282 O O . ASP A 1 782 ? 16.008 18.115 -26.416 1.00 97.25 782 ASP A O 1
ATOM 6286 N N . VAL A 1 783 ? 14.807 19.999 -26.271 1.00 97.06 783 VAL A N 1
ATOM 6287 C CA . VAL A 1 783 ? 15.963 20.888 -26.207 1.00 97.06 783 VAL A CA 1
ATOM 6288 C C . VAL A 1 783 ? 15.992 21.594 -24.862 1.00 97.06 783 VAL A C 1
ATOM 6290 O O . VAL A 1 783 ? 15.066 22.315 -24.487 1.00 97.06 783 VAL A O 1
ATOM 6293 N N . LEU A 1 784 ? 17.102 21.425 -24.148 1.00 96.12 784 LEU A N 1
ATOM 6294 C CA . LEU A 1 784 ? 17.360 22.081 -22.878 1.00 96.12 784 LEU A CA 1
ATOM 6295 C C . LEU A 1 784 ? 18.436 23.149 -23.061 1.00 96.12 784 LEU A C 1
ATOM 6297 O O . LEU A 1 784 ? 19.583 22.856 -23.409 1.00 96.12 784 LEU A O 1
ATOM 6301 N N . ILE A 1 785 ? 18.055 24.402 -22.809 1.00 95.62 785 ILE A N 1
ATOM 6302 C CA . ILE A 1 785 ? 18.937 25.560 -22.971 1.00 95.62 785 ILE A CA 1
ATOM 6303 C C . ILE A 1 785 ? 19.408 26.059 -21.609 1.00 95.62 785 ILE A C 1
ATOM 6305 O O . ILE A 1 785 ? 18.600 26.471 -20.768 1.00 95.62 785 ILE A O 1
ATOM 6309 N N . SER A 1 786 ? 20.723 26.097 -21.411 1.00 94.00 786 SER A N 1
ATOM 6310 C CA . SER A 1 786 ? 21.330 26.646 -20.196 1.00 94.00 786 SER A CA 1
ATOM 6311 C C . SER A 1 786 ? 21.070 28.152 -20.074 1.00 94.00 786 SER A C 1
ATOM 6313 O O . SER A 1 786 ? 21.362 28.919 -21.001 1.00 94.00 786 SER A O 1
ATOM 6315 N N . PHE A 1 787 ? 20.523 28.594 -18.936 1.00 93.50 787 PHE A N 1
ATOM 6316 C CA . PHE A 1 787 ? 20.270 30.005 -18.630 1.00 93.50 787 PHE A CA 1
ATOM 6317 C C . PHE A 1 787 ? 20.471 30.285 -17.134 1.00 93.50 787 PHE A C 1
ATOM 6319 O O . PHE A 1 787 ? 19.718 29.811 -16.281 1.00 93.50 787 PHE A O 1
ATOM 6326 N N . HIS A 1 788 ? 21.523 31.038 -16.805 1.00 91.38 788 HIS A N 1
ATOM 6327 C CA . HIS A 1 788 ? 22.026 31.149 -15.428 1.00 91.38 788 HIS A CA 1
ATOM 6328 C C . HIS A 1 788 ? 22.014 32.570 -14.855 1.00 91.38 788 HIS A C 1
ATOM 6330 O O . HIS A 1 788 ? 21.958 32.718 -13.633 1.00 91.38 788 HIS A O 1
ATOM 6336 N N . ASP A 1 789 ? 22.021 33.593 -15.714 1.00 89.62 789 ASP A N 1
ATOM 6337 C CA . ASP A 1 789 ? 22.002 35.003 -15.326 1.00 89.62 789 ASP A CA 1
ATOM 6338 C C . ASP A 1 789 ? 20.918 35.764 -16.097 1.00 89.62 789 ASP A C 1
ATOM 6340 O O . ASP A 1 789 ? 20.899 35.803 -17.326 1.00 89.62 789 ASP A O 1
ATOM 6344 N N . ILE A 1 790 ? 20.022 36.408 -15.354 1.00 89.38 790 ILE A N 1
ATOM 6345 C CA . ILE A 1 790 ? 18.905 37.185 -15.888 1.00 89.38 790 ILE A CA 1
ATOM 6346 C C . ILE A 1 790 ? 19.360 38.418 -16.692 1.00 89.38 790 ILE A C 1
ATOM 6348 O O . ILE A 1 790 ? 18.583 38.943 -17.497 1.00 89.38 790 ILE A O 1
ATOM 6352 N N . SER A 1 791 ? 20.613 38.865 -16.536 1.00 87.38 791 SER A N 1
ATOM 6353 C CA . SER A 1 791 ? 21.201 39.932 -17.359 1.00 87.38 791 SER A CA 1
ATOM 6354 C C . SER A 1 791 ? 21.172 39.596 -18.863 1.00 87.38 791 SER A C 1
ATOM 6356 O O . SER A 1 791 ? 20.947 40.480 -19.694 1.00 87.38 791 SER A O 1
ATOM 6358 N N . GLU A 1 792 ? 21.251 38.310 -19.228 1.00 86.00 792 GLU A N 1
ATOM 6359 C CA . GLU A 1 792 ? 21.200 37.834 -20.618 1.00 86.00 792 GLU A CA 1
ATOM 6360 C C . GLU A 1 792 ? 19.771 37.697 -21.182 1.00 86.00 792 GLU A C 1
ATOM 6362 O O . GLU A 1 792 ? 19.581 37.295 -22.338 1.00 86.00 792 GLU A O 1
ATOM 6367 N N . SER A 1 793 ? 18.744 38.038 -20.395 1.00 89.94 793 SER A N 1
ATOM 6368 C CA . SER A 1 793 ? 17.324 37.847 -20.735 1.00 89.94 793 SER A CA 1
ATOM 6369 C C . SER A 1 793 ? 16.948 38.375 -22.124 1.00 89.94 793 SER A C 1
ATOM 6371 O O . SER A 1 793 ? 16.217 37.709 -22.860 1.00 89.94 793 SER A O 1
ATOM 6373 N N . LYS A 1 794 ? 17.482 39.527 -22.551 1.00 89.00 794 LYS A N 1
ATOM 6374 C CA . LYS A 1 794 ? 17.209 40.075 -23.892 1.00 89.00 794 LYS A CA 1
ATOM 6375 C C . LYS A 1 794 ? 17.657 39.133 -25.013 1.00 89.00 794 LYS A C 1
ATOM 6377 O O . LYS A 1 794 ? 16.886 38.902 -25.945 1.00 89.00 794 LYS A O 1
ATOM 6382 N N . SER A 1 795 ? 18.871 38.576 -24.945 1.00 88.75 795 SER A N 1
ATOM 6383 C CA . SER A 1 795 ? 19.349 37.667 -25.997 1.00 88.75 795 SER A CA 1
ATOM 6384 C C . SER A 1 795 ? 18.623 36.330 -25.942 1.00 88.75 795 SER A C 1
ATOM 6386 O O . SER A 1 795 ? 18.087 35.876 -26.953 1.00 88.75 795 SER A O 1
ATOM 6388 N N . LYS A 1 796 ? 18.485 35.758 -24.742 1.00 92.06 796 LYS A N 1
ATOM 6389 C CA . LYS A 1 796 ? 17.799 34.477 -24.547 1.00 92.06 796 LYS A CA 1
ATOM 6390 C C . LYS A 1 796 ? 16.333 34.536 -24.975 1.00 92.06 796 LYS A C 1
ATOM 6392 O O . LYS A 1 796 ? 15.865 33.613 -25.629 1.00 92.06 796 LYS A O 1
ATOM 6397 N N . SER A 1 797 ? 15.618 35.633 -24.708 1.00 93.19 797 SER A N 1
ATOM 6398 C CA . SER A 1 797 ? 14.223 35.795 -25.149 1.00 93.19 797 SER A CA 1
ATOM 6399 C C . SER A 1 797 ? 14.095 35.738 -26.672 1.00 93.19 797 SER A C 1
ATOM 6401 O O . SER A 1 797 ? 13.179 35.095 -27.185 1.00 93.19 797 SER A O 1
ATOM 6403 N N . ARG A 1 798 ? 15.026 36.365 -27.408 1.00 92.69 798 ARG A N 1
ATOM 6404 C CA . ARG A 1 798 ? 15.058 36.281 -28.878 1.00 92.69 798 ARG A CA 1
ATOM 6405 C C . ARG A 1 798 ? 15.259 34.837 -29.341 1.00 92.69 798 ARG A C 1
ATOM 6407 O O . ARG A 1 798 ? 14.534 34.393 -30.228 1.00 92.69 798 ARG A O 1
ATOM 6414 N N . LEU A 1 799 ? 16.177 34.104 -28.708 1.00 94.06 799 LEU A N 1
ATOM 6415 C CA . LEU A 1 799 ? 16.442 32.699 -29.019 1.00 94.06 799 LEU A CA 1
ATOM 6416 C C . LEU A 1 799 ? 15.230 31.794 -28.737 1.00 94.06 799 LEU A C 1
ATOM 6418 O O . LEU A 1 799 ? 14.776 31.103 -29.646 1.00 94.06 799 LEU A O 1
ATOM 6422 N N . PHE A 1 800 ? 14.661 31.836 -27.526 1.00 94.56 800 PHE A N 1
ATOM 6423 C CA . PHE A 1 800 ? 13.496 31.017 -27.153 1.00 94.56 800 PHE A CA 1
ATOM 6424 C C . PHE A 1 800 ? 12.307 31.262 -28.094 1.00 94.56 800 PHE A C 1
ATOM 6426 O O . PHE A 1 800 ? 11.710 30.314 -28.603 1.00 94.56 800 PHE A O 1
ATOM 6433 N N . LYS A 1 801 ? 12.007 32.532 -28.408 1.00 93.69 801 LYS A N 1
ATOM 6434 C CA . LYS A 1 801 ? 10.940 32.889 -29.359 1.00 93.69 801 LYS A CA 1
ATOM 6435 C C . LYS A 1 801 ? 11.216 32.371 -30.767 1.00 93.69 801 LYS A C 1
ATOM 6437 O O . LYS A 1 801 ? 10.288 31.931 -31.442 1.00 93.69 801 LYS A O 1
ATOM 6442 N N . ARG A 1 802 ? 12.473 32.415 -31.217 1.00 94.06 802 ARG A N 1
ATOM 6443 C CA . ARG A 1 802 ? 12.868 31.884 -32.526 1.00 94.06 802 ARG A CA 1
ATOM 6444 C C . ARG A 1 802 ? 12.696 30.368 -32.593 1.00 94.06 802 ARG A C 1
ATOM 6446 O O . ARG A 1 802 ? 12.130 29.893 -33.571 1.00 94.06 802 ARG A O 1
ATOM 6453 N N . ILE A 1 803 ? 13.128 29.634 -31.566 1.00 95.19 803 ILE A N 1
ATOM 6454 C CA . ILE A 1 803 ? 12.966 28.174 -31.499 1.00 95.19 803 ILE A CA 1
ATOM 6455 C C . ILE A 1 803 ? 11.488 27.816 -31.498 1.00 95.19 803 ILE A C 1
ATOM 6457 O O . ILE A 1 803 ? 11.061 27.064 -32.363 1.00 95.19 803 ILE A O 1
ATOM 6461 N N . ARG A 1 804 ? 10.685 28.432 -30.623 1.00 93.38 804 ARG A N 1
ATOM 6462 C CA . ARG A 1 804 ? 9.245 28.156 -30.560 1.00 93.38 804 ARG A CA 1
ATOM 6463 C C . ARG A 1 804 ? 8.521 28.468 -31.873 1.00 93.38 804 ARG A C 1
ATOM 6465 O O . ARG A 1 804 ? 7.545 27.805 -32.202 1.00 93.38 804 ARG A O 1
ATOM 6472 N N . LYS A 1 805 ? 8.982 29.473 -32.628 1.00 93.38 805 LYS A N 1
ATOM 6473 C CA . LYS A 1 805 ? 8.442 29.793 -33.958 1.00 93.38 805 LYS A CA 1
ATOM 6474 C C . LYS A 1 805 ? 8.816 28.739 -35.007 1.00 93.38 805 LYS A C 1
ATOM 6476 O O . LYS A 1 805 ? 7.990 28.438 -35.859 1.00 93.38 805 LYS A O 1
ATOM 6481 N N . ALA A 1 806 ? 10.049 28.236 -34.983 1.00 94.25 806 ALA A N 1
ATOM 6482 C CA . ALA A 1 806 ? 10.542 27.268 -35.964 1.00 94.25 806 ALA A CA 1
ATOM 6483 C C . ALA A 1 806 ? 10.103 25.823 -35.657 1.00 94.25 806 ALA A C 1
ATOM 6485 O O . ALA A 1 806 ? 9.878 25.048 -36.579 1.00 94.25 806 ALA A O 1
ATOM 6486 N N . PHE A 1 807 ? 9.954 25.488 -34.375 1.00 95.19 807 PHE A N 1
ATOM 6487 C CA . PHE A 1 807 ? 9.635 24.159 -33.863 1.00 95.19 807 PHE A CA 1
ATOM 6488 C C . PHE A 1 807 ? 8.557 24.293 -32.775 1.00 95.19 807 PHE A C 1
ATOM 6490 O O . PHE A 1 807 ? 8.880 24.369 -31.590 1.00 95.19 807 PHE A O 1
ATOM 6497 N N . PRO A 1 808 ? 7.270 24.406 -33.145 1.00 90.94 808 PRO A N 1
ATOM 6498 C CA . PRO A 1 808 ? 6.199 24.610 -32.170 1.00 90.94 808 PRO A CA 1
ATOM 6499 C C . PRO A 1 808 ? 6.033 23.416 -31.219 1.00 90.94 808 PRO A C 1
ATOM 6501 O O . PRO A 1 808 ? 5.789 23.636 -30.032 1.00 90.94 808 PRO A O 1
ATOM 6504 N N . ASP A 1 809 ? 6.241 22.198 -31.730 1.00 91.62 809 ASP A N 1
ATOM 6505 C CA . ASP A 1 809 ? 5.991 20.931 -31.029 1.00 91.62 809 ASP A CA 1
ATOM 6506 C C . ASP A 1 809 ? 7.204 20.391 -30.249 1.00 91.62 809 ASP A C 1
ATOM 6508 O O . ASP A 1 809 ? 7.090 19.365 -29.581 1.00 91.62 809 ASP A O 1
ATOM 6512 N N . ILE A 1 810 ? 8.369 21.053 -30.320 1.00 94.88 810 ILE A N 1
ATOM 6513 C CA . ILE A 1 810 ? 9.549 20.634 -29.550 1.00 94.88 810 ILE A CA 1
ATOM 6514 C C . ILE A 1 810 ? 9.325 20.909 -28.059 1.00 94.88 810 ILE A C 1
ATOM 6516 O O . ILE A 1 810 ? 8.818 21.974 -27.687 1.00 94.88 810 ILE A O 1
ATOM 6520 N N . MET A 1 811 ? 9.747 19.979 -27.202 1.00 94.88 811 MET A N 1
ATOM 6521 C CA . MET A 1 811 ? 9.807 20.224 -25.763 1.00 94.88 811 MET A CA 1
ATOM 6522 C C . MET A 1 811 ? 10.960 21.195 -25.491 1.00 94.88 811 MET A C 1
ATOM 6524 O O . MET A 1 811 ? 12.130 20.864 -25.685 1.00 94.88 811 MET A O 1
ATOM 6528 N N . LEU A 1 812 ? 10.637 22.416 -25.076 1.00 94.25 812 LEU A N 1
ATOM 6529 C CA . LEU A 1 812 ? 11.602 23.487 -24.855 1.00 94.25 812 LEU A CA 1
ATOM 6530 C C . LEU A 1 812 ? 11.787 23.699 -23.359 1.00 94.25 812 LEU A C 1
ATOM 6532 O O . LEU A 1 812 ? 10.950 24.322 -22.701 1.00 94.25 812 LEU A O 1
ATOM 6536 N N . ARG A 1 813 ? 12.917 23.226 -22.839 1.00 94.19 813 ARG A N 1
ATOM 6537 C CA . ARG A 1 813 ? 13.279 23.358 -21.428 1.00 94.19 813 ARG A CA 1
ATOM 6538 C C . ARG A 1 813 ? 14.403 24.354 -21.225 1.00 94.19 813 ARG A C 1
ATOM 6540 O O . ARG A 1 813 ? 15.175 24.684 -22.131 1.00 94.19 813 ARG A O 1
ATOM 6547 N N . SER A 1 814 ? 14.547 24.798 -19.988 1.00 93.75 814 SER A N 1
ATOM 6548 C CA . SER A 1 814 ? 15.733 25.531 -19.564 1.00 93.75 814 SER A CA 1
ATOM 6549 C C . SER A 1 814 ? 16.270 24.982 -18.255 1.00 93.75 814 SER A C 1
ATOM 6551 O O . SER A 1 814 ? 15.530 24.386 -17.474 1.00 93.75 814 SER A O 1
ATOM 6553 N N . CYS A 1 815 ? 17.566 25.176 -18.015 1.00 93.12 815 CYS A N 1
ATOM 6554 C CA . CYS A 1 815 ? 18.180 24.846 -16.738 1.00 93.12 815 CYS A CA 1
ATOM 6555 C C . CYS A 1 815 ? 18.914 26.037 -16.122 1.00 93.12 815 CYS A C 1
ATOM 6557 O O . CYS A 1 815 ? 19.545 26.840 -16.817 1.00 93.12 815 CYS A O 1
ATOM 6559 N N . THR A 1 816 ? 18.869 26.115 -14.794 1.00 93.50 816 THR A N 1
ATOM 6560 C CA . THR A 1 816 ? 19.550 27.140 -14.004 1.00 93.50 816 THR A CA 1
ATOM 6561 C C . THR A 1 816 ? 20.332 26.481 -12.875 1.00 93.50 816 THR A C 1
ATOM 6563 O O . THR A 1 816 ? 19.759 25.738 -12.086 1.00 93.50 816 THR A O 1
ATOM 6566 N N . ILE A 1 817 ? 21.639 26.745 -12.781 1.00 92.06 817 ILE A N 1
ATOM 6567 C CA . ILE A 1 817 ? 22.428 26.367 -11.605 1.00 92.06 817 ILE A CA 1
ATOM 6568 C C . ILE A 1 817 ? 22.173 27.407 -10.516 1.00 92.06 817 ILE A C 1
ATOM 6570 O O . ILE A 1 817 ? 22.374 28.599 -10.755 1.00 92.06 817 ILE A O 1
ATOM 6574 N N . ALA A 1 818 ? 21.751 26.975 -9.331 1.00 91.31 818 ALA A N 1
ATOM 6575 C CA . ALA A 1 818 ? 21.571 27.873 -8.199 1.00 91.31 818 ALA A CA 1
ATOM 6576 C C . ALA A 1 818 ? 22.933 28.401 -7.715 1.00 91.31 818 ALA A C 1
ATOM 6578 O O . ALA A 1 818 ? 23.825 27.633 -7.359 1.00 91.31 818 ALA A O 1
ATOM 6579 N N . THR A 1 819 ? 23.093 29.720 -7.683 1.00 89.12 819 THR A N 1
ATOM 6580 C CA . THR A 1 819 ? 24.278 30.418 -7.172 1.00 89.12 819 THR A CA 1
ATOM 6581 C C . THR A 1 819 ? 23.863 31.432 -6.113 1.00 89.12 819 THR A C 1
ATOM 6583 O O . THR A 1 819 ? 22.699 31.833 -6.032 1.00 89.12 819 THR A O 1
ATOM 6586 N N . LYS A 1 820 ? 24.821 31.894 -5.303 1.00 84.88 820 LYS A N 1
ATOM 6587 C CA . LYS A 1 820 ? 24.567 32.939 -4.297 1.00 84.88 820 LYS A CA 1
ATOM 6588 C C . LYS A 1 820 ? 23.947 34.200 -4.913 1.00 84.88 820 LYS A C 1
ATOM 6590 O O . LYS A 1 820 ? 23.080 34.816 -4.298 1.00 84.88 820 LYS A O 1
ATOM 6595 N N . ASP A 1 821 ? 24.333 34.519 -6.145 1.00 83.75 821 ASP A N 1
ATOM 6596 C CA . ASP A 1 821 ? 23.908 35.731 -6.844 1.00 83.75 821 ASP A CA 1
ATOM 6597 C C . ASP A 1 821 ? 22.497 35.615 -7.440 1.00 83.75 821 ASP A C 1
ATOM 6599 O O . ASP A 1 821 ? 21.763 36.605 -7.495 1.00 83.75 821 ASP A O 1
ATOM 6603 N N . ASN A 1 822 ? 22.075 34.414 -7.864 1.00 89.62 822 ASN A N 1
ATOM 6604 C CA . ASN A 1 822 ? 20.789 34.236 -8.547 1.00 89.62 822 ASN A CA 1
ATOM 6605 C C . ASN A 1 822 ? 19.648 33.731 -7.646 1.00 89.62 822 ASN A C 1
ATOM 6607 O O . ASN A 1 822 ? 18.491 34.029 -7.946 1.00 89.62 822 ASN A O 1
ATOM 6611 N N . ILE A 1 823 ? 19.927 33.097 -6.495 1.00 90.75 823 ILE A N 1
ATOM 6612 C CA . ILE A 1 823 ? 18.890 32.680 -5.521 1.00 90.75 823 ILE A CA 1
ATOM 6613 C C . ILE A 1 823 ? 18.053 33.886 -5.055 1.00 90.75 823 ILE A C 1
ATOM 6615 O O . ILE A 1 823 ? 16.844 33.799 -4.815 1.00 90.75 823 ILE A O 1
ATOM 6619 N N . GLY A 1 824 ? 18.678 35.065 -4.974 1.00 87.69 824 GLY A N 1
ATOM 6620 C CA . GLY A 1 824 ? 18.021 36.347 -4.715 1.00 87.69 824 GLY A CA 1
ATOM 6621 C C . GLY A 1 824 ? 16.883 36.675 -5.692 1.00 87.69 824 GLY A C 1
ATOM 6622 O O . GLY A 1 824 ? 15.857 37.217 -5.279 1.00 87.69 824 GLY A O 1
ATOM 6623 N N . ARG A 1 825 ? 17.033 36.277 -6.956 1.00 90.69 825 ARG A N 1
ATOM 6624 C CA . ARG A 1 825 ? 16.308 36.813 -8.117 1.00 90.69 825 ARG A CA 1
ATOM 6625 C C . ARG A 1 825 ? 15.478 35.764 -8.867 1.00 90.69 825 ARG A C 1
ATOM 6627 O O . ARG A 1 825 ? 15.033 36.009 -9.981 1.00 90.69 825 ARG A O 1
ATOM 6634 N N . ILE A 1 826 ? 15.228 34.608 -8.252 1.00 90.62 826 ILE A N 1
ATOM 6635 C CA . ILE A 1 826 ? 14.481 33.475 -8.837 1.00 90.62 826 ILE A CA 1
ATOM 6636 C C . ILE A 1 826 ? 13.113 33.883 -9.409 1.00 90.62 826 ILE A C 1
ATOM 6638 O O . ILE A 1 826 ? 12.715 33.381 -10.457 1.00 90.62 826 ILE A O 1
ATOM 6642 N N . GLU A 1 827 ? 12.395 34.819 -8.778 1.00 90.62 827 GLU A N 1
ATOM 6643 C CA . GLU A 1 827 ? 11.097 35.282 -9.297 1.00 90.62 827 GLU A CA 1
ATOM 6644 C C . GLU A 1 827 ? 11.214 35.921 -10.695 1.00 90.62 827 GLU A C 1
ATOM 6646 O O . GLU A 1 827 ? 10.309 35.780 -11.520 1.00 90.62 827 GLU A O 1
ATOM 6651 N N . GLU A 1 828 ? 12.334 36.582 -11.003 1.00 92.81 828 GLU A N 1
ATOM 6652 C CA . GLU A 1 828 ? 12.576 37.154 -12.332 1.00 92.81 828 GLU A CA 1
ATOM 6653 C C . GLU A 1 828 ? 12.695 36.056 -13.399 1.00 92.81 828 GLU A C 1
ATOM 6655 O O . GLU A 1 828 ? 12.179 36.222 -14.506 1.00 92.81 828 GLU A O 1
ATOM 6660 N N . PHE A 1 829 ? 13.289 34.909 -13.053 1.00 92.50 829 PHE A N 1
ATOM 6661 C CA . PHE A 1 829 ? 13.363 33.742 -13.933 1.00 92.50 829 PHE A CA 1
ATOM 6662 C C . PHE A 1 829 ? 11.978 33.139 -14.197 1.00 92.50 829 PHE A C 1
ATOM 6664 O O . PHE A 1 829 ? 11.641 32.921 -15.358 1.00 92.50 829 PHE A O 1
ATOM 6671 N N . TYR A 1 830 ? 11.126 32.966 -13.175 1.00 90.31 830 TYR A N 1
ATOM 6672 C CA . TYR A 1 830 ? 9.739 32.507 -13.384 1.00 90.31 830 TYR A CA 1
ATOM 6673 C C . TYR A 1 830 ? 8.983 33.403 -14.370 1.00 90.31 830 TYR A C 1
ATOM 6675 O O . TYR A 1 830 ? 8.349 32.917 -15.309 1.00 90.31 830 TYR A O 1
ATOM 6683 N N . ARG A 1 831 ? 9.069 34.729 -14.189 1.00 90.00 831 ARG A N 1
ATOM 6684 C CA . ARG A 1 831 ? 8.437 35.692 -15.106 1.00 90.00 831 ARG A CA 1
ATOM 6685 C C . ARG A 1 831 ? 9.010 35.567 -16.514 1.00 90.00 831 ARG A C 1
ATOM 6687 O O . ARG A 1 831 ? 8.258 35.584 -17.488 1.00 90.00 831 ARG A O 1
ATOM 6694 N N . PHE A 1 832 ? 10.327 35.426 -16.625 1.00 93.00 832 PHE A N 1
ATOM 6695 C CA . PHE A 1 832 ? 11.003 35.268 -17.902 1.00 93.00 832 PHE A CA 1
ATOM 6696 C C . PHE A 1 832 ? 10.546 34.008 -18.647 1.00 93.00 832 PHE A C 1
ATOM 6698 O O . PHE A 1 832 ? 10.142 34.105 -19.807 1.00 93.00 832 PHE A O 1
ATOM 6705 N N . PHE A 1 833 ? 10.570 32.844 -18.001 1.00 92.12 833 PHE A N 1
ATOM 6706 C CA . PHE A 1 833 ? 10.199 31.576 -18.629 1.00 92.12 833 PHE A CA 1
ATOM 6707 C C . PHE A 1 833 ? 8.725 31.544 -19.031 1.00 92.12 833 PHE A C 1
ATOM 6709 O O . PHE A 1 833 ? 8.413 31.137 -20.153 1.00 92.12 833 PHE A O 1
ATOM 6716 N N . LYS A 1 834 ? 7.840 32.119 -18.203 1.00 88.00 834 LYS A N 1
ATOM 6717 C CA . LYS A 1 834 ? 6.413 32.274 -18.527 1.00 88.00 834 LYS A CA 1
ATOM 6718 C C . LYS A 1 834 ? 6.225 33.073 -19.813 1.00 88.00 834 LYS A C 1
ATOM 6720 O O . LYS A 1 834 ? 5.527 32.646 -20.730 1.00 88.00 834 LYS A O 1
ATOM 6725 N N . ASN A 1 835 ? 6.888 34.225 -19.899 1.00 90.50 835 ASN A N 1
ATOM 6726 C CA . ASN A 1 835 ? 6.763 35.140 -21.034 1.00 90.50 835 ASN A CA 1
ATOM 6727 C C . ASN A 1 835 ? 7.356 34.580 -22.334 1.00 90.50 835 ASN A C 1
ATOM 6729 O O . ASN A 1 835 ? 7.010 35.050 -23.418 1.00 90.50 835 ASN A O 1
ATOM 6733 N N . ASN A 1 836 ? 8.252 33.596 -22.239 1.00 91.19 836 ASN A N 1
ATOM 6734 C CA . ASN A 1 836 ? 8.903 32.977 -23.390 1.00 91.19 836 ASN A CA 1
ATOM 6735 C C . ASN A 1 836 ? 8.361 31.581 -23.728 1.00 91.19 836 ASN A C 1
ATOM 6737 O O . ASN A 1 836 ? 8.886 30.961 -24.649 1.00 91.19 836 ASN A O 1
ATOM 6741 N N . ARG A 1 837 ? 7.293 31.124 -23.052 1.00 88.94 837 ARG A N 1
ATOM 6742 C CA . ARG A 1 837 ? 6.655 29.815 -23.281 1.00 88.94 837 ARG A CA 1
ATOM 6743 C C . ARG A 1 837 ? 7.663 28.663 -23.214 1.00 88.94 837 ARG A C 1
ATOM 6745 O O . ARG A 1 837 ? 7.745 27.855 -24.137 1.00 88.94 837 ARG A O 1
ATOM 6752 N N . VAL A 1 838 ? 8.474 28.650 -22.162 1.00 90.31 838 VAL A N 1
ATOM 6753 C CA . VAL A 1 838 ? 9.297 27.487 -21.809 1.00 90.31 838 VAL A CA 1
ATOM 6754 C C . VAL A 1 838 ? 8.389 26.474 -21.118 1.00 90.31 838 VAL A C 1
ATOM 6756 O O . VAL A 1 838 ? 7.597 26.867 -20.262 1.00 90.31 838 VAL A O 1
ATOM 6759 N N . ASP A 1 839 ? 8.468 25.213 -21.536 1.00 88.00 839 ASP A N 1
ATOM 6760 C CA . ASP A 1 839 ? 7.550 24.160 -21.086 1.00 88.00 839 ASP A CA 1
ATOM 6761 C C . ASP A 1 839 ? 7.895 23.673 -19.676 1.00 88.00 839 ASP A C 1
ATOM 6763 O O . ASP A 1 839 ? 7.003 23.368 -18.891 1.00 88.00 839 ASP A O 1
ATOM 6767 N N . ASP A 1 840 ? 9.191 23.631 -19.353 1.00 87.81 840 ASP A N 1
ATOM 6768 C CA . ASP A 1 840 ? 9.700 23.090 -18.094 1.00 87.81 840 ASP A CA 1
ATOM 6769 C C . ASP A 1 840 ? 11.025 23.762 -17.695 1.00 87.81 840 ASP A C 1
ATOM 6771 O O . ASP A 1 840 ? 11.856 24.118 -18.546 1.00 87.81 840 ASP A O 1
ATOM 6775 N N . TRP A 1 841 ? 11.229 23.946 -16.391 1.00 90.75 841 TRP A N 1
ATOM 6776 C CA . TRP A 1 841 ? 12.413 24.598 -15.843 1.00 90.75 841 TRP A CA 1
ATOM 6777 C C . TRP A 1 841 ? 13.084 23.764 -14.754 1.00 90.75 841 TRP A C 1
ATOM 6779 O O . TRP A 1 841 ? 12.572 23.587 -13.647 1.00 90.75 841 TRP A O 1
ATOM 6789 N N . PHE A 1 842 ? 14.311 23.337 -15.053 1.00 90.69 842 PHE A N 1
ATOM 6790 C CA . PHE A 1 842 ? 15.156 22.607 -14.119 1.00 90.69 842 PHE A CA 1
ATOM 6791 C C . PHE A 1 842 ? 16.031 23.560 -13.316 1.00 90.69 842 PHE A C 1
ATOM 6793 O O . PHE A 1 842 ? 17.005 24.127 -13.824 1.00 90.69 842 PHE A O 1
ATOM 6800 N N . MET A 1 843 ? 15.737 23.673 -12.027 1.00 91.00 843 MET A N 1
ATOM 6801 C CA . MET A 1 843 ? 16.705 24.203 -11.082 1.00 91.00 843 MET A CA 1
ATOM 6802 C C . MET A 1 843 ? 17.690 23.088 -10.725 1.00 91.00 843 MET A C 1
ATOM 6804 O O . MET A 1 843 ? 17.299 21.961 -10.434 1.00 91.00 843 MET A O 1
ATOM 6808 N N . LEU A 1 844 ? 18.982 23.384 -10.734 1.00 90.19 844 LEU A N 1
ATOM 6809 C CA . LEU A 1 844 ? 20.015 22.446 -10.319 1.00 90.19 844 LEU A CA 1
ATOM 6810 C C . LEU A 1 844 ? 20.763 23.023 -9.129 1.00 90.19 844 LEU A C 1
ATOM 6812 O O . LEU A 1 844 ? 21.280 24.142 -9.167 1.00 90.19 844 LEU A O 1
ATOM 6816 N N . ARG A 1 845 ? 20.878 22.221 -8.075 1.00 88.31 845 ARG A N 1
ATOM 6817 C CA . ARG A 1 845 ? 21.859 22.451 -7.023 1.00 88.31 845 ARG A CA 1
ATOM 6818 C C . ARG A 1 845 ? 23.260 22.464 -7.661 1.00 88.31 845 ARG A C 1
ATOM 6820 O O . ARG A 1 845 ? 23.579 21.536 -8.410 1.00 88.31 845 ARG A O 1
ATOM 6827 N N . PRO A 1 846 ? 24.127 23.429 -7.316 1.00 84.94 846 PRO A N 1
ATOM 6828 C CA . PRO A 1 846 ? 25.509 23.426 -7.765 1.00 84.94 846 PRO A CA 1
ATOM 6829 C C . PRO A 1 846 ? 26.272 22.264 -7.122 1.00 84.94 846 PRO A C 1
ATOM 6831 O O . PRO A 1 846 ? 26.184 22.015 -5.914 1.00 84.94 846 PRO A O 1
ATOM 6834 N N . VAL A 1 847 ? 27.025 21.542 -7.944 1.00 82.75 847 VAL A N 1
ATOM 6835 C CA . VAL A 1 847 ? 27.856 20.425 -7.492 1.00 82.75 847 VAL A CA 1
ATOM 6836 C C . VAL A 1 847 ? 29.251 20.957 -7.140 1.00 82.75 847 VAL A C 1
ATOM 6838 O O . VAL A 1 847 ? 29.731 21.862 -7.823 1.00 82.75 847 VAL A O 1
ATOM 6841 N N . PRO A 1 848 ? 29.898 20.453 -6.074 1.00 82.12 848 PRO A N 1
ATOM 6842 C CA . PRO A 1 848 ? 31.287 20.782 -5.762 1.00 82.12 848 PRO A CA 1
ATOM 6843 C C . PRO A 1 848 ? 32.216 20.516 -6.954 1.00 82.12 848 PRO A C 1
ATOM 6845 O O . PRO A 1 848 ? 32.191 19.426 -7.521 1.00 82.12 848 PRO A O 1
ATOM 6848 N N . VAL A 1 849 ? 33.048 21.497 -7.305 1.00 77.50 849 VAL A N 1
ATOM 6849 C CA . VAL A 1 849 ? 34.092 21.386 -8.343 1.00 77.50 849 VAL A CA 1
ATOM 6850 C C . VAL A 1 849 ? 35.473 21.612 -7.712 1.00 77.50 849 VAL A C 1
ATOM 6852 O O . VAL A 1 849 ? 35.530 22.196 -6.625 1.00 77.50 849 VAL A O 1
ATOM 6855 N N . PRO A 1 850 ? 36.588 21.183 -8.340 1.00 69.88 850 PRO A N 1
ATOM 6856 C CA . PRO A 1 850 ? 37.929 21.309 -7.754 1.00 69.88 850 PRO A CA 1
ATOM 6857 C C . PRO A 1 850 ? 38.260 22.721 -7.244 1.00 69.88 850 PRO A C 1
ATOM 6859 O O . PRO A 1 850 ? 38.739 22.868 -6.121 1.00 69.88 850 PRO A O 1
ATOM 6862 N N . ASP A 1 851 ? 37.896 23.749 -8.017 1.00 72.50 851 ASP A N 1
ATOM 6863 C CA . ASP A 1 851 ? 38.145 25.163 -7.697 1.00 72.50 851 ASP A CA 1
ATOM 6864 C C . ASP A 1 851 ? 37.166 25.746 -6.657 1.00 72.50 851 ASP A C 1
ATOM 6866 O O . ASP A 1 851 ? 37.391 26.829 -6.118 1.00 72.50 851 ASP A O 1
ATOM 6870 N N . ASN A 1 852 ? 36.040 25.074 -6.394 1.00 77.62 852 ASN A N 1
ATOM 6871 C CA . ASN A 1 852 ? 35.000 25.548 -5.485 1.00 77.62 852 ASN A CA 1
ATOM 6872 C C . ASN A 1 852 ? 34.219 24.372 -4.883 1.00 77.62 852 ASN A C 1
ATOM 6874 O O . ASN A 1 852 ? 33.174 23.951 -5.390 1.00 77.62 852 ASN A O 1
ATOM 6878 N N . LYS A 1 853 ? 34.727 23.857 -3.759 1.00 76.06 853 LYS A N 1
ATOM 6879 C CA . LYS A 1 853 ? 34.124 22.720 -3.052 1.00 76.06 853 LYS A CA 1
ATOM 6880 C C . LYS A 1 853 ? 32.812 23.058 -2.329 1.00 76.06 853 LYS A C 1
ATOM 6882 O O . LYS A 1 853 ? 32.041 22.151 -2.043 1.00 76.06 853 LYS A O 1
ATOM 6887 N N . ASN A 1 854 ? 32.536 24.338 -2.055 1.00 76.75 854 ASN A N 1
ATOM 6888 C CA . ASN A 1 854 ? 31.360 24.790 -1.297 1.00 76.75 854 ASN A CA 1
ATOM 6889 C C . ASN A 1 854 ? 30.624 25.935 -2.025 1.00 76.75 854 ASN A C 1
ATOM 6891 O O . ASN A 1 854 ? 30.639 27.080 -1.562 1.00 76.75 854 ASN A O 1
ATOM 6895 N N . PRO A 1 855 ? 29.972 25.647 -3.167 1.00 81.12 855 PRO A N 1
ATOM 6896 C CA . PRO A 1 855 ? 29.388 26.677 -4.028 1.00 81.12 855 PRO A CA 1
ATOM 6897 C C . PRO A 1 855 ? 28.218 27.435 -3.384 1.00 81.12 855 PRO A C 1
ATOM 6899 O O . PRO A 1 855 ? 28.057 28.635 -3.610 1.00 81.12 855 PRO A O 1
ATOM 6902 N N . ILE A 1 856 ? 27.432 26.761 -2.544 1.00 88.25 856 ILE A N 1
ATOM 6903 C CA . ILE A 1 856 ? 26.369 27.362 -1.731 1.00 88.25 856 ILE A CA 1
ATOM 6904 C C . ILE A 1 856 ? 26.423 26.799 -0.312 1.00 88.25 856 ILE A C 1
ATOM 6906 O O . ILE A 1 856 ? 26.917 25.693 -0.092 1.00 88.25 856 ILE A O 1
ATOM 6910 N N . SER A 1 857 ? 25.914 27.563 0.650 1.00 87.31 857 SER A N 1
ATOM 6911 C CA . SER A 1 857 ? 25.745 27.105 2.029 1.00 87.31 857 SER A CA 1
ATOM 6912 C C . SER A 1 857 ? 24.399 26.397 2.232 1.00 87.31 857 SER A C 1
ATOM 6914 O O . SER A 1 857 ? 23.484 26.514 1.416 1.00 87.31 857 SER A O 1
ATOM 6916 N N . VAL A 1 858 ? 24.241 25.713 3.369 1.00 85.19 858 VAL A N 1
ATOM 6917 C CA . VAL A 1 858 ? 22.934 25.202 3.823 1.00 85.19 858 VAL A CA 1
ATOM 6918 C C . VAL A 1 858 ? 21.897 26.330 3.880 1.00 85.19 858 VAL A C 1
ATOM 6920 O O . VAL A 1 858 ? 20.749 26.130 3.503 1.00 85.19 858 VAL A O 1
ATOM 6923 N N . GLU A 1 859 ? 22.288 27.528 4.317 1.00 84.12 859 GLU A N 1
ATOM 6924 C CA . GLU A 1 859 ? 21.374 28.670 4.420 1.00 84.12 859 GLU A CA 1
ATOM 6925 C C . GLU A 1 859 ? 20.905 29.159 3.044 1.00 84.12 859 GLU A C 1
ATOM 6927 O O . GLU A 1 859 ? 19.741 29.505 2.857 1.00 84.12 859 GLU A O 1
ATOM 6932 N N . ASP A 1 860 ? 21.788 29.123 2.048 1.00 89.25 860 ASP A N 1
ATOM 6933 C CA . ASP A 1 860 ? 21.424 29.420 0.663 1.00 89.25 860 ASP A CA 1
ATOM 6934 C C . ASP A 1 860 ? 20.460 28.360 0.106 1.00 89.25 860 ASP A C 1
ATOM 6936 O O . ASP A 1 860 ? 19.493 28.706 -0.573 1.00 89.25 860 ASP A O 1
ATOM 6940 N N . ALA A 1 861 ? 20.661 27.082 0.451 1.00 89.56 861 ALA A N 1
ATOM 6941 C CA . ALA A 1 861 ? 19.736 26.007 0.096 1.00 89.56 861 ALA A CA 1
ATOM 6942 C C . ALA A 1 861 ? 18.352 26.189 0.746 1.00 89.56 861 ALA A C 1
ATOM 6944 O O . ALA A 1 861 ? 17.339 25.997 0.078 1.00 89.56 861 ALA A O 1
ATOM 6945 N N . LYS A 1 862 ? 18.280 26.627 2.011 1.00 88.94 862 LYS A N 1
ATOM 6946 C CA . LYS A 1 862 ? 17.006 26.965 2.674 1.00 88.94 862 LYS A CA 1
ATOM 6947 C C . LYS A 1 862 ? 16.286 28.107 1.965 1.00 88.94 862 LYS A C 1
ATOM 6949 O O . LYS A 1 862 ? 15.116 27.969 1.619 1.00 88.94 862 LYS A O 1
ATOM 6954 N N . LYS A 1 863 ? 17.007 29.195 1.666 1.00 90.06 863 LYS A N 1
ATOM 6955 C CA . LYS A 1 863 ? 16.471 30.337 0.904 1.00 90.06 863 LYS A CA 1
ATOM 6956 C C . LYS A 1 863 ? 15.940 29.913 -0.463 1.00 90.06 863 LYS A C 1
ATOM 6958 O O . LYS A 1 863 ? 14.896 30.406 -0.883 1.00 90.06 863 LYS A O 1
ATOM 6963 N N . LEU A 1 864 ? 16.655 29.024 -1.153 1.00 91.69 864 LEU A N 1
ATOM 6964 C CA . LEU A 1 864 ? 16.219 28.452 -2.424 1.00 91.69 864 LEU A CA 1
ATOM 6965 C C . LEU A 1 864 ? 14.894 27.695 -2.259 1.00 91.69 864 LEU A C 1
ATOM 6967 O O . LEU A 1 864 ? 13.949 27.976 -2.995 1.00 91.69 864 LEU A O 1
ATOM 6971 N N . VAL A 1 865 ? 14.810 26.794 -1.273 1.00 90.88 865 VAL A N 1
ATOM 6972 C CA . VAL A 1 865 ? 13.611 25.981 -1.019 1.00 90.88 865 VAL A CA 1
ATOM 6973 C C . VAL A 1 865 ? 12.410 26.847 -0.652 1.00 90.88 865 VAL A C 1
ATOM 6975 O O . VAL A 1 865 ? 11.357 26.703 -1.270 1.00 90.88 865 VAL A O 1
ATOM 6978 N N . ASP A 1 866 ? 12.554 27.777 0.294 1.00 89.38 866 ASP A N 1
ATOM 6979 C CA . ASP A 1 866 ? 11.449 28.648 0.710 1.00 89.38 866 ASP A CA 1
ATOM 6980 C C . ASP A 1 866 ? 10.931 29.500 -0.458 1.00 89.38 866 ASP A C 1
ATOM 6982 O O . ASP A 1 866 ? 9.720 29.632 -0.640 1.00 89.38 866 ASP A O 1
ATOM 6986 N N . LYS A 1 867 ? 11.828 30.034 -1.299 1.00 88.69 867 LYS A N 1
ATOM 6987 C CA . LYS A 1 867 ? 11.425 30.816 -2.474 1.00 88.69 867 LYS A CA 1
ATOM 6988 C C . LYS A 1 867 ? 10.723 29.975 -3.527 1.00 88.69 867 LYS A C 1
ATOM 6990 O O . LYS A 1 867 ? 9.680 30.396 -4.014 1.00 88.69 867 LYS A O 1
ATOM 6995 N N . MET A 1 868 ? 11.278 28.823 -3.897 1.00 89.69 868 MET A N 1
ATOM 6996 C CA . MET A 1 868 ? 10.656 27.963 -4.907 1.00 89.69 868 MET A CA 1
ATOM 6997 C C . MET A 1 868 ? 9.299 27.446 -4.430 1.00 89.69 868 MET A C 1
ATOM 6999 O O . MET A 1 868 ? 8.336 27.535 -5.179 1.00 89.69 868 MET A O 1
ATOM 7003 N N . THR A 1 869 ? 9.183 27.017 -3.169 1.00 86.81 869 THR A N 1
ATOM 7004 C CA . THR A 1 869 ? 7.907 26.551 -2.594 1.00 86.81 869 THR A CA 1
ATOM 7005 C C . THR A 1 869 ? 6.855 27.665 -2.577 1.00 86.81 869 THR A C 1
ATOM 7007 O O . THR A 1 869 ? 5.704 27.427 -2.915 1.00 86.81 869 THR A O 1
ATOM 7010 N N . ALA A 1 870 ? 7.241 28.905 -2.249 1.00 85.69 870 ALA A N 1
ATOM 7011 C CA . ALA A 1 870 ? 6.322 30.046 -2.262 1.00 85.69 870 ALA A CA 1
ATOM 7012 C C . ALA A 1 870 ? 5.899 30.489 -3.678 1.00 85.69 870 ALA A C 1
ATOM 7014 O O . ALA A 1 870 ? 4.847 31.106 -3.852 1.00 85.69 870 ALA A O 1
ATOM 7015 N N . LEU A 1 871 ? 6.735 30.237 -4.689 1.00 83.56 871 LEU A N 1
ATOM 7016 C CA . LEU A 1 871 ? 6.484 30.637 -6.076 1.00 83.56 871 LEU A CA 1
ATOM 7017 C C . LEU A 1 871 ? 5.770 29.539 -6.883 1.00 83.56 871 LEU A C 1
ATOM 7019 O O . LEU A 1 871 ? 4.979 29.873 -7.773 1.00 83.56 871 LEU A O 1
ATOM 7023 N N . ASN A 1 872 ? 5.995 28.264 -6.545 1.00 72.06 872 ASN A N 1
ATOM 7024 C CA . ASN A 1 872 ? 5.280 27.109 -7.084 1.00 72.06 872 ASN A CA 1
ATOM 7025 C C . ASN A 1 872 ? 3.807 27.182 -6.651 1.00 72.06 872 ASN A C 1
ATOM 7027 O O . ASN A 1 872 ? 3.472 27.051 -5.482 1.00 72.06 872 ASN A O 1
ATOM 7031 N N . GLY A 1 873 ? 2.928 27.475 -7.612 1.00 65.56 873 GLY A N 1
ATOM 7032 C CA . GLY A 1 873 ? 1.506 27.774 -7.395 1.00 65.56 873 GLY A CA 1
ATOM 7033 C C . GLY A 1 873 ? 1.111 29.195 -7.814 1.00 65.56 873 GLY A C 1
ATOM 7034 O O . GLY A 1 873 ? -0.005 29.409 -8.281 1.00 65.56 873 GLY A O 1
ATOM 7035 N N . LYS A 1 874 ? 2.040 30.162 -7.755 1.00 77.44 874 LYS A N 1
ATOM 7036 C CA . LYS A 1 874 ? 1.819 31.545 -8.230 1.00 77.44 874 LYS A CA 1
ATOM 7037 C C . LYS A 1 874 ? 2.016 31.676 -9.741 1.00 77.44 874 LYS A C 1
ATOM 7039 O O . LYS A 1 874 ? 1.295 32.411 -10.418 1.00 77.44 874 LYS A O 1
ATOM 7044 N N . TYR A 1 875 ? 3.011 30.981 -10.278 1.00 66.50 875 TYR A N 1
ATOM 7045 C CA . TYR A 1 875 ? 3.315 30.951 -11.703 1.00 66.50 875 TYR A CA 1
ATOM 7046 C C . TYR A 1 875 ? 3.104 29.510 -12.179 1.00 66.50 875 TYR A C 1
ATOM 7048 O O . TYR A 1 875 ? 3.745 28.611 -11.655 1.00 66.50 875 TYR A O 1
ATOM 7056 N N . MET A 1 876 ? 2.173 29.277 -13.116 1.00 65.12 876 MET A N 1
ATOM 7057 C CA . MET A 1 876 ? 1.836 27.949 -13.671 1.00 65.12 876 MET A CA 1
ATOM 7058 C C . MET A 1 876 ? 2.968 27.375 -14.552 1.00 65.12 876 MET A C 1
ATOM 7060 O O . MET A 1 876 ? 2.766 27.115 -15.733 1.00 65.12 876 MET A O 1
ATOM 7064 N N . ILE A 1 877 ? 4.174 27.266 -14.006 1.00 67.44 877 ILE A N 1
ATOM 7065 C CA . ILE A 1 877 ? 5.328 26.596 -14.604 1.00 67.44 877 ILE A CA 1
ATOM 7066 C C . ILE A 1 877 ? 5.701 25.483 -13.640 1.00 67.44 877 ILE A C 1
ATOM 7068 O O . ILE A 1 877 ? 5.929 25.757 -12.461 1.00 67.44 877 ILE A O 1
ATOM 7072 N N . ASP A 1 878 ? 5.751 24.253 -14.141 1.00 66.00 878 ASP A N 1
ATOM 7073 C CA . ASP A 1 878 ? 6.277 23.133 -13.373 1.00 66.00 878 ASP A CA 1
ATOM 7074 C C . ASP A 1 878 ? 7.783 23.357 -13.195 1.00 66.00 878 ASP A C 1
ATOM 7076 O O . ASP A 1 878 ? 8.520 23.528 -14.167 1.00 66.00 878 ASP A O 1
ATOM 7080 N N . SER A 1 879 ? 8.232 23.507 -11.952 1.00 78.44 879 SER A N 1
ATOM 7081 C CA . SER A 1 879 ? 9.639 23.778 -11.669 1.00 78.44 879 SER A CA 1
ATOM 7082 C C . SER A 1 879 ? 10.067 23.081 -10.394 1.00 78.44 879 SER A C 1
ATOM 7084 O O . SER A 1 879 ? 9.388 23.123 -9.365 1.00 78.44 879 SER A O 1
ATOM 7086 N N . HIS A 1 880 ? 11.218 22.430 -10.479 1.00 86.38 880 HIS A N 1
ATOM 7087 C CA . HIS A 1 880 ? 11.736 21.579 -9.425 1.00 86.38 880 HIS A CA 1
ATOM 7088 C C . HIS A 1 880 ? 13.266 21.573 -9.444 1.00 86.38 880 HIS A C 1
ATOM 7090 O O . HIS A 1 880 ? 13.918 21.920 -10.433 1.00 86.38 880 HIS A O 1
ATOM 7096 N N . ILE A 1 881 ? 13.845 21.173 -8.317 1.00 89.19 881 ILE A N 1
ATOM 7097 C CA . ILE A 1 881 ? 15.261 20.882 -8.165 1.00 89.19 881 ILE A CA 1
ATOM 7098 C C . ILE A 1 881 ? 15.506 19.474 -8.720 1.00 89.19 881 ILE A C 1
ATOM 7100 O O . ILE A 1 881 ? 15.094 18.477 -8.119 1.00 89.19 881 ILE A O 1
ATOM 7104 N N . ALA A 1 882 ? 16.150 19.405 -9.884 1.00 86.38 882 ALA A N 1
ATOM 7105 C CA . ALA A 1 882 ? 16.258 18.191 -10.693 1.00 86.38 882 ALA A CA 1
ATOM 7106 C C . ALA A 1 882 ? 17.354 17.207 -10.236 1.00 86.38 882 ALA A C 1
ATOM 7108 O O . ALA A 1 882 ? 17.328 16.047 -10.641 1.00 86.38 882 ALA A O 1
ATOM 7109 N N . ASN A 1 883 ? 18.297 17.639 -9.393 1.00 86.00 883 ASN A N 1
ATOM 7110 C CA . ASN A 1 883 ? 19.321 16.793 -8.765 1.00 86.00 883 ASN A CA 1
ATOM 7111 C C . ASN A 1 883 ? 19.183 16.783 -7.233 1.00 86.00 883 ASN A C 1
ATOM 7113 O O . ASN A 1 883 ? 18.569 17.678 -6.652 1.00 86.00 883 ASN A O 1
ATOM 7117 N N . ALA A 1 884 ? 19.746 15.777 -6.553 1.00 89.06 884 ALA A N 1
ATOM 7118 C CA . ALA A 1 884 ? 19.473 15.590 -5.128 1.00 89.06 884 ALA A CA 1
ATOM 7119 C C . ALA A 1 884 ? 19.884 16.763 -4.218 1.00 89.06 884 ALA A C 1
ATOM 7121 O O . ALA A 1 884 ? 21.060 17.129 -4.078 1.00 89.06 884 ALA A O 1
ATOM 7122 N N . LEU A 1 885 ? 18.892 17.247 -3.470 1.00 90.75 885 LEU A N 1
ATOM 7123 C CA . LEU A 1 885 ? 19.062 18.049 -2.266 1.00 90.75 885 LEU A CA 1
ATOM 7124 C C . LEU A 1 885 ? 18.761 17.175 -1.030 1.00 90.75 885 LEU A C 1
ATOM 7126 O O . LEU A 1 885 ? 17.746 16.472 -1.028 1.00 90.75 885 LEU A O 1
ATOM 7130 N N . PRO A 1 886 ? 19.608 17.159 0.020 1.00 90.44 886 PRO A N 1
ATOM 7131 C CA . PRO A 1 886 ? 19.305 16.421 1.242 1.00 90.44 886 PRO A CA 1
ATOM 7132 C C . PRO A 1 886 ? 18.020 16.956 1.866 1.00 90.44 886 PRO A C 1
ATOM 7134 O O . PRO A 1 886 ? 17.929 18.141 2.142 1.00 90.44 886 PRO A O 1
ATOM 7137 N N . PHE A 1 887 ? 17.045 16.098 2.157 1.00 88.62 887 PHE A N 1
ATOM 7138 C CA . PHE A 1 887 ? 15.765 16.565 2.715 1.00 88.62 887 PHE A CA 1
ATOM 7139 C C . PHE A 1 887 ? 15.934 17.279 4.062 1.00 88.62 887 PHE A C 1
ATOM 7141 O O . PHE A 1 887 ? 15.179 18.182 4.376 1.00 88.62 887 PHE A O 1
ATOM 7148 N N . CYS A 1 888 ? 16.972 16.930 4.824 1.00 82.69 888 CYS A N 1
ATOM 7149 C CA . CYS A 1 888 ? 17.342 17.600 6.070 1.00 82.69 888 CYS A CA 1
ATOM 7150 C C . CYS A 1 888 ? 18.141 18.905 5.877 1.00 82.69 888 CYS A C 1
ATOM 7152 O O . CYS A 1 888 ? 18.689 19.426 6.848 1.00 82.69 888 CYS A O 1
ATOM 7154 N N . SER A 1 889 ? 18.295 19.417 4.650 1.00 86.00 889 SER A N 1
ATOM 7155 C CA . SER A 1 889 ? 18.850 20.760 4.428 1.00 86.00 889 SER A CA 1
ATOM 7156 C C . SER A 1 889 ? 17.871 21.849 4.877 1.00 86.00 889 SER A C 1
ATOM 7158 O O . SER A 1 889 ? 18.291 22.953 5.222 1.00 86.00 889 SER A O 1
ATOM 7160 N N . HIS A 1 890 ? 16.573 21.531 4.880 1.00 86.75 890 HIS A N 1
ATOM 7161 C CA . HIS A 1 890 ? 15.469 22.370 5.343 1.00 86.75 890 HIS A CA 1
ATOM 7162 C C . HIS A 1 890 ? 14.334 21.485 5.894 1.00 86.75 890 HIS A C 1
ATOM 7164 O O . HIS A 1 890 ? 14.593 20.344 6.272 1.00 86.75 890 HIS A O 1
ATOM 7170 N N . ASP A 1 891 ? 13.104 21.997 5.956 1.00 77.06 891 ASP A N 1
ATOM 7171 C CA . ASP A 1 891 ? 11.894 21.209 6.209 1.00 77.06 891 ASP A CA 1
ATOM 7172 C C . ASP A 1 891 ? 11.739 20.091 5.148 1.00 77.06 891 ASP A C 1
ATOM 7174 O O . ASP A 1 891 ? 11.582 20.406 3.961 1.00 77.06 891 ASP A O 1
ATOM 7178 N N . PRO A 1 892 ? 11.791 18.800 5.538 1.00 75.00 892 PRO A N 1
ATOM 7179 C CA . PRO A 1 892 ? 11.711 17.676 4.611 1.00 75.00 892 PRO A CA 1
ATOM 7180 C C . PRO A 1 892 ? 10.469 17.662 3.724 1.00 75.00 892 PRO A C 1
ATOM 7182 O O . PRO A 1 892 ? 10.586 17.200 2.591 1.00 75.00 892 PRO A O 1
ATOM 7185 N N . GLU A 1 893 ? 9.322 18.152 4.204 1.00 75.88 893 GLU A N 1
ATOM 7186 C CA . GLU A 1 893 ? 8.077 18.192 3.425 1.00 75.88 893 GLU A CA 1
ATOM 7187 C C . GLU A 1 893 ? 8.179 19.246 2.318 1.00 75.88 893 GLU A C 1
ATOM 7189 O O . GLU A 1 893 ? 8.007 18.931 1.141 1.00 75.88 893 GLU A O 1
ATOM 7194 N N . LYS A 1 894 ? 8.636 20.459 2.656 1.00 81.38 894 LYS A N 1
ATOM 7195 C CA . LYS A 1 894 ? 8.890 21.511 1.656 1.00 81.38 894 LYS A CA 1
ATOM 7196 C C . LYS A 1 894 ? 9.928 21.097 0.617 1.00 81.38 894 LYS A C 1
ATOM 7198 O O . LYS A 1 894 ? 9.772 21.370 -0.568 1.00 81.38 894 LYS A O 1
ATOM 7203 N N . VAL A 1 895 ? 11.017 20.448 1.045 1.00 85.19 895 VAL A N 1
ATOM 7204 C CA . VAL A 1 895 ? 12.030 19.940 0.103 1.00 85.19 895 VAL A CA 1
ATOM 7205 C C . VAL A 1 895 ? 11.424 18.856 -0.789 1.00 85.19 895 VAL A C 1
ATOM 7207 O O . VAL A 1 895 ? 11.703 18.826 -1.984 1.00 85.19 895 VAL A O 1
ATOM 7210 N N . SER A 1 896 ? 10.581 17.990 -0.223 1.00 81.50 896 SER A N 1
ATOM 7211 C CA . SER A 1 896 ? 9.848 16.938 -0.929 1.00 81.50 896 SER A CA 1
ATOM 7212 C C . SER A 1 896 ? 8.949 17.478 -2.048 1.00 81.50 896 SER A C 1
ATOM 7214 O O . SER A 1 896 ? 8.839 16.814 -3.079 1.00 81.50 896 SER A O 1
ATOM 7216 N N . ASP A 1 897 ? 8.345 18.652 -1.863 1.00 82.38 897 ASP A N 1
ATOM 7217 C CA . ASP A 1 897 ? 7.420 19.256 -2.831 1.00 82.38 897 ASP A CA 1
ATOM 7218 C C . ASP A 1 897 ? 8.120 19.758 -4.096 1.00 82.38 897 ASP A C 1
ATOM 7220 O O . ASP A 1 897 ? 7.540 19.754 -5.180 1.00 82.38 897 ASP A O 1
ATOM 7224 N N . ILE A 1 898 ? 9.379 20.182 -3.969 1.00 85.94 898 ILE A N 1
ATOM 7225 C CA . ILE A 1 898 ? 10.134 20.794 -5.068 1.00 85.94 898 ILE A CA 1
ATOM 7226 C C . ILE A 1 898 ? 11.354 19.981 -5.500 1.00 85.94 898 ILE A C 1
ATOM 7228 O O . ILE A 1 898 ? 12.056 20.401 -6.410 1.00 85.94 898 ILE A O 1
ATOM 7232 N N . CYS A 1 899 ? 11.672 18.859 -4.854 1.00 86.44 899 CYS A N 1
ATOM 7233 C CA . CYS A 1 899 ? 12.828 18.029 -5.181 1.00 86.44 899 CYS A CA 1
ATOM 7234 C C . CYS A 1 899 ? 12.451 16.546 -5.206 1.00 86.44 899 CYS A C 1
ATOM 7236 O O . CYS A 1 899 ? 11.892 15.984 -4.262 1.00 86.44 899 CYS A O 1
ATOM 7238 N N . VAL A 1 900 ? 12.851 15.871 -6.282 1.00 73.00 900 VAL A N 1
ATOM 7239 C CA . VAL A 1 900 ? 12.591 14.438 -6.494 1.00 73.00 900 VAL A CA 1
ATOM 7240 C C . VAL A 1 900 ? 13.489 13.518 -5.647 1.00 73.00 900 VAL A C 1
ATOM 7242 O O . VAL A 1 900 ? 13.237 12.314 -5.557 1.00 73.00 900 VAL A O 1
ATOM 7245 N N . GLY A 1 901 ? 14.497 14.078 -4.966 1.00 81.69 901 GLY A N 1
ATOM 7246 C CA . GLY A 1 901 ? 15.457 13.352 -4.129 1.00 81.69 901 GLY A CA 1
ATOM 7247 C C . GLY A 1 901 ? 16.471 12.525 -4.930 1.00 81.69 901 GLY A C 1
ATOM 7248 O O . GLY A 1 901 ? 16.490 12.541 -6.157 1.00 81.69 901 GLY A O 1
ATOM 7249 N N . GLY A 1 902 ? 17.325 11.768 -4.234 1.00 80.38 902 GLY A N 1
ATOM 7250 C CA . GLY A 1 902 ? 18.403 10.988 -4.856 1.00 80.38 902 GLY A CA 1
ATOM 7251 C C . GLY A 1 902 ? 17.972 9.696 -5.546 1.00 80.38 902 GLY A C 1
ATOM 7252 O O . GLY A 1 902 ? 18.833 8.949 -5.994 1.00 80.38 902 GLY A O 1
ATOM 7253 N N . ARG A 1 903 ? 16.672 9.378 -5.633 1.00 78.38 903 ARG A N 1
ATOM 7254 C CA . ARG A 1 903 ? 16.192 8.189 -6.366 1.00 78.38 903 ARG A CA 1
ATOM 7255 C C . ARG A 1 903 ? 16.321 8.343 -7.885 1.00 78.38 903 ARG A C 1
ATOM 7257 O O . ARG A 1 903 ? 16.583 7.346 -8.549 1.00 78.38 903 ARG A O 1
ATOM 7264 N N . ASN A 1 904 ? 16.184 9.566 -8.393 1.00 72.69 904 ASN A N 1
ATOM 7265 C CA . ASN A 1 904 ? 16.155 9.876 -9.826 1.00 72.69 904 ASN A CA 1
ATOM 7266 C C . ASN A 1 904 ? 17.469 10.506 -10.321 1.00 72.69 904 ASN A C 1
ATOM 7268 O O . ASN A 1 904 ? 17.459 11.277 -11.279 1.00 72.69 904 ASN A O 1
ATOM 7272 N N . ASP A 1 905 ? 18.583 10.208 -9.652 1.00 79.69 905 ASP A N 1
ATOM 7273 C CA . ASP A 1 905 ? 19.916 10.720 -9.980 1.00 79.69 905 ASP A CA 1
ATOM 7274 C C . ASP A 1 905 ? 20.714 9.767 -10.892 1.00 79.69 905 ASP A C 1
ATOM 7276 O O . ASP A 1 905 ? 20.342 8.613 -11.151 1.00 79.69 905 ASP A O 1
ATOM 7280 N N . ASP A 1 906 ? 21.857 10.268 -11.362 1.00 80.12 906 ASP A N 1
ATOM 7281 C CA . ASP A 1 906 ? 22.829 9.507 -12.144 1.00 80.12 906 ASP A CA 1
ATOM 7282 C C . ASP A 1 906 ? 23.324 8.282 -11.350 1.00 80.12 906 ASP A C 1
ATOM 7284 O O . ASP A 1 906 ? 23.662 8.352 -10.164 1.00 80.12 906 ASP A O 1
ATOM 7288 N N . GLY A 1 907 ? 23.280 7.122 -12.003 1.00 81.62 907 GLY A N 1
ATOM 7289 C CA . GLY A 1 907 ? 23.552 5.812 -11.427 1.00 81.62 907 GLY A CA 1
ATOM 7290 C C . GLY A 1 907 ? 22.317 5.102 -10.846 1.00 81.62 907 GLY A C 1
ATOM 7291 O O . GLY A 1 907 ? 22.397 3.963 -10.376 1.00 81.62 907 GLY A O 1
ATOM 7292 N N . ARG A 1 908 ? 21.141 5.731 -10.874 1.00 84.62 908 ARG A N 1
ATOM 7293 C CA . ARG A 1 908 ? 19.883 5.104 -10.428 1.00 84.62 908 ARG A CA 1
ATOM 7294 C C . ARG A 1 908 ? 18.828 5.070 -11.512 1.00 84.62 908 ARG A C 1
ATOM 7296 O O . ARG A 1 908 ? 18.221 4.023 -11.696 1.00 84.62 908 ARG A O 1
ATOM 7303 N N . THR A 1 909 ? 18.690 6.155 -12.267 1.00 86.50 909 THR A N 1
ATOM 7304 C CA . THR A 1 909 ? 17.814 6.209 -13.449 1.00 86.50 909 THR A CA 1
ATOM 7305 C C . THR A 1 909 ? 18.572 6.487 -14.743 1.00 86.50 909 THR A C 1
ATOM 7307 O O . THR A 1 909 ? 18.025 6.269 -15.817 1.00 86.50 909 THR A O 1
ATOM 7310 N N . ARG A 1 910 ? 19.835 6.929 -14.670 1.00 91.12 910 ARG A N 1
ATOM 7311 C CA . ARG A 1 910 ? 20.632 7.331 -15.840 1.00 91.12 910 ARG A CA 1
ATOM 7312 C C . ARG A 1 910 ? 22.061 6.811 -15.770 1.00 91.12 910 ARG A C 1
ATOM 7314 O O . ARG A 1 910 ? 22.592 6.652 -14.672 1.00 91.12 910 ARG A O 1
ATOM 7321 N N . ILE A 1 911 ? 22.683 6.591 -16.923 1.00 93.75 911 ILE A N 1
ATOM 7322 C CA . ILE A 1 911 ? 24.100 6.213 -17.067 1.00 93.75 911 ILE A CA 1
ATOM 7323 C C . ILE A 1 911 ? 24.786 7.141 -18.069 1.00 93.75 911 ILE A C 1
ATOM 7325 O O . ILE A 1 911 ? 24.108 7.740 -18.907 1.00 93.75 911 ILE A O 1
ATOM 7329 N N . ILE A 1 912 ? 26.105 7.290 -17.961 1.00 94.38 912 ILE A N 1
ATOM 7330 C CA . ILE A 1 912 ? 26.875 8.249 -18.753 1.00 94.38 912 ILE A CA 1
ATOM 7331 C C . ILE A 1 912 ? 27.849 7.522 -19.668 1.00 94.38 912 ILE A C 1
ATOM 7333 O O . ILE A 1 912 ? 28.511 6.585 -19.232 1.00 94.38 912 ILE A O 1
ATOM 7337 N N . VAL A 1 913 ? 27.937 7.992 -20.908 1.00 95.38 913 VAL A N 1
ATOM 7338 C CA . VAL A 1 913 ? 29.006 7.667 -21.853 1.00 95.38 913 VAL A CA 1
ATOM 7339 C C . VAL A 1 913 ? 29.789 8.950 -22.110 1.00 95.38 913 VAL A C 1
ATOM 7341 O O . VAL A 1 913 ? 29.200 9.983 -22.434 1.00 95.38 913 VAL A O 1
ATOM 7344 N N . GLU A 1 914 ? 31.095 8.904 -21.902 1.00 92.81 914 GLU A N 1
ATOM 7345 C CA . GLU A 1 914 ? 32.015 10.031 -22.064 1.00 92.81 914 GLU A CA 1
ATOM 7346 C C . GLU A 1 914 ? 32.516 10.162 -23.507 1.00 92.81 914 GLU A C 1
ATOM 7348 O O . GLU A 1 914 ? 32.348 9.256 -24.325 1.00 92.81 914 GLU A O 1
ATOM 7353 N N . SER A 1 915 ? 33.168 11.285 -23.818 1.00 91.50 915 SER A N 1
ATOM 7354 C CA . SER A 1 915 ? 33.684 11.554 -25.168 1.00 91.50 915 SER A CA 1
ATOM 7355 C C . SER A 1 915 ? 34.859 10.660 -25.555 1.00 91.50 915 SER A C 1
ATOM 7357 O O . SER A 1 915 ? 35.145 10.544 -26.737 1.00 91.50 915 SER A O 1
ATOM 7359 N N . ASP A 1 916 ? 35.532 10.055 -24.573 1.00 90.69 916 ASP A N 1
ATOM 7360 C CA . ASP A 1 916 ? 36.607 9.067 -24.744 1.00 90.69 916 ASP A CA 1
ATOM 7361 C C . ASP A 1 916 ? 36.080 7.621 -24.809 1.00 90.69 916 ASP A C 1
ATOM 7363 O O . ASP A 1 916 ? 36.858 6.677 -24.905 1.00 90.69 916 ASP A O 1
ATOM 7367 N N . GLY A 1 917 ? 34.755 7.436 -24.750 1.00 90.62 917 GLY A N 1
ATOM 7368 C CA . GLY A 1 917 ? 34.121 6.123 -24.808 1.00 90.62 917 GLY A CA 1
ATOM 7369 C C . GLY A 1 917 ? 33.971 5.420 -23.458 1.00 90.62 917 GLY A C 1
ATOM 7370 O O . GLY A 1 917 ? 33.373 4.345 -23.400 1.00 90.62 917 GLY A O 1
ATOM 7371 N N . SER A 1 918 ? 34.443 6.011 -22.359 1.00 93.19 918 SER A N 1
ATOM 7372 C CA . SER A 1 918 ? 34.268 5.422 -21.031 1.00 93.19 918 SER A CA 1
ATOM 7373 C C . SER A 1 918 ? 32.823 5.519 -20.530 1.00 93.19 918 SER A C 1
ATOM 7375 O O . SER A 1 918 ? 32.127 6.520 -20.714 1.00 93.19 918 SER A O 1
ATOM 7377 N N . ILE A 1 919 ? 32.356 4.463 -19.862 1.00 95.25 919 ILE A N 1
ATOM 7378 C CA . ILE A 1 919 ? 31.003 4.362 -19.306 1.00 95.25 919 ILE A CA 1
ATOM 7379 C C . ILE A 1 919 ? 31.069 4.590 -17.794 1.00 95.25 919 ILE A C 1
ATOM 7381 O O . ILE A 1 919 ? 31.803 3.905 -17.081 1.00 95.25 919 ILE A O 1
ATOM 7385 N N . LYS A 1 920 ? 30.290 5.544 -17.272 1.00 93.12 920 LYS A N 1
ATOM 7386 C CA . LYS A 1 920 ? 30.355 6.001 -15.872 1.00 93.12 920 LYS A CA 1
ATOM 7387 C C . LYS A 1 920 ? 28.969 6.076 -15.221 1.00 93.12 920 LYS A C 1
ATOM 7389 O O . LYS A 1 920 ? 27.966 6.309 -15.899 1.00 93.12 920 LYS A O 1
ATOM 7394 N N . PRO A 1 921 ? 28.873 5.938 -13.883 1.00 90.06 921 PRO A N 1
ATOM 7395 C CA . PRO A 1 921 ? 27.601 6.073 -13.178 1.00 90.06 921 PRO A CA 1
ATOM 7396 C C . PRO A 1 921 ? 27.120 7.527 -13.093 1.00 90.06 921 PRO A C 1
ATOM 7398 O O . PRO A 1 921 ? 25.936 7.750 -12.899 1.00 90.06 921 PRO A O 1
ATOM 7401 N N . SER A 1 922 ? 28.021 8.511 -13.157 1.00 87.50 922 SER A N 1
ATOM 7402 C CA . SER A 1 922 ? 27.737 9.940 -12.978 1.00 87.50 922 SER A CA 1
ATOM 7403 C C . SER A 1 922 ? 28.907 10.782 -13.481 1.00 87.50 922 SER A C 1
ATOM 7405 O O . SER A 1 922 ? 30.041 10.304 -13.437 1.00 87.50 922 SER A O 1
ATOM 7407 N N . TYR A 1 923 ? 28.649 12.038 -13.871 1.00 80.94 923 TYR A N 1
ATOM 7408 C CA . TYR A 1 923 ? 29.654 12.961 -14.426 1.00 80.94 923 TYR A CA 1
ATOM 7409 C C . TYR A 1 923 ? 30.790 13.233 -13.440 1.00 80.94 923 TYR A C 1
ATOM 7411 O O . TYR A 1 923 ? 31.900 13.585 -13.814 1.00 80.94 923 TYR A O 1
ATOM 7419 N N . PHE A 1 924 ? 30.492 13.081 -12.153 1.00 75.88 924 PHE A N 1
ATOM 7420 C CA . PHE A 1 924 ? 31.390 13.417 -11.057 1.00 75.88 924 PHE A CA 1
ATOM 7421 C C . PHE A 1 924 ? 32.143 12.198 -10.520 1.00 75.88 924 PHE A C 1
ATOM 7423 O O . PHE A 1 924 ? 32.914 12.323 -9.572 1.00 75.88 924 PHE A O 1
ATOM 7430 N N . SER A 1 925 ? 31.885 11.002 -11.057 1.00 78.81 925 SER A N 1
ATOM 7431 C CA . SER A 1 925 ? 32.518 9.787 -10.558 1.00 78.81 925 SER A CA 1
ATOM 7432 C C . SER A 1 925 ? 33.804 9.484 -11.314 1.00 78.81 925 SER A C 1
ATOM 7434 O O . SER A 1 925 ? 33.787 9.348 -12.531 1.00 78.81 925 SER A O 1
ATOM 7436 N N . GLY A 1 926 ? 34.888 9.233 -10.579 1.00 79.62 926 GLY A N 1
ATOM 7437 C CA . GLY A 1 926 ? 36.094 8.613 -11.142 1.00 79.62 926 GLY A CA 1
ATOM 7438 C C . GLY A 1 926 ? 35.945 7.113 -11.446 1.00 79.62 926 GLY A C 1
ATOM 7439 O O . GLY A 1 926 ? 36.889 6.492 -11.917 1.00 79.62 926 GLY A O 1
ATOM 7440 N N . LEU A 1 927 ? 34.787 6.505 -11.155 1.00 87.44 927 LEU A N 1
ATOM 7441 C CA . LEU A 1 927 ? 34.543 5.087 -11.404 1.00 87.44 927 LEU A CA 1
ATOM 7442 C C . LEU A 1 927 ? 34.207 4.850 -12.881 1.00 87.44 927 LEU A C 1
ATOM 7444 O O . LEU A 1 927 ? 33.138 5.259 -13.336 1.00 87.44 927 LEU A O 1
ATOM 7448 N N . ILE A 1 928 ? 35.076 4.119 -13.574 1.00 92.94 928 ILE A N 1
ATOM 7449 C CA . ILE A 1 928 ? 34.829 3.595 -14.920 1.00 92.94 928 ILE A CA 1
ATOM 7450 C C . ILE A 1 928 ? 34.178 2.213 -14.786 1.00 92.94 928 ILE A C 1
ATOM 7452 O O . ILE A 1 928 ? 34.690 1.343 -14.082 1.00 92.94 928 ILE A O 1
ATOM 7456 N N . LEU A 1 929 ? 33.015 2.036 -15.411 1.00 93.94 929 LEU A N 1
ATOM 7457 C CA . LEU A 1 929 ? 32.240 0.790 -15.411 1.00 93.94 929 LEU A CA 1
ATOM 7458 C C . LEU A 1 929 ? 32.602 -0.128 -16.582 1.00 93.94 929 LEU A C 1
ATOM 7460 O O . LEU A 1 929 ? 32.340 -1.323 -16.491 1.00 93.94 929 LEU A O 1
ATOM 7464 N N . GLY A 1 930 ? 33.136 0.443 -17.659 1.00 93.38 930 GLY A N 1
ATOM 7465 C CA . GLY A 1 930 ? 33.496 -0.228 -18.906 1.00 93.38 930 GLY A CA 1
ATOM 7466 C C . GLY A 1 930 ? 33.808 0.794 -19.999 1.00 93.38 930 GLY A C 1
ATOM 7467 O O . GLY A 1 930 ? 33.736 2.001 -19.740 1.00 93.38 930 GLY A O 1
ATOM 7468 N N . ASN A 1 931 ? 34.131 0.320 -21.200 1.00 92.69 931 ASN A N 1
ATOM 7469 C CA . ASN A 1 931 ? 34.362 1.158 -22.381 1.00 92.69 931 ASN A CA 1
ATOM 7470 C C . ASN A 1 931 ? 33.526 0.676 -23.568 1.00 92.69 931 ASN A C 1
ATOM 7472 O O . ASN A 1 931 ? 33.284 -0.518 -23.732 1.00 92.69 931 ASN A O 1
ATOM 7476 N N . ILE A 1 932 ? 33.100 1.612 -24.414 1.00 89.06 932 ILE A N 1
ATOM 7477 C CA . ILE A 1 932 ? 32.390 1.282 -25.653 1.00 89.06 932 ILE A CA 1
ATOM 7478 C C . ILE A 1 932 ? 33.287 0.434 -26.570 1.00 89.06 932 ILE A C 1
ATOM 7480 O O . ILE A 1 932 ? 34.502 0.613 -26.604 1.00 89.06 932 ILE A O 1
ATOM 7484 N N . GLY A 1 933 ? 32.687 -0.499 -27.308 1.00 81.69 933 GLY A N 1
ATOM 7485 C CA . GLY A 1 933 ? 33.402 -1.455 -28.164 1.00 81.69 933 GLY A CA 1
ATOM 7486 C C . GLY A 1 933 ? 33.739 -2.768 -27.453 1.00 81.69 933 GLY A C 1
ATOM 7487 O O . GLY A 1 933 ? 33.487 -3.832 -28.020 1.00 81.69 933 GLY A O 1
ATOM 7488 N N . ASP A 1 934 ? 34.201 -2.693 -26.203 1.00 86.19 934 ASP A N 1
ATOM 7489 C CA . ASP A 1 934 ? 34.511 -3.864 -25.370 1.00 86.19 934 ASP A CA 1
ATOM 7490 C C . ASP A 1 934 ? 33.315 -4.302 -24.507 1.00 86.19 934 ASP A C 1
ATOM 7492 O O . ASP A 1 934 ? 33.025 -5.496 -24.393 1.00 86.19 934 ASP A O 1
ATOM 7496 N N . ASP A 1 935 ? 32.590 -3.338 -23.932 1.00 89.94 935 ASP A N 1
ATOM 7497 C CA . ASP A 1 935 ? 31.477 -3.558 -23.007 1.00 89.94 935 ASP A CA 1
ATOM 7498 C C . ASP A 1 935 ? 30.153 -3.007 -23.559 1.00 89.94 935 ASP A C 1
ATOM 7500 O O . ASP A 1 935 ? 30.112 -1.986 -24.251 1.00 89.94 935 ASP A O 1
ATOM 7504 N N . SER A 1 936 ? 29.033 -3.646 -23.196 1.00 90.38 936 SER A N 1
ATOM 7505 C CA . SER A 1 936 ? 27.700 -3.092 -23.465 1.00 90.38 936 SER A CA 1
ATOM 7506 C C . SER A 1 936 ? 27.239 -2.162 -22.339 1.00 90.38 936 SER A C 1
ATOM 7508 O O . SER A 1 936 ? 27.450 -2.427 -21.149 1.00 90.38 936 SER A O 1
ATOM 7510 N N . ILE A 1 937 ? 26.503 -1.104 -22.691 1.00 92.81 937 ILE A N 1
ATOM 7511 C CA . ILE A 1 937 ? 25.890 -0.167 -21.734 1.00 92.81 937 ILE A CA 1
ATOM 7512 C C . ILE A 1 937 ? 25.003 -0.921 -20.736 1.00 92.81 937 ILE A C 1
ATOM 7514 O O . ILE A 1 937 ? 24.945 -0.582 -19.549 1.00 92.81 937 ILE A O 1
ATOM 7518 N N . LEU A 1 938 ? 24.314 -1.965 -21.205 1.00 88.56 938 LEU A N 1
ATOM 7519 C CA . LEU A 1 938 ? 23.434 -2.786 -20.384 1.00 88.56 938 LEU A CA 1
ATOM 7520 C C . LEU A 1 938 ? 24.205 -3.617 -19.347 1.00 88.56 938 LEU A C 1
ATOM 7522 O O . LEU A 1 938 ? 23.733 -3.757 -18.214 1.00 88.56 938 LEU A O 1
ATOM 7526 N N . ASP A 1 939 ? 25.374 -4.146 -19.697 1.00 88.38 939 ASP A N 1
ATOM 7527 C CA . ASP A 1 939 ? 26.215 -4.902 -18.764 1.00 88.38 939 ASP A CA 1
ATOM 7528 C C . ASP A 1 939 ? 26.827 -3.972 -17.715 1.00 88.38 939 ASP A C 1
ATOM 7530 O O . ASP A 1 939 ? 26.722 -4.243 -16.512 1.00 88.38 939 ASP A O 1
ATOM 7534 N N . CYS A 1 940 ? 27.335 -2.808 -18.134 1.00 92.62 940 CYS A N 1
ATOM 7535 C CA . CYS A 1 940 ? 27.790 -1.764 -17.216 1.00 92.62 940 CYS A CA 1
ATOM 7536 C C . CYS A 1 940 ? 26.669 -1.330 -16.257 1.00 92.62 940 CYS A C 1
ATOM 7538 O O . CYS A 1 940 ? 26.896 -1.220 -15.046 1.00 92.62 940 CYS A O 1
ATOM 7540 N N . TRP A 1 941 ? 25.438 -1.159 -16.759 1.00 91.50 941 TRP A N 1
ATOM 7541 C CA . TRP A 1 941 ? 24.257 -0.837 -15.950 1.00 91.50 941 TRP A CA 1
ATOM 7542 C C . TRP A 1 941 ? 23.916 -1.926 -14.926 1.00 91.50 941 TRP A C 1
ATOM 7544 O O . TRP A 1 941 ? 23.478 -1.614 -13.817 1.00 91.50 941 TRP A O 1
ATOM 7554 N N . ASN A 1 942 ? 24.116 -3.199 -15.263 1.00 86.19 942 ASN A N 1
ATOM 7555 C CA . ASN A 1 942 ? 23.809 -4.333 -14.387 1.00 86.19 942 ASN A CA 1
ATOM 7556 C C . ASN A 1 942 ? 24.997 -4.801 -13.529 1.00 86.19 942 ASN A C 1
ATOM 7558 O O . ASN A 1 942 ? 24.856 -5.750 -12.741 1.00 86.19 942 ASN A O 1
ATOM 7562 N N . SER A 1 943 ? 26.138 -4.118 -13.639 1.00 88.62 943 SER A N 1
ATOM 7563 C CA . SER A 1 943 ? 27.358 -4.406 -12.891 1.00 88.62 943 SER A CA 1
ATOM 7564 C C . SER A 1 943 ? 27.148 -4.363 -11.373 1.00 88.62 943 SER A C 1
ATOM 7566 O O . SER A 1 943 ? 26.247 -3.710 -10.831 1.00 88.62 943 SER A O 1
ATOM 7568 N N . LYS A 1 944 ? 28.026 -5.058 -10.641 1.00 85.56 944 LYS A N 1
ATOM 7569 C CA . LYS A 1 944 ? 28.014 -5.057 -9.171 1.00 85.56 944 LYS A CA 1
ATOM 7570 C C . LYS A 1 944 ? 28.171 -3.643 -8.602 1.00 85.56 944 LYS A C 1
ATOM 7572 O O . LYS A 1 944 ? 27.471 -3.292 -7.656 1.00 85.56 944 LYS A O 1
ATOM 7577 N N . ALA A 1 945 ? 29.036 -2.828 -9.204 1.00 86.19 945 ALA A N 1
ATOM 7578 C CA . ALA A 1 945 ? 29.267 -1.459 -8.761 1.00 86.19 945 ALA A CA 1
ATOM 7579 C C . ALA A 1 945 ? 28.002 -0.593 -8.884 1.00 86.19 945 ALA A C 1
ATOM 7581 O O . ALA A 1 945 ? 27.669 0.150 -7.959 1.00 86.19 945 ALA A O 1
ATOM 7582 N N . MET A 1 946 ? 27.238 -0.755 -9.970 1.00 87.31 946 MET A N 1
ATOM 7583 C CA . MET A 1 946 ? 25.945 -0.092 -10.135 1.00 87.31 946 MET A CA 1
ATOM 7584 C C . MET A 1 946 ? 24.911 -0.530 -9.096 1.00 87.31 946 MET A C 1
ATOM 7586 O O . MET A 1 946 ? 24.219 0.311 -8.517 1.00 87.31 946 MET A O 1
ATOM 7590 N N . LYS A 1 947 ? 24.837 -1.830 -8.793 1.00 83.25 947 LYS A N 1
ATOM 7591 C CA . LYS A 1 947 ? 23.950 -2.356 -7.739 1.00 83.25 947 LYS A CA 1
ATOM 7592 C C . LYS A 1 947 ? 24.295 -1.779 -6.362 1.00 83.25 947 LYS A C 1
ATOM 7594 O O . LYS A 1 947 ? 23.389 -1.390 -5.624 1.00 83.25 947 LYS A O 1
ATOM 7599 N N . ASP A 1 948 ? 25.582 -1.643 -6.046 1.00 83.19 948 ASP A N 1
ATOM 7600 C CA . ASP A 1 948 ? 26.045 -1.036 -4.792 1.00 83.19 948 ASP A CA 1
ATOM 7601 C C . ASP A 1 948 ? 25.675 0.456 -4.700 1.00 83.19 948 ASP A C 1
ATOM 7603 O O . ASP A 1 948 ? 25.251 0.921 -3.639 1.00 83.19 948 ASP A O 1
ATOM 7607 N N . ILE A 1 949 ? 25.759 1.203 -5.810 1.00 82.56 949 ILE A N 1
ATOM 7608 C CA . ILE A 1 949 ? 25.319 2.609 -5.890 1.00 82.56 949 ILE A CA 1
ATOM 7609 C C . ILE A 1 949 ? 23.805 2.739 -5.661 1.00 82.56 949 ILE A C 1
ATOM 7611 O O . ILE A 1 949 ? 23.372 3.678 -4.985 1.00 82.56 949 ILE A O 1
ATOM 7615 N N . ARG A 1 950 ? 22.997 1.802 -6.178 1.00 83.00 950 ARG A N 1
ATOM 7616 C CA . ARG A 1 950 ? 21.530 1.780 -5.999 1.00 83.00 950 ARG A CA 1
ATOM 7617 C C . ARG A 1 950 ? 21.100 1.358 -4.589 1.00 83.00 950 ARG A C 1
ATOM 7619 O O . ARG A 1 950 ? 20.040 1.788 -4.124 1.00 83.00 950 ARG A O 1
ATOM 7626 N N . GLY A 1 951 ? 21.921 0.570 -3.898 1.00 79.12 951 GLY A N 1
ATOM 7627 C CA . GLY A 1 951 ? 21.661 0.080 -2.545 1.00 79.12 951 GLY A CA 1
ATOM 7628 C C . GLY A 1 951 ? 21.717 1.149 -1.443 1.00 79.12 951 GLY A C 1
ATOM 7629 O O . GLY A 1 951 ? 21.961 2.331 -1.683 1.00 79.12 951 GLY A O 1
ATOM 7630 N N . LEU A 1 952 ? 21.490 0.712 -0.198 1.00 80.12 952 LEU A N 1
ATOM 7631 C CA . LEU A 1 952 ? 21.594 1.544 1.016 1.00 80.12 952 LEU A CA 1
ATOM 7632 C C . LEU A 1 952 ? 22.985 1.488 1.665 1.00 80.12 952 LEU A C 1
ATOM 7634 O O . LEU A 1 952 ? 23.233 2.162 2.662 1.00 80.12 952 LEU A O 1
ATOM 7638 N N . LYS A 1 953 ? 23.882 0.654 1.127 1.00 80.00 953 LYS A N 1
ATOM 7639 C CA . LYS A 1 953 ? 25.206 0.393 1.700 1.00 80.00 953 LYS A CA 1
ATOM 7640 C C . LYS A 1 953 ? 26.057 1.662 1.764 1.00 80.00 953 LYS A C 1
ATOM 7642 O O . LYS A 1 953 ? 26.699 1.888 2.783 1.00 80.00 953 LYS A O 1
ATOM 7647 N N . ASN A 1 954 ? 25.990 2.493 0.723 1.00 79.19 954 ASN A N 1
ATOM 7648 C CA . ASN A 1 954 ? 26.809 3.696 0.575 1.00 79.19 954 ASN A CA 1
ATOM 7649 C C . ASN A 1 954 ? 26.196 4.946 1.237 1.00 79.19 954 ASN A C 1
ATOM 7651 O O . ASN A 1 954 ? 26.367 6.061 0.748 1.00 79.19 954 ASN A O 1
ATOM 7655 N N . LEU A 1 955 ? 25.417 4.767 2.309 1.00 87.31 955 LEU A N 1
ATOM 7656 C CA . LEU A 1 955 ? 24.755 5.850 3.040 1.00 87.31 955 LEU A CA 1
ATOM 7657 C C . LEU A 1 955 ? 25.312 5.971 4.466 1.00 87.31 955 LEU A C 1
ATOM 7659 O O . LEU A 1 955 ? 25.574 4.935 5.084 1.00 87.31 955 LEU A O 1
ATOM 7663 N N . PRO A 1 956 ? 25.392 7.194 5.029 1.00 83.69 956 PRO A N 1
ATOM 7664 C CA . PRO A 1 956 ? 25.691 7.396 6.443 1.00 83.69 956 PRO A CA 1
ATOM 7665 C C . PRO A 1 956 ? 24.704 6.640 7.338 1.00 83.69 956 PRO A C 1
ATOM 7667 O O . PRO A 1 956 ? 23.514 6.544 7.017 1.00 83.69 956 PRO A O 1
ATOM 7670 N N . ASP A 1 957 ? 25.154 6.183 8.506 1.00 77.75 957 ASP A N 1
ATOM 7671 C CA . ASP A 1 957 ? 24.337 5.435 9.475 1.00 77.75 957 ASP A CA 1
ATOM 7672 C C . ASP A 1 957 ? 23.015 6.123 9.801 1.00 77.75 957 ASP A C 1
ATOM 7674 O O . ASP A 1 957 ? 21.950 5.498 9.774 1.00 77.75 957 ASP A O 1
ATOM 7678 N N . LYS A 1 958 ? 23.074 7.437 10.029 1.00 74.31 958 LYS A N 1
ATOM 7679 C CA . LYS A 1 958 ? 21.895 8.255 10.314 1.00 74.31 958 LYS A CA 1
ATOM 7680 C C . LYS A 1 958 ? 20.899 8.288 9.153 1.00 74.31 958 LYS A C 1
ATOM 7682 O O . LYS A 1 958 ? 19.693 8.264 9.380 1.00 74.31 958 LYS A O 1
ATOM 7687 N N . CYS A 1 959 ? 21.377 8.269 7.907 1.00 82.69 959 CYS A N 1
ATOM 7688 C CA . CYS A 1 959 ? 20.518 8.212 6.727 1.00 82.69 959 CYS A CA 1
ATOM 7689 C C . CYS A 1 959 ? 19.874 6.833 6.570 1.00 82.69 959 CYS A C 1
ATOM 7691 O O . CYS A 1 959 ? 18.704 6.766 6.214 1.00 82.69 959 CYS A O 1
ATOM 7693 N N . ARG A 1 960 ? 20.578 5.738 6.888 1.00 79.50 960 ARG A N 1
ATOM 7694 C CA . ARG A 1 960 ? 20.020 4.371 6.805 1.00 79.50 960 ARG A CA 1
ATOM 7695 C C . ARG A 1 960 ? 18.817 4.159 7.727 1.00 79.50 960 ARG A C 1
ATOM 7697 O O . ARG A 1 960 ? 17.945 3.357 7.409 1.00 79.50 960 ARG A O 1
ATOM 7704 N N . ARG A 1 961 ? 18.758 4.901 8.836 1.00 71.81 961 ARG A N 1
ATOM 7705 C CA . ARG A 1 961 ? 17.662 4.880 9.821 1.00 71.81 961 ARG A CA 1
ATOM 7706 C C . ARG A 1 961 ? 16.644 6.016 9.624 1.00 71.81 961 ARG A C 1
ATOM 7708 O O . ARG A 1 961 ? 15.757 6.187 10.453 1.00 71.81 961 ARG A O 1
ATOM 7715 N N . CYS A 1 962 ? 16.780 6.818 8.566 1.00 68.81 962 CYS A N 1
ATOM 7716 C CA . CYS A 1 962 ? 15.927 7.976 8.308 1.00 68.81 962 CYS A CA 1
ATOM 7717 C C . CYS A 1 962 ? 14.624 7.574 7.601 1.00 68.81 962 CYS A C 1
ATOM 7719 O O . CYS A 1 962 ? 14.648 6.853 6.605 1.00 68.81 962 CYS A O 1
ATOM 7721 N N . ASN A 1 963 ? 13.491 8.125 8.043 1.00 65.50 963 ASN A N 1
ATOM 7722 C CA . ASN A 1 963 ? 12.174 7.858 7.449 1.00 65.50 963 ASN A CA 1
ATOM 7723 C C . ASN A 1 963 ? 12.075 8.296 5.975 1.00 65.50 963 ASN A C 1
ATOM 7725 O O . ASN A 1 963 ? 11.354 7.683 5.191 1.00 65.50 963 ASN A O 1
ATOM 7729 N N . TYR A 1 964 ? 12.856 9.300 5.569 1.00 73.00 964 TYR A N 1
ATOM 7730 C CA . TYR A 1 964 ? 12.875 9.819 4.198 1.00 73.00 964 TYR A CA 1
ATOM 7731 C C . TYR A 1 964 ? 13.873 9.099 3.277 1.00 73.00 964 TYR A C 1
ATOM 7733 O O . TYR A 1 964 ? 13.998 9.460 2.104 1.00 73.00 964 TYR A O 1
ATOM 7741 N N . VAL A 1 965 ? 14.598 8.080 3.766 1.00 80.69 965 VAL A N 1
ATOM 7742 C CA . VAL A 1 965 ? 15.730 7.472 3.041 1.00 80.69 965 VAL A CA 1
ATOM 7743 C C . VAL A 1 965 ? 15.349 6.922 1.668 1.00 80.69 965 VAL A C 1
ATOM 7745 O O . VAL A 1 965 ? 16.130 7.069 0.738 1.00 80.69 965 VAL A O 1
ATOM 7748 N N . LYS A 1 966 ? 14.139 6.371 1.503 1.00 76.25 966 LYS A N 1
ATOM 7749 C CA . LYS A 1 966 ? 13.677 5.772 0.236 1.00 76.25 966 LYS A CA 1
ATOM 7750 C C . LYS A 1 966 ? 13.523 6.783 -0.913 1.00 76.25 966 LYS A C 1
ATOM 7752 O O . LYS A 1 966 ? 13.577 6.380 -2.072 1.00 76.25 966 LYS A O 1
ATOM 7757 N N . ARG A 1 967 ? 13.310 8.070 -0.602 1.00 77.69 967 ARG A N 1
ATOM 7758 C CA . ARG A 1 967 ? 13.254 9.176 -1.582 1.00 77.69 967 ARG A CA 1
ATOM 7759 C C . ARG A 1 967 ? 14.564 9.960 -1.607 1.00 77.69 967 ARG A C 1
ATOM 7761 O O . ARG A 1 967 ? 15.145 10.161 -2.666 1.00 77.69 967 ARG A O 1
ATOM 7768 N N . CYS A 1 968 ? 15.044 10.371 -0.435 1.00 85.38 968 CYS A N 1
ATOM 7769 C CA . CYS A 1 968 ? 16.215 11.233 -0.292 1.00 85.38 968 CYS A CA 1
ATOM 7770 C C . CYS A 1 968 ? 17.523 10.527 -0.687 1.00 85.38 968 CYS A C 1
ATOM 7772 O O . CYS A 1 968 ? 18.403 11.160 -1.264 1.00 85.38 968 CYS A O 1
ATOM 7774 N N . MET A 1 969 ? 17.666 9.230 -0.384 1.00 87.50 969 MET A N 1
ATOM 7775 C CA . MET A 1 969 ? 18.896 8.448 -0.598 1.00 87.50 969 MET A CA 1
ATOM 7776 C C . MET A 1 969 ? 20.159 9.108 -0.004 1.00 87.50 969 MET A C 1
ATOM 7778 O O . MET A 1 969 ? 21.261 8.953 -0.519 1.00 87.50 969 MET A O 1
ATOM 7782 N N . GLY A 1 970 ? 19.999 9.863 1.089 1.00 87.50 970 GLY A N 1
ATOM 7783 C CA . GLY A 1 970 ? 21.082 10.596 1.751 1.00 87.50 970 GLY A CA 1
ATOM 7784 C C . GLY A 1 970 ? 21.513 11.891 1.050 1.00 87.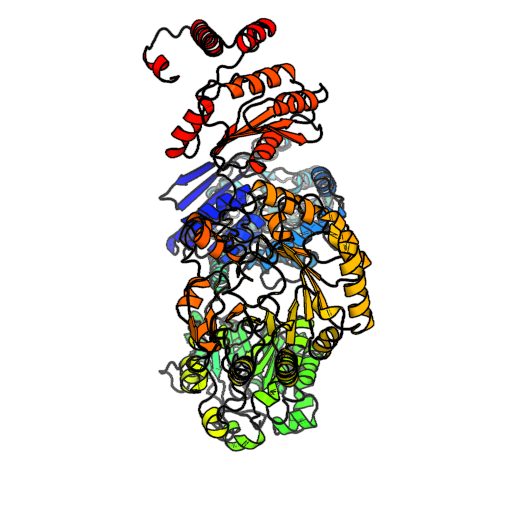50 970 GLY A C 1
ATOM 7785 O O . GLY A 1 970 ? 22.480 12.500 1.486 1.00 87.50 970 GLY A O 1
ATOM 7786 N N . GLY A 1 971 ? 20.838 12.340 -0.009 1.00 89.06 971 GLY A N 1
ATOM 7787 C CA . GLY A 1 971 ? 21.301 13.457 -0.836 1.00 89.06 971 GLY A CA 1
ATOM 7788 C C . GLY A 1 971 ? 22.301 13.013 -1.909 1.00 89.06 971 GLY A C 1
ATOM 7789 O O . GLY A 1 971 ? 22.434 11.823 -2.203 1.00 89.06 971 GLY A O 1
ATOM 7790 N N . LEU A 1 972 ? 23.038 13.960 -2.485 1.00 88.31 972 LEU A N 1
ATOM 7791 C CA . LEU A 1 972 ? 23.922 13.730 -3.623 1.00 88.31 972 LEU A CA 1
ATOM 7792 C C . LEU A 1 972 ? 25.237 13.073 -3.176 1.00 88.31 972 LEU A C 1
ATOM 7794 O O . LEU A 1 972 ? 26.160 13.723 -2.684 1.00 88.31 972 LEU A O 1
ATOM 7798 N N . ARG A 1 973 ? 25.348 11.758 -3.384 1.00 87.81 973 ARG A N 1
ATOM 7799 C CA . ARG A 1 973 ? 26.496 10.952 -2.920 1.00 87.81 973 ARG A CA 1
ATOM 7800 C C . ARG A 1 973 ? 27.828 11.374 -3.537 1.00 87.81 973 ARG A C 1
ATOM 7802 O O . ARG A 1 973 ? 28.855 11.289 -2.875 1.00 87.81 973 ARG A O 1
ATOM 7809 N N . PHE A 1 974 ? 27.808 11.879 -4.766 1.00 80.81 974 PHE A N 1
ATOM 7810 C CA . PHE A 1 974 ? 29.011 12.399 -5.418 1.00 80.81 974 PHE A CA 1
ATOM 7811 C C . PHE A 1 974 ? 29.470 13.739 -4.833 1.00 80.81 974 PHE A C 1
ATOM 7813 O O . PHE A 1 974 ? 30.665 14.000 -4.786 1.00 80.81 974 PHE A O 1
ATOM 7820 N N . ALA A 1 975 ? 28.557 14.560 -4.298 1.00 85.38 975 ALA A N 1
ATOM 7821 C CA . ALA A 1 975 ? 28.953 15.748 -3.543 1.00 85.38 975 ALA A CA 1
ATOM 7822 C C . ALA A 1 975 ? 29.577 15.370 -2.190 1.00 85.38 975 ALA A C 1
ATOM 7824 O O . ALA A 1 975 ? 30.546 15.999 -1.771 1.00 85.38 975 ALA A O 1
ATOM 7825 N N . ALA A 1 976 ? 29.060 14.325 -1.531 1.00 87.50 976 ALA A N 1
ATOM 7826 C CA . ALA A 1 976 ? 29.682 13.770 -0.328 1.00 87.50 976 ALA A CA 1
ATOM 7827 C C . ALA A 1 976 ? 31.102 13.248 -0.614 1.00 87.50 976 ALA A C 1
ATOM 7829 O O . ALA A 1 976 ? 32.025 13.543 0.136 1.00 87.50 976 ALA A O 1
ATOM 7830 N N . GLU A 1 977 ? 31.302 12.543 -1.728 1.00 84.88 977 GLU A N 1
ATOM 7831 C CA . GLU A 1 977 ? 32.625 12.075 -2.157 1.00 84.88 977 GLU A CA 1
ATOM 7832 C C . GLU A 1 977 ? 33.582 13.230 -2.484 1.00 84.88 977 GLU A C 1
ATOM 7834 O O . GLU A 1 977 ? 34.695 13.260 -1.967 1.00 84.88 977 GLU A O 1
ATOM 7839 N N . ALA A 1 978 ? 33.144 14.217 -3.269 1.00 80.69 978 ALA A N 1
ATOM 7840 C CA . ALA A 1 978 ? 33.990 15.335 -3.688 1.00 80.69 978 ALA A CA 1
ATOM 7841 C C . ALA A 1 978 ? 34.451 16.232 -2.521 1.00 80.69 978 ALA A C 1
ATOM 7843 O O . ALA A 1 978 ? 35.573 16.746 -2.531 1.00 80.69 978 ALA A O 1
ATOM 7844 N N . VAL A 1 979 ? 33.594 16.436 -1.513 1.00 82.31 979 VAL A N 1
ATOM 7845 C CA . VAL A 1 979 ? 33.906 17.305 -0.365 1.00 82.31 979 VAL A CA 1
ATOM 7846 C C . VAL A 1 979 ? 34.546 16.526 0.779 1.00 82.31 979 VAL A C 1
ATOM 7848 O O . VAL A 1 979 ? 35.541 16.984 1.336 1.00 82.31 979 VAL A O 1
ATOM 7851 N N . ASN A 1 980 ? 34.011 15.346 1.099 1.00 82.69 980 ASN A N 1
ATOM 7852 C CA . ASN A 1 980 ? 34.369 14.578 2.295 1.00 82.69 980 ASN A CA 1
ATOM 7853 C C . ASN A 1 980 ? 35.181 13.306 1.989 1.00 82.69 980 ASN A C 1
ATOM 7855 O O . ASN A 1 980 ? 35.436 12.516 2.896 1.00 82.69 980 ASN A O 1
ATOM 7859 N N . GLY A 1 981 ? 35.552 13.063 0.728 1.00 82.06 981 GLY A N 1
ATOM 7860 C CA . GLY A 1 981 ? 36.414 11.953 0.306 1.00 82.06 981 GLY A CA 1
ATOM 7861 C C . GLY A 1 981 ? 35.751 10.571 0.269 1.00 82.06 981 GLY A C 1
ATOM 7862 O O . GLY A 1 981 ? 36.426 9.587 -0.018 1.00 82.06 981 GLY A O 1
ATOM 7863 N N . SER A 1 982 ? 34.451 10.453 0.569 1.00 84.25 982 SER A N 1
ATOM 7864 C CA . SER A 1 982 ? 33.736 9.170 0.538 1.00 84.25 982 SER A CA 1
ATOM 7865 C C . SER A 1 982 ? 32.244 9.321 0.246 1.00 84.25 982 SER A C 1
ATOM 7867 O O . SER A 1 982 ? 31.569 10.188 0.800 1.00 84.25 982 SER A O 1
ATOM 7869 N N . LYS A 1 983 ? 31.696 8.404 -0.563 1.00 83.81 983 LYS A N 1
ATOM 7870 C CA . LYS A 1 983 ? 30.248 8.304 -0.835 1.00 83.81 983 LYS A CA 1
ATOM 7871 C C . LYS A 1 983 ? 29.430 7.979 0.422 1.00 83.81 983 LYS A C 1
ATOM 7873 O O . LYS A 1 983 ? 28.243 8.301 0.464 1.00 83.81 983 LYS A O 1
ATOM 7878 N N . ASN A 1 984 ? 30.059 7.380 1.440 1.00 86.62 984 ASN A N 1
ATOM 7879 C CA . ASN A 1 984 ? 29.424 7.016 2.714 1.00 86.62 984 ASN A CA 1
ATOM 7880 C C . ASN A 1 984 ? 29.307 8.205 3.674 1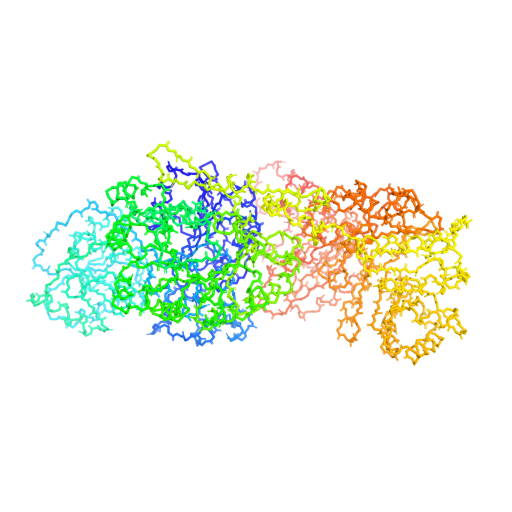.00 86.62 984 ASN A C 1
ATOM 7882 O O . ASN A 1 984 ? 28.595 8.107 4.672 1.00 86.62 984 ASN A O 1
ATOM 7886 N N . SER A 1 985 ? 30.008 9.303 3.389 1.00 87.50 985 SER A N 1
ATOM 7887 C CA . SER A 1 985 ? 29.999 10.509 4.208 1.00 87.50 985 SER A CA 1
ATOM 7888 C C . SER A 1 985 ? 28.713 11.311 4.020 1.00 87.50 985 SER A C 1
ATOM 7890 O O . SER A 1 985 ? 27.892 11.069 3.128 1.00 87.50 985 SER A O 1
ATOM 7892 N N . GLU A 1 986 ? 28.515 12.283 4.897 1.00 87.31 986 GLU A N 1
ATOM 7893 C CA . GLU A 1 986 ? 27.386 13.201 4.829 1.00 87.31 986 GLU A CA 1
ATOM 7894 C C . GLU A 1 986 ? 27.445 14.066 3.571 1.00 87.31 986 GLU A C 1
ATOM 7896 O O . GLU A 1 986 ? 28.517 14.359 3.044 1.00 87.31 986 GLU A O 1
ATOM 7901 N N . ASP A 1 987 ? 26.279 14.451 3.063 1.00 90.19 987 ASP A N 1
ATOM 7902 C CA . ASP A 1 987 ? 26.221 15.450 2.002 1.00 90.19 987 ASP A CA 1
ATOM 7903 C C . ASP A 1 987 ? 26.570 16.835 2.593 1.00 90.19 987 ASP A C 1
ATOM 7905 O O . ASP A 1 987 ? 26.070 17.166 3.669 1.00 90.19 987 ASP A O 1
ATOM 7909 N N . PRO A 1 988 ? 27.399 17.663 1.929 1.00 87.06 988 PRO A N 1
ATOM 7910 C CA . PRO A 1 988 ? 27.815 18.974 2.446 1.00 87.06 988 PRO A CA 1
ATOM 7911 C C . PRO A 1 988 ? 26.665 19.969 2.684 1.00 87.06 988 PRO A C 1
ATOM 7913 O O . PRO A 1 988 ? 26.850 20.953 3.396 1.00 87.06 988 PRO A O 1
ATOM 7916 N N . LEU A 1 989 ? 25.481 19.736 2.104 1.00 88.88 989 LEU A N 1
ATOM 7917 C CA . LEU A 1 989 ? 24.283 20.548 2.342 1.00 88.88 989 LEU A CA 1
ATOM 7918 C C . LEU A 1 989 ? 23.343 19.958 3.401 1.00 88.88 989 LEU A C 1
ATOM 7920 O O . LEU A 1 989 ? 22.231 20.458 3.577 1.00 88.88 989 LEU A O 1
ATOM 7924 N N . MET A 1 990 ? 23.753 18.911 4.121 1.00 85.44 990 MET A N 1
ATOM 7925 C CA . MET A 1 990 ? 23.028 18.484 5.318 1.00 85.44 990 MET A CA 1
ATOM 7926 C C . MET A 1 990 ? 23.056 19.609 6.360 1.00 85.44 990 MET A C 1
ATOM 7928 O O . MET A 1 990 ? 24.081 20.261 6.552 1.00 85.44 990 MET A O 1
ATOM 7932 N N . GLY A 1 991 ? 21.920 19.872 7.015 1.00 67.06 991 GLY A N 1
ATOM 7933 C CA . GLY A 1 991 ? 21.824 20.933 8.016 1.00 67.06 991 GLY A CA 1
ATOM 7934 C C . GLY A 1 991 ? 22.853 20.794 9.144 1.00 67.06 991 GLY A C 1
ATOM 7935 O O . GLY A 1 991 ? 23.148 19.676 9.567 1.00 67.06 991 GLY A O 1
ATOM 7936 N N . LYS A 1 992 ? 23.384 21.930 9.638 1.00 61.16 992 LYS A N 1
ATOM 7937 C CA . LYS A 1 992 ? 24.224 21.954 10.849 1.00 61.16 992 LYS A CA 1
ATOM 7938 C C . LYS A 1 992 ? 23.457 21.316 12.003 1.00 61.16 992 LYS A C 1
ATOM 7940 O O . LYS A 1 992 ? 22.293 21.640 12.232 1.00 61.16 992 LYS A O 1
ATOM 7945 N N . GLU A 1 993 ? 24.140 20.439 12.721 1.00 62.50 993 GLU A N 1
ATOM 7946 C CA . GLU A 1 993 ? 23.590 19.735 13.869 1.00 62.50 993 GLU A CA 1
ATOM 7947 C C . GLU A 1 993 ? 23.375 20.723 15.020 1.00 62.50 993 GLU A C 1
ATOM 7949 O O . GLU A 1 993 ? 24.339 21.235 15.598 1.00 62.50 993 GLU A O 1
ATOM 7954 N N . ILE A 1 994 ? 22.103 21.032 15.281 1.00 72.00 994 ILE A N 1
ATOM 7955 C CA . ILE A 1 994 ? 21.661 21.716 16.491 1.00 72.00 994 ILE A CA 1
ATOM 7956 C C . ILE A 1 994 ? 21.584 20.646 17.575 1.00 72.00 994 ILE A C 1
ATOM 7958 O O . ILE A 1 994 ? 20.783 19.712 17.495 1.00 72.00 994 ILE A O 1
ATOM 7962 N N . ASP A 1 995 ? 22.433 20.777 18.585 1.00 82.12 995 ASP A N 1
ATOM 7963 C CA . ASP A 1 995 ? 22.529 19.802 19.661 1.00 82.12 995 ASP A CA 1
ATOM 7964 C C . ASP A 1 995 ? 21.379 19.978 20.655 1.00 82.12 995 ASP A C 1
ATOM 7966 O O . ASP A 1 995 ? 21.007 18.993 21.276 1.00 82.12 995 ASP A O 1
ATOM 7970 N N . ALA A 1 996 ? 20.812 21.188 20.793 1.00 88.94 996 ALA A N 1
ATOM 7971 C CA . ALA A 1 996 ? 19.698 21.481 21.700 1.00 88.94 996 ALA A CA 1
ATOM 7972 C C . ALA A 1 996 ? 18.742 22.571 21.175 1.00 88.94 996 ALA A C 1
ATOM 7974 O O . ALA A 1 996 ? 19.182 23.550 20.573 1.00 88.94 996 ALA A O 1
ATOM 7975 N N . THR A 1 997 ? 17.452 22.476 21.498 1.00 93.75 997 THR A N 1
ATOM 7976 C CA . THR A 1 997 ? 16.485 23.574 21.313 1.00 93.75 997 THR A CA 1
ATOM 7977 C C . THR A 1 997 ? 15.875 23.968 22.659 1.00 93.75 997 THR A C 1
ATOM 7979 O O . THR A 1 997 ? 15.264 23.137 23.328 1.00 93.75 997 THR A O 1
ATOM 7982 N N . VAL A 1 998 ? 16.016 25.236 23.058 1.00 95.94 998 VAL A N 1
ATOM 7983 C CA . VAL A 1 998 ? 15.391 25.800 24.267 1.00 95.94 998 VAL A CA 1
ATOM 7984 C C . VAL A 1 998 ? 14.011 26.352 23.914 1.00 95.94 998 VAL A C 1
ATOM 7986 O O . VAL A 1 998 ? 13.909 27.250 23.083 1.00 95.94 998 VAL A O 1
ATOM 7989 N N . VAL A 1 999 ? 12.949 25.849 24.542 1.00 97.19 999 VAL A N 1
ATOM 7990 C CA . VAL A 1 999 ? 11.561 26.271 24.287 1.00 97.19 999 VAL A CA 1
ATOM 7991 C C . VAL A 1 999 ? 11.023 27.064 25.477 1.00 97.19 999 VAL A C 1
ATOM 7993 O O . VAL A 1 999 ? 11.017 26.561 26.601 1.00 97.19 999 VAL A O 1
ATOM 7996 N N . ILE A 1 1000 ? 10.539 28.282 25.209 1.00 96.56 1000 ILE A N 1
ATOM 7997 C CA . ILE A 1 1000 ? 10.019 29.232 26.201 1.00 96.56 1000 ILE A CA 1
ATOM 7998 C C . ILE A 1 1000 ? 8.570 29.602 25.852 1.00 96.56 1000 ILE A C 1
ATOM 8000 O O . ILE A 1 1000 ? 8.354 30.411 24.946 1.00 96.56 1000 ILE A O 1
ATOM 8004 N N . PRO A 1 1001 ? 7.556 29.040 26.529 1.00 95.50 1001 PRO A N 1
ATOM 8005 C CA . PRO A 1 1001 ? 6.187 29.509 26.385 1.00 95.50 1001 PRO A CA 1
ATOM 8006 C C . PRO A 1 1001 ? 5.986 30.813 27.175 1.00 95.50 1001 PRO A C 1
ATOM 8008 O O . PRO A 1 1001 ? 6.513 30.954 28.279 1.00 95.50 1001 PRO A O 1
ATOM 8011 N N . THR A 1 1002 ? 5.211 31.756 26.637 1.00 94.00 1002 THR A N 1
ATOM 8012 C CA . THR A 1 1002 ? 4.948 33.049 27.291 1.00 94.00 1002 THR A CA 1
ATOM 8013 C C . THR A 1 1002 ? 3.547 33.589 2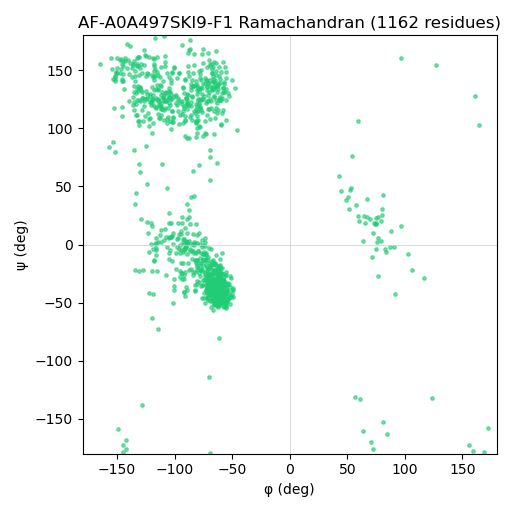6.997 1.00 94.00 1002 THR A C 1
ATOM 8015 O O . THR A 1 1002 ? 2.969 33.296 25.951 1.00 94.00 1002 THR A O 1
ATOM 8018 N N . TYR A 1 1003 ? 2.996 34.371 27.933 1.00 92.94 1003 TYR A N 1
ATOM 8019 C CA . TYR A 1 1003 ? 1.736 35.103 27.762 1.00 92.94 1003 TYR A CA 1
ATOM 8020 C C . TYR A 1 1003 ? 1.701 36.364 28.637 1.00 92.94 1003 TYR A C 1
ATOM 8022 O O . TYR A 1 1003 ? 1.708 36.264 29.864 1.00 92.94 1003 TYR A O 1
ATOM 8030 N N . ASN A 1 1004 ? 1.617 37.546 28.018 1.00 92.00 1004 ASN A N 1
ATOM 8031 C CA . ASN A 1 1004 ? 1.491 38.854 28.680 1.00 92.00 1004 ASN A CA 1
ATOM 8032 C C . ASN A 1 1004 ? 2.524 39.112 29.799 1.00 92.00 1004 ASN A C 1
ATOM 8034 O O . ASN A 1 1004 ? 2.196 39.624 30.873 1.00 92.00 1004 ASN A O 1
ATOM 8038 N N . ARG A 1 1005 ? 3.780 38.714 29.568 1.00 89.25 1005 ARG A N 1
ATOM 8039 C CA . ARG A 1 1005 ? 4.880 38.787 30.547 1.00 89.25 1005 ARG A CA 1
ATOM 8040 C C . ARG A 1 1005 ? 6.169 39.354 29.945 1.00 89.25 1005 ARG A C 1
ATOM 8042 O O . ARG A 1 1005 ? 7.266 38.966 30.355 1.00 89.25 1005 ARG A O 1
ATOM 8049 N N . LYS A 1 1006 ? 6.065 40.312 29.015 1.00 91.31 1006 LYS A N 1
ATOM 8050 C CA . LYS A 1 1006 ? 7.211 40.824 28.235 1.00 91.31 1006 LYS A CA 1
ATOM 8051 C C . LYS A 1 1006 ? 8.440 41.228 29.064 1.00 91.31 1006 LYS A C 1
ATOM 8053 O O . LYS A 1 1006 ? 9.565 40.945 28.663 1.00 91.31 1006 LYS A O 1
ATOM 8058 N N . GLU A 1 1007 ? 8.253 41.847 30.236 1.00 85.25 1007 GLU A N 1
ATOM 8059 C CA . GLU A 1 1007 ? 9.375 42.291 31.082 1.00 85.25 1007 GLU A CA 1
ATOM 8060 C C . GLU A 1 1007 ? 10.127 41.114 31.719 1.00 85.25 1007 GLU A C 1
ATOM 8062 O O . GLU A 1 1007 ? 11.349 41.181 31.848 1.00 85.25 1007 GLU A O 1
ATOM 8067 N N . LYS A 1 1008 ? 9.429 40.028 32.079 1.00 86.06 1008 LYS A N 1
ATOM 8068 C CA . LYS A 1 1008 ? 10.058 38.817 32.631 1.00 86.06 1008 LYS A CA 1
ATOM 8069 C C . LYS A 1 1008 ? 10.768 38.033 31.534 1.00 86.06 1008 LYS A C 1
ATOM 8071 O O . LYS A 1 1008 ? 11.949 37.723 31.679 1.00 86.06 1008 LYS A O 1
ATOM 8076 N N . LEU A 1 1009 ? 10.104 37.847 30.392 1.00 91.44 1009 LEU A N 1
ATOM 8077 C CA . LEU A 1 1009 ? 10.684 37.192 29.221 1.00 91.44 1009 LEU A CA 1
ATOM 8078 C C . LEU A 1 1009 ? 11.989 37.866 28.776 1.00 91.44 1009 LEU A C 1
ATOM 8080 O O . LEU A 1 1009 ? 12.962 37.183 28.457 1.00 91.44 1009 LEU A O 1
ATOM 8084 N N . ARG A 1 1010 ? 12.047 39.204 28.812 1.00 89.88 1010 ARG A N 1
ATOM 8085 C CA . ARG A 1 1010 ? 13.264 39.955 28.477 1.00 89.88 1010 ARG A CA 1
ATOM 8086 C C . ARG A 1 1010 ? 14.447 39.581 29.375 1.00 89.88 1010 ARG A C 1
ATOM 8088 O O . ARG A 1 1010 ? 15.575 39.521 28.893 1.00 89.88 1010 ARG A O 1
ATOM 8095 N N . LEU A 1 1011 ? 14.204 39.304 30.657 1.00 85.44 1011 LEU A N 1
ATOM 8096 C CA . LEU A 1 1011 ? 15.235 38.856 31.599 1.00 85.44 1011 LEU A CA 1
ATOM 8097 C C . LEU A 1 1011 ? 15.668 37.409 31.326 1.00 85.44 1011 LEU A C 1
ATOM 8099 O O . LEU A 1 1011 ? 16.864 37.124 31.373 1.00 85.44 1011 LEU A O 1
ATOM 8103 N N . VAL A 1 1012 ? 14.728 36.519 30.984 1.00 89.62 1012 VAL A N 1
ATOM 8104 C CA . VAL A 1 1012 ? 15.035 35.126 30.608 1.00 89.62 1012 VAL A CA 1
ATOM 8105 C C . VAL A 1 1012 ? 15.921 35.089 29.369 1.00 89.62 1012 VAL A C 1
ATOM 8107 O O . VAL A 1 1012 ? 16.999 34.494 29.403 1.00 89.62 1012 VAL A O 1
ATOM 8110 N N . LEU A 1 1013 ? 15.520 35.787 28.302 1.00 92.06 1013 LEU A N 1
ATOM 8111 C CA . LEU A 1 1013 ? 16.304 35.870 27.070 1.00 92.06 1013 LEU A CA 1
ATOM 8112 C C . LEU A 1 1013 ? 17.697 36.446 27.347 1.00 92.06 1013 LEU A C 1
ATOM 8114 O O . LEU A 1 1013 ? 18.684 35.856 26.927 1.00 92.06 1013 LEU A O 1
ATOM 8118 N N . LYS A 1 1014 ? 17.800 37.512 28.155 1.00 87.81 1014 LYS A N 1
ATOM 8119 C CA . LYS A 1 1014 ? 19.099 38.076 28.549 1.00 87.81 1014 LYS A CA 1
ATOM 8120 C C . LYS A 1 1014 ? 19.985 37.062 29.281 1.00 87.81 1014 LYS A C 1
ATOM 8122 O O . LYS A 1 1014 ? 21.184 37.015 29.036 1.00 87.81 1014 LYS A O 1
ATOM 8127 N N . SER A 1 1015 ? 19.413 36.222 30.144 1.00 86.81 1015 SER A N 1
ATOM 8128 C CA . SER A 1 1015 ? 20.181 35.205 30.876 1.00 86.81 1015 SER A CA 1
ATOM 8129 C C . SER A 1 1015 ? 20.729 34.077 29.987 1.00 86.81 1015 SER A C 1
ATOM 8131 O O . SER A 1 1015 ? 21.783 33.505 30.275 1.00 86.81 1015 SER A O 1
ATOM 8133 N N . LEU A 1 1016 ? 20.076 33.790 28.855 1.00 91.12 1016 LEU A N 1
ATOM 8134 C CA . LEU A 1 1016 ? 20.544 32.801 27.876 1.00 91.12 1016 LEU A CA 1
ATOM 8135 C C . LEU A 1 1016 ? 21.756 33.289 27.059 1.00 91.12 1016 LEU A C 1
ATOM 8137 O O . LEU A 1 1016 ? 22.483 32.478 26.471 1.00 91.12 1016 LEU A O 1
ATOM 8141 N N . GLU A 1 1017 ? 22.071 34.585 27.098 1.00 89.69 1017 GLU A N 1
ATOM 8142 C CA . GLU A 1 1017 ? 23.340 35.102 26.574 1.00 89.69 1017 GLU A CA 1
ATOM 8143 C C . GLU A 1 1017 ? 24.546 34.523 27.319 1.00 89.69 1017 GLU A C 1
ATOM 8145 O O . GLU A 1 1017 ? 25.617 34.373 26.733 1.00 89.69 1017 GLU A O 1
ATOM 8150 N N . TRP A 1 1018 ? 24.382 34.108 28.576 1.00 86.38 1018 TRP A N 1
ATOM 8151 C CA . TRP A 1 1018 ? 25.485 33.649 29.422 1.00 86.38 1018 TRP A CA 1
ATOM 8152 C C . TRP A 1 1018 ? 25.749 32.145 29.376 1.00 86.38 1018 TRP A C 1
ATOM 8154 O O . TRP A 1 1018 ? 26.614 31.674 30.104 1.00 86.38 1018 TRP A O 1
ATOM 8164 N N . GLN A 1 1019 ? 25.048 31.383 28.526 1.00 89.81 1019 GLN A N 1
ATOM 8165 C CA . GLN A 1 1019 ? 25.315 29.945 28.391 1.00 89.81 1019 GLN A CA 1
ATOM 8166 C C . GLN A 1 1019 ? 26.781 29.656 28.014 1.00 89.81 1019 GLN A C 1
ATOM 8168 O O . GLN A 1 1019 ? 27.277 30.235 27.048 1.00 89.81 1019 GLN A O 1
ATOM 8173 N N . ASP A 1 1020 ? 27.440 28.737 28.715 1.00 86.81 1020 ASP A N 1
ATOM 8174 C CA . ASP A 1 1020 ? 28.815 28.289 28.452 1.00 86.81 1020 ASP A CA 1
ATOM 8175 C C . ASP A 1 1020 ? 28.907 27.197 27.363 1.00 86.81 1020 ASP A C 1
ATOM 8177 O O . ASP A 1 1020 ? 29.993 26.723 27.030 1.00 86.81 1020 ASP A O 1
ATOM 8181 N N . TYR A 1 1021 ? 27.765 26.835 26.767 1.00 89.88 1021 TYR A N 1
ATOM 8182 C CA . TYR A 1 1021 ? 27.655 25.966 25.594 1.00 89.88 1021 TYR A CA 1
ATOM 8183 C C . TYR A 1 1021 ? 27.851 26.759 24.283 1.00 89.88 1021 TYR A C 1
ATOM 8185 O O . TYR A 1 1021 ? 27.434 27.924 24.225 1.00 89.88 1021 TYR A O 1
ATOM 8193 N N . PRO A 1 1022 ? 28.431 26.169 23.212 1.00 86.44 1022 PRO A N 1
ATOM 8194 C CA . PRO A 1 1022 ? 28.644 26.876 21.947 1.00 86.44 1022 PRO A CA 1
ATOM 8195 C C . PRO A 1 1022 ? 27.349 27.476 21.386 1.00 86.44 1022 PRO A C 1
ATOM 8197 O O . PRO A 1 1022 ? 26.355 26.776 21.192 1.00 86.44 1022 PRO A O 1
ATOM 8200 N N . LYS A 1 1023 ? 27.353 28.790 21.129 1.00 84.12 1023 LYS A N 1
ATOM 8201 C CA . LYS A 1 1023 ? 26.143 29.565 20.786 1.00 84.12 1023 LYS A CA 1
ATOM 8202 C C . LYS A 1 1023 ? 25.509 29.180 19.451 1.00 84.12 1023 LYS A C 1
ATOM 8204 O O . LYS A 1 1023 ? 24.327 29.425 19.248 1.00 84.12 1023 LYS A O 1
ATOM 8209 N N . ASP A 1 1024 ? 26.282 28.575 18.556 1.00 78.12 1024 ASP A N 1
ATOM 8210 C CA . ASP A 1 1024 ? 25.835 28.084 17.254 1.00 78.12 1024 ASP A CA 1
ATOM 8211 C C . ASP A 1 1024 ? 25.350 26.622 17.283 1.00 78.12 1024 ASP A C 1
ATOM 8213 O O . ASP A 1 1024 ? 24.884 26.115 16.262 1.00 78.12 1024 ASP A O 1
ATOM 8217 N N . LYS A 1 1025 ? 25.431 25.953 18.443 1.00 84.19 1025 LYS A N 1
ATOM 8218 C CA . LYS A 1 1025 ? 25.007 24.561 18.657 1.00 84.19 1025 LYS A CA 1
ATOM 8219 C C . LYS A 1 1025 ? 23.659 24.409 19.357 1.00 84.19 1025 LYS A C 1
ATOM 8221 O O . LYS A 1 1025 ? 23.208 23.284 19.557 1.00 84.19 1025 LYS A O 1
ATOM 8226 N N . PHE A 1 1026 ? 22.994 25.508 19.700 1.00 89.88 1026 PHE A N 1
ATOM 8227 C CA . PHE A 1 1026 ? 21.625 25.480 20.206 1.00 89.88 1026 PHE A CA 1
ATOM 8228 C C . PHE A 1 1026 ? 20.811 26.667 19.692 1.00 89.88 1026 PHE A C 1
ATOM 8230 O O . PHE A 1 1026 ? 21.364 27.670 19.246 1.00 89.88 1026 PHE A O 1
ATOM 8237 N N . GLU A 1 1027 ? 19.488 26.549 19.737 1.00 91.31 1027 GLU A N 1
ATOM 8238 C CA . GLU A 1 1027 ? 18.565 27.634 19.387 1.00 91.31 1027 GLU A CA 1
ATOM 8239 C C . GLU A 1 1027 ? 17.556 27.901 20.509 1.00 91.31 1027 GLU A C 1
ATOM 8241 O O . GLU A 1 1027 ? 17.400 27.096 21.428 1.00 91.31 1027 GLU A O 1
ATOM 8246 N N . ILE A 1 1028 ? 16.851 29.028 20.406 1.00 96.25 1028 ILE A N 1
ATOM 8247 C CA . ILE A 1 1028 ? 15.780 29.427 21.321 1.00 96.25 1028 ILE A CA 1
ATOM 8248 C C . ILE A 1 1028 ? 14.489 29.607 20.518 1.00 96.25 1028 ILE A C 1
ATOM 8250 O O . ILE A 1 1028 ? 14.470 30.330 19.520 1.00 96.25 1028 ILE A O 1
ATOM 8254 N N . ILE A 1 1029 ? 13.398 28.996 20.970 1.00 96.25 1029 ILE A N 1
ATOM 8255 C CA . ILE A 1 1029 ? 12.051 29.193 20.433 1.00 96.25 1029 ILE A CA 1
ATOM 8256 C C . ILE A 1 1029 ? 11.184 29.815 21.525 1.00 96.25 1029 ILE A C 1
ATOM 8258 O O . ILE A 1 1029 ? 10.939 29.199 22.560 1.00 96.25 1029 ILE A O 1
ATOM 8262 N N . VAL A 1 1030 ? 10.698 31.029 21.278 1.00 96.88 1030 VAL A N 1
ATOM 8263 C CA . VAL A 1 1030 ? 9.672 31.677 22.096 1.00 96.88 1030 VAL A CA 1
ATOM 8264 C C . VAL A 1 1030 ? 8.312 31.379 21.483 1.00 96.88 1030 VAL A C 1
ATOM 8266 O O . VAL A 1 1030 ? 8.086 31.692 20.313 1.00 96.88 1030 VAL A O 1
ATOM 8269 N N . VAL A 1 1031 ? 7.416 30.791 22.274 1.00 96.00 1031 VAL A N 1
ATOM 8270 C CA . VAL A 1 1031 ? 6.050 30.473 21.854 1.00 96.00 1031 VAL A CA 1
ATOM 8271 C C . VAL A 1 1031 ? 5.060 31.332 22.632 1.00 96.00 1031 VAL A C 1
ATOM 8273 O O . VAL A 1 1031 ? 4.864 31.147 23.831 1.00 96.00 1031 VAL A O 1
ATOM 8276 N N . ASP A 1 1032 ? 4.456 32.286 21.940 1.00 93.62 1032 ASP A N 1
ATOM 8277 C CA . ASP A 1 1032 ? 3.529 33.269 22.482 1.00 93.62 1032 ASP A CA 1
ATOM 8278 C C . ASP A 1 1032 ? 2.077 32.780 22.373 1.00 93.62 1032 ASP A C 1
ATOM 8280 O O . ASP A 1 1032 ? 1.561 32.557 21.274 1.00 93.62 1032 ASP A O 1
ATOM 8284 N N . ASP A 1 1033 ? 1.402 32.632 23.513 1.00 92.19 1033 ASP A N 1
ATOM 8285 C CA . ASP A 1 1033 ? 0.002 32.193 23.608 1.00 92.19 1033 ASP A CA 1
ATOM 8286 C C . ASP A 1 1033 ? -0.994 33.355 23.403 1.00 92.19 1033 ASP A C 1
ATOM 8288 O O . ASP A 1 1033 ? -1.981 33.506 24.123 1.00 92.19 1033 ASP A O 1
ATOM 8292 N N . GLY A 1 1034 ? -0.713 34.224 22.429 1.00 89.69 1034 GLY A N 1
ATOM 8293 C CA . GLY A 1 1034 ? -1.583 35.337 22.048 1.00 89.69 1034 GLY A CA 1
ATOM 8294 C C . GLY A 1 1034 ? -1.463 36.577 22.942 1.00 89.69 1034 GLY A C 1
ATOM 8295 O O . GLY A 1 1034 ? -2.477 37.186 23.299 1.00 89.69 1034 GLY A O 1
ATOM 8296 N N . SER A 1 1035 ? -0.240 36.961 23.319 1.00 90.75 1035 SER A N 1
ATOM 8297 C CA . SER A 1 1035 ? 0.030 38.166 24.111 1.00 90.75 1035 SER A CA 1
ATOM 8298 C C . SER A 1 1035 ? -0.419 39.449 23.411 1.00 90.75 1035 SER A C 1
ATOM 8300 O O . SER A 1 1035 ? -0.253 39.640 22.207 1.00 90.75 1035 SER A O 1
ATOM 8302 N N . THR A 1 1036 ? -0.929 40.383 24.208 1.00 91.69 1036 THR A N 1
ATOM 8303 C CA . THR A 1 1036 ? -1.388 41.715 23.791 1.00 91.69 1036 THR A CA 1
ATOM 8304 C C . THR A 1 1036 ? -0.566 42.843 24.420 1.00 91.69 1036 THR A C 1
ATOM 8306 O O . THR A 1 1036 ? -0.858 44.013 24.202 1.00 91.69 1036 THR A O 1
ATOM 8309 N N . ASP A 1 1037 ? 0.449 42.519 25.222 1.00 92.56 1037 ASP A N 1
ATOM 8310 C CA . ASP A 1 1037 ? 1.265 43.485 25.967 1.00 92.56 1037 ASP A CA 1
ATOM 8311 C C . ASP A 1 1037 ? 2.454 44.060 25.172 1.00 92.56 1037 ASP A C 1
ATOM 8313 O O . ASP A 1 1037 ? 3.155 44.934 25.681 1.00 92.56 1037 ASP A O 1
ATOM 8317 N N . GLY A 1 1038 ? 2.690 43.601 23.939 1.00 89.94 1038 GLY A N 1
ATOM 8318 C CA . GLY A 1 1038 ? 3.864 43.955 23.124 1.00 89.94 1038 GLY A CA 1
ATOM 8319 C C . GLY A 1 1038 ? 5.014 42.940 23.192 1.00 89.94 1038 GLY A C 1
ATOM 8320 O O . GLY A 1 1038 ? 6.133 43.252 22.792 1.00 89.94 1038 GLY A O 1
ATOM 8321 N N . THR A 1 1039 ? 4.766 41.721 23.687 1.00 92.88 1039 THR A N 1
ATOM 8322 C CA . THR A 1 1039 ? 5.752 40.621 23.740 1.00 92.88 1039 THR A CA 1
ATOM 8323 C C . THR A 1 1039 ? 6.442 40.355 22.395 1.00 92.88 1039 THR A C 1
ATOM 8325 O O . THR A 1 1039 ? 7.667 40.235 22.353 1.00 92.88 1039 THR A O 1
ATOM 8328 N N . LYS A 1 1040 ? 5.690 40.333 21.286 1.00 92.25 1040 LYS A N 1
ATOM 8329 C CA . LYS A 1 1040 ? 6.235 40.152 19.928 1.00 92.25 1040 LYS A CA 1
ATOM 8330 C C . LYS A 1 1040 ? 7.359 41.138 19.604 1.00 92.25 1040 LYS A C 1
ATOM 8332 O O . LYS A 1 1040 ? 8.402 40.740 19.085 1.00 92.25 1040 LYS A O 1
ATOM 8337 N N . ASP A 1 1041 ? 7.148 42.413 19.920 1.00 90.50 1041 ASP A N 1
ATOM 8338 C CA . ASP A 1 1041 ? 8.100 43.477 19.608 1.00 90.50 1041 ASP A CA 1
ATOM 8339 C C . ASP A 1 1041 ? 9.379 43.321 20.433 1.00 90.50 1041 ASP A C 1
ATOM 8341 O O . ASP A 1 1041 ? 10.476 43.419 19.886 1.00 90.50 1041 ASP A O 1
ATOM 8345 N N . VAL A 1 1042 ? 9.244 42.960 21.714 1.00 91.31 1042 VAL A N 1
ATOM 8346 C CA . VAL A 1 1042 ? 10.384 42.680 22.602 1.00 91.31 1042 VAL A CA 1
ATOM 8347 C C . VAL A 1 1042 ? 11.212 41.500 22.093 1.00 91.31 1042 VAL A C 1
ATOM 8349 O O . VAL A 1 1042 ? 12.437 41.593 22.036 1.00 91.31 1042 VAL A O 1
ATOM 8352 N N . VAL A 1 1043 ? 10.578 40.394 21.687 1.00 91.00 1043 VAL A N 1
ATOM 8353 C CA . VAL A 1 1043 ? 11.310 39.220 21.176 1.00 91.00 1043 VAL A CA 1
ATOM 8354 C C . VAL A 1 1043 ? 12.054 39.567 19.889 1.00 91.00 1043 VAL A C 1
ATOM 8356 O O . VAL A 1 1043 ? 13.223 39.211 19.746 1.00 91.00 1043 VAL A O 1
ATOM 8359 N N . HIS A 1 1044 ? 11.418 40.299 18.973 1.00 87.00 1044 HIS A N 1
ATOM 8360 C CA . HIS A 1 1044 ? 12.065 40.745 17.740 1.00 87.00 1044 HIS A CA 1
ATOM 8361 C C . HIS A 1 1044 ? 13.207 41.739 17.982 1.00 87.00 1044 HIS A C 1
ATOM 8363 O O . HIS A 1 1044 ? 14.209 41.687 17.271 1.00 87.00 1044 HIS A O 1
ATOM 8369 N N . GLU A 1 1045 ? 13.085 42.639 18.959 1.00 89.62 1045 GLU A N 1
ATOM 8370 C CA . GLU A 1 1045 ? 14.154 43.567 19.338 1.00 89.62 1045 GLU A CA 1
ATOM 8371 C C . GLU A 1 1045 ? 15.370 42.817 19.897 1.00 89.62 1045 GLU A C 1
ATOM 8373 O O . GLU A 1 1045 ? 16.497 43.037 19.445 1.00 89.62 1045 GLU A O 1
ATOM 8378 N N . VAL A 1 1046 ? 15.139 41.890 20.833 1.00 88.38 1046 VAL A N 1
ATOM 8379 C CA . VAL A 1 1046 ? 16.199 41.085 21.454 1.00 88.38 1046 VAL A CA 1
ATOM 8380 C C . VAL A 1 1046 ? 16.869 40.181 20.418 1.00 88.38 1046 VAL A C 1
ATOM 8382 O O . VAL A 1 1046 ? 18.096 40.141 20.343 1.00 88.38 1046 VAL A O 1
ATOM 8385 N N . ALA A 1 1047 ? 16.091 39.522 19.554 1.00 83.06 1047 ALA A N 1
ATOM 8386 C CA . ALA A 1 1047 ? 16.604 38.616 18.526 1.00 83.06 1047 ALA A CA 1
ATOM 8387 C C . ALA A 1 1047 ? 17.606 39.268 17.557 1.00 83.06 1047 ALA A C 1
ATOM 8389 O O . ALA A 1 1047 ? 18.456 38.566 17.016 1.00 83.06 1047 ALA A O 1
ATOM 8390 N N . LYS A 1 1048 ? 17.550 40.594 17.352 1.00 81.31 1048 LYS A N 1
ATOM 8391 C CA . LYS A 1 1048 ? 18.497 41.319 16.481 1.00 81.31 1048 LYS A CA 1
ATOM 8392 C C . LYS A 1 1048 ? 19.928 41.342 17.018 1.00 81.31 1048 LYS A C 1
ATOM 8394 O O . LYS A 1 1048 ? 20.859 41.399 16.222 1.00 81.31 1048 LYS A O 1
ATOM 8399 N N . HIS A 1 1049 ? 20.097 41.334 18.339 1.00 84.06 1049 HIS A N 1
ATOM 8400 C CA . HIS A 1 1049 ? 21.396 41.534 18.993 1.00 84.06 1049 HIS A CA 1
ATOM 8401 C C . HIS A 1 1049 ? 21.837 40.326 19.830 1.00 84.06 1049 HIS A C 1
ATOM 8403 O O . HIS A 1 1049 ? 22.934 40.327 20.385 1.00 84.06 1049 HIS A O 1
ATOM 8409 N N . HIS A 1 1050 ? 20.992 39.298 19.935 1.00 86.56 1050 HIS A N 1
ATOM 8410 C CA . HIS A 1 1050 ? 21.262 38.127 20.755 1.00 86.56 1050 HIS A CA 1
ATOM 8411 C C . HIS A 1 1050 ? 22.281 37.183 20.073 1.00 86.56 1050 HIS A C 1
ATOM 8413 O O . HIS A 1 1050 ? 22.127 36.867 18.892 1.00 86.56 1050 HIS A O 1
ATOM 8419 N N . PRO A 1 1051 ? 23.301 36.672 20.792 1.00 82.19 1051 PRO A N 1
ATOM 8420 C CA . PRO A 1 1051 ? 24.348 35.809 20.230 1.00 82.19 1051 PRO A CA 1
ATOM 8421 C C . PRO A 1 1051 ? 23.864 34.394 19.863 1.00 82.19 1051 PRO A C 1
ATOM 8423 O O . PRO A 1 1051 ? 24.571 33.662 19.176 1.00 82.19 1051 PRO A O 1
ATOM 8426 N N . VAL A 1 1052 ? 22.677 33.999 20.329 1.00 85.75 1052 VAL A N 1
ATOM 8427 C CA . VAL A 1 1052 ? 22.000 32.732 19.993 1.00 85.75 1052 VAL A CA 1
ATOM 8428 C C . VAL A 1 1052 ? 20.787 33.039 19.131 1.00 85.75 1052 VAL A C 1
ATOM 8430 O O . VAL A 1 1052 ? 20.058 33.988 19.423 1.00 85.75 1052 VAL A O 1
ATOM 8433 N N . ARG A 1 1053 ? 20.524 32.204 18.123 1.00 85.00 1053 ARG A N 1
ATOM 8434 C CA . ARG A 1 1053 ? 19.345 32.330 17.261 1.00 85.00 1053 ARG A CA 1
ATOM 8435 C C . ARG A 1 1053 ? 18.048 32.209 18.072 1.00 85.00 1053 ARG A C 1
ATOM 8437 O O . ARG A 1 1053 ? 17.821 31.184 18.711 1.00 85.00 1053 ARG A O 1
ATOM 8444 N N . ILE A 1 1054 ? 17.180 33.219 17.969 1.00 89.50 1054 ILE A N 1
ATOM 8445 C CA . ILE A 1 1054 ? 15.834 33.231 18.561 1.00 89.50 1054 ILE A CA 1
ATOM 8446 C C . ILE A 1 1054 ? 14.781 33.157 17.446 1.00 89.50 1054 ILE A C 1
ATOM 8448 O O . ILE A 1 1054 ? 14.835 33.918 16.480 1.00 89.50 1054 ILE A O 1
ATOM 8452 N N . ARG A 1 1055 ? 13.807 32.255 17.586 1.00 90.25 1055 ARG A N 1
ATOM 8453 C CA . ARG A 1 1055 ? 12.603 32.159 16.748 1.00 90.25 1055 ARG A CA 1
ATOM 8454 C C . ARG A 1 1055 ? 11.379 32.524 17.582 1.00 90.25 1055 ARG A C 1
ATOM 8456 O O . ARG A 1 1055 ? 11.251 32.063 18.711 1.00 90.25 1055 ARG A O 1
ATOM 8463 N N . TYR A 1 1056 ? 10.483 33.326 17.017 1.00 92.44 1056 TYR A N 1
ATOM 8464 C CA . TYR A 1 1056 ? 9.207 33.691 17.630 1.00 92.44 1056 TYR A CA 1
ATOM 8465 C C . TYR A 1 1056 ? 8.066 32.988 16.898 1.00 92.44 1056 TYR A C 1
ATOM 8467 O O . TYR A 1 1056 ? 7.990 33.042 15.669 1.00 92.44 1056 TYR A O 1
ATOM 8475 N N . ILE A 1 1057 ? 7.190 32.337 17.653 1.00 89.69 1057 ILE A N 1
ATOM 8476 C CA . ILE A 1 1057 ? 6.006 31.642 17.152 1.00 89.69 1057 ILE A CA 1
ATOM 8477 C C . ILE A 1 1057 ? 4.829 32.114 17.993 1.00 89.69 1057 ILE A C 1
ATOM 8479 O O . ILE A 1 1057 ? 4.949 32.186 19.209 1.00 89.69 1057 ILE A O 1
ATOM 8483 N N . ALA A 1 1058 ? 3.704 32.432 17.363 1.00 87.88 1058 ALA A N 1
ATOM 8484 C CA . ALA A 1 1058 ? 2.498 32.848 18.066 1.00 87.88 1058 ALA A CA 1
ATOM 8485 C C . ALA A 1 1058 ? 1.325 31.940 17.703 1.00 87.88 1058 ALA A C 1
ATOM 8487 O O . ALA A 1 1058 ? 1.224 31.477 16.566 1.00 87.88 1058 ALA A O 1
ATOM 8488 N N . GLN A 1 1059 ? 0.433 31.729 18.662 1.00 85.12 1059 GLN A N 1
ATOM 8489 C CA . GLN A 1 1059 ? -0.880 31.122 18.457 1.00 85.12 1059 GLN A CA 1
ATOM 8490 C C . GLN A 1 1059 ? -1.986 32.120 18.837 1.00 85.12 1059 GLN A C 1
ATOM 8492 O O . GLN A 1 1059 ? -1.755 33.053 19.605 1.00 85.12 1059 GLN A O 1
ATOM 8497 N N . GLU A 1 1060 ? -3.180 31.963 18.262 1.00 83.94 1060 GLU A N 1
ATOM 8498 C CA . GLU A 1 1060 ? -4.319 32.864 18.509 1.00 83.94 1060 GLU A CA 1
ATOM 8499 C C . GLU A 1 1060 ? -4.748 32.824 19.970 1.00 83.94 1060 GLU A C 1
ATOM 8501 O O . GLU A 1 1060 ? -4.862 31.737 20.505 1.00 83.94 1060 GLU A O 1
ATOM 8506 N N . LYS A 1 1061 ? -5.043 33.954 20.617 1.00 78.06 1061 LYS A N 1
ATOM 8507 C CA . LYS A 1 1061 ? -5.468 33.976 22.026 1.00 78.06 1061 LYS A CA 1
ATOM 8508 C C . LYS A 1 1061 ? -6.788 33.221 22.237 1.00 78.06 1061 LYS A C 1
ATOM 8510 O O . LYS A 1 1061 ? -7.832 33.687 21.792 1.00 78.06 1061 LYS A O 1
ATOM 8515 N N . ASP A 1 1062 ? -6.754 32.131 23.001 1.00 76.25 1062 ASP A N 1
ATOM 8516 C CA . ASP A 1 1062 ? -7.943 31.333 23.329 1.00 76.25 1062 ASP A CA 1
ATOM 8517 C C . ASP A 1 1062 ? -7.722 30.527 24.626 1.00 76.25 1062 ASP A C 1
ATOM 8519 O O . ASP A 1 1062 ? -7.293 29.381 24.628 1.00 76.25 1062 ASP A O 1
ATOM 8523 N N . GLY A 1 1063 ? -7.956 31.166 25.775 1.00 75.56 1063 GLY A N 1
ATOM 8524 C CA . GLY A 1 1063 ? -7.744 30.548 27.090 1.00 75.56 1063 GLY A CA 1
ATOM 8525 C C . GLY A 1 1063 ? -6.267 30.326 27.458 1.00 75.56 1063 GLY A C 1
ATOM 8526 O O . GLY A 1 1063 ? -5.362 30.853 26.820 1.00 75.56 1063 GLY A O 1
ATOM 8527 N N . PHE A 1 1064 ? -6.021 29.582 28.540 1.00 77.19 1064 PHE A N 1
ATOM 8528 C CA . PHE A 1 1064 ? -4.673 29.260 29.027 1.00 77.19 1064 PHE A CA 1
ATOM 8529 C C . PHE A 1 1064 ? -4.184 27.945 28.410 1.00 77.19 1064 PHE A C 1
ATOM 8531 O O . PHE A 1 1064 ? -4.665 26.875 28.785 1.00 77.19 1064 PHE A O 1
ATOM 8538 N N . ARG A 1 1065 ? -3.229 27.996 27.470 1.00 85.44 1065 ARG A N 1
ATOM 8539 C CA . ARG A 1 1065 ? -2.797 26.820 26.689 1.00 85.44 1065 ARG A CA 1
ATOM 8540 C C . ARG A 1 1065 ? -1.277 26.698 26.607 1.00 85.44 1065 ARG A C 1
ATOM 8542 O O . ARG A 1 1065 ? -0.714 26.319 25.578 1.00 85.44 1065 ARG A O 1
ATOM 8549 N N . VAL A 1 1066 ? -0.603 26.889 27.743 1.00 83.69 1066 VAL A N 1
ATOM 8550 C CA . VAL A 1 1066 ? 0.855 26.700 27.877 1.00 83.69 1066 VAL A CA 1
ATOM 8551 C C . VAL A 1 1066 ? 1.332 25.324 27.376 1.00 83.69 1066 VAL A C 1
ATOM 8553 O O . VAL A 1 1066 ? 2.407 25.216 26.791 1.00 83.69 1066 VAL A O 1
ATOM 8556 N N . GLY A 1 1067 ? 0.530 24.263 27.543 1.00 87.38 1067 GLY A N 1
ATOM 8557 C CA . GLY A 1 1067 ? 0.845 22.923 27.032 1.00 87.38 1067 GLY A CA 1
ATOM 8558 C C . GLY A 1 1067 ? 0.843 22.847 25.501 1.00 87.38 1067 GLY A C 1
ATOM 8559 O O . GLY A 1 1067 ? 1.728 22.231 24.909 1.00 87.38 1067 GLY A O 1
ATOM 8560 N N . GLN A 1 1068 ? -0.100 23.529 24.844 1.00 87.94 1068 GLN A N 1
ATOM 8561 C CA . GLN A 1 1068 ? -0.121 23.642 23.385 1.00 87.94 1068 GLN A CA 1
ATOM 8562 C C . GLN A 1 1068 ? 1.070 24.459 22.883 1.00 87.94 1068 GLN A C 1
ATOM 8564 O O . GLN A 1 1068 ? 1.705 24.039 21.918 1.00 87.94 1068 GLN A O 1
ATOM 8569 N N . ALA A 1 1069 ? 1.419 25.543 23.584 1.00 88.38 1069 ALA A N 1
ATOM 8570 C CA . ALA A 1 1069 ? 2.591 26.352 23.274 1.00 88.38 1069 ALA A CA 1
ATOM 8571 C C . ALA A 1 1069 ? 3.895 25.532 23.380 1.00 88.38 1069 ALA A C 1
ATOM 8573 O O . ALA A 1 1069 ? 4.713 25.547 22.462 1.00 88.38 1069 ALA A O 1
ATOM 8574 N N . ARG A 1 1070 ? 4.067 24.720 24.437 1.00 92.50 1070 ARG A N 1
ATOM 8575 C CA . ARG A 1 1070 ? 5.215 23.796 24.562 1.00 92.50 1070 ARG A CA 1
ATOM 8576 C C . ARG A 1 1070 ? 5.249 22.762 23.437 1.00 92.50 1070 ARG A C 1
ATOM 8578 O O . ARG A 1 1070 ? 6.293 22.582 22.819 1.00 92.50 1070 ARG A O 1
ATOM 8585 N N . ASN A 1 1071 ? 4.114 22.134 23.123 1.00 90.88 1071 ASN A N 1
ATOM 8586 C CA . ASN A 1 1071 ? 4.019 21.156 22.033 1.00 90.88 1071 ASN A CA 1
ATOM 8587 C C . ASN A 1 1071 ? 4.305 21.782 20.661 1.00 90.88 1071 ASN A C 1
ATOM 8589 O O . ASN A 1 1071 ? 4.900 21.136 19.803 1.00 90.88 1071 ASN A O 1
ATOM 8593 N N . LEU A 1 1072 ? 3.886 23.031 20.443 1.00 86.12 1072 LEU A N 1
ATOM 8594 C CA . LEU A 1 1072 ? 4.194 23.784 19.232 1.00 86.12 1072 LEU A CA 1
ATOM 8595 C C . LEU A 1 1072 ? 5.695 24.061 19.133 1.00 86.12 1072 LEU A C 1
ATOM 8597 O O . LEU A 1 1072 ? 6.294 23.741 18.114 1.00 86.12 1072 LEU A O 1
ATOM 8601 N N . GLY A 1 1073 ? 6.316 24.545 20.210 1.00 84.69 1073 GLY A N 1
ATOM 8602 C CA . GLY A 1 1073 ? 7.766 24.735 20.256 1.00 84.69 1073 GLY A CA 1
ATOM 8603 C C . GLY A 1 1073 ? 8.551 23.436 20.058 1.00 84.69 1073 GLY A C 1
ATOM 8604 O O . GLY A 1 1073 ? 9.566 23.442 19.372 1.00 84.69 1073 GLY A O 1
ATOM 8605 N N . ALA A 1 1074 ? 8.058 22.313 20.587 1.00 85.81 1074 ALA A N 1
ATOM 8606 C CA . ALA A 1 1074 ? 8.679 21.002 20.420 1.00 85.81 1074 ALA A CA 1
ATOM 8607 C C . ALA A 1 1074 ? 8.594 20.472 18.981 1.00 85.81 1074 ALA A C 1
ATOM 8609 O O . ALA A 1 1074 ? 9.568 19.928 18.472 1.00 85.81 1074 ALA A O 1
ATOM 8610 N N . ARG A 1 1075 ? 7.448 20.653 18.306 1.00 82.25 1075 ARG A N 1
ATOM 8611 C CA . ARG A 1 1075 ? 7.295 20.300 16.881 1.00 82.25 1075 ARG A CA 1
ATOM 8612 C C . ARG A 1 1075 ? 8.217 21.115 15.983 1.00 82.25 1075 ARG A C 1
ATOM 8614 O O . ARG A 1 1075 ? 8.699 20.612 14.977 1.00 82.25 1075 ARG A O 1
ATOM 8621 N N . GLU A 1 1076 ? 8.438 22.365 16.360 1.00 81.31 1076 GLU A N 1
ATOM 8622 C CA . GLU A 1 1076 ? 9.226 23.329 15.599 1.00 81.31 1076 GLU A CA 1
ATOM 8623 C C . GLU A 1 1076 ? 10.725 23.263 15.913 1.00 81.31 1076 GLU A C 1
ATOM 8625 O O . GLU A 1 1076 ? 11.514 23.953 15.262 1.00 81.31 1076 GLU A O 1
ATOM 8630 N N . ALA A 1 1077 ? 11.127 22.456 16.898 1.00 82.00 1077 ALA A N 1
ATOM 8631 C CA . ALA A 1 1077 ? 12.507 22.330 17.335 1.00 82.00 1077 ALA A CA 1
ATOM 8632 C C . ALA A 1 1077 ? 13.403 21.717 16.250 1.00 82.00 1077 ALA A C 1
ATOM 8634 O O . ALA A 1 1077 ? 13.089 20.686 15.657 1.00 82.00 1077 ALA A O 1
ATOM 8635 N N . ALA A 1 1078 ? 14.567 22.328 16.023 1.00 71.75 1078 ALA A N 1
ATOM 8636 C CA . ALA A 1 1078 ? 15.575 21.809 15.103 1.00 71.75 1078 ALA A CA 1
ATOM 8637 C C . ALA A 1 1078 ? 16.397 20.644 15.687 1.00 71.75 1078 ALA A C 1
ATOM 8639 O O . ALA A 1 1078 ? 17.124 19.986 14.940 1.00 71.75 1078 ALA A O 1
ATOM 8640 N N . SER A 1 1079 ? 16.302 20.386 16.998 1.00 77.69 1079 SER A N 1
ATOM 8641 C CA . SER A 1 1079 ? 17.004 19.300 17.690 1.00 77.69 1079 SER A CA 1
ATOM 8642 C C . SER A 1 1079 ? 16.060 18.282 18.323 1.00 77.69 1079 SER A C 1
ATOM 8644 O O . SER A 1 1079 ? 14.947 18.609 18.726 1.00 77.69 1079 SER A O 1
ATOM 8646 N N . ARG A 1 1080 ? 16.551 17.045 18.481 1.00 78.62 1080 ARG A N 1
ATOM 8647 C CA . ARG A 1 1080 ? 15.890 16.012 19.296 1.00 78.62 1080 ARG A CA 1
ATOM 8648 C C . ARG A 1 1080 ? 16.032 16.261 20.797 1.00 78.62 1080 ARG A C 1
ATOM 8650 O O . ARG A 1 1080 ? 15.205 15.767 21.554 1.00 78.62 1080 ARG A O 1
ATOM 8657 N N . ASN A 1 1081 ? 17.049 17.010 21.224 1.00 87.00 1081 ASN A N 1
ATOM 8658 C CA . ASN A 1 1081 ? 17.219 17.364 22.629 1.00 87.00 1081 ASN A CA 1
ATOM 8659 C C . ASN A 1 1081 ? 16.507 18.695 22.883 1.00 87.00 1081 ASN A C 1
ATOM 8661 O O . ASN A 1 1081 ? 16.967 19.755 22.450 1.00 87.00 1081 ASN A O 1
ATOM 8665 N N . ILE A 1 1082 ? 15.366 18.638 23.564 1.00 92.94 1082 ILE A N 1
ATOM 8666 C CA . ILE A 1 1082 ? 14.508 19.801 23.802 1.00 92.94 1082 ILE A CA 1
ATOM 8667 C C . ILE A 1 1082 ? 14.586 20.169 25.283 1.00 92.94 1082 ILE A C 1
ATOM 8669 O O . ILE A 1 1082 ? 14.374 19.326 26.150 1.00 92.94 1082 ILE A O 1
ATOM 8673 N N . ILE A 1 1083 ? 14.893 21.434 25.573 1.00 94.25 1083 ILE A N 1
ATOM 8674 C CA . ILE A 1 1083 ? 14.993 21.967 26.934 1.00 94.25 1083 ILE A CA 1
ATOM 8675 C C . ILE A 1 1083 ? 13.841 22.948 27.147 1.00 94.25 1083 ILE A C 1
ATOM 8677 O O . ILE A 1 1083 ? 13.818 24.026 26.554 1.00 94.25 1083 ILE A O 1
ATOM 8681 N N . PHE A 1 1084 ? 12.881 22.596 27.999 1.00 94.12 1084 PHE A N 1
ATOM 8682 C CA . PHE A 1 1084 ? 11.780 23.493 28.352 1.00 94.12 1084 PHE A CA 1
ATOM 8683 C C . PHE A 1 1084 ? 12.158 24.377 29.540 1.00 94.12 1084 PHE A C 1
ATOM 8685 O O . PHE A 1 1084 ? 12.554 23.869 30.587 1.00 94.12 1084 PHE A O 1
ATOM 8692 N N . ILE A 1 1085 ? 11.976 25.691 29.402 1.00 91.12 1085 ILE A N 1
ATOM 8693 C CA . ILE A 1 1085 ? 12.065 26.649 30.515 1.00 91.12 1085 ILE A CA 1
ATOM 8694 C C . ILE A 1 1085 ? 10.861 27.598 30.479 1.00 91.12 1085 ILE A C 1
ATOM 8696 O O . ILE A 1 1085 ? 10.293 27.827 29.415 1.00 91.12 1085 ILE A O 1
ATOM 8700 N N . ASN A 1 1086 ? 10.453 28.150 31.623 1.00 88.31 1086 ASN A N 1
ATOM 8701 C CA . ASN A 1 1086 ? 9.359 29.129 31.682 1.00 88.31 1086 ASN A CA 1
ATOM 8702 C C . ASN A 1 1086 ? 9.871 30.568 31.482 1.00 88.31 1086 ASN A C 1
ATOM 8704 O O . ASN A 1 1086 ? 11.063 30.847 31.619 1.00 88.31 1086 ASN A O 1
ATOM 8708 N N . ASP A 1 1087 ? 8.951 31.494 31.205 1.00 88.25 1087 ASP A N 1
ATOM 8709 C CA . ASP A 1 1087 ? 9.233 32.925 31.015 1.00 88.25 1087 ASP A CA 1
ATOM 8710 C C . ASP A 1 1087 ? 9.559 33.706 32.305 1.00 88.25 1087 ASP A C 1
ATOM 8712 O O . ASP A 1 1087 ? 9.749 34.922 32.266 1.00 88.25 1087 ASP A O 1
ATOM 8716 N N . ASP A 1 1088 ? 9.667 33.010 33.437 1.00 80.75 1088 ASP A N 1
ATOM 8717 C CA . ASP A 1 1088 ? 10.077 33.521 34.745 1.00 80.75 1088 ASP A CA 1
ATOM 8718 C C . ASP A 1 1088 ? 11.334 32.829 35.313 1.00 80.75 1088 ASP A C 1
ATOM 8720 O O . ASP A 1 1088 ? 11.630 32.956 36.502 1.00 80.75 1088 ASP A O 1
ATOM 8724 N N . VAL A 1 1089 ? 12.119 32.153 34.461 1.00 79.44 1089 VAL A N 1
ATOM 8725 C CA . VAL A 1 1089 ? 13.364 31.460 34.842 1.00 79.44 1089 VAL A CA 1
ATOM 8726 C C . VAL A 1 1089 ? 14.608 32.270 34.471 1.00 79.44 1089 VAL A C 1
ATOM 8728 O O . VAL A 1 1089 ? 14.829 32.600 33.310 1.00 79.44 1089 VAL A O 1
ATOM 8731 N N . VAL A 1 1090 ? 15.499 32.510 35.437 1.00 79.62 1090 VAL A N 1
ATOM 8732 C CA . VAL A 1 1090 ? 16.855 33.016 35.155 1.00 79.62 1090 VAL A CA 1
ATOM 8733 C C . VAL A 1 1090 ? 17.776 31.827 34.872 1.00 79.62 1090 VAL A C 1
ATOM 8735 O O . VAL A 1 1090 ? 18.098 31.059 35.779 1.00 79.62 1090 VAL A O 1
ATOM 8738 N N . ALA A 1 1091 ? 18.197 31.660 33.617 1.00 82.50 1091 ALA A N 1
ATOM 8739 C CA . ALA A 1 1091 ? 19.044 30.547 33.202 1.00 82.50 1091 ALA A CA 1
ATOM 8740 C C . ALA A 1 1091 ? 20.470 30.693 33.757 1.00 82.50 1091 ALA A C 1
ATOM 8742 O O . ALA A 1 1091 ? 21.121 31.726 33.582 1.00 82.50 1091 ALA A O 1
ATOM 8743 N N . SER A 1 1092 ? 20.984 29.641 34.400 1.00 81.00 1092 SER A N 1
ATOM 8744 C CA . SER A 1 1092 ? 22.389 29.588 34.815 1.00 81.00 1092 SER A CA 1
ATOM 8745 C C . SER A 1 1092 ? 23.306 29.396 33.598 1.00 81.00 1092 SER A C 1
ATOM 8747 O O . SER A 1 1092 ? 22.878 28.777 32.621 1.00 81.00 1092 SER A O 1
ATOM 8749 N N . PRO A 1 1093 ? 24.573 29.854 33.633 1.00 84.25 1093 PRO A N 1
ATOM 8750 C CA . PRO A 1 1093 ? 25.510 29.671 32.521 1.00 84.25 1093 PRO A CA 1
ATOM 8751 C C . PRO A 1 1093 ? 25.674 28.216 32.048 1.00 84.25 1093 PRO A C 1
ATOM 8753 O O . PRO A 1 1093 ? 25.844 27.975 30.862 1.00 84.25 1093 PRO A O 1
ATOM 8756 N N . GLY A 1 1094 ? 25.580 27.232 32.944 1.00 84.75 1094 GLY A N 1
ATOM 8757 C CA . GLY A 1 1094 ? 25.761 25.816 32.600 1.00 84.75 1094 GLY A CA 1
ATOM 8758 C C . GLY A 1 1094 ? 24.501 25.085 32.124 1.00 84.75 1094 GLY A C 1
ATOM 8759 O O . GLY A 1 1094 ? 24.566 23.873 31.918 1.00 84.75 1094 GLY A O 1
ATOM 8760 N N . LEU A 1 1095 ? 23.351 25.763 31.994 1.00 89.50 1095 LEU A N 1
ATOM 8761 C CA . LEU A 1 1095 ? 22.051 25.111 31.792 1.00 89.50 1095 LEU A CA 1
ATOM 8762 C C . LEU A 1 1095 ? 22.047 24.203 30.556 1.00 89.50 1095 LEU A C 1
ATOM 8764 O O . LEU A 1 1095 ? 21.756 23.016 30.688 1.00 89.50 1095 LEU A O 1
ATOM 8768 N N . VAL A 1 1096 ? 22.416 24.711 29.377 1.00 90.88 1096 VAL A N 1
ATOM 8769 C CA . VAL A 1 1096 ? 22.372 23.919 28.132 1.00 90.88 1096 VAL A CA 1
ATOM 8770 C C . VAL A 1 1096 ? 23.393 22.779 28.152 1.00 90.88 1096 VAL A C 1
ATOM 8772 O O . VAL A 1 1096 ? 23.043 21.634 27.863 1.00 90.88 1096 VAL A O 1
ATOM 8775 N N . ARG A 1 1097 ? 24.642 23.062 28.551 1.00 92.31 1097 ARG A N 1
ATOM 8776 C CA . ARG A 1 1097 ? 25.716 22.059 28.607 1.00 92.31 1097 ARG A CA 1
ATOM 8777 C C . ARG A 1 1097 ? 25.336 20.888 29.508 1.00 92.31 1097 ARG A C 1
ATOM 8779 O O . ARG A 1 1097 ? 25.472 19.737 29.102 1.00 92.31 1097 ARG A O 1
ATOM 8786 N N . ASN A 1 1098 ? 24.858 21.180 30.715 1.00 87.00 1098 ASN A N 1
ATOM 8787 C CA . ASN A 1 1098 ? 24.561 20.150 31.703 1.00 87.00 1098 ASN A CA 1
ATOM 8788 C C . ASN A 1 1098 ? 23.364 19.287 31.271 1.00 87.00 1098 ASN A C 1
ATOM 8790 O O . ASN A 1 1098 ? 23.422 18.073 31.433 1.00 87.00 1098 ASN A O 1
ATOM 8794 N N . HIS A 1 1099 ? 22.329 19.864 30.646 1.00 90.31 1099 HIS A N 1
ATOM 8795 C CA . HIS A 1 1099 ? 21.222 19.069 30.096 1.00 90.31 1099 HIS A CA 1
ATOM 8796 C C . HIS A 1 1099 ? 21.701 18.132 28.982 1.00 90.31 1099 HIS A C 1
ATOM 8798 O O . HIS A 1 1099 ? 21.386 16.946 29.006 1.00 90.31 1099 HIS A O 1
ATOM 8804 N N . ILE A 1 1100 ? 22.525 18.624 28.052 1.00 87.81 1100 ILE A N 1
ATOM 8805 C CA . ILE A 1 1100 ? 23.057 17.802 26.956 1.00 87.81 1100 ILE A CA 1
ATOM 8806 C C . ILE A 1 1100 ? 23.984 16.696 27.455 1.00 87.81 1100 ILE A C 1
ATOM 8808 O O . ILE A 1 1100 ? 23.913 15.569 26.970 1.00 87.81 1100 ILE A O 1
ATOM 8812 N N . MET A 1 1101 ? 24.848 16.984 28.429 1.00 83.94 1101 MET A N 1
ATOM 8813 C CA . MET A 1 1101 ? 25.723 15.963 29.008 1.00 83.94 1101 MET A CA 1
ATOM 8814 C C . MET A 1 1101 ? 24.930 14.886 29.750 1.00 83.94 1101 MET A C 1
ATOM 8816 O O . MET A 1 1101 ? 25.242 13.707 29.598 1.00 83.94 1101 MET A O 1
ATOM 8820 N N . SER A 1 1102 ? 23.898 15.273 30.499 1.00 83.50 1102 SER A N 1
ATOM 8821 C CA . SER A 1 1102 ? 23.048 14.333 31.234 1.00 83.50 1102 SER A CA 1
ATOM 8822 C C . SER A 1 1102 ? 22.189 13.469 30.303 1.00 83.50 1102 SER A C 1
ATOM 8824 O O . SER A 1 1102 ? 22.071 12.268 30.535 1.00 83.50 1102 SER A O 1
ATOM 8826 N N . LEU A 1 1103 ? 21.683 14.030 29.197 1.00 82.25 1103 LEU A N 1
ATOM 8827 C CA . LEU A 1 1103 ? 20.904 13.298 28.185 1.00 82.25 1103 LEU A CA 1
ATOM 8828 C C . LEU A 1 1103 ? 21.707 12.209 27.456 1.00 82.25 1103 LEU A C 1
ATOM 8830 O O . LEU A 1 1103 ? 21.126 11.299 26.878 1.00 82.25 1103 LEU A O 1
ATOM 8834 N N . LYS A 1 1104 ? 23.048 12.233 27.502 1.00 73.75 1104 LYS A N 1
ATOM 8835 C CA . LYS A 1 1104 ? 23.854 11.131 26.943 1.00 73.75 1104 LYS A CA 1
ATOM 8836 C C . LYS A 1 1104 ? 23.603 9.793 27.643 1.00 73.75 1104 LYS A C 1
ATOM 8838 O O . LYS A 1 1104 ? 23.855 8.755 27.041 1.00 73.75 1104 LYS A O 1
ATOM 8843 N N . ASN A 1 1105 ? 23.139 9.825 28.893 1.00 74.88 1105 ASN A N 1
ATOM 8844 C CA . ASN A 1 1105 ? 22.933 8.645 29.731 1.00 74.88 1105 ASN A CA 1
ATOM 8845 C C . ASN A 1 1105 ? 21.484 8.521 30.238 1.00 74.88 1105 ASN A C 1
ATOM 8847 O O . ASN A 1 1105 ? 21.233 7.718 31.134 1.00 74.88 1105 ASN A O 1
ATOM 8851 N N . ALA A 1 1106 ? 20.551 9.328 29.724 1.00 70.25 1106 ALA A N 1
ATOM 8852 C CA . ALA A 1 1106 ? 19.165 9.366 30.186 1.00 70.25 1106 ALA A CA 1
ATOM 8853 C C . ALA A 1 1106 ? 18.212 9.801 29.064 1.00 70.25 1106 ALA A C 1
ATOM 8855 O O . ALA A 1 1106 ? 18.543 10.693 28.288 1.00 70.25 1106 ALA A O 1
ATOM 8856 N N . ASP A 1 1107 ? 17.007 9.227 29.024 1.00 73.56 1107 ASP A N 1
ATOM 8857 C CA . ASP A 1 1107 ? 15.962 9.607 28.059 1.00 73.56 1107 ASP A CA 1
ATOM 8858 C C . ASP A 1 1107 ? 15.266 10.936 28.420 1.00 73.56 1107 ASP A C 1
ATOM 8860 O O . ASP A 1 1107 ? 14.705 11.606 27.555 1.00 73.56 1107 ASP A O 1
ATOM 8864 N N . ALA A 1 1108 ? 15.332 11.346 29.693 1.00 81.88 1108 ALA A N 1
ATOM 8865 C CA . ALA A 1 1108 ? 14.822 12.620 30.193 1.00 81.88 1108 ALA A CA 1
ATOM 8866 C C . ALA A 1 1108 ? 15.719 13.168 31.314 1.00 81.88 1108 ALA A C 1
ATOM 8868 O O . ALA A 1 1108 ? 16.275 12.413 32.112 1.00 81.88 1108 ALA A O 1
ATOM 8869 N N . VAL A 1 1109 ? 15.842 14.496 31.395 1.00 80.06 1109 VAL A N 1
ATOM 8870 C CA . VAL A 1 1109 ? 16.622 15.192 32.430 1.00 80.06 1109 VAL A CA 1
ATOM 8871 C C . VAL A 1 1109 ? 15.737 16.225 33.108 1.00 80.06 1109 VAL A C 1
ATOM 8873 O O . VAL A 1 1109 ? 15.200 17.115 32.450 1.00 80.06 1109 VAL A O 1
ATOM 8876 N N . LEU A 1 1110 ? 15.613 16.125 34.432 1.00 79.06 1110 LEU A N 1
ATOM 8877 C CA . LEU A 1 1110 ? 14.933 17.125 35.247 1.00 79.06 1110 LEU A CA 1
ATOM 8878 C C . LEU A 1 1110 ? 15.957 18.138 35.772 1.00 79.06 1110 LEU A C 1
ATOM 8880 O O . LEU A 1 1110 ? 16.811 17.803 36.591 1.00 79.06 1110 LEU A O 1
ATOM 8884 N N . GLY A 1 1111 ? 15.871 19.379 35.297 1.00 68.62 1111 GLY A N 1
ATOM 8885 C CA . GLY A 1 1111 ? 16.643 20.494 35.836 1.00 68.62 1111 GLY A CA 1
ATOM 8886 C C . GLY A 1 1111 ? 15.974 21.082 37.078 1.00 68.62 1111 GLY A C 1
ATOM 8887 O O . GLY A 1 1111 ? 14.763 21.296 37.096 1.00 68.62 1111 GLY A O 1
ATOM 8888 N N . TYR A 1 1112 ? 16.755 21.385 38.114 1.00 62.56 1112 TYR A N 1
ATOM 8889 C CA . TYR A 1 1112 ? 16.245 22.135 39.258 1.00 62.56 1112 TYR A CA 1
ATOM 8890 C C . TYR A 1 1112 ? 16.224 23.635 38.946 1.00 62.56 1112 TYR A C 1
ATOM 8892 O O . TYR A 1 1112 ? 17.222 24.213 38.511 1.00 62.56 1112 TYR A O 1
ATOM 8900 N N . CYS A 1 1113 ? 15.085 24.277 39.196 1.00 57.66 1113 CYS A N 1
ATOM 8901 C CA . CYS A 1 1113 ? 14.929 25.724 39.088 1.00 57.66 1113 CYS A CA 1
ATOM 8902 C C . CYS A 1 1113 ? 14.533 26.295 40.450 1.00 57.66 1113 CYS A C 1
ATOM 8904 O O . CYS A 1 1113 ? 13.666 25.751 41.134 1.00 57.66 1113 CYS A O 1
ATOM 8906 N N . ALA A 1 1114 ? 15.155 27.404 40.847 1.00 53.88 1114 ALA A N 1
ATOM 8907 C CA . ALA A 1 1114 ? 14.665 28.193 41.970 1.00 53.88 1114 ALA A CA 1
ATOM 8908 C C . ALA A 1 1114 ? 13.468 29.023 41.477 1.00 53.88 1114 ALA A C 1
ATOM 8910 O O . ALA A 1 1114 ? 13.616 29.820 40.552 1.00 53.88 1114 ALA A O 1
ATOM 8911 N N . SER A 1 1115 ? 12.287 28.803 42.060 1.00 48.28 1115 SER A N 1
ATOM 8912 C CA . SER A 1 1115 ? 11.057 29.531 41.720 1.00 48.28 1115 SER A CA 1
ATOM 8913 C C . SER A 1 1115 ? 10.733 30.593 42.767 1.00 48.28 1115 SER A C 1
ATOM 8915 O O . SER A 1 1115 ? 10.961 30.399 43.961 1.00 48.28 1115 SER A O 1
ATOM 8917 N N . TYR A 1 1116 ? 10.129 31.687 42.314 1.00 55.19 1116 TYR A N 1
ATOM 8918 C CA . TYR A 1 1116 ? 9.575 32.756 43.140 1.00 55.19 1116 TYR A CA 1
ATOM 8919 C C . TYR A 1 1116 ? 8.180 32.342 43.647 1.00 55.19 1116 TYR A C 1
ATOM 8921 O O . TYR A 1 1116 ? 7.310 32.021 42.840 1.00 55.19 1116 TYR A O 1
ATOM 8929 N N . GLY A 1 1117 ? 7.980 32.288 44.967 1.00 42.75 1117 GLY A N 1
ATOM 8930 C CA . GLY A 1 1117 ? 6.715 31.911 45.617 1.00 42.75 1117 GLY A CA 1
ATOM 8931 C C . GLY A 1 1117 ? 5.916 33.120 46.115 1.00 42.75 1117 GLY A C 1
ATOM 8932 O O . GLY A 1 1117 ? 6.476 34.160 46.445 1.00 42.75 1117 GLY A O 1
ATOM 8933 N N . THR A 1 1118 ? 4.601 32.959 46.159 1.00 39.62 1118 THR A N 1
ATOM 8934 C CA . THR A 1 1118 ? 3.522 33.951 46.017 1.00 39.62 1118 THR A CA 1
ATOM 8935 C C . THR A 1 1118 ? 3.176 34.836 47.221 1.00 39.62 1118 THR A C 1
ATOM 8937 O O . THR A 1 1118 ? 2.199 35.572 47.134 1.00 39.62 1118 THR A O 1
ATOM 8940 N N . ASP A 1 1119 ? 3.957 34.842 48.304 1.00 43.19 1119 ASP A N 1
ATOM 8941 C CA . ASP A 1 1119 ? 3.507 35.474 49.563 1.00 43.19 1119 ASP A CA 1
ATOM 8942 C C . ASP A 1 1119 ? 4.180 36.817 49.906 1.00 43.19 1119 ASP A C 1
ATOM 8944 O O . ASP A 1 1119 ? 3.809 37.466 50.884 1.00 43.19 1119 ASP A O 1
ATOM 8948 N N . LYS A 1 1120 ? 5.130 37.294 49.090 1.00 42.88 1120 LYS A N 1
ATOM 8949 C CA . LYS A 1 1120 ? 5.628 38.683 49.124 1.00 42.88 1120 LYS A CA 1
ATOM 8950 C C . LYS A 1 1120 ? 5.978 39.136 47.709 1.00 42.88 1120 LYS A C 1
ATOM 8952 O O . LYS A 1 1120 ? 6.880 38.567 47.098 1.00 42.88 1120 LYS A O 1
ATOM 8957 N N . GLU A 1 1121 ? 5.307 40.166 47.192 1.00 41.41 1121 GLU A N 1
ATOM 8958 C CA . GLU A 1 1121 ? 5.786 40.894 46.010 1.00 41.41 1121 GLU A CA 1
ATOM 8959 C C . GLU A 1 1121 ? 7.218 41.388 46.279 1.00 41.41 1121 GLU A C 1
ATOM 8961 O O . GLU A 1 1121 ? 7.435 42.296 47.078 1.00 41.41 1121 GLU A O 1
ATOM 8966 N N . TYR A 1 1122 ? 8.211 40.760 45.648 1.00 55.59 1122 TYR A N 1
ATOM 8967 C CA . TYR A 1 1122 ? 9.598 41.225 45.668 1.00 55.59 1122 TYR A CA 1
ATOM 8968 C C . TYR A 1 1122 ? 9.921 42.020 44.392 1.00 55.59 1122 TYR A C 1
ATOM 8970 O O . TYR A 1 1122 ? 9.464 41.695 43.297 1.00 55.59 1122 TYR A O 1
ATOM 8978 N N . ASP A 1 1123 ? 10.730 43.071 44.561 1.00 63.12 1123 ASP A N 1
ATOM 8979 C CA . ASP A 1 1123 ? 11.039 44.130 43.591 1.00 63.12 1123 ASP A CA 1
ATOM 8980 C C . ASP A 1 1123 ? 11.686 43.615 42.284 1.00 63.12 1123 ASP A C 1
ATOM 8982 O O . ASP A 1 1123 ? 12.888 43.344 42.223 1.00 63.12 1123 ASP A O 1
ATOM 8986 N N . LEU A 1 1124 ? 10.913 43.551 41.191 1.00 65.81 1124 LEU A N 1
ATOM 8987 C CA . LEU A 1 1124 ? 11.406 43.280 39.828 1.00 65.81 1124 LEU A CA 1
ATOM 8988 C C . LEU A 1 1124 ? 12.580 44.194 39.428 1.00 65.81 1124 LEU A C 1
ATOM 8990 O O . LEU A 1 1124 ? 13.452 43.767 38.666 1.00 65.81 1124 LEU A O 1
ATOM 8994 N N . ASN A 1 1125 ? 12.664 45.420 39.963 1.00 68.62 1125 ASN A N 1
ATOM 8995 C CA . ASN A 1 1125 ? 13.779 46.328 39.684 1.00 68.62 1125 ASN A CA 1
ATOM 8996 C C . ASN A 1 1125 ? 15.089 45.857 40.327 1.00 68.62 1125 ASN A C 1
ATOM 8998 O O . ASN A 1 1125 ? 16.167 46.141 39.803 1.00 68.62 1125 ASN A O 1
ATOM 9002 N N . TYR A 1 1126 ? 15.037 45.106 41.428 1.00 69.62 1126 TYR A N 1
ATOM 9003 C CA . TYR A 1 1126 ? 16.212 44.478 42.029 1.00 69.62 1126 TYR A CA 1
ATOM 9004 C C . TYR A 1 1126 ? 16.815 43.406 41.111 1.00 69.62 1126 TYR A C 1
ATOM 9006 O O . TYR A 1 1126 ? 17.997 43.490 40.767 1.00 69.62 1126 TYR A O 1
ATOM 9014 N N . VAL A 1 1127 ? 15.997 42.457 40.639 1.00 68.75 1127 VAL A N 1
ATOM 9015 C CA . VAL A 1 1127 ? 16.440 41.393 39.714 1.00 68.75 1127 VAL A CA 1
ATOM 9016 C C . VAL A 1 1127 ? 16.937 41.994 38.401 1.00 68.75 1127 VAL A C 1
ATOM 9018 O O . VAL A 1 1127 ? 18.006 41.626 37.913 1.00 68.75 1127 VAL A O 1
ATOM 9021 N N . LYS A 1 1128 ? 16.213 42.992 37.879 1.00 70.12 1128 LYS A N 1
ATOM 9022 C CA . LYS A 1 1128 ? 16.611 43.767 36.700 1.00 70.12 1128 LYS A CA 1
ATOM 9023 C C . LYS A 1 1128 ? 18.000 44.384 36.902 1.00 70.12 1128 LYS A C 1
ATOM 9025 O O . LYS A 1 1128 ? 18.899 44.082 36.124 1.00 70.12 1128 LYS A O 1
ATOM 9030 N N . ARG A 1 1129 ? 18.236 45.153 37.975 1.00 73.75 1129 ARG A N 1
ATOM 9031 C CA . ARG A 1 1129 ? 19.559 45.750 38.268 1.00 73.75 1129 ARG A CA 1
ATOM 9032 C C . ARG A 1 1129 ? 20.683 44.712 38.295 1.00 73.75 1129 ARG A C 1
ATOM 9034 O O . ARG A 1 1129 ? 21.739 44.952 37.724 1.00 73.75 1129 ARG A O 1
ATOM 9041 N N . LYS A 1 1130 ? 20.468 43.552 38.918 1.00 70.00 1130 LYS A N 1
ATOM 9042 C CA . LYS A 1 1130 ? 21.506 42.518 39.030 1.00 70.00 1130 LYS A CA 1
ATOM 9043 C C . LYS A 1 1130 ? 21.807 41.785 37.720 1.00 70.00 1130 LYS A C 1
ATOM 9045 O O . LYS A 1 1130 ? 22.975 41.520 37.442 1.00 70.00 1130 LYS A O 1
ATOM 9050 N N . ILE A 1 1131 ? 20.785 41.494 36.911 1.00 71.31 1131 ILE A N 1
ATOM 9051 C CA . ILE A 1 1131 ? 20.959 40.881 35.584 1.00 71.31 1131 ILE A CA 1
ATOM 9052 C C . ILE A 1 1131 ? 21.678 41.855 34.642 1.00 71.31 1131 ILE A C 1
ATOM 9054 O O . ILE A 1 1131 ? 22.629 41.468 33.971 1.00 71.31 1131 ILE A O 1
ATOM 9058 N N . TYR A 1 1132 ? 21.295 43.135 34.635 1.00 74.50 1132 TYR A N 1
ATOM 9059 C CA . TYR A 1 1132 ? 21.949 44.138 33.785 1.00 74.50 1132 TYR A CA 1
ATOM 9060 C C . TYR A 1 1132 ? 23.371 44.506 34.248 1.00 74.50 1132 TYR A C 1
ATOM 9062 O O . TYR A 1 1132 ? 24.189 44.879 33.413 1.00 74.50 1132 TYR A O 1
ATOM 9070 N N . ASN A 1 1133 ? 23.703 44.319 35.531 1.00 73.69 1133 ASN A N 1
ATOM 9071 C CA . ASN A 1 1133 ? 25.069 44.468 36.052 1.00 73.69 1133 ASN A CA 1
ATOM 9072 C C . ASN A 1 1133 ? 25.941 43.204 35.874 1.00 73.69 1133 ASN A C 1
ATOM 9074 O O . ASN A 1 1133 ? 27.042 43.150 36.415 1.00 73.69 1133 ASN A O 1
ATOM 9078 N N . ASN A 1 1134 ? 25.476 42.194 35.124 1.00 65.56 1134 ASN A N 1
ATOM 9079 C CA . ASN A 1 1134 ? 26.193 40.944 34.833 1.00 65.56 1134 ASN A CA 1
ATOM 9080 C C . ASN A 1 1134 ? 26.616 40.120 36.075 1.00 65.56 1134 ASN A C 1
ATOM 9082 O O . ASN A 1 1134 ? 27.632 39.431 36.028 1.00 65.56 1134 ASN A O 1
ATOM 9086 N N . GLU A 1 1135 ? 25.837 40.115 37.170 1.00 68.88 1135 GLU A N 1
ATOM 9087 C CA . GLU A 1 1135 ? 26.106 39.279 38.365 1.00 68.88 1135 GLU A CA 1
ATOM 9088 C C . GLU A 1 1135 ? 25.138 38.065 38.527 1.00 68.88 1135 GLU A C 1
ATOM 9090 O O . GLU A 1 1135 ? 24.603 37.853 39.621 1.00 68.88 1135 GLU A O 1
ATOM 9095 N N . PRO A 1 1136 ? 24.868 37.222 37.503 1.00 64.50 1136 PRO A N 1
ATOM 9096 C CA . PRO A 1 1136 ? 23.831 36.180 37.571 1.00 64.50 1136 PRO A CA 1
ATOM 9097 C C . PRO A 1 1136 ? 24.060 35.120 38.646 1.00 64.50 1136 PRO A C 1
ATOM 9099 O O . PRO A 1 1136 ? 23.110 34.669 39.279 1.00 64.50 1136 PRO A O 1
ATOM 9102 N N . MET A 1 1137 ? 25.313 34.740 38.904 1.00 65.25 1137 MET A N 1
ATOM 9103 C CA . MET A 1 1137 ? 25.620 33.754 39.945 1.00 65.25 1137 MET A CA 1
ATOM 9104 C C . MET A 1 1137 ? 25.308 34.274 41.348 1.00 65.25 1137 MET A C 1
ATOM 9106 O O . MET A 1 1137 ? 24.951 33.487 42.220 1.00 65.25 1137 MET A O 1
ATOM 9110 N N . LYS A 1 1138 ? 25.388 35.592 41.562 1.00 66.44 1138 LYS A N 1
ATOM 9111 C CA . LYS A 1 1138 ? 25.030 36.217 42.836 1.00 66.44 1138 LYS A CA 1
ATOM 9112 C C . LYS A 1 1138 ? 23.518 36.207 43.038 1.00 66.44 1138 LYS A C 1
ATOM 9114 O O . LYS A 1 1138 ? 23.053 35.824 44.103 1.00 66.44 1138 LYS A O 1
ATOM 9119 N N . VAL A 1 1139 ? 22.772 36.505 41.972 1.00 66.44 1139 VAL A N 1
ATOM 9120 C CA . VAL A 1 1139 ? 21.308 36.376 41.923 1.00 66.44 1139 VAL A CA 1
ATOM 9121 C C . VAL A 1 1139 ? 20.890 34.941 42.259 1.00 66.44 1139 VAL A C 1
ATOM 9123 O O . VAL A 1 1139 ? 20.123 34.726 43.190 1.00 66.44 1139 VAL A O 1
ATOM 9126 N N . ILE A 1 1140 ? 21.455 33.947 41.569 1.00 65.62 1140 ILE A N 1
ATOM 9127 C CA . ILE A 1 1140 ? 21.137 32.526 41.777 1.00 65.62 1140 ILE A CA 1
ATOM 9128 C C . ILE A 1 1140 ? 21.546 32.049 43.187 1.00 65.62 1140 ILE A C 1
ATOM 9130 O O . ILE A 1 1140 ? 20.784 31.327 43.829 1.00 65.62 1140 ILE A O 1
ATOM 9134 N N . SER A 1 1141 ? 22.715 32.462 43.697 1.00 65.38 1141 SER A N 1
ATOM 9135 C CA . SER A 1 1141 ? 23.200 32.074 45.033 1.00 65.38 1141 SER A CA 1
ATOM 9136 C C . SER A 1 1141 ? 22.349 32.653 46.162 1.00 65.38 1141 SER A C 1
ATOM 9138 O O . SER A 1 1141 ? 22.019 31.930 47.098 1.00 65.38 1141 SER A O 1
ATOM 9140 N N . GLU A 1 1142 ? 21.974 33.931 46.086 1.00 62.66 1142 GLU A N 1
ATOM 9141 C CA . GLU A 1 1142 ? 21.131 34.569 47.104 1.00 62.66 1142 GLU A CA 1
ATOM 9142 C C . GLU A 1 1142 ? 19.720 33.944 47.121 1.00 62.66 1142 GLU A C 1
ATOM 9144 O O . GLU A 1 1142 ? 19.153 33.722 48.193 1.00 62.66 1142 GLU A O 1
ATOM 9149 N N . PHE A 1 1143 ? 19.182 33.555 45.955 1.00 61.41 1143 PHE A N 1
ATOM 9150 C CA . PHE A 1 1143 ? 17.903 32.835 45.866 1.00 61.41 1143 PHE A CA 1
ATOM 9151 C C . PHE A 1 1143 ? 17.962 31.414 46.423 1.00 61.41 1143 PHE A C 1
ATOM 9153 O O . PHE A 1 1143 ? 17.020 30.983 47.092 1.00 61.41 1143 PHE A O 1
ATOM 9160 N N . ARG A 1 1144 ? 19.072 30.701 46.200 1.00 57.16 1144 ARG A N 1
ATOM 9161 C CA . ARG A 1 1144 ? 19.326 29.402 46.832 1.00 57.16 1144 ARG A CA 1
ATOM 9162 C C . ARG A 1 1144 ? 19.263 29.537 48.353 1.00 57.16 1144 ARG A C 1
ATOM 9164 O O . ARG A 1 1144 ? 18.542 28.785 49.000 1.00 57.16 1144 ARG A O 1
ATOM 9171 N N . ASP A 1 1145 ? 19.989 30.498 48.916 1.00 55.31 1145 ASP A N 1
ATOM 9172 C CA . ASP A 1 1145 ? 20.137 30.634 50.367 1.00 55.31 1145 ASP A CA 1
ATOM 9173 C C . ASP A 1 1145 ? 18.812 31.039 51.055 1.00 55.31 1145 ASP A C 1
ATOM 9175 O O . ASP A 1 1145 ? 18.507 30.534 52.136 1.00 55.31 1145 ASP A O 1
ATOM 9179 N N . ALA A 1 1146 ? 17.962 31.838 50.396 1.00 54.47 1146 ALA A N 1
ATOM 9180 C CA . ALA A 1 1146 ? 16.617 32.172 50.880 1.00 54.47 1146 ALA A CA 1
ATOM 9181 C C . ALA A 1 1146 ? 15.658 30.962 50.928 1.00 54.47 1146 ALA A C 1
ATOM 9183 O O . ALA A 1 1146 ? 14.873 30.835 51.868 1.00 54.47 1146 ALA A O 1
ATOM 9184 N N . MET A 1 1147 ? 15.741 30.044 49.955 1.00 48.69 1147 MET A N 1
ATOM 9185 C CA . MET A 1 1147 ? 14.903 28.834 49.892 1.00 48.69 1147 MET A CA 1
ATOM 9186 C C . MET A 1 1147 ? 15.198 27.847 51.035 1.00 48.69 1147 MET A C 1
ATOM 9188 O O . MET A 1 1147 ? 14.309 27.126 51.487 1.00 48.69 1147 MET A O 1
ATOM 9192 N N . PHE A 1 1148 ? 16.447 27.817 51.512 1.00 49.53 1148 PHE A N 1
ATOM 9193 C CA . PHE A 1 1148 ? 16.875 26.960 52.623 1.00 49.53 1148 PHE A CA 1
ATOM 9194 C C . PHE A 1 1148 ? 16.687 27.608 54.002 1.00 49.53 1148 PHE A C 1
ATOM 9196 O O . PHE A 1 1148 ? 16.690 26.894 55.000 1.00 49.53 1148 PHE A O 1
ATOM 9203 N N . ALA A 1 1149 ? 16.481 28.927 54.076 1.00 47.22 1149 ALA A N 1
ATOM 9204 C CA . ALA A 1 1149 ? 16.219 29.630 55.332 1.00 47.22 1149 ALA A CA 1
ATOM 9205 C C . ALA A 1 1149 ? 14.763 29.483 55.830 1.00 47.22 1149 ALA A C 1
ATOM 9207 O O . ALA A 1 1149 ? 14.509 29.663 57.018 1.00 47.22 1149 ALA A O 1
ATOM 9208 N N . SER A 1 1150 ? 13.801 29.150 54.956 1.00 43.19 1150 SER A N 1
ATOM 9209 C CA . SER A 1 1150 ? 12.362 29.111 55.286 1.00 43.19 1150 SER A CA 1
ATOM 9210 C C . SER A 1 1150 ? 11.816 27.735 55.691 1.00 43.19 1150 SER A C 1
ATOM 9212 O O . SER A 1 1150 ? 10.627 27.607 55.979 1.00 43.19 1150 SER A O 1
ATOM 9214 N N . LYS A 1 1151 ? 12.646 26.688 55.709 1.00 41.88 1151 LYS A N 1
ATOM 9215 C CA . LYS A 1 1151 ? 12.282 25.365 56.232 1.00 41.88 1151 LYS A CA 1
ATOM 9216 C C . LYS A 1 1151 ? 13.222 25.036 57.382 1.00 41.88 1151 LYS A C 1
ATOM 9218 O O . LYS A 1 1151 ? 14.431 25.026 57.183 1.00 41.88 1151 LYS A O 1
ATOM 9223 N N . ASN A 1 1152 ? 12.668 24.717 58.555 1.00 42.81 1152 ASN A N 1
ATOM 9224 C CA . ASN A 1 1152 ? 13.384 24.068 59.660 1.00 42.81 1152 ASN A CA 1
ATOM 9225 C C . ASN A 1 1152 ? 13.867 22.672 59.220 1.00 42.81 1152 ASN A C 1
ATOM 9227 O O . ASN A 1 1152 ? 13.336 21.649 59.636 1.00 42.81 1152 ASN A O 1
ATOM 9231 N N . MET A 1 1153 ? 14.851 22.627 58.329 1.00 42.44 1153 MET A N 1
ATOM 9232 C CA . MET A 1 1153 ? 15.596 21.434 57.956 1.00 42.44 1153 MET A CA 1
ATOM 9233 C C . MET A 1 1153 ? 17.017 21.600 58.480 1.00 42.44 1153 MET A C 1
ATOM 9235 O O . MET A 1 1153 ? 17.980 21.770 57.734 1.00 42.44 1153 MET A O 1
ATOM 9239 N N . SER A 1 1154 ? 17.139 21.549 59.804 1.00 40.59 1154 SER A N 1
ATOM 9240 C CA . SER A 1 1154 ? 18.377 21.146 60.455 1.00 40.59 1154 SER A CA 1
ATOM 9241 C C . SER A 1 1154 ? 18.572 19.652 60.194 1.00 40.59 1154 SER A C 1
ATOM 9243 O O . SER A 1 1154 ? 18.127 18.833 60.982 1.00 40.59 1154 SER A O 1
ATOM 9245 N N . ASP A 1 1155 ? 19.089 19.303 59.018 1.00 41.81 1155 ASP A N 1
ATOM 9246 C CA . ASP A 1 1155 ? 20.024 18.191 58.818 1.00 41.81 1155 ASP A CA 1
ATOM 9247 C C . ASP A 1 1155 ? 20.108 17.823 57.341 1.00 41.81 1155 ASP A C 1
ATOM 9249 O O . ASP A 1 1155 ? 19.251 17.162 56.757 1.00 41.81 1155 ASP A O 1
ATOM 9253 N N . SER A 1 1156 ? 21.198 18.255 56.714 1.00 36.75 1156 SER A N 1
ATOM 9254 C CA . SER A 1 1156 ? 22.214 17.339 56.185 1.00 36.75 1156 SER A CA 1
ATOM 9255 C C . SER A 1 1156 ? 23.073 18.060 55.147 1.00 36.75 1156 SER A C 1
ATOM 9257 O O . SER A 1 1156 ? 22.608 18.639 54.164 1.00 36.75 1156 SER A O 1
ATOM 9259 N N . LYS A 1 1157 ? 24.393 17.978 55.340 1.00 38.97 1157 LYS A N 1
ATOM 9260 C CA . LYS A 1 1157 ? 25.413 18.414 54.373 1.00 38.97 1157 LYS A CA 1
ATOM 9261 C C . LYS A 1 1157 ? 25.309 17.692 53.010 1.00 38.97 1157 LYS A C 1
ATOM 9263 O O . LYS A 1 1157 ? 26.013 18.081 52.082 1.00 38.97 1157 LYS A O 1
ATOM 9268 N N . SER A 1 1158 ? 24.451 16.677 52.862 1.00 38.84 1158 SER A N 1
ATOM 9269 C CA . SER A 1 1158 ? 24.241 15.917 51.622 1.00 38.84 1158 SER A CA 1
ATOM 9270 C C . SER A 1 1158 ? 23.438 16.681 50.561 1.00 38.84 1158 SER A C 1
ATOM 9272 O O . SER A 1 1158 ? 23.733 16.530 49.378 1.00 38.84 1158 SER A O 1
ATOM 9274 N N . ASN A 1 1159 ? 22.517 17.576 50.936 1.00 38.38 1159 ASN A N 1
ATOM 9275 C CA . ASN A 1 1159 ? 21.680 18.290 49.957 1.00 38.38 1159 ASN A CA 1
ATOM 9276 C C . ASN A 1 1159 ? 22.391 19.437 49.219 1.00 38.38 1159 ASN A C 1
ATOM 9278 O O . ASN A 1 1159 ? 21.947 19.848 48.149 1.00 38.38 1159 ASN A O 1
ATOM 9282 N N . ARG A 1 1160 ? 23.542 19.917 49.716 1.00 38.22 1160 ARG A N 1
ATOM 9283 C CA . ARG A 1 1160 ? 24.366 20.899 48.982 1.00 38.22 1160 ARG A CA 1
ATOM 9284 C C . ARG A 1 1160 ? 25.050 20.312 47.741 1.00 38.22 1160 ARG A C 1
ATOM 9286 O O . ARG A 1 1160 ? 25.424 21.079 46.862 1.00 38.22 1160 ARG A O 1
ATOM 9293 N N . LYS A 1 1161 ? 25.201 18.984 47.645 1.00 35.91 1161 LYS A N 1
ATOM 9294 C CA . LYS A 1 1161 ? 25.809 18.313 46.480 1.00 35.91 1161 LYS A CA 1
ATOM 9295 C C . LYS A 1 1161 ? 24.848 18.099 45.305 1.00 35.91 1161 LYS A C 1
ATOM 9297 O O . LYS A 1 1161 ? 25.321 17.809 44.219 1.00 35.91 1161 LYS A O 1
ATOM 9302 N N . LEU A 1 1162 ? 23.538 18.256 45.501 1.00 37.06 1162 LEU A N 1
ATOM 9303 C CA . LEU A 1 1162 ? 22.518 18.030 44.464 1.00 37.06 1162 LEU A CA 1
ATOM 9304 C C . LEU A 1 1162 ? 22.332 19.209 43.488 1.00 37.06 1162 LEU A C 1
ATOM 9306 O O . LEU A 1 1162 ? 21.596 19.074 42.519 1.00 37.06 1162 LEU A O 1
ATOM 9310 N N . TRP A 1 1163 ? 22.977 20.355 43.738 1.00 36.00 1163 TRP A N 1
ATOM 9311 C CA . TRP A 1 1163 ? 22.778 21.602 42.979 1.00 36.00 1163 TRP A CA 1
ATOM 9312 C C . TRP A 1 1163 ? 24.020 22.116 42.223 1.00 36.00 1163 TRP A C 1
ATOM 9314 O O . TRP A 1 1163 ? 23.936 23.168 41.588 1.00 36.00 1163 TRP A O 1
ATOM 9324 N N . HIS A 1 1164 ? 25.156 21.418 42.301 1.00 31.30 1164 HIS A N 1
ATOM 9325 C CA . HIS A 1 1164 ? 26.345 21.688 41.477 1.00 31.30 1164 HIS A CA 1
ATOM 9326 C C . HIS A 1 1164 ? 26.339 20.785 40.251 1.00 31.30 1164 HIS A C 1
ATOM 9328 O O . HIS A 1 1164 ? 26.714 21.291 39.167 1.00 31.30 1164 HIS A O 1
#

Sequence (1164 aa):
MKIMHVSPIEEHSCFSYLIRRQEKKHEVIFVRLSMTDEHTEHEIEESMGNRHITIFGVKRNHDQSYDDKLRQTFDTLLKRHMPDMIHIHAFSGVSLLPIINVACSLSIKRVVTLHDHSLVCTRGIMYDGKKTCIVGSLKDCRCHECVRFSKSCGKTLDEYNTDREDTAKAILSRCDAVICPSMQQKNELERLLGRGKNLKCIHYGVNVEKGRVMHNHGRTRFGFLGLLSDSKGIDTIMDARRGLNGDSDLVVGTSDINNPKLEQLESQGVKVIKSIGYDDLYSRFFSKIDYLIIPSKWNETGPMVLLEALCIGIPVLISDMDSMKEKVVEGKNAMVFRDVEELRSIMEGIIDGKIRLDGNHKKPKGREEYFKEVENLYESCFGKIKRMLFLKLGYICNNNCLFCVTGNNRPKDFIDFGILRKKLIRDVEDYDEVILSGGEPTIKKDFFDIMEIAFRMGYKIKVQTNARMMSYPGFSKRLAKYNASFSVFLCGHDDKMHDNITGVKGSFRQTLKGIENLKHVAESMEGKIMITKKNYRYLPKICRLYANMGIEDVRVVFLTPLGSAKRNFDEIFPLYSDITPFLKESMNFLDKEGIDFRTEGIPYCFIEEKYFTNIAEYLEQCPFEGSYPRTPDQDYNCILERKRQKTKFAICKECKHFDVCEGVYTEYAKRMGNKGFKPLRDLPEEVKFQVTRECNMNCSFCFNKNTEPGDEISTDDAMSVIDDVERAGIKAIRFTGGEPLLRNDIKKLLKHAKRKGIYVILNTNGKLLEGDGITALVDVDDVLISFHDISESKSKSRLFKRIRKAFPDIMLRSCTIATKDNIGRIEEFYRFFKNNRVDDWFMLRPVPVPDNKNPISVEDAKKLVDKMTALNGKYMIDSHIANALPFCSHDPEKVSDICVGGRNDDGRTRIIVESDGSIKPSYFSGLILGNIGDDSILDCWNSKAMKDIRGLKNLPDKCRRCNYVKRCMGGLRFAAEAVNGSKNSEDPLMGKEIDATVVIPTYNRKEKLRLVLKSLEWQDYPKDKFEIIVVDDGSTDGTKDVVHEVAKHHPVRIRYIAQEKDGFRVGQARNLGAREAASRNIIFINDDVVASPGLVRNHIMSLKNADAVLGYCASYGTDKEYDLNYVKRKIYNNEPMKVISEFRDAMFASKNMSDSKSNRKLWH

pLDDT: mean 84.66, std 12.45, range [31.3, 98.19]

Radius of gyration: 38.79 Å; Cα contacts (8 Å, |Δi|>4): 2142; chains: 1; bounding box: 95×92×100 Å

Secondary structure (DSSP, 8-state):
-EEEEEES-S--TTTHHHHHHHTTTSEEEEEEEEEESS----EEEEETTTTEEEEEEEE-BSS----HHHHHHHHHHHHHH--SEEEEEE-TB--HHHHHHHHHHTT-EEEEEESSSTTT-TTSSSB-SSSB---SSGGG---HHHHHHHHHTT--HHHHHHHHHHHHHHHHHH-SEEEESSHHHHHHHHHHH---TTEEE----B-----------SSEEEEEES---GGGTHHHHHHHHHT--S-EEEEEEES-TT-THHHHHHHTT-EEEE---GGGHHHHTGGG-SEEEE--SS--SS-HHHHHHHHTT--EEEES-HHHHTTS-BTTTEEEESSHHHHHHHHHHHHTTS----TTSSPPPBHHHHHHHHHHHHHHHT-----EEEEE--S--S---TT-SSTT---SSPPPHHHHHHHHHHTTTT-SEEEEESS-GGGSTTHHHHHHHHHHTT-EEEEEE-SGGGGSHHHHHHHGGG--EEEEE---SSHHHHHHHHT-TTHHHHHHHHHHHHTTT-SEEEEEEE--TTTGGGHHHHHHHHHHTT--EEEEEPPP--HHHHHTHHHHPPPHHHHHHHHHHHHHHHHHTT-EEEEES--GGGS-GGGGGGBHHHHTTS----B-BTBTT-B--HHHHHHHTEE--GGGGG-TTTTT---EEHHHHHHHTTTT--------SEEEEE--S--S---TT-TTTT-----PPPHHHHHHHHHHHHHHT--EEEEESS-GGGSTTHHHHHHHHHHTTPEEEEEE-SGGGGTGGGGGGGG-SEEEEE---GGGHHHHHHHHHHHHHH-TTSEEEEEEE--TTTGGGHHHHHHHHHHTT-SEEEEEPPPPBTTBS-SS-HHHHHHHHHHHHHHBTTB---EEE-S---GGGS-HHHHHHHB--GGGSBTTTEEEE-TTSEEESSTT-----EETTTS-HHHHHHSHHHHHHHSSTTS-HHHHT-TTHHHHTTS-HHHHHHHHS-TTSPPTTSPP---EEEEEEESS-HHHHHHHHHHHTT-SS-TTSEEEEEEESS--SSHHHHHHHHHTT-SS-EEEEE----S--HHHHHHHHHHT-SSSSEEE--TT----TTHHHHHHHHHTT-S------PPPPTTS---HHHHHHHHHTT-HHHHHHHHHHHHHHSS-----TTGGGG--

Foldseek 3Di:
DEEEEEEQDPDDPQPPVLQVVCVVPYNAAYEHEPEDCDQDQWDWDADPVRRYIYTYRQYFDQLLPDDVRVLVVLLVVCVVRVGLAYEYEDDHRDNQLSNLVSCLVSVRAYEYELQFCSLLGSVRFCQQLPARHDAQELLRDDHPVLCVVCVVVVHDSNVSSVVSLVSSLSSLVRHLAYEFQFPVSLVSCCRHNNDGPRYDYFHTADAQPDAADDDPPVAAEEEEEEAPDVQQPPVLVVLLVVPADADYAYEYEYQNVVDPCPVVCVVVVHHYDYDADPVCCCVRGVVRHQEYEGEGRGQRRHPVVLLHCLSNWRAYEYEPHPNSPVQDDDLARYHYDHGSNRVSVVVNCVRVVVRDYTSPPDHDHHNVRSSVVVVVSVCVSVPDLQQEAADEQFADAPWQALQDQCHPVGDPDTPDPVVLLVCLVVCLVPHQAYEYDHHALLPDPCSVVSLVSNQVSNHAYEYEHCLLVLLDLVSLVSLLVRLHEYEHEAAALDQVQRCVRRVHHPSNVSSLSSLLSNVVRHNAYEYEYEAWPSCLQPLQSVLVVCVVSVHQEYEYEYGDCHYSCVVCVVRTHDDLVVNLVSVVNNVVVCVVSNRHYAYEQRWPQSDDPVCPVRYPLQVPPDDHFYADPPDPDDGDRVVVVVLVQADDDPQQVQAPCSVSTSHHGPSCCVVPNCPPPHHHHDDFLEEEEAQFQDAPDQDPLDQSHPPDGDDFDDPVLLLLQLVLCLVRVHAAYEYHHNASLVDPCSLVSLQSNLVSNHAYEYEHCCPCCVPPSVVSCVSHQEYEHEDEDCVCLVVVLVRLQVNCVVPVRHQAEYEYEDAPVCLVPVVSVLVSCLVSVHQAYEYEHRAQHPVGLDRDELVSVQSSLVVVLVCVVVRPHLAAHAAADQCQSYPNVSNVVRYQAHCNDQLRNYWYQHSQQFTGSDSLDPDTLDGRPVDRNSCSSVDPVSVCVNDLVLAAPVLSPDPCCVRHVQTDLSSCCSNVVGSHGHRNSRDDAQLEEEEEEDAQLQLLLLQQLLLQLLAPPPQANYAYEYEYQAHPNCNVVSQVVSCVPRSHHYHYHYDHHDPDPSVVSVVVSCVVGSHPHYHYDYSNFRDDRHRVVVSSVVVVPDVDDDDDTLDDDDDDPDDPVVSVVCSVVVNSVVVVVVSVVVVVVPDPPPDDPVVVVVHD

Mean predicted aligned error: 20.23 Å

Solvent-accessible surface area (backbone atoms only — not comparable to full-atom values): 63637 Å² total; per-residue (Å²): 101,35,38,33,38,36,25,66,60,89,76,47,87,85,46,49,60,54,52,64,59,40,53,78,76,32,54,56,30,42,35,32,35,41,69,29,93,53,89,55,70,74,47,79,49,70,38,84,90,71,25,36,36,39,35,35,33,38,46,57,28,37,67,51,59,84,44,67,66,57,23,52,54,42,44,53,51,46,69,73,66,59,43,57,29,38,39,36,49,42,50,65,23,58,48,54,55,29,49,51,52,42,36,50,77,70,73,28,40,34,36,35,37,44,67,40,42,31,73,85,22,59,82,16,50,48,52,80,88,85,50,60,66,83,60,79,35,57,64,65,63,78,49,71,64,58,51,51,51,14,56,75,70,76,38,56,55,57,58,42,27,45,53,36,50,53,48,40,48,53,43,58,76,67,36,56,31,35,38,20,33,18,66,51,55,43,53,51,46,31,62,53,73,47,83,56,94,37,65,40,70,52,55,71,35,41,86,80,87,58,81,67,74,89,71,90,72,92,52,55,22,38,26,37,75,50,62,90,42,80,61,45,17,62,65,49,55,52,61,18,56,76,73,48,77,74,81,64,48,47,38,40,36,29,72,55,81,84,47,76,64,52,63,59,39,47,76,70,71,34,49,73,43,69,69,72,54,79,90,43,39,52,79,75,46,57,70,70,39,61,33,38,49,46,47,43,57,37,66,47,33,61,58,59,68,61,42,49,34,23,52,38,38,34,19,35,39,32,35,80,30,70,36,56,54,78,72,54,47,78,74,36,28,24,44,74,24,86,50,44,66,51,44,28,52,51,51,36,30,40,72,72,60,76,46,76,64,46,11,70,75,60,70,53,54,40,41,69,59,33,46,51,53,53,50,55,47,53,46,52,54,75,51,45,68,73,26,40,37,55,44,63,47,30,45,54,47,95,60,56,36,52,65,29,57,53,43,91,74,44,57,94,58,63,58,58,65,69,60,55,51,52,48,58,63,69,46,46,88,72,28,59,32,37,34,42,26,59,36,34,39,84,78,43,92,61,40,65,62,52,50,50,51,42,48,74,69,63,36,45,40,34,40,42,34,58,33,44,69,28,44,41,63,74,56,33,63,63,45,43,80,59,60,28,29,38,39,34,56,54,59,39,80,47,52,75,54,21,13,62,48,29,58,33,88,65,45,37,61,29,21,53,44,6,50,60,48,36,71,81,32,42,70,44,51,32,40,35,32,64,54,26,53,84,33,32,92,44,40,44,54,36,52,50,50,41,48,76,71,68,41,53,31,40,38,44,30,48,75,60,79,31,45,28,19,45,75,40,33,89,72,36,62,58,56,70,60,75,35,32,66,32,50,50,54,29,51,56,49,34,56,73,71,71,29,46,59,34,37,35,78,70,49,67,74,68,51,60,80,94,50,53,85,33,29,47,71,65,69,60,78,56,79,70,69,36,60,45,87,88,52,101,85,51,82,47,51,65,64,62,54,49,54,72,45,28,40,71,60,81,68,36,78,67,18,79,53,50,90,74,51,70,45,42,48,42,73,54,43,74,75,63,54,68,72,78,68,56,49,54,61,94,71,48,61,30,39,41,34,26,70,32,73,58,50,99,69,86,61,94,78,45,79,69,62,93,59,77,86,69,73,61,57,50,74,67,57,56,48,49,54,49,52,48,39,53,73,69,65,38,54,28,40,31,44,25,47,50,29,32,86,74,45,93,57,42,62,59,52,39,44,51,39,38,76,68,69,33,46,29,30,40,45,37,71,55,75,62,44,79,56,80,49,47,65,54,52,78,40,38,51,31,42,35,35,54,55,68,59,75,87,50,44,72,62,51,48,55,50,45,48,49,47,47,70,78,41,72,85,44,46,39,32,36,35,29,62,57,39,78,80,43,56,81,47,50,68,60,51,56,55,50,38,62,77,46,70,48,68,38,42,36,35,28,72,64,66,52,33,96,95,41,62,69,69,65,52,34,67,53,52,34,53,40,46,58,50,49,56,69,40,56,81,76,47,100,55,65,62,34,33,67,46,35,55,31,37,62,28,48,60,47,66,63,38,53,76,35,30,72,19,32,52,66,27,67,39,59,32,27,38,31,36,42,28,68,35,41,27,24,45,34,98,80,49,91,56,74,60,44,37,63,92,85,44,54,72,61,55,40,61,69,29,70,69,36,54,48,66,60,47,70,78,51,36,31,74,73,38,70,75,36,94,57,29,88,42,20,53,54,9,37,42,59,42,2,23,72,66,66,76,29,44,43,41,67,28,82,43,46,46,82,76,36,65,30,22,36,32,31,36,43,63,68,44,49,76,44,35,54,50,23,58,58,27,57,68,52,39,78,43,66,48,86,34,34,40,36,32,39,21,31,51,41,50,82,76,52,37,70,58,53,52,56,58,48,44,75,75,46,81,41,57,60,44,84,44,76,45,81,65,70,76,93,49,63,66,57,29,47,52,50,36,60,72,69,38,83,23,94,42,70,46,81,49,57,37,81,41,76,50,55,37,56,50,65,45,52,51,57,61,51,41,76,80,36,99,72,77,87,79,89,74,91,76,91,68,95,87,62,97,69,63,66,67,58,58,48,53,38,55,77,69,71,40,57,68,58,55,54,50,56,52,52,55,55,65,60,68,78,47,99,66,92,77,63,86,68,66,71,68,78,80,117

Nearest PDB structures (foldseek):
  5v1s-assembly1_A  TM=8.161E-01  e=2.849E-13  Streptococcus suis
  6c8v-assembly1_A  TM=7.252E-01  e=3.069E-11  Methylorubrum extorquens
  7voc-assembly1_C  TM=8.714E-01  e=5.716E-09  Streptomyces griseochromogenes
  5v1t-assembly1_A  TM=6.681E-01  e=1.529E-11  Streptococcus suis
  6efn-assembly1_A-2  TM=7.393E-01  e=9.061E-10  Bacillus subtilis subsp. subtilis str. 168